Protein 1IDS (pdb70)

CATH classification: 1.10.287.990 (+1 more: 3.55.40.20)

Foldseek 3Di:
DAFDQDDFPDQLCLLPPLAHSVLSCCCRVPQLRVLSVLLRVLVVVVVVCVVVVHCVVVVVSVCSNQLSVLSNVQVVVVSVQFASPAADDADDPVQVQCCVQQVHPVSVLVVQLCLLPPADAWWKWWWWADLPVRGTDIFNGHNRRDTDDPPIQTQDMGGNHCSRPCVPCNPCSSSSSVSRNHGGDSVRSVVSVVVSVD/DQQDQDDFPDQLCLLPPLAHSVLSCCVRVPQLRVLSVLLRVLVVVVVVCVVVVHCVPVVVSVCSNQLSVLSNVQVVLARVQFASVAADAADDPVQVQQCVAQVHPVSSLVVQLVLLPPAPAWWKWWFWADPVVRHTDIFRGHNRRDTDDPPTQTQHMGGNHCSRPCVPPNPPVSSSSVSRNRTGDSVRSVVSVVVSVD/DAFDQDDFPDQLCLQPPLAHSVLSCCCRVPVLRVLSVQLRVLVVVVVVCVVVVHCPVVVVSVCSNLQSVLSNVQVVLASLQFASPDFDDADDPVQVQQCVQQVHPVSSLVVQLVLLPPADAWWKWWWWADPVVRGIDIFNGDNRRDTDDPPTQTQDMDGNHCSRPCVPCNPPSSSSSVSRRNTGHNVSSVVSVVVSVD/DQFDQDDFPDQLCLLPPLAHSVLSCCVRPPVLRVLSVLQNVLVVVVVVCVVVVHCVVVVVSVCSNLQSVLSNVQVVLASVQFASPDADFADDPVQVQQCVQQVHSVSVLVVQLVLLPPADAWWKWWWWADPVVRHTDIFNGHNRRDTDDPPIQTQDMDGNHCSRPCVPCNPPSSSSSVSSNHGGDSVSSVVSVVVVND

Radius of gyration: 25.82 Å; Cα contacts (8 Å, |Δi|>4): 1475; chains: 4; bounding box: 68×68×68 Å

Solvent-accessible surface area: 28128 Å² total; per-residue (Å²): 126,140,11,98,60,40,124,30,101,33,108,65,29,37,1,98,101,56,4,20,12,112,5,1,90,27,2,14,40,102,25,0,33,86,14,14,130,14,0,36,70,4,18,50,112,5,93,71,9,25,69,141,118,72,32,93,32,5,9,19,13,0,16,40,0,0,15,17,0,0,0,5,10,0,0,27,12,4,9,86,0,2,12,57,148,23,7,131,115,9,93,59,123,0,32,64,16,0,44,128,30,5,53,37,24,79,62,0,94,48,2,0,49,13,0,1,21,50,10,27,15,8,0,0,0,0,0,0,28,1,70,72,18,97,43,11,16,2,0,0,0,41,32,0,5,19,2,0,1,5,12,1,45,12,0,0,0,1,0,9,12,27,2,3,3,2,23,57,41,60,47,61,66,67,70,2,1,138,13,0,23,74,2,0,36,15,70,21,0,51,70,60,24,45,72,23,58,125,111,130,6,94,61,41,129,32,98,32,116,64,38,34,1,94,99,54,3,19,9,100,3,1,88,25,2,14,44,89,23,0,33,85,14,12,133,15,0,26,66,5,26,52,113,5,101,78,11,24,70,143,146,75,31,97,33,4,9,17,14,0,16,43,0,0,15,18,0,0,0,6,11,0,0,25,12,3,9,88,0,2,18,61,144,19,7,122,116,11,90,55,112,1,32,51,18,1,38,128,37,6,52,40,22,84,68,0,85,34,1,0,60,14,0,1,19,54,12,27,14,9,0,0,0,1,0,1,24,4,73,77,2,94,52,9,14,2,0,0,0,43,29,0,6,20,2,0,1,6,15,2,45,10,0,0,0,0,0,8,10,23,3,1,5,2,22,54,42,67,42,65,62,73,74,3,0,149,11,1,20,75,3,0,36,14,65,21,0,57,69,58,23,42,75,20,62,133,130,136,10,99,59,37,123,30,108,29,108,68,27,36,1,93,104,56,3,20,12,101,4,2,88,27,3,12,43,99,21,0,32,82,14,15,127,13,0,30,63,4,20,48,104,6,95,71,10,27,75,133,145,71,32,94,33,3,11,18,13,0,16,42,0,0,16,19,0,0,0,6,11,0,0,24,12,4,7,79,0,4,19,56,146,26,12,118,118,11,92,56,123,0,32,57,19,1,37,126,34,7,53,35,23,95,68,0,90,47,1,0,45,14,0,1,20,50,14,25,14,6,0,0,0,1,0,0,26,2,73,70,19,98,56,12,12,1,0,0,0,43,30,0,7,19,1,0,2,6,13,2,44,12,0,0,0,1,0,8,12,24,4,4,5,3,30,59,40,76,42,66,68,62,71,1,0,120,15,0,14,71,2,0,36,15,62,24,0,53,72,61,24,48,72,21,59,128,84,140,8,96,64,40,128,33,101,28,111,66,33,37,1,96,104,54,2,19,12,107,4,1,86,19,2,15,46,99,26,0,31,84,15,15,131,16,0,46,63,5,21,55,113,6,102,76,9,24,70,150,97,78,28,97,33,3,10,18,12,0,16,41,0,0,14,17,0,0,0,5,10,1,0,22,11,3,10,87,0,3,8,64,146,22,8,130,126,9,92,57,120,0,30,53,17,0,40,132,33,5,55,39,26,88,66,0,89,48,1,0,46,13,0,1,18,51,11,28,14,6,0,0,0,1,0,1,25,2,74,70,8,96,44,10,14,2,1,0,0,45,33,0,5,21,1,0,1,6,12,2,46,11,0,0,0,0,0,10,11,24,4,2,5,3,25,56,38,65,40,65,71,65,71,2,0,134,14,0,23,78,4,0,35,14,65,22,0,56,70,58,25,46,76,22,61,131

GO terms:
  GO:0005506 iron ion binding (F, IDA)
  GO:0005576 extracellular region (C, IDA)
  GO:0004784 superoxide dismutase activity (F, IDA)
  GO:0005576 extracellular region (C, HDA)
  GO:0005886 plasma membrane (C, HDA)
  GO:0098754 detoxification (P, IMP)
  GO:0006979 response to oxidative stress (P, IMP)
  GO:0005515 protein binding (F, IPI)
  GO:0004784 superoxide dismutase activity (F, EXP)
  GO:0005576 extracellular region (C, EXP)
  GO:0042597 periplasmic space (C, TAS)
  GO:0005829 cytosol (C, TAS)

Organism: Mycobacterium tuberculosis (strain ATCC 25618 / H37Rv) (NCBI:txid83332)

Secondary structure (DSSP, 8-state):
-----PPPSS-TTTTTTTS-HHHHHHIIIIIIHHHHHHHHHHHHHHHHHHHTT--TTHHHHHHHHHHHHHHHHHHHHHHHHB-TT--S---HHHHHHHHHHHSSHHHHHHHHHHHHH--SSSEEEEEEEETTTTEEEEEEEETTTBSS-TTEEEEEEEE-SGGGTHHHHTT-HHHHHHHGGGSB-HHHHHHHHHHHH-/-----PPPSS-TTTTTTTS-HHHHHHIIIIIIHHHHHHHHHHHHHHHHHHHHT--TTHHHHHHHHHHHHHHHHHHHHHHHHB-TT--S---THHHHHHHHHHSSHHHHHHHHHHHHH--SSSEEEEEEEETTTTEEEEEEEETTTBSS-TTPEEEEEEE-SGGGTHHHHTT-HHHHHHHGGGSB-HHHHHHHHHHHH-/-----PPPSS-TTTTTTTS-HHHHHHIIIIIIHHHHHHHHHHHHHHHHHHHTT--TTHHHHHHHHHHHHHHHHHHHHHHHTB-TT--S---HHHHHHHHHHHSSHHHHHHHHHHHHTT-SSSEEEEEEEETTTTEEEEEEEETTTBSS-TT-EEEEEEE-SGGGTHHHHTT-HHHHHHHGGGSB-HHHHHHHHHHHH-/-----PPPSS-TTSSTTTS-HHHHHIIIIIIIHHHHHHHHHHHHHHHHHHHTT--TTHHHHHHHHHHHHHHHHHHHHHHHSB-TT--S---HHHHHHHHHHHSSHHHHHHHHHHHHH--SSSEEEEEEEETTTTEEEEEEEETTTBSS-TTEEEEEEEE-SGGGTHHHHTT-HHHHHHHGGGSB-HHHHHHHHHHHH-

B-factor: mean 0.26, std 0.22, range [0.01, 1.55]

Structure (mmCIF, N/CA/C/O backbone):
data_1IDS
#
_entry.id   1IDS
#
_cell.length_a   68.650
_cell.length_b   85.400
_cell.length_c   66.350
_cell.angle_alpha   90.00
_cell.angle_beta   99.86
_cell.angle_gamma   90.00
#
_symmetry.space_group_name_H-M   'P 1 21 1'
#
loop_
_entity.id
_entity.type
_entity.pdbx_description
1 polymer 'IRON SUPEROXIDE DISMUTASE'
2 non-polymer 'FE (III) ION'
3 water water
#
loop_
_atom_site.group_PDB
_atom_site.id
_atom_site.type_symbol
_atom_site.label_atom_id
_atom_site.label_alt_id
_atom_site.label_comp_id
_atom_site.label_asym_id
_atom_site.label_entity_id
_atom_site.label_seq_id
_atom_site.pdbx_PDB_ins_code
_atom_site.Cartn_x
_atom_site.Cartn_y
_atom_site.Cartn_z
_atom_site.occupancy
_atom_site.B_iso_or_equiv
_atom_site.auth_seq_id
_atom_site.auth_comp_id
_atom_site.auth_asym_id
_atom_site.auth_atom_id
_atom_site.pdbx_PDB_model_num
ATOM 1 N N . ALA A 1 2 ? -2.440 28.532 21.006 1.00 0.54 2 ALA A N 1
ATOM 2 C CA . ALA A 1 2 ? -3.240 29.765 21.004 1.00 0.78 2 ALA A CA 1
ATOM 3 C C . ALA A 1 2 ? -3.112 30.495 22.333 1.00 0.88 2 ALA A C 1
ATOM 4 O O . ALA A 1 2 ? -2.087 30.475 23.007 1.00 0.68 2 ALA A O 1
ATOM 6 N N . GLU A 1 3 ? -4.195 31.165 22.707 1.00 0.60 3 GLU A N 1
ATOM 7 C CA . GLU A 1 3 ? -4.175 31.901 23.984 1.00 0.36 3 GLU A CA 1
ATOM 8 C C . GLU A 1 3 ? -4.639 30.922 25.091 1.00 0.63 3 GLU A C 1
ATOM 9 O O . GLU A 1 3 ? -5.109 29.824 24.810 1.00 0.36 3 GLU A O 1
ATOM 15 N N . TYR A 1 4 ? -4.485 31.396 26.311 1.00 0.17 4 TYR A N 1
ATOM 16 C CA . TYR A 1 4 ? -4.965 30.555 27.449 1.00 0.13 4 TYR A CA 1
ATOM 17 C C . TYR A 1 4 ? -6.442 30.982 27.642 1.00 0.32 4 TYR A C 1
ATOM 18 O O . TYR A 1 4 ? -6.715 32.174 27.490 1.00 0.21 4 TYR A O 1
ATOM 27 N N . THR A 1 5 ? -7.337 30.055 27.914 1.00 0.20 5 THR A N 1
ATOM 28 C CA . THR A 1 5 ? -8.743 30.394 28.091 1.00 0.20 5 THR A CA 1
ATOM 29 C C . THR A 1 5 ? -9.253 29.944 29.473 1.00 0.09 5 THR A C 1
ATOM 30 O O . THR A 1 5 ? -8.707 29.056 30.111 1.00 0.19 5 THR A O 1
ATOM 34 N N . LEU A 1 6 ? -10.332 30.618 29.836 1.00 0.25 6 LEU A N 1
ATOM 35 C CA . LEU A 1 6 ? -11.029 30.279 31.105 1.00 0.13 6 LEU A CA 1
ATOM 36 C C . LEU A 1 6 ? -11.904 29.045 30.749 1.00 0.13 6 LEU A C 1
ATOM 37 O O . LEU A 1 6 ? -12.807 29.186 29.937 1.00 0.34 6 LEU A O 1
ATOM 42 N N . PRO A 1 7 ? -11.599 27.886 31.303 1.00 0.26 7 PRO A N 1
ATOM 43 C CA . PRO A 1 7 ? -12.436 26.721 30.957 1.00 0.13 7 PRO A CA 1
ATOM 44 C C . PRO A 1 7 ? -13.807 26.870 31.606 1.00 0.26 7 PRO A C 1
ATOM 45 O O . PRO A 1 7 ? -13.979 27.558 32.610 1.00 0.29 7 PRO A O 1
ATOM 49 N N . ASP A 1 8 ? -14.763 26.199 30.994 1.00 0.42 8 ASP A N 1
ATOM 50 C CA . ASP A 1 8 ? -16.147 26.227 31.501 1.00 0.30 8 ASP A CA 1
ATOM 51 C C . ASP A 1 8 ? -16.288 25.148 32.584 1.00 0.15 8 ASP A C 1
ATOM 52 O O . ASP A 1 8 ? -15.598 24.136 32.506 1.00 0.17 8 ASP A O 1
ATOM 57 N N . LEU A 1 9 ? -17.175 25.397 33.536 1.00 0.17 9 LEU A N 1
ATOM 58 C CA . LEU A 1 9 ? -17.379 24.385 34.599 1.00 0.32 9 LEU A CA 1
ATOM 59 C C . LEU A 1 9 ? -18.284 23.271 34.046 1.00 0.19 9 LEU A C 1
ATOM 60 O O . LEU A 1 9 ? -19.053 23.520 33.119 1.00 0.28 9 LEU A O 1
ATOM 65 N N . ASP A 1 10 ? -18.173 22.077 34.589 1.00 0.16 10 ASP A N 1
ATOM 66 C CA . ASP A 1 10 ? -18.988 20.930 34.140 1.00 0.19 10 ASP A CA 1
ATOM 67 C C . ASP A 1 10 ? -20.263 20.865 34.979 1.00 0.31 10 ASP A C 1
ATOM 68 O O . ASP A 1 10 ? -20.989 19.880 34.921 1.00 0.41 10 ASP A O 1
ATOM 73 N N . TRP A 1 11 ? -20.510 21.906 35.748 1.00 0.34 11 TRP A N 1
ATOM 74 C CA . TRP A 1 11 ? -21.704 21.941 36.608 1.00 0.08 11 TRP A CA 1
ATOM 75 C C . TRP A 1 11 ? -22.071 23.369 36.966 1.00 0.12 11 TRP A C 1
ATOM 76 O O . TRP A 1 11 ? -21.285 24.297 36.799 1.00 0.29 11 TRP A O 1
ATOM 87 N N . ASP A 1 12 ? -23.275 23.545 37.476 1.00 0.36 12 ASP A N 1
ATOM 88 C CA . ASP A 1 12 ? -23.822 24.845 37.911 1.00 0.10 12 ASP A CA 1
ATOM 89 C C . ASP A 1 12 ? -23.053 25.296 39.166 1.00 0.33 12 ASP A C 1
ATOM 90 O O . ASP A 1 12 ? -22.630 24.450 39.954 1.00 0.22 12 ASP A O 1
ATOM 95 N N . TYR A 1 13 ? -22.865 26.589 39.319 1.00 0.21 13 TYR A N 1
ATOM 96 C CA . TYR A 1 13 ? -22.134 27.206 40.417 1.00 0.14 13 TYR A CA 1
ATOM 97 C C . TYR A 1 13 ? -22.559 26.692 41.772 1.00 0.14 13 TYR A C 1
ATOM 98 O O . TYR A 1 13 ? -21.717 26.527 42.652 1.00 0.21 13 TYR A O 1
ATOM 107 N N . GLY A 1 14 ? -23.845 26.441 41.961 1.00 0.26 14 GLY A N 1
ATOM 108 C CA . GLY A 1 14 ? -24.364 25.971 43.240 1.00 0.13 14 GLY A CA 1
ATOM 109 C C . GLY A 1 14 ? -24.560 24.480 43.367 1.00 0.13 14 GLY A C 1
ATOM 110 O O . GLY A 1 14 ? -25.224 24.050 44.315 1.00 0.20 14 GLY A O 1
ATOM 111 N N . ALA A 1 15 ? -24.004 23.700 42.464 1.00 0.29 15 ALA A N 1
ATOM 112 C CA . ALA A 1 15 ? -24.130 22.245 42.449 1.00 0.32 15 ALA A CA 1
ATOM 113 C C . ALA A 1 15 ? -23.364 21.562 43.557 1.00 0.22 15 ALA A C 1
ATOM 114 O O . ALA A 1 15 ? -23.648 20.400 43.862 1.00 0.20 15 ALA A O 1
ATOM 116 N N . LEU A 1 16 ? -22.410 22.228 44.172 1.00 0.28 16 LEU A N 1
ATOM 117 C CA . LEU A 1 16 ? -21.595 21.661 45.258 1.00 0.14 16 LEU A CA 1
ATOM 118 C C . LEU A 1 16 ? -22.158 22.001 46.633 1.00 0.22 16 LEU A C 1
ATOM 119 O O . LEU A 1 16 ? -21.610 21.580 47.655 1.00 0.16 16 LEU A O 1
ATOM 124 N N . GLU A 1 17 ? -23.244 22.751 46.731 1.00 0.26 17 GLU A N 1
ATOM 125 C CA . GLU A 1 17 ? -23.836 23.093 48.040 1.00 0.37 17 GLU A CA 1
ATOM 126 C C . GLU A 1 17 ? -24.331 21.840 48.746 1.00 0.32 17 GLU A C 1
ATOM 127 O O . GLU A 1 17 ? -24.741 20.856 48.128 1.00 0.31 17 GLU A O 1
ATOM 133 N N . PRO A 1 18 ? -24.298 21.802 50.065 1.00 0.27 18 PRO A N 1
ATOM 134 C CA . PRO A 1 18 ? -23.839 22.909 50.910 1.00 0.29 18 PRO A CA 1
ATOM 135 C C . PRO A 1 18 ? -22.375 22.779 51.285 1.00 0.20 18 PRO A C 1
ATOM 136 O O . PRO A 1 18 ? -21.936 23.476 52.206 1.00 0.23 18 PRO A O 1
ATOM 140 N N . HIS A 1 19 ? -21.613 21.934 50.627 1.00 0.08 19 HIS A N 1
ATOM 141 C CA . HIS A 1 19 ? -20.184 21.725 50.906 1.00 0.05 19 HIS A CA 1
ATOM 142 C C . HIS A 1 19 ? -19.376 22.949 50.514 1.00 0.22 19 HIS A C 1
ATOM 143 O O . HIS A 1 19 ? -18.512 23.389 51.272 1.00 0.20 19 HIS A O 1
ATOM 150 N N . ILE A 1 20 ? -19.662 23.509 49.361 1.00 0.11 20 ILE A N 1
ATOM 151 C CA . ILE A 1 20 ? -19.043 24.708 48.796 1.00 0.28 20 ILE A CA 1
ATOM 152 C C . ILE A 1 20 ? -20.134 25.609 48.197 1.00 0.13 20 ILE A C 1
ATOM 153 O O . ILE A 1 20 ? -20.809 25.165 47.278 1.00 0.26 20 ILE A O 1
ATOM 158 N N . SER A 1 21 ? -20.296 26.809 48.710 1.00 0.14 21 SER A N 1
ATOM 159 C CA . SER A 1 21 ? -21.301 27.759 48.286 1.00 0.22 21 SER A CA 1
ATOM 160 C C . SER A 1 21 ? -21.203 28.163 46.836 1.00 0.13 21 SER A C 1
ATOM 161 O O . SER A 1 21 ? -20.098 28.272 46.307 1.00 0.20 21 SER A O 1
ATOM 164 N N . GLY A 1 22 ? -22.345 28.397 46.218 1.00 0.21 22 GLY A N 1
ATOM 165 C CA . GLY A 1 22 ? -22.483 28.821 44.815 1.00 0.19 22 GLY A CA 1
ATOM 166 C C . GLY A 1 22 ? -21.887 30.219 44.675 1.00 0.13 22 GLY A C 1
ATOM 167 O O . GLY A 1 22 ? -21.429 30.590 43.599 1.00 0.16 22 GLY A O 1
ATOM 168 N N . GLN A 1 23 ? -21.913 30.962 45.765 1.00 0.15 23 GLN A N 1
ATOM 169 C CA . GLN A 1 23 ? -21.377 32.329 45.847 1.00 0.20 23 GLN A CA 1
ATOM 170 C C . GLN A 1 23 ? -19.860 32.309 45.654 1.00 0.32 23 GLN A C 1
ATOM 171 O O . GLN A 1 23 ? -19.335 33.088 44.858 1.00 0.26 23 GLN A O 1
ATOM 177 N N . ILE A 1 24 ? -19.182 31.431 46.376 1.00 0.16 24 ILE A N 1
ATOM 178 C CA . ILE A 1 24 ? -17.725 31.274 46.292 1.00 0.16 24 ILE A CA 1
ATOM 179 C C . ILE A 1 24 ? -17.312 30.778 44.910 1.00 0.12 24 ILE A C 1
ATOM 180 O O . ILE A 1 24 ? -16.310 31.268 44.390 1.00 0.20 24 ILE A O 1
ATOM 185 N N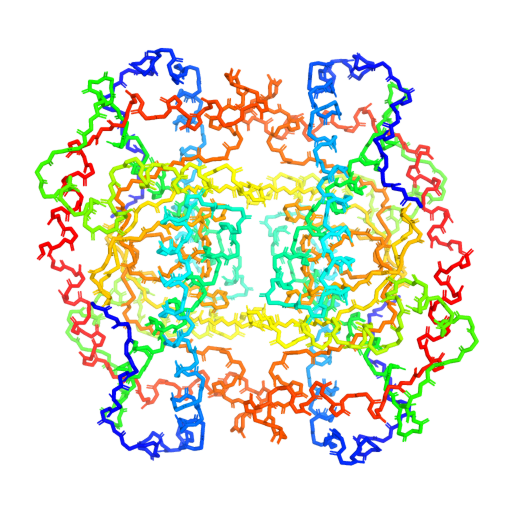 . ASN A 1 25 ? -18.062 29.851 44.344 1.00 0.17 25 ASN A N 1
ATOM 186 C CA . ASN A 1 25 ? -17.869 29.275 43.020 1.00 0.17 25 ASN A CA 1
ATOM 187 C C . ASN A 1 25 ? -17.954 30.319 41.929 1.00 0.09 25 ASN A C 1
ATOM 188 O O . ASN A 1 25 ? -17.086 30.331 41.041 1.00 0.12 25 ASN A O 1
ATOM 193 N N . GLU A 1 26 ? -18.929 31.217 41.962 1.00 0.13 26 GLU A N 1
ATOM 194 C CA . GLU A 1 26 ? -19.010 32.246 40.915 1.00 0.27 26 GLU A CA 1
ATOM 195 C C . GLU A 1 26 ? -17.832 33.207 41.014 1.00 0.20 26 GLU A C 1
ATOM 196 O O . GLU A 1 26 ? -17.170 33.515 40.018 1.00 0.16 26 GLU A O 1
ATOM 202 N N . LEU A 1 27 ? -17.568 33.691 42.218 1.00 0.19 27 LEU A N 1
ATOM 203 C CA . LEU A 1 27 ? -16.457 34.638 42.448 1.00 0.12 27 LEU A CA 1
ATOM 204 C C . LEU A 1 27 ? -15.121 34.002 42.044 1.00 0.15 27 LEU A C 1
ATOM 205 O O . LEU A 1 27 ? -14.330 34.585 41.317 1.00 0.25 27 LEU A O 1
ATOM 210 N N . HIS A 1 28 ? -14.893 32.808 42.542 1.00 0.08 28 HIS A N 1
ATOM 211 C CA . HIS A 1 28 ? -13.701 31.992 42.340 1.00 0.24 28 HIS A CA 1
ATOM 212 C C . HIS A 1 28 ? -13.394 31.771 40.866 1.00 0.12 28 HIS A C 1
ATOM 213 O O . HIS A 1 28 ? -12.281 31.983 40.403 1.00 0.21 28 HIS A O 1
ATOM 220 N N . HIS A 1 29 ? -14.384 31.316 40.138 1.00 0.23 29 HIS A N 1
ATOM 221 C CA . HIS A 1 29 ? -14.290 31.030 38.715 1.00 0.04 29 HIS A CA 1
ATOM 222 C C . HIS A 1 29 ? -14.283 32.273 37.861 1.00 0.17 29 HIS A C 1
ATOM 223 O O . HIS A 1 29 ? -13.334 32.524 37.129 1.00 0.19 29 HIS A O 1
ATOM 230 N N . SER A 1 30 ? -15.351 33.040 37.952 1.00 0.12 30 SER A N 1
ATOM 231 C CA . SER A 1 30 ? -15.540 34.233 37.169 1.00 0.15 30 SER A CA 1
ATOM 232 C C . SER A 1 30 ? -14.616 35.371 37.456 1.00 0.25 30 SER A C 1
ATOM 233 O O . SER A 1 30 ? -14.398 36.192 36.561 1.00 0.16 30 SER A O 1
ATOM 236 N N . LYS A 1 31 ? -14.077 35.500 38.657 1.00 0.05 31 LYS A N 1
ATOM 237 C CA . LYS A 1 31 ? -13.208 36.622 38.978 1.00 0.27 31 LYS A CA 1
ATOM 238 C C . LYS A 1 31 ? -11.758 36.234 39.133 1.00 0.24 31 LYS A C 1
ATOM 239 O O . LYS A 1 31 ? -10.927 36.706 38.360 1.00 0.22 31 LYS A O 1
ATOM 245 N N . HIS A 1 32 ? -11.448 35.405 40.105 1.00 0.12 32 HIS A N 1
ATOM 246 C CA . HIS A 1 32 ? -10.112 34.939 40.430 1.00 0.12 32 HIS A CA 1
ATOM 247 C C . HIS A 1 32 ? -9.451 34.167 39.316 1.00 0.05 32 HIS A C 1
ATOM 248 O O . HIS A 1 32 ? -8.382 34.516 38.835 1.00 0.19 32 HIS A O 1
ATOM 255 N N . HIS A 1 33 ? -10.056 33.065 38.893 1.00 0.05 33 HIS A N 1
ATOM 256 C CA . HIS A 1 33 ? -9.483 32.254 37.816 1.00 0.12 33 HIS A CA 1
ATOM 257 C C . HIS A 1 33 ? -9.270 33.078 36.554 1.00 0.05 33 HIS A C 1
ATOM 258 O O . HIS A 1 33 ? -8.221 32.980 35.922 1.00 0.14 33 HIS A O 1
ATOM 265 N N . ALA A 1 34 ? -10.248 33.887 36.203 1.00 0.17 34 ALA A N 1
ATOM 266 C CA . ALA A 1 34 ? -10.201 34.737 35.007 1.00 0.12 34 ALA A CA 1
ATOM 267 C C . ALA A 1 34 ? -8.989 35.650 35.027 1.00 0.13 34 ALA A C 1
ATOM 268 O O . ALA A 1 34 ? -8.358 35.857 33.998 1.00 0.15 34 ALA A O 1
ATOM 270 N N . THR A 1 35 ? -8.672 36.204 36.178 1.00 0.20 35 THR A N 1
ATOM 271 C CA . THR A 1 35 ? -7.514 37.106 36.324 1.00 0.07 35 THR A CA 1
ATOM 272 C C . THR A 1 35 ? -6.228 36.332 36.062 1.00 0.10 35 THR A C 1
ATOM 273 O O . THR A 1 35 ? -5.311 36.867 35.450 1.00 0.13 35 THR A O 1
ATOM 277 N N . TYR A 1 36 ? -6.159 35.092 36.515 1.00 0.11 36 TYR A N 1
ATOM 278 C CA . TYR A 1 36 ? -4.928 34.305 36.287 1.00 0.29 36 TYR A CA 1
ATOM 279 C C . TYR A 1 36 ? -4.782 34.006 34.800 1.00 0.17 36 TYR A C 1
ATOM 280 O O . TYR A 1 36 ? -3.662 33.978 34.294 1.00 0.19 36 TYR A O 1
ATOM 289 N N . VAL A 1 37 ? -5.876 33.785 34.100 1.00 0.23 37 VAL A N 1
ATOM 290 C CA . VAL A 1 37 ? -5.866 33.492 32.660 1.00 0.22 37 VAL A CA 1
ATOM 291 C C . VAL A 1 37 ? -5.337 34.679 31.870 1.00 0.13 37 VAL A C 1
ATOM 292 O O . VAL A 1 37 ? -4.519 34.497 30.962 1.00 0.22 37 VAL A O 1
ATOM 296 N N . LYS A 1 38 ? -5.782 35.872 32.216 1.00 0.16 38 LYS A N 1
ATOM 297 C CA . LYS A 1 38 ? -5.357 37.111 31.539 1.00 0.19 38 LYS A CA 1
ATOM 298 C C . LYS A 1 38 ? -3.922 37.448 31.894 1.00 0.13 38 LYS A C 1
ATOM 299 O O . LYS A 1 38 ? -3.178 37.918 31.030 1.00 0.17 38 LYS A O 1
ATOM 305 N N . GLY A 1 39 ? -3.542 37.212 33.138 1.00 0.17 39 GLY A N 1
ATOM 306 C CA . GLY A 1 39 ? -2.187 37.472 33.630 1.00 0.15 39 GLY A CA 1
ATOM 307 C C . GLY A 1 39 ? -1.168 36.574 32.944 1.00 0.07 39 GLY A C 1
ATOM 308 O O . GLY A 1 39 ? -0.037 36.995 32.700 1.00 0.19 39 GLY A O 1
ATOM 309 N N . ALA A 1 40 ? -1.547 35.346 32.627 1.00 0.09 40 ALA A N 1
ATOM 310 C CA . ALA A 1 40 ? -0.660 34.390 31.940 1.00 0.05 40 ALA A CA 1
ATOM 311 C C . ALA A 1 40 ? -0.486 34.787 30.479 1.00 0.12 40 ALA A C 1
ATOM 312 O O . ALA A 1 40 ? 0.601 34.706 29.903 1.00 0.14 40 ALA A O 1
ATOM 314 N N . ASN A 1 41 ? -1.572 35.217 29.864 1.00 0.21 41 ASN A N 1
ATOM 315 C CA . ASN A 1 41 ? -1.555 35.657 28.462 1.00 0.14 41 ASN A CA 1
ATOM 316 C C . ASN A 1 41 ? -0.775 36.955 28.331 1.00 0.21 41 ASN A C 1
ATOM 317 O O . ASN A 1 41 ? -0.058 37.184 27.356 1.00 0.30 41 ASN A O 1
ATOM 322 N N . ASP A 1 42 ? -0.895 37.807 29.329 1.00 0.15 42 ASP A N 1
ATOM 323 C CA . ASP A 1 42 ? -0.182 39.097 29.370 1.00 0.29 42 ASP A CA 1
ATOM 324 C C . ASP A 1 42 ? 1.333 38.856 29.489 1.00 0.28 42 ASP A C 1
ATOM 325 O O . ASP A 1 42 ? 2.099 39.513 28.791 1.00 0.25 42 ASP A O 1
ATOM 330 N N . ALA A 1 43 ? 1.755 37.952 30.354 1.00 0.22 43 ALA A N 1
ATOM 331 C CA . ALA A 1 43 ? 3.148 37.603 30.612 1.00 0.11 43 ALA A CA 1
ATOM 332 C C . ALA A 1 43 ? 3.811 37.041 29.361 1.00 0.17 43 ALA A C 1
ATOM 333 O O . ALA A 1 43 ? 4.946 37.374 29.044 1.00 0.26 43 ALA A O 1
ATOM 335 N N . VAL A 1 44 ? 3.080 36.197 28.669 1.00 0.18 44 VAL A N 1
ATOM 336 C CA . VAL A 1 44 ? 3.566 35.583 27.436 1.00 0.04 44 VAL A CA 1
ATOM 337 C C . VAL A 1 44 ? 3.800 36.642 26.366 1.00 0.19 44 VAL A C 1
ATOM 338 O O . VAL A 1 44 ? 4.762 36.545 25.607 1.00 0.32 44 VAL A O 1
ATOM 342 N N . ALA A 1 45 ? 2.951 37.650 26.332 1.00 0.33 45 ALA A N 1
ATOM 343 C CA . ALA A 1 45 ? 3.027 38.753 25.381 1.00 0.27 45 ALA A CA 1
ATOM 344 C C . ALA A 1 45 ? 4.222 39.646 25.658 1.00 0.31 45 ALA A C 1
ATOM 345 O O . ALA A 1 45 ? 4.972 39.967 24.736 1.00 0.20 45 ALA A O 1
ATOM 347 N N . LYS A 1 46 ? 4.413 40.048 26.899 1.00 0.31 46 LYS A N 1
ATOM 348 C CA . LYS A 1 46 ? 5.540 40.912 27.273 1.00 0.18 46 LYS A CA 1
ATOM 349 C C . LYS A 1 46 ? 6.862 40.221 26.918 1.00 0.13 46 LYS A C 1
ATOM 350 O O . LYS A 1 46 ? 7.799 40.888 26.490 1.00 0.30 46 LYS A O 1
ATOM 356 N N . LEU A 1 47 ? 6.890 38.916 27.097 1.00 0.11 47 LEU A N 1
ATOM 357 C CA . LEU A 1 47 ? 8.103 38.134 26.786 1.00 0.05 47 LEU A CA 1
ATOM 358 C C . LEU A 1 47 ? 8.359 38.137 25.280 1.00 0.14 47 LEU A C 1
ATOM 359 O O . LEU A 1 47 ? 9.514 38.145 24.881 1.00 0.20 47 LEU A O 1
ATOM 364 N N . GLU A 1 48 ? 7.302 38.164 24.494 1.00 0.17 48 GLU A N 1
ATOM 365 C CA . GLU A 1 48 ? 7.393 38.190 23.020 1.00 0.18 48 GLU A CA 1
ATOM 366 C C . GLU A 1 48 ? 7.991 39.551 22.602 1.00 0.30 48 GLU A C 1
ATOM 367 O O . GLU A 1 48 ? 8.881 39.611 21.763 1.00 0.25 48 GLU A O 1
ATOM 373 N N . GLU A 1 49 ? 7.454 40.574 23.224 1.00 0.11 49 GLU A N 1
ATOM 374 C CA . GLU A 1 49 ? 7.811 41.997 23.056 1.00 0.23 49 GLU A CA 1
ATOM 375 C C . GLU A 1 49 ? 9.262 42.193 23.497 1.00 0.28 49 GLU A C 1
ATOM 376 O O . GLU A 1 49 ? 10.042 42.872 22.843 1.00 0.19 49 GLU A O 1
ATOM 382 N N . ALA A 1 50 ? 9.615 41.568 24.606 1.00 0.19 50 ALA A N 1
ATOM 383 C CA . ALA A 1 50 ? 10.968 41.651 25.172 1.00 0.15 50 ALA A CA 1
ATOM 384 C C . ALA A 1 50 ? 11.994 41.096 24.192 1.00 0.23 50 ALA A C 1
ATOM 385 O O . ALA A 1 50 ? 13.060 41.684 24.015 1.00 0.26 50 ALA A O 1
ATOM 387 N N . ARG A 1 51 ? 11.673 39.974 23.575 1.00 0.17 51 ARG A N 1
ATOM 388 C CA . ARG A 1 51 ? 12.514 39.287 22.605 1.00 0.44 51 ARG A CA 1
ATOM 389 C C . ARG A 1 51 ? 12.613 40.082 21.304 1.00 0.51 51 ARG A C 1
ATOM 390 O O . ARG A 1 51 ? 13.673 40.067 20.686 1.00 0.28 51 ARG A O 1
ATOM 398 N N . ALA A 1 52 ? 11.541 40.745 20.927 1.00 0.46 52 ALA A N 1
ATOM 399 C CA . ALA A 1 52 ? 11.446 41.558 19.717 1.00 0.17 52 ALA A CA 1
ATOM 400 C C . ALA A 1 52 ? 12.312 42.813 19.827 1.00 0.19 52 ALA A C 1
ATOM 401 O O . ALA A 1 52 ? 13.016 43.162 18.878 1.00 0.71 52 ALA A O 1
ATOM 403 N N . LYS A 1 53 ? 12.264 43.470 20.967 1.00 0.38 53 LYS A N 1
ATOM 404 C CA . LYS A 1 53 ? 13.034 44.693 21.236 1.00 0.29 53 LYS A CA 1
ATOM 405 C C . LYS A 1 53 ? 14.422 44.338 21.763 1.00 0.35 53 LYS A C 1
ATOM 406 O O . LYS A 1 53 ? 15.244 45.217 22.025 1.00 0.34 53 LYS A O 1
ATOM 412 N N . GLU A 1 54 ? 14.680 43.056 21.938 1.00 0.28 54 GLU A N 1
ATOM 413 C CA . GLU A 1 54 ? 15.951 42.548 22.464 1.00 0.26 54 GLU A CA 1
ATOM 414 C C . GLU A 1 54 ? 16.277 43.219 23.795 1.00 0.44 54 GLU A C 1
ATOM 415 O O . GLU A 1 54 ? 17.417 43.594 24.056 1.00 0.40 54 GLU A O 1
ATOM 421 N N . ASP A 1 55 ? 15.263 43.396 24.626 1.00 0.24 55 ASP A N 1
ATOM 422 C CA . ASP A 1 55 ? 15.438 44.051 25.934 1.00 0.20 55 ASP A CA 1
ATOM 423 C C . ASP A 1 55 ? 14.885 43.163 27.048 1.00 0.56 55 ASP A C 1
ATOM 424 O O . ASP A 1 55 ? 13.665 43.064 27.164 1.00 0.21 55 ASP A O 1
ATOM 429 N N . HIS A 1 56 ? 15.760 42.572 27.831 1.00 0.26 56 HIS A N 1
ATOM 430 C CA . HIS A 1 56 ? 15.437 41.685 28.946 1.00 0.17 56 HIS A CA 1
ATOM 431 C C . HIS A 1 56 ? 15.773 42.303 30.289 1.00 0.29 56 HIS A C 1
ATOM 432 O O . HIS A 1 56 ? 16.160 41.628 31.240 1.00 0.34 56 HIS A O 1
ATOM 439 N N . SER A 1 57 ? 15.630 43.607 30.402 1.00 0.24 57 SER A N 1
ATOM 440 C CA . SER A 1 57 ? 15.930 44.354 31.624 1.00 0.22 57 SER A CA 1
ATOM 441 C C . SER A 1 57 ? 14.908 44.062 32.712 1.00 0.27 57 SER A C 1
ATOM 442 O O . SER A 1 57 ? 15.158 44.347 33.883 1.00 0.28 57 SER A O 1
ATOM 445 N N . ALA A 1 58 ? 13.771 43.516 32.328 1.00 0.23 58 ALA A N 1
ATOM 446 C CA . ALA A 1 58 ? 12.689 43.174 33.252 1.00 0.22 58 ALA A CA 1
ATOM 447 C C . ALA A 1 58 ? 12.413 41.679 33.234 1.00 0.25 58 ALA A C 1
ATOM 448 O O . ALA A 1 58 ? 11.294 41.269 33.544 1.00 0.22 58 ALA A O 1
ATOM 450 N N . ILE A 1 59 ? 13.408 40.893 32.868 1.00 0.06 59 ILE A N 1
ATOM 451 C CA . ILE A 1 59 ? 13.307 39.438 32.808 1.00 0.09 59 ILE A CA 1
ATOM 452 C C . ILE A 1 59 ? 12.862 38.824 34.130 1.00 0.20 59 ILE A C 1
ATOM 453 O O . ILE A 1 59 ? 12.094 37.863 34.136 1.00 0.14 59 ILE A O 1
ATOM 458 N N . LEU A 1 60 ? 13.313 39.335 35.265 1.00 0.12 60 LEU A N 1
ATOM 459 C CA . LEU A 1 60 ? 12.904 38.751 36.560 1.00 0.05 60 LEU A CA 1
ATOM 460 C C . LEU A 1 60 ? 11.402 38.924 36.779 1.00 0.07 60 LEU A C 1
ATOM 461 O O . LEU A 1 60 ? 10.733 38.009 37.266 1.00 0.14 60 LEU A O 1
ATOM 466 N N . LEU A 1 61 ? 10.860 40.074 36.440 1.00 0.10 61 LEU A N 1
ATOM 467 C CA . LEU A 1 61 ? 9.438 40.402 36.574 1.00 0.22 61 LEU A CA 1
ATOM 468 C C . LEU A 1 61 ? 8.588 39.580 35.606 1.00 0.19 61 LEU A C 1
ATOM 469 O O . LEU A 1 61 ? 7.575 38.986 35.970 1.00 0.11 61 LEU A O 1
ATOM 474 N N . ASN A 1 62 ? 8.975 39.516 34.348 1.00 0.16 62 ASN A N 1
ATOM 475 C CA . ASN A 1 62 ? 8.245 38.756 33.331 1.00 0.19 62 ASN A CA 1
ATOM 476 C C . ASN A 1 62 ? 8.232 37.276 33.646 1.00 0.17 62 ASN A C 1
ATOM 477 O O . ASN A 1 62 ? 7.231 36.600 33.404 1.00 0.29 62 ASN A O 1
ATOM 482 N N . GLU A 1 63 ? 9.321 36.752 34.175 1.00 0.12 63 GLU A N 1
ATOM 483 C CA . GLU A 1 63 ? 9.385 35.315 34.522 1.00 0.14 63 GLU A CA 1
ATOM 484 C C . GLU A 1 63 ? 8.549 35.032 35.762 1.00 0.10 63 GLU A C 1
ATOM 485 O O . GLU A 1 63 ? 7.947 33.958 35.859 1.00 0.08 63 GLU A O 1
ATOM 491 N N . LYS A 1 64 ? 8.492 35.952 36.709 1.00 0.24 64 LYS A N 1
ATOM 492 C CA . LYS A 1 64 ? 7.685 35.776 37.933 1.00 0.12 64 LYS A CA 1
ATOM 493 C C . LYS A 1 64 ? 6.195 35.892 37.603 1.00 0.12 64 LYS A C 1
ATOM 494 O O . LYS A 1 64 ? 5.371 35.108 38.078 1.00 0.06 64 LYS A O 1
ATOM 500 N N . ASN A 1 65 ? 5.809 36.860 36.790 1.00 0.14 65 ASN A N 1
ATOM 501 C CA . ASN A 1 65 ? 4.396 37.028 36.394 1.00 0.24 65 ASN A CA 1
ATOM 502 C C . ASN A 1 65 ? 3.951 35.803 35.583 1.00 0.20 65 ASN A C 1
ATOM 503 O O . ASN A 1 65 ? 2.812 35.375 35.709 1.00 0.18 65 ASN A O 1
ATOM 508 N N . LEU A 1 66 ? 4.842 35.271 34.767 1.00 0.22 66 LEU A N 1
ATOM 509 C CA . LEU A 1 66 ? 4.571 34.105 33.925 1.00 0.06 66 LEU A CA 1
ATOM 510 C C . LEU A 1 66 ? 4.270 32.875 34.792 1.00 0.18 66 LEU A C 1
ATOM 511 O O . LEU A 1 66 ? 3.215 32.264 34.628 1.00 0.30 66 LEU A O 1
ATOM 516 N N . ALA A 1 67 ? 5.193 32.579 35.690 1.00 0.09 67 ALA A N 1
ATOM 517 C CA . ALA A 1 67 ? 5.114 31.466 36.623 1.00 0.20 67 ALA A CA 1
ATOM 518 C C . ALA A 1 67 ? 3.904 31.544 37.540 1.00 0.16 67 ALA A C 1
ATOM 519 O O . ALA A 1 67 ? 3.187 30.545 37.669 1.00 0.14 67 ALA A O 1
ATOM 521 N N . PHE A 1 68 ? 3.667 32.674 38.181 1.00 0.10 68 PHE A N 1
ATOM 522 C CA . PHE A 1 68 ? 2.586 32.904 39.126 1.00 0.11 68 PHE A CA 1
ATOM 523 C C . PHE A 1 68 ? 1.211 32.762 38.521 1.00 0.06 68 PHE A C 1
ATOM 524 O O . PHE A 1 68 ? 0.364 32.098 39.118 1.00 0.08 68 PHE A O 1
ATOM 532 N N . ASN A 1 69 ? 0.995 33.370 37.371 1.00 0.16 69 ASN A N 1
ATOM 533 C CA . ASN A 1 69 ? -0.274 33.336 36.651 1.00 0.20 69 ASN A CA 1
ATOM 534 C C . ASN A 1 69 ? -0.477 32.018 35.928 1.00 0.15 69 ASN A C 1
ATOM 535 O O . ASN A 1 69 ? -1.601 31.515 35.969 1.00 0.09 69 ASN A O 1
ATOM 540 N N . LEU A 1 70 ? 0.543 31.470 35.301 1.00 0.05 70 LEU A N 1
ATOM 541 C CA . LEU A 1 70 ? 0.453 30.176 34.590 1.00 0.06 70 LEU A CA 1
ATOM 542 C C . LEU A 1 70 ? 0.138 29.076 35.611 1.00 0.12 70 LEU A C 1
ATOM 543 O O . LEU A 1 70 ? -0.659 28.175 35.359 1.00 0.12 70 LEU A O 1
ATOM 548 N N . ALA A 1 71 ? 0.758 29.170 36.771 1.00 0.07 71 ALA A N 1
ATOM 549 C CA . ALA A 1 71 ? 0.561 28.220 37.880 1.00 0.19 71 ALA A CA 1
ATOM 550 C C . ALA A 1 71 ? -0.840 28.418 38.470 1.00 0.07 71 ALA A C 1
ATOM 551 O O . ALA A 1 71 ? -1.520 27.445 38.760 1.00 0.14 71 ALA A O 1
ATOM 553 N N . GLY A 1 72 ? -1.253 29.665 38.588 1.00 0.13 72 GLY A N 1
ATOM 554 C CA . GLY A 1 72 ? -2.605 29.988 39.094 1.00 0.00 72 GLY A CA 1
ATOM 555 C C . GLY A 1 72 ? -3.650 29.350 38.171 1.00 0.02 72 GLY A C 1
ATOM 556 O O . GLY A 1 72 ? -4.589 28.704 38.623 1.00 0.15 72 GLY A O 1
ATOM 557 N N . HIS A 1 73 ? -3.478 29.551 36.883 1.00 0.08 73 HIS A N 1
ATOM 558 C CA . HIS A 1 73 ? -4.383 29.020 35.843 1.00 0.05 73 HIS A CA 1
ATOM 559 C C . HIS A 1 73 ? -4.381 27.509 35.853 1.00 0.13 73 HIS A C 1
ATOM 560 O O . HIS A 1 73 ? -5.443 26.885 35.815 1.00 0.09 73 HIS A O 1
ATOM 567 N N . VAL A 1 74 ? -3.210 26.879 35.893 1.00 0.05 74 VAL A N 1
ATOM 568 C CA . VAL A 1 74 ? -3.077 25.434 35.906 1.00 0.09 74 VAL A CA 1
ATOM 569 C C . VAL A 1 74 ? -3.732 24.784 37.100 1.00 0.19 74 VAL A C 1
ATOM 570 O O . VAL A 1 74 ? -4.428 23.785 36.894 1.00 0.16 74 VAL A O 1
ATOM 574 N N . ASN A 1 75 ? -3.524 25.303 38.298 1.00 0.25 75 ASN A N 1
ATOM 575 C CA . ASN A 1 75 ? -4.093 24.779 39.538 1.00 0.15 75 ASN A CA 1
ATOM 576 C C . ASN A 1 75 ? -5.610 24.836 39.563 1.00 0.01 75 ASN A C 1
ATOM 577 O O . ASN A 1 75 ? -6.231 23.900 40.064 1.00 0.26 75 ASN A O 1
ATOM 582 N N . HIS A 1 76 ? -6.217 25.906 39.095 1.00 0.16 76 HIS A N 1
ATOM 583 C CA . HIS A 1 76 ? -7.676 26.065 39.102 1.00 0.14 76 HIS A CA 1
ATOM 584 C C . HIS A 1 76 ? -8.342 25.208 38.037 1.00 0.17 76 HIS A C 1
ATOM 585 O O . HIS A 1 76 ? -9.433 24.705 38.278 1.00 0.13 76 HIS A O 1
ATOM 592 N N . THR A 1 77 ? -7.716 25.032 36.888 1.00 0.18 77 THR A N 1
ATOM 593 C CA . THR A 1 77 ? -8.261 24.194 35.797 1.00 0.17 77 THR A CA 1
ATOM 594 C C . THR A 1 77 ? -8.441 22.769 36.308 1.00 0.17 77 THR A C 1
ATOM 595 O O . THR A 1 77 ? -9.460 22.134 36.046 1.00 0.26 77 THR A O 1
ATOM 599 N N . ILE A 1 78 ? -7.458 22.277 37.047 1.00 0.02 78 ILE A N 1
ATOM 600 C CA . ILE A 1 78 ? -7.532 20.911 37.602 1.00 0.07 78 ILE A CA 1
ATOM 601 C C . ILE A 1 78 ? -8.523 20.878 38.770 1.00 0.10 78 ILE A C 1
ATOM 602 O O . ILE A 1 78 ? -9.185 19.864 38.952 1.00 0.13 78 ILE A O 1
ATOM 607 N N . TRP A 1 79 ? -8.603 21.965 39.509 1.00 0.15 79 TRP A N 1
ATOM 608 C CA . TRP A 1 79 ? -9.515 22.125 40.657 1.00 0.15 79 TRP A CA 1
ATOM 609 C C . TRP A 1 79 ? -10.955 21.909 40.216 1.00 0.22 79 TRP A C 1
ATOM 610 O O . TRP A 1 79 ? -11.627 21.105 40.857 1.00 0.17 79 TRP A O 1
ATOM 621 N N . TRP A 1 80 ? -11.415 22.586 39.177 1.00 0.08 80 TRP A N 1
ATOM 622 C CA . TRP A 1 80 ? -12.787 22.472 38.672 1.00 0.31 80 TRP A CA 1
ATOM 623 C C . TRP A 1 80 ? -13.101 21.035 38.249 1.00 0.14 80 TRP A C 1
ATOM 624 O O . TRP A 1 80 ? -14.233 20.610 38.459 1.00 0.17 80 TRP A O 1
ATOM 635 N N . LYS A 1 81 ? -12.142 20.343 37.670 1.00 0.12 81 LYS A N 1
ATOM 636 C CA . LYS A 1 81 ? -12.266 18.967 37.199 1.00 0.07 81 LYS A CA 1
ATOM 637 C C . LYS A 1 81 ? -12.216 17.977 38.357 1.00 0.21 81 LYS A C 1
ATOM 638 O O . LYS A 1 81 ? -12.847 16.926 38.264 1.00 0.20 81 LYS A O 1
ATOM 644 N N . ASN A 1 82 ? -11.480 18.290 39.406 1.00 0.06 82 ASN A N 1
ATOM 645 C CA . ASN A 1 82 ? -11.360 17.419 40.588 1.00 0.08 82 ASN A CA 1
ATOM 646 C C . ASN A 1 82 ? -12.643 17.480 41.426 1.00 0.21 82 ASN A C 1
ATOM 647 O O . ASN A 1 82 ? -12.814 16.678 42.355 1.00 0.13 82 ASN A O 1
ATOM 652 N N . LEU A 1 83 ? -13.543 18.422 41.165 1.00 0.17 83 LEU A N 1
ATOM 653 C CA . LEU A 1 83 ? -14.778 18.514 41.962 1.00 0.17 83 LEU A CA 1
ATOM 654 C C . LEU A 1 83 ? -15.988 17.964 41.205 1.00 0.46 83 LEU A C 1
ATOM 655 O O . LEU A 1 83 ? -16.053 18.037 39.980 1.00 0.17 83 LEU A O 1
ATOM 660 N N . SER A 1 84 ? -16.968 17.432 41.912 1.00 0.14 84 SER A N 1
ATOM 661 C CA . SER A 1 84 ? -18.173 16.905 41.288 1.00 0.34 84 SER A CA 1
ATOM 662 C C . SER A 1 84 ? -19.323 16.795 42.277 1.00 0.40 84 SER A C 1
ATOM 663 O O . SER A 1 84 ? -19.096 16.409 43.425 1.00 0.28 84 SER A O 1
ATOM 666 N N . PRO A 1 85 ? -20.529 17.125 41.847 1.00 0.20 85 PRO A N 1
ATOM 667 C CA . PRO A 1 85 ? -21.722 17.042 42.712 1.00 0.29 85 PRO A CA 1
ATOM 668 C C . PRO A 1 85 ? -22.051 15.572 43.003 1.00 0.21 85 PRO A C 1
ATOM 669 O O . PRO A 1 85 ? -22.615 15.244 44.042 1.00 0.71 85 PRO A O 1
ATOM 673 N N . ASN A 1 86 ? -21.681 14.717 42.072 1.00 0.27 86 ASN A N 1
ATOM 674 C CA . ASN A 1 86 ? -21.900 13.267 42.159 1.00 0.45 86 ASN A CA 1
ATOM 675 C C . ASN A 1 86 ? -20.614 12.615 42.698 1.00 0.42 86 ASN A C 1
ATOM 676 O O . ASN A 1 86 ? -20.420 11.415 42.529 1.00 0.39 86 ASN A O 1
ATOM 681 N N . GLY A 1 87 ? -19.776 13.427 43.308 1.00 0.70 87 GLY A N 1
ATOM 682 C CA . GLY A 1 87 ? -18.499 12.961 43.854 1.00 0.26 87 GLY A CA 1
ATOM 683 C C . GLY A 1 87 ? -18.620 12.476 45.287 1.00 0.45 87 GLY A C 1
ATOM 684 O O . GLY A 1 87 ? -19.714 12.255 45.794 1.00 0.77 87 GLY A O 1
ATOM 685 N N . GLY A 1 88 ? -17.465 12.328 45.912 1.00 0.32 88 GLY A N 1
ATOM 686 C CA . GLY A 1 88 ? -17.362 11.877 47.304 1.00 0.44 88 GLY A CA 1
ATOM 687 C C . GLY A 1 88 ? -16.909 10.427 47.356 1.00 0.30 88 GLY A C 1
ATOM 688 O O . GLY A 1 88 ? -16.191 9.954 46.480 1.00 0.63 88 GLY A O 1
ATOM 689 N N . ASP A 1 89 ? -17.328 9.726 48.395 1.00 0.71 89 ASP A N 1
ATOM 690 C CA . ASP A 1 89 ? -16.980 8.319 48.574 1.00 0.80 89 ASP A CA 1
ATOM 691 C C . ASP A 1 89 ? -15.485 8.083 48.533 1.00 0.33 89 ASP A C 1
ATOM 692 O O . ASP A 1 89 ? -14.698 8.935 48.952 1.00 0.41 89 ASP A O 1
ATOM 697 N N . LYS A 1 90 ? -15.083 6.929 48.036 1.00 0.25 90 LYS A N 1
ATOM 698 C CA . LYS A 1 90 ? -13.662 6.561 47.974 1.00 0.30 90 LYS A CA 1
ATOM 699 C C . LYS A 1 90 ? -13.270 6.162 46.555 1.00 0.49 90 LYS A C 1
ATOM 700 O O . LYS A 1 90 ? -14.125 5.849 45.730 1.00 0.56 90 LYS A O 1
ATOM 706 N N . PRO A 1 91 ? -11.970 6.188 46.307 1.00 0.29 91 PRO A N 1
ATOM 707 C CA . PRO A 1 91 ? -11.453 5.801 44.984 1.00 0.24 91 PRO A CA 1
ATOM 708 C C . PRO A 1 91 ? -11.545 4.273 44.852 1.00 0.44 91 PRO A C 1
ATOM 709 O O . PRO A 1 91 ? -11.545 3.564 45.860 1.00 0.21 91 PRO A O 1
ATOM 713 N N . THR A 1 92 ? -11.622 3.794 43.629 1.00 0.33 92 THR A N 1
ATOM 714 C CA . THR A 1 92 ? -11.706 2.346 43.364 1.00 0.48 92 THR A CA 1
ATOM 715 C C . THR A 1 92 ? -10.696 1.961 42.282 1.00 0.33 92 THR A C 1
ATOM 716 O O . THR A 1 92 ? -10.127 2.850 41.654 1.00 0.46 92 THR A O 1
ATOM 720 N N . GLY A 1 93 ? -10.507 0.668 42.107 1.00 0.43 93 GLY A N 1
ATOM 721 C CA . GLY A 1 93 ? -9.600 0.079 41.123 1.00 0.44 93 GLY A CA 1
ATOM 722 C C . GLY A 1 93 ? -8.129 0.353 41.396 1.00 0.25 93 GLY A C 1
ATOM 723 O O . GLY A 1 93 ? -7.687 0.248 42.536 1.00 0.66 93 GLY A O 1
ATOM 724 N N . GLU A 1 94 ? -7.407 0.680 40.340 1.00 0.22 94 GLU A N 1
ATOM 725 C CA . GLU A 1 94 ? -5.991 0.999 40.302 1.00 0.43 94 GLU A CA 1
ATOM 726 C C . GLU A 1 94 ? -5.629 2.064 41.341 1.00 0.29 94 GLU A C 1
ATOM 727 O O . GLU A 1 94 ? -4.812 1.804 42.219 1.00 0.33 94 GLU A O 1
ATOM 733 N N . LEU A 1 95 ? -6.226 3.233 41.218 1.00 0.42 95 LEU A N 1
ATOM 734 C CA . LEU A 1 95 ? -6.023 4.381 42.109 1.00 0.35 95 LEU A CA 1
ATOM 735 C C . LEU A 1 95 ? -6.139 3.977 43.578 1.00 0.35 95 LEU A C 1
ATOM 736 O O . LEU A 1 95 ? -5.273 4.293 44.392 1.00 0.27 95 LEU A O 1
ATOM 741 N N . ALA A 1 96 ? -7.193 3.269 43.938 1.00 0.19 96 ALA A N 1
ATOM 742 C CA . ALA A 1 96 ? -7.417 2.821 45.317 1.00 0.31 96 ALA A CA 1
ATOM 743 C C . ALA A 1 9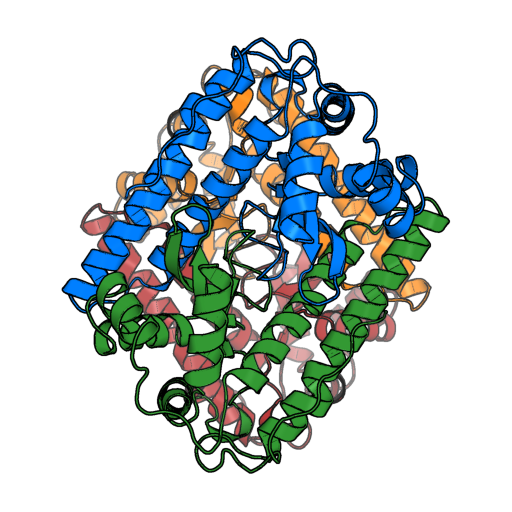6 ? -6.231 2.006 45.819 1.00 0.18 96 ALA A C 1
ATOM 744 O O . ALA A 1 96 ? -5.742 2.241 46.921 1.00 0.20 96 ALA A O 1
ATOM 746 N N . ALA A 1 97 ? -5.795 1.063 45.011 1.00 0.23 97 ALA A N 1
ATOM 747 C CA . ALA A 1 97 ? -4.666 0.176 45.305 1.00 0.20 97 ALA A CA 1
ATOM 748 C C . ALA A 1 97 ? -3.356 0.946 45.326 1.00 0.20 97 ALA A C 1
ATOM 749 O O . ALA A 1 97 ? -2.499 0.645 46.157 1.00 0.39 97 ALA A O 1
ATOM 751 N N . ALA A 1 98 ? -3.218 1.910 44.434 1.00 0.28 98 ALA A N 1
ATOM 752 C CA . ALA A 1 98 ? -2.028 2.759 44.313 1.00 0.11 98 ALA A CA 1
ATOM 753 C C . ALA A 1 98 ? -1.846 3.618 45.565 1.00 0.16 98 ALA A C 1
ATOM 754 O O . ALA A 1 98 ? -0.727 3.741 46.063 1.00 0.24 98 ALA A O 1
ATOM 756 N N . ILE A 1 99 ? -2.922 4.200 46.043 1.00 0.23 99 ILE A N 1
ATOM 757 C CA . ILE A 1 99 ? -2.952 5.054 47.237 1.00 0.23 99 ILE A CA 1
ATOM 758 C C . ILE A 1 99 ? -2.640 4.238 48.486 1.00 0.17 99 ILE A C 1
ATOM 759 O O . ILE A 1 99 ? -1.860 4.637 49.343 1.00 0.13 99 ILE A O 1
ATOM 764 N N . ALA A 1 100 ? -3.252 3.077 48.594 1.00 0.17 100 ALA A N 1
ATOM 765 C CA . ALA A 1 100 ? -3.031 2.189 49.743 1.00 0.10 100 ALA A CA 1
ATOM 766 C C . ALA A 1 100 ? -1.569 1.733 49.773 1.00 0.17 100 ALA A C 1
ATOM 767 O O . ALA A 1 100 ? -0.975 1.630 50.846 1.00 0.31 100 ALA A O 1
ATOM 769 N N . ASP A 1 101 ? -1.023 1.472 48.612 1.00 0.25 101 ASP A N 1
ATOM 770 C CA . ASP A 1 101 ? 0.360 1.031 48.370 1.00 0.64 101 ASP A CA 1
ATOM 771 C C . ASP A 1 101 ? 1.337 2.154 48.659 1.00 0.32 101 ASP A C 1
ATOM 772 O O . ASP A 1 101 ? 2.427 1.939 49.191 1.00 0.28 101 ASP A O 1
ATOM 777 N N . ALA A 1 102 ? 0.972 3.385 48.344 1.00 0.20 102 ALA A N 1
ATOM 778 C CA . ALA A 1 102 ? 1.824 4.530 48.568 1.00 0.15 102 ALA A CA 1
ATOM 779 C C . ALA A 1 102 ? 1.643 5.189 49.913 1.00 0.11 102 ALA A C 1
ATOM 780 O O . ALA A 1 102 ? 2.604 5.814 50.372 1.00 0.16 102 ALA A O 1
ATOM 782 N N . PHE A 1 103 ? 0.486 5.137 50.555 1.00 0.28 103 PHE A N 1
ATOM 783 C CA . PHE A 1 103 ? 0.252 5.834 51.819 1.00 0.28 103 PHE A CA 1
ATOM 784 C C . PHE A 1 103 ? -0.106 4.931 52.963 1.00 0.37 103 PHE A C 1
ATOM 785 O O . PHE A 1 103 ? -0.267 5.431 54.082 1.00 0.16 103 PHE A O 1
ATOM 793 N N . GLY A 1 104 ? -0.221 3.638 52.720 1.00 0.22 104 GLY A N 1
ATOM 794 C CA . GLY A 1 104 ? -0.550 2.668 53.775 1.00 0.25 104 GLY A CA 1
ATOM 795 C C . GLY A 1 104 ? -2.036 2.346 53.710 1.00 0.26 104 GLY A C 1
ATOM 796 O O . GLY A 1 104 ? -2.426 1.186 53.699 1.00 0.24 104 GLY A O 1
ATOM 797 N N . SER A 1 105 ? -2.842 3.386 53.664 1.00 0.33 105 SER A N 1
ATOM 798 C CA . SER A 1 105 ? -4.301 3.251 53.580 1.00 0.25 105 SER A CA 1
ATOM 799 C C . SER A 1 105 ? -4.912 4.547 53.051 1.00 0.14 105 SER A C 1
ATOM 800 O O . SER A 1 105 ? -4.244 5.573 53.037 1.00 0.24 105 SER A O 1
ATOM 803 N N . PHE A 1 106 ? -6.157 4.486 52.632 1.00 0.13 106 PHE A N 1
ATOM 804 C CA . PHE A 1 106 ? -6.841 5.696 52.133 1.00 0.25 106 PHE A CA 1
ATOM 805 C C . PHE A 1 106 ? -6.975 6.700 53.276 1.00 0.16 106 PHE A C 1
ATOM 806 O O . PHE A 1 106 ? -6.878 7.913 53.088 1.00 0.19 106 PHE A O 1
ATOM 814 N N . ASP A 1 107 ? -7.191 6.205 54.474 1.00 0.07 107 ASP A N 1
ATOM 815 C CA . ASP A 1 107 ? -7.328 7.073 55.653 1.00 0.14 107 ASP A CA 1
ATOM 816 C C . ASP A 1 107 ? -5.993 7.678 56.048 1.00 0.11 107 ASP A C 1
ATOM 817 O O . ASP A 1 107 ? -5.944 8.778 56.597 1.00 0.14 107 ASP A O 1
ATOM 822 N N . LYS A 1 108 ? -4.916 6.958 55.802 1.00 0.17 108 LYS A N 1
ATOM 823 C CA . LYS A 1 108 ? -3.576 7.493 56.166 1.00 0.06 108 LYS A CA 1
ATOM 824 C C . LYS A 1 108 ? -3.223 8.583 55.148 1.00 0.09 108 LYS A C 1
ATOM 825 O O . LYS A 1 108 ? -2.505 9.527 55.462 1.00 0.18 108 LYS A O 1
ATOM 831 N N . PHE A 1 109 ? -3.743 8.430 53.948 1.00 0.08 109 PHE A N 1
ATOM 832 C CA . PHE A 1 109 ? -3.548 9.403 52.847 1.00 0.14 109 PHE A CA 1
ATOM 833 C C . PHE A 1 109 ? -4.369 10.662 53.154 1.00 0.13 109 PHE A C 1
ATOM 834 O O . PHE A 1 109 ? -3.907 11.786 52.981 1.00 0.15 109 PHE A O 1
ATOM 842 N N . ARG A 1 110 ? -5.583 10.464 53.636 1.00 0.09 110 ARG A N 1
ATOM 843 C CA . ARG A 1 110 ? -6.516 11.564 53.967 1.00 0.16 110 ARG A CA 1
ATOM 844 C C . ARG A 1 110 ? -5.903 12.457 55.043 1.00 0.11 110 ARG A C 1
ATOM 845 O O . ARG A 1 110 ? -5.928 13.681 54.935 1.00 0.12 110 ARG A O 1
ATOM 853 N N . ALA A 1 111 ? -5.363 11.832 56.073 1.00 0.20 111 ALA A N 1
ATOM 854 C CA . ALA A 1 111 ? -4.747 12.481 57.218 1.00 0.13 111 ALA A CA 1
ATOM 855 C C . ALA A 1 111 ? -3.565 13.337 56.835 1.00 0.09 111 ALA A C 1
ATOM 856 O O . ALA A 1 111 ? -3.434 14.445 57.359 1.00 0.13 111 ALA A O 1
ATOM 858 N N . GLN A 1 112 ? -2.720 12.831 55.949 1.00 0.26 112 GLN A N 1
ATOM 859 C CA . GLN A 1 112 ? -1.536 13.579 55.517 1.00 0.09 112 GLN A CA 1
ATOM 860 C C . GLN A 1 112 ? -1.930 14.761 54.640 1.00 0.05 112 GLN A C 1
ATOM 861 O O . GLN A 1 112 ? -1.433 15.869 54.817 1.00 0.11 112 GLN A O 1
ATOM 867 N N . PHE A 1 113 ? -2.808 14.494 53.698 1.00 0.17 113 PHE A N 1
ATOM 868 C CA . PHE A 1 113 ? -3.340 15.491 52.756 1.00 0.21 113 PHE A CA 1
ATOM 869 C C . PHE A 1 113 ? -4.013 16.622 53.538 1.00 0.21 113 PHE A C 1
ATOM 870 O O . PHE A 1 113 ? -3.872 17.798 53.206 1.00 0.15 113 PHE A O 1
ATOM 878 N N . HIS A 1 114 ? -4.739 16.275 54.582 1.00 0.09 114 HIS A N 1
ATOM 879 C CA . HIS A 1 114 ? -5.459 17.228 55.438 1.00 0.11 114 HIS A CA 1
ATOM 880 C C . HIS A 1 114 ? -4.464 18.100 56.196 1.00 0.23 114 HIS A C 1
ATOM 881 O O . HIS A 1 114 ? -4.582 19.322 56.221 1.00 0.14 114 HIS A O 1
ATOM 888 N N . ALA A 1 115 ? -3.482 17.470 56.811 1.00 0.12 115 ALA A N 1
ATOM 889 C CA . ALA A 1 115 ? -2.449 18.188 57.572 1.00 0.21 115 ALA A CA 1
ATOM 890 C C . ALA A 1 115 ? -1.695 19.160 56.669 1.00 0.16 115 ALA A C 1
ATOM 891 O O . ALA A 1 115 ? -1.483 20.300 57.062 1.00 0.19 115 ALA A O 1
ATOM 893 N N . ALA A 1 116 ? -1.307 18.720 55.488 1.00 0.06 116 ALA A N 1
ATOM 894 C CA . ALA A 1 116 ? -0.569 19.536 54.523 1.00 0.02 116 ALA A CA 1
ATOM 895 C C . ALA A 1 116 ? -1.384 20.753 54.108 1.00 0.21 116 ALA A C 1
ATOM 896 O O . ALA A 1 116 ? -0.849 21.852 53.970 1.00 0.13 116 ALA A O 1
ATOM 898 N N . ALA A 1 117 ? -2.669 20.548 53.942 1.00 0.18 117 ALA A N 1
ATOM 899 C CA . ALA A 1 117 ? -3.646 21.545 53.533 1.00 0.13 117 ALA A CA 1
ATOM 900 C C . ALA A 1 117 ? -3.902 22.607 54.574 1.00 0.12 117 ALA A C 1
ATOM 901 O O . ALA A 1 117 ? -4.011 23.780 54.216 1.00 0.23 117 ALA A O 1
ATOM 903 N N . THR A 1 118 ? -4.003 22.211 55.832 1.00 0.14 118 THR A N 1
ATOM 904 C CA . THR A 1 118 ? -4.292 23.098 56.940 1.00 0.16 118 THR A CA 1
ATOM 905 C C . THR A 1 118 ? -3.078 23.669 57.626 1.00 0.18 118 THR A C 1
ATOM 906 O O . THR A 1 118 ? -3.307 24.397 58.603 1.00 0.14 118 THR A O 1
ATOM 910 N N . THR A 1 119 ? -1.850 23.423 57.215 1.00 0.22 119 THR A N 1
ATOM 911 C CA . THR A 1 119 ? -0.663 23.975 57.893 1.00 0.09 119 THR A CA 1
ATOM 912 C C . THR A 1 119 ? 0.064 24.977 57.019 1.00 0.12 119 THR A C 1
ATOM 913 O O . THR A 1 119 ? 1.155 25.454 57.345 1.00 0.13 119 THR A O 1
ATOM 917 N N . VAL A 1 120 ? -0.490 25.352 55.876 1.00 0.10 120 VAL A N 1
ATOM 918 C CA . VAL A 1 120 ? 0.205 26.330 55.019 1.00 0.11 120 VAL A CA 1
ATOM 919 C C . VAL A 1 120 ? 0.307 27.676 55.698 1.00 0.26 120 VAL A C 1
ATOM 920 O O . VAL A 1 120 ? -0.640 28.154 56.340 1.00 0.14 120 VAL A O 1
ATOM 924 N N . GLN A 1 121 ? 1.476 28.298 55.604 1.00 0.10 121 GLN A N 1
ATOM 925 C CA . GLN A 1 121 ? 1.702 29.615 56.241 1.00 0.07 121 GLN A CA 1
ATOM 926 C C . GLN A 1 121 ? 1.591 30.699 55.170 1.00 0.06 121 GLN A C 1
ATOM 927 O O . GLN A 1 121 ? 2.587 31.162 54.631 1.00 0.28 121 GLN A O 1
ATOM 933 N N . GLY A 1 122 ? 0.358 31.063 54.909 1.00 0.14 122 GLY A N 1
ATOM 934 C CA . GLY A 1 122 ? -0.038 32.054 53.893 1.00 0.09 122 GLY A CA 1
ATOM 935 C C . GLY A 1 122 ? -0.944 31.328 52.889 1.00 0.06 122 GLY A C 1
ATOM 936 O O . GLY A 1 122 ? -1.726 30.465 53.284 1.00 0.14 122 GLY A O 1
ATOM 937 N N . SER A 1 123 ? -0.830 31.693 51.630 1.00 0.13 123 SER A N 1
ATOM 938 C CA . SER A 1 123 ? -1.645 31.077 50.568 1.00 0.03 123 SER A CA 1
ATOM 939 C C . SER A 1 123 ? -0.962 29.809 50.082 1.00 0.06 123 SER A C 1
ATOM 940 O O . SER A 1 123 ? 0.266 29.718 50.091 1.00 0.08 123 SER A O 1
ATOM 943 N N . GLY A 1 124 ? -1.740 28.828 49.671 1.00 0.05 124 GLY A N 1
ATOM 944 C CA . GLY A 1 124 ? -1.142 27.587 49.165 1.00 0.16 124 GLY A CA 1
ATOM 945 C C . GLY A 1 124 ? -2.219 26.566 48.834 1.00 0.10 124 GLY A C 1
ATOM 946 O O . GLY A 1 124 ? -3.400 26.843 48.985 1.00 0.12 124 GLY A O 1
ATOM 947 N N . TRP A 1 125 ? -1.768 25.403 48.427 1.00 0.10 125 TRP A N 1
ATOM 948 C CA . TRP A 1 125 ? -2.604 24.276 48.057 1.00 0.05 125 TRP A CA 1
ATOM 949 C C . TRP A 1 125 ? -1.984 22.982 48.632 1.00 0.15 125 TRP A C 1
ATOM 950 O O . TRP A 1 125 ? -0.829 22.911 49.026 1.00 0.18 125 TRP A O 1
ATOM 961 N N . ALA A 1 126 ? -2.822 21.969 48.649 1.00 0.19 126 ALA A N 1
ATOM 962 C CA . ALA A 1 126 ? -2.414 20.608 49.026 1.00 0.03 126 ALA A CA 1
ATOM 963 C C . ALA A 1 126 ? -2.411 19.830 47.696 1.00 0.00 126 ALA A C 1
ATOM 964 O O . ALA A 1 126 ? -3.358 19.986 46.921 1.00 0.24 126 ALA A O 1
ATOM 966 N N . ALA A 1 127 ? -1.377 19.078 47.374 1.00 0.24 127 ALA A N 1
ATOM 967 C CA . ALA A 1 127 ? -1.486 18.414 46.065 1.00 0.05 127 ALA A CA 1
ATOM 968 C C . ALA A 1 127 ? -0.964 17.000 46.102 1.00 0.04 127 ALA A C 1
ATOM 969 O O . ALA A 1 127 ? 0.021 16.765 46.794 1.00 0.12 127 ALA A O 1
ATOM 971 N N . LEU A 1 128 ? -1.655 16.163 45.362 1.00 0.06 128 LEU A N 1
ATOM 972 C CA . LEU A 1 128 ? -1.312 14.741 45.152 1.00 0.14 128 LEU A CA 1
ATOM 973 C C . LEU A 1 128 ? -0.686 14.667 43.735 1.00 0.20 128 LEU A C 1
ATOM 974 O O . LEU A 1 128 ? -1.356 15.005 42.760 1.00 0.14 128 LEU A O 1
ATOM 979 N N . GLY A 1 129 ? 0.585 14.314 43.654 1.00 0.07 129 GLY A N 1
ATOM 980 C CA . GLY A 1 129 ? 1.191 14.289 42.313 1.00 0.06 129 GLY A CA 1
ATOM 981 C C . GLY A 1 129 ? 1.915 12.977 42.086 1.00 0.06 129 GLY A C 1
ATOM 982 O O . GLY A 1 129 ? 2.092 12.231 43.040 1.00 0.14 129 GLY A O 1
ATOM 983 N N . TRP A 1 130 ? 2.279 12.807 40.840 1.00 0.11 130 TRP A N 1
ATOM 984 C CA . TRP A 1 130 ? 3.011 11.641 40.318 1.00 0.25 130 TRP A CA 1
ATOM 985 C C . TRP A 1 130 ? 4.443 12.043 39.969 1.00 0.28 130 TRP A C 1
ATOM 986 O O . TRP A 1 130 ? 4.715 12.878 39.109 1.00 0.24 130 TRP A O 1
ATOM 997 N N . ASP A 1 131 ? 5.396 11.449 40.674 1.00 0.20 131 ASP A N 1
ATOM 998 C CA . ASP A 1 131 ? 6.823 11.734 40.444 1.00 0.19 131 ASP A CA 1
ATOM 999 C C . ASP A 1 131 ? 7.344 10.783 39.356 1.00 0.19 131 ASP A C 1
ATOM 1000 O O . ASP A 1 131 ? 7.544 9.607 39.645 1.00 0.13 131 ASP A O 1
ATOM 1005 N N . THR A 1 132 ? 7.517 11.312 38.164 1.00 0.31 132 THR A N 1
ATOM 1006 C CA . THR A 1 132 ? 7.987 10.597 36.981 1.00 0.32 132 THR A CA 1
ATOM 1007 C C . THR A 1 132 ? 9.330 9.933 37.193 1.00 0.41 132 THR A C 1
ATOM 1008 O O . THR A 1 132 ? 9.558 8.842 36.675 1.00 0.83 132 THR A O 1
ATOM 1012 N N . LEU A 1 133 ? 10.233 10.548 37.934 1.00 0.36 133 LEU A N 1
ATOM 1013 C CA . LEU A 1 133 ? 11.561 10.029 38.217 1.00 0.09 133 LEU A CA 1
ATOM 1014 C C . LEU A 1 133 ? 11.548 8.773 39.073 1.00 0.24 133 LEU A C 1
ATOM 1015 O O . LEU A 1 133 ? 11.994 7.710 38.643 1.00 0.37 133 LEU A O 1
ATOM 1020 N N . GLY A 1 134 ? 11.072 8.881 40.298 1.00 0.23 134 GLY A N 1
ATOM 1021 C CA . GLY A 1 134 ? 11.011 7.742 41.217 1.00 0.15 134 GLY A CA 1
ATOM 1022 C C . GLY A 1 134 ? 9.766 6.898 40.999 1.00 0.26 134 GLY A C 1
ATOM 1023 O O . GLY A 1 134 ? 9.648 5.847 41.625 1.00 0.47 134 GLY A O 1
ATOM 1024 N N . ASN A 1 135 ? 8.851 7.320 40.146 1.00 0.11 135 ASN A N 1
ATOM 1025 C CA . ASN A 1 135 ? 7.597 6.597 39.865 1.00 0.45 135 ASN A CA 1
ATOM 1026 C C . ASN A 1 135 ? 6.857 6.349 41.188 1.00 0.53 135 ASN A C 1
ATOM 1027 O O . ASN A 1 135 ? 6.528 5.203 41.483 1.00 0.34 135 ASN A O 1
ATOM 1032 N N . LYS A 1 136 ? 6.660 7.426 41.923 1.00 0.29 136 LYS A N 1
ATOM 1033 C CA . LYS A 1 136 ? 6.024 7.420 43.236 1.00 0.36 136 LYS A CA 1
ATOM 1034 C C . LYS A 1 136 ? 4.838 8.386 43.297 1.00 0.19 136 LYS A C 1
ATOM 1035 O O . LYS A 1 136 ? 4.836 9.422 42.641 1.00 0.29 136 LYS A O 1
ATOM 1041 N N . LEU A 1 137 ? 3.873 8.028 44.129 1.00 0.11 137 LEU A N 1
ATOM 1042 C CA . LEU A 1 137 ? 2.702 8.926 44.327 1.00 0.03 137 LEU A CA 1
ATOM 1043 C C . LEU A 1 137 ? 3.085 9.798 45.568 1.00 0.07 137 LEU A C 1
ATOM 1044 O O . LEU A 1 137 ? 3.434 9.183 46.573 1.00 0.21 137 LEU A O 1
ATOM 1049 N N . LEU A 1 138 ? 3.061 11.112 45.467 1.00 0.19 138 LEU A N 1
ATOM 1050 C CA . LEU A 1 138 ? 3.468 11.910 46.640 1.00 0.10 138 LEU A CA 1
ATOM 1051 C C . LEU A 1 138 ? 2.529 13.114 46.819 1.00 0.18 138 LEU A C 1
ATOM 1052 O O . LEU A 1 138 ? 1.929 13.602 45.876 1.00 0.09 138 LEU A O 1
ATOM 1057 N N . ILE A 1 139 ? 2.505 13.555 48.059 1.00 0.07 139 ILE A N 1
ATOM 1058 C CA . ILE A 1 139 ? 1.733 14.740 48.466 1.00 0.16 139 ILE A CA 1
ATOM 1059 C C . ILE A 1 139 ? 2.723 15.904 48.673 1.00 0.12 139 ILE A C 1
ATOM 1060 O O . ILE A 1 139 ? 3.727 15.738 49.363 1.00 0.10 139 ILE A O 1
ATOM 1065 N N . PHE A 1 140 ? 2.454 17.037 48.070 1.00 0.09 140 PHE A N 1
ATOM 1066 C CA . PHE A 1 140 ? 3.249 18.246 48.175 1.00 0.02 140 PHE A CA 1
ATOM 1067 C C . PHE A 1 140 ? 2.419 19.368 48.811 1.00 0.13 140 PHE A C 1
ATOM 1068 O O . PHE A 1 140 ? 1.214 19.452 48.634 1.00 0.10 140 PHE A O 1
ATOM 1076 N N . GLN A 1 141 ? 3.093 20.216 49.554 1.00 0.08 141 GLN A N 1
ATOM 1077 C CA . GLN A 1 141 ? 2.487 21.398 50.191 1.00 0.12 141 GLN A CA 1
ATOM 1078 C C . GLN A 1 141 ? 2.996 22.611 49.369 1.00 0.08 141 GLN A C 1
ATOM 1079 O O . GLN A 1 141 ? 4.119 23.049 49.564 1.00 0.21 141 GLN A O 1
ATOM 1085 N N . VAL A 1 142 ? 2.154 23.047 48.466 1.00 0.33 142 VAL A N 1
ATOM 1086 C CA . VAL A 1 142 ? 2.360 24.165 47.561 1.00 0.11 142 VAL A CA 1
ATOM 1087 C C . VAL A 1 142 ? 2.127 25.505 48.221 1.00 0.17 142 VAL A C 1
ATOM 1088 O O . VAL A 1 142 ? 1.122 25.748 48.887 1.00 0.12 142 VAL A O 1
ATOM 1092 N N . TYR A 1 143 ? 3.103 26.384 48.053 1.00 0.08 143 TYR A N 1
ATOM 1093 C CA . TYR A 1 143 ? 3.040 27.753 48.597 1.00 0.13 143 TYR A CA 1
ATOM 1094 C C . TYR A 1 143 ? 2.528 28.643 47.437 1.00 0.21 143 TYR A C 1
ATOM 1095 O O . TYR A 1 143 ? 2.989 28.374 46.331 1.00 0.13 143 TYR A O 1
ATOM 1104 N N . ASP A 1 144 ? 1.651 29.594 47.679 1.00 0.18 144 ASP A N 1
ATOM 1105 C CA . ASP A 1 144 ? 1.136 30.449 46.584 1.00 0.07 144 ASP A CA 1
ATOM 1106 C C . ASP A 1 144 ? 0.587 29.559 45.477 1.00 0.28 144 ASP A C 1
ATOM 1107 O O . ASP A 1 144 ? -0.314 28.772 45.774 1.00 0.07 144 ASP A O 1
ATOM 1112 N N . HIS A 1 145 ? 1.152 29.564 44.282 1.00 0.09 145 HIS A N 1
ATOM 1113 C CA . HIS A 1 145 ? 0.637 28.633 43.247 1.00 0.14 145 HIS A CA 1
ATOM 1114 C C . HIS A 1 145 ? 1.815 27.877 42.599 1.00 0.04 145 HIS A C 1
ATOM 1115 O O . HIS A 1 145 ? 1.628 26.795 42.048 1.00 0.04 145 HIS A O 1
ATOM 1122 N N . GLN A 1 146 ? 2.982 28.488 42.612 1.00 0.06 146 GLN A N 1
ATOM 1123 C CA . GLN A 1 146 ? 4.180 27.984 41.943 1.00 0.09 146 GLN A CA 1
ATOM 1124 C C . GLN A 1 146 ? 5.339 27.697 42.832 1.00 0.25 146 GLN A C 1
ATOM 1125 O O . GLN A 1 146 ? 6.482 27.884 42.390 1.00 0.16 146 GLN A O 1
ATOM 1131 N N . THR A 1 147 ? 5.157 27.245 44.065 1.00 0.14 147 THR A N 1
ATOM 1132 C CA . THR A 1 147 ? 6.329 27.041 44.940 1.00 0.07 147 THR A CA 1
ATOM 1133 C C . THR A 1 147 ? 6.172 25.840 45.858 1.00 0.16 147 THR A C 1
ATOM 1134 O O . THR A 1 147 ? 5.072 25.544 46.313 1.00 0.23 147 THR A O 1
ATOM 1138 N N . ASN A 1 148 ? 7.277 25.176 46.136 1.00 0.21 148 ASN A N 1
ATOM 1139 C CA . ASN A 1 148 ? 7.442 24.033 47.001 1.00 0.03 148 ASN A CA 1
ATOM 1140 C C . ASN A 1 148 ? 7.197 22.688 46.398 1.00 0.10 148 ASN A C 1
ATOM 1141 O O . ASN A 1 148 ? 6.595 21.832 47.058 1.00 0.18 148 ASN A O 1
ATOM 1146 N N . PHE A 1 149 ? 7.626 22.416 45.178 1.00 0.12 149 PHE A N 1
ATOM 1147 C CA . PHE A 1 149 ? 7.459 21.160 44.461 1.00 0.15 149 PHE A CA 1
ATOM 1148 C C . PHE A 1 149 ? 8.456 21.042 43.327 1.00 0.13 149 PHE A C 1
ATOM 1149 O O . PHE A 1 149 ? 8.947 22.059 42.823 1.00 0.19 149 PHE A O 1
ATOM 1157 N N . PRO A 1 150 ? 8.840 19.845 42.892 1.00 0.15 150 PRO A N 1
ATOM 1158 C CA . PRO A 1 150 ? 9.823 19.730 41.816 1.00 0.17 150 PRO A CA 1
ATOM 1159 C C . PRO A 1 150 ? 9.208 19.812 40.437 1.00 0.20 150 PRO A C 1
ATOM 1160 O O . PRO A 1 150 ? 7.995 19.778 40.240 1.00 0.18 150 PRO A O 1
ATOM 1164 N N . LEU A 1 151 ? 10.098 19.903 39.473 1.00 0.17 151 LEU A N 1
ATOM 1165 C CA . LEU A 1 151 ? 9.748 19.961 38.042 1.00 0.16 151 LEU A CA 1
ATOM 1166 C C . LEU A 1 151 ? 9.392 18.526 37.575 1.00 0.02 151 LEU A C 1
ATOM 1167 O O . LEU A 1 151 ? 9.944 17.594 38.161 1.00 0.13 151 LEU A O 1
ATOM 1172 N N . GLY A 1 152 ? 8.530 18.379 36.590 1.00 0.17 152 GLY A N 1
ATOM 1173 C CA . GLY A 1 152 ? 8.132 17.087 36.017 1.00 0.42 152 GLY A CA 1
ATOM 1174 C C . GLY A 1 152 ? 7.041 16.364 36.780 1.00 0.26 152 GLY A C 1
ATOM 1175 O O . GLY A 1 152 ? 6.614 15.271 36.395 1.00 0.31 152 GLY A O 1
ATOM 1176 N N . ILE A 1 153 ? 6.575 16.956 37.864 1.00 0.41 153 ILE A N 1
ATOM 1177 C CA . ILE A 1 153 ? 5.522 16.382 38.715 1.00 0.16 153 ILE A CA 1
ATOM 1178 C C . ILE A 1 153 ? 4.155 16.469 38.039 1.00 0.40 153 ILE A C 1
ATOM 1179 O O . ILE A 1 153 ? 3.763 17.554 37.622 1.00 0.16 153 ILE A O 1
ATOM 1184 N N . VAL A 1 154 ? 3.443 15.357 37.949 1.00 0.13 154 VAL A N 1
ATOM 1185 C CA . VAL A 1 154 ? 2.102 15.371 37.320 1.00 0.17 154 VAL A CA 1
ATOM 1186 C C . VAL A 1 154 ? 1.034 15.493 38.390 1.00 0.06 154 VAL A C 1
ATOM 1187 O O . VAL A 1 154 ? 0.844 14.567 39.173 1.00 0.14 154 VAL A O 1
ATOM 1191 N N . PRO A 1 155 ? 0.329 16.612 38.445 1.00 0.13 155 PRO A N 1
ATOM 1192 C CA . PRO A 1 155 ? -0.715 16.819 39.450 1.00 0.23 155 PRO A CA 1
ATOM 1193 C C . PRO A 1 155 ? -1.929 15.950 39.193 1.00 0.15 155 PRO A C 1
ATOM 1194 O O . PRO A 1 155 ? -2.382 15.828 38.061 1.00 0.17 155 PRO A O 1
ATOM 1198 N N . LEU A 1 156 ? -2.434 15.335 40.246 1.00 0.07 156 LEU A N 1
ATOM 1199 C CA . LEU A 1 156 ? -3.592 14.455 40.212 1.00 0.08 156 LEU A CA 1
ATOM 1200 C C . LEU A 1 156 ? -4.810 15.084 40.917 1.00 0.29 156 LEU A C 1
ATOM 1201 O O . LEU A 1 156 ? -5.879 15.206 40.325 1.00 0.17 156 LEU A O 1
ATOM 1206 N N . LEU A 1 157 ? -4.635 15.437 42.173 1.00 0.08 157 LEU A N 1
ATOM 1207 C CA . LEU A 1 157 ? -5.708 16.014 43.017 1.00 0.08 157 LEU A CA 1
ATOM 1208 C C . LEU A 1 157 ? -5.195 17.256 43.743 1.00 0.15 157 LEU A C 1
ATOM 1209 O O . LEU A 1 157 ? -4.131 17.200 44.360 1.00 0.17 157 LEU A O 1
ATOM 1214 N N . LEU A 1 158 ? -5.918 18.360 43.671 1.00 0.14 158 LEU A N 1
ATOM 1215 C CA . LEU A 1 158 ? -5.534 19.609 44.310 1.00 0.05 158 LEU A CA 1
ATOM 1216 C C . LEU A 1 158 ? -6.667 20.105 45.243 1.00 0.03 158 LEU A C 1
ATOM 1217 O O . LEU A 1 158 ? -7.826 19.897 44.929 1.00 0.21 158 LEU A O 1
ATOM 1222 N N . LEU A 1 159 ? -6.237 20.736 46.303 1.00 0.16 159 LEU A N 1
ATOM 1223 C CA . LEU A 1 159 ? -7.073 21.353 47.340 1.00 0.12 159 LEU A CA 1
ATOM 1224 C C . LEU A 1 159 ? -6.623 22.818 47.513 1.00 0.16 159 LEU A C 1
ATOM 1225 O O . LEU A 1 159 ? -5.549 23.075 48.045 1.00 0.03 159 LEU A O 1
ATOM 1230 N N . ASP A 1 160 ? -7.444 23.727 47.031 1.00 0.08 160 ASP A N 1
ATOM 1231 C CA . ASP A 1 160 ? -7.181 25.176 47.111 1.00 0.05 160 ASP A CA 1
ATOM 1232 C C . ASP A 1 160 ? -7.301 25.635 48.560 1.00 0.39 160 ASP A C 1
ATOM 1233 O O . ASP A 1 160 ? -8.353 25.484 49.179 1.00 0.09 160 ASP A O 1
ATOM 1238 N N . MET A 1 161 ? -6.235 26.163 49.137 1.00 0.12 161 MET A N 1
ATOM 1239 C CA . MET A 1 161 ? -6.197 26.639 50.517 1.00 0.08 161 MET A CA 1
ATOM 1240 C C . MET A 1 161 ? -6.019 28.136 50.573 1.00 0.15 161 MET A C 1
ATOM 1241 O O . MET A 1 161 ? -5.678 28.698 51.609 1.00 0.15 161 MET A O 1
ATOM 1246 N N . TRP A 1 162 ? -6.240 28.793 49.438 1.00 0.16 162 TRP A N 1
ATOM 1247 C CA . TRP A 1 162 ? -6.130 30.288 49.445 1.00 0.09 162 TRP A CA 1
ATOM 1248 C C . TRP A 1 162 ? -7.383 30.739 50.250 1.00 0.19 162 TRP A C 1
ATOM 1249 O O . TRP A 1 162 ? -8.393 30.042 50.141 1.00 0.11 162 TRP A O 1
ATOM 1260 N N . GLU A 1 163 ? -7.286 31.783 51.039 1.00 0.13 163 GLU A N 1
ATOM 1261 C CA . GLU A 1 163 ? -8.402 32.260 51.849 1.00 0.14 163 GLU A CA 1
ATOM 1262 C C . GLU A 1 163 ? -9.653 32.515 51.063 1.00 0.15 163 GLU A C 1
ATOM 1263 O O . GLU A 1 163 ? -10.769 32.316 51.549 1.00 0.18 163 GLU A O 1
ATOM 1269 N N . HIS A 1 164 ? -9.546 32.954 49.822 1.00 0.21 164 HIS A N 1
ATOM 1270 C CA . HIS A 1 164 ? -10.713 33.237 48.978 1.00 0.36 164 HIS A CA 1
ATOM 1271 C C . HIS A 1 164 ? -11.455 31.985 48.573 1.00 0.19 164 HIS A C 1
ATOM 1272 O O . HIS A 1 164 ? -12.525 32.026 47.971 1.00 0.15 164 HIS A O 1
ATOM 1279 N N . ALA A 1 165 ? -10.888 30.832 48.892 1.00 0.19 165 ALA A N 1
ATOM 1280 C CA . ALA A 1 165 ? -11.536 29.573 48.532 1.00 0.04 165 ALA A CA 1
ATOM 1281 C C . ALA A 1 165 ? -12.577 29.165 49.551 1.00 0.14 165 ALA A C 1
ATOM 1282 O O . ALA A 1 165 ? -13.472 28.388 49.208 1.00 0.13 165 ALA A O 1
ATOM 1284 N N . PHE A 1 166 ? -12.490 29.656 50.782 1.00 0.11 166 PHE A N 1
ATOM 1285 C CA . PHE A 1 166 ? -13.485 29.211 51.782 1.00 0.11 166 PHE A CA 1
ATOM 1286 C C . PHE A 1 166 ? -13.931 30.280 52.722 1.00 0.04 166 PHE A C 1
ATOM 1287 O O . PHE A 1 166 ? -14.857 30.085 53.509 1.00 0.26 166 PHE A O 1
ATOM 1295 N N . TYR A 1 167 ? -13.309 31.441 52.754 1.00 0.16 167 TYR A N 1
ATOM 1296 C CA . TYR A 1 167 ? -13.604 32.489 53.672 1.00 0.15 167 TYR A CA 1
ATOM 1297 C C . TYR A 1 167 ? -15.017 32.939 53.810 1.00 0.16 167 TYR A C 1
ATOM 1298 O O . TYR A 1 167 ? -15.512 33.116 54.922 1.00 0.10 167 TYR A O 1
ATOM 1307 N N . LEU A 1 168 ? -15.709 33.178 52.713 1.00 0.17 168 LEU A N 1
ATOM 1308 C CA . LEU A 1 168 ? -17.086 33.669 52.701 1.00 0.19 168 LEU A CA 1
ATOM 1309 C C . LEU A 1 168 ? -18.039 32.770 53.490 1.00 0.16 168 LEU A C 1
ATOM 1310 O O . LEU A 1 168 ? -18.965 33.232 54.148 1.00 0.19 168 LEU A O 1
ATOM 1315 N N . GLN A 1 169 ? -17.807 31.479 53.417 1.00 0.16 169 GLN A N 1
ATOM 1316 C CA . GLN A 1 169 ? -18.606 30.442 54.013 1.00 0.13 169 GLN A CA 1
ATOM 1317 C C . GLN A 1 169 ? -18.092 29.884 55.303 1.00 0.25 169 GLN A C 1
ATOM 1318 O O . GLN A 1 169 ? -18.857 29.750 56.264 1.00 0.25 169 GLN A O 1
ATOM 1324 N N . TYR A 1 170 ? -16.816 29.541 55.373 1.00 0.12 170 TYR A N 1
ATOM 1325 C CA . TYR A 1 170 ? -16.253 28.957 56.592 1.00 0.11 170 TYR A CA 1
ATOM 1326 C C . TYR A 1 170 ? -15.501 29.937 57.443 1.00 0.10 170 TYR A C 1
ATOM 1327 O O . TYR A 1 170 ? -15.028 29.601 58.536 1.00 0.20 170 TYR A O 1
ATOM 1336 N N . LYS A 1 171 ? -15.338 31.170 56.993 1.00 0.29 171 LYS A N 1
ATOM 1337 C CA . LYS A 1 171 ? -14.586 32.170 57.747 1.00 0.18 171 LYS A CA 1
ATOM 1338 C C . LYS A 1 171 ? -13.176 31.679 58.050 1.00 0.07 171 LYS A C 1
ATOM 1339 O O . LYS A 1 171 ? -12.513 31.108 57.182 1.00 0.22 171 LYS A O 1
ATOM 1345 N N . ASN A 1 172 ? -12.714 31.868 59.270 1.00 0.14 172 ASN A N 1
ATOM 1346 C CA . ASN A 1 172 ? -11.392 31.459 59.730 1.00 0.12 172 ASN A CA 1
ATOM 1347 C C . ASN A 1 172 ? -11.256 29.976 59.936 1.00 0.21 172 ASN A C 1
ATOM 1348 O O . ASN A 1 172 ? -10.142 29.455 60.086 1.00 0.28 172 ASN A O 1
ATOM 1353 N N . VAL A 1 173 ? -12.344 29.219 59.951 1.00 0.20 173 VAL A N 1
ATOM 1354 C CA . VAL A 1 173 ? -12.261 27.769 60.181 1.00 0.19 173 VAL A CA 1
ATOM 1355 C C . VAL A 1 173 ? -11.947 26.995 58.928 1.00 0.26 173 VAL A C 1
ATOM 1356 O O . VAL A 1 173 ? -12.841 26.354 58.368 1.00 0.09 173 VAL A O 1
ATOM 1360 N N . LYS A 1 174 ? -10.693 27.030 58.515 1.00 0.60 174 LYS A N 1
ATOM 1361 C CA . LYS A 1 174 ? -10.142 26.382 57.354 1.00 0.22 174 LYS A CA 1
ATOM 1362 C C . LYS A 1 174 ? -10.183 24.882 57.404 1.00 0.12 174 LYS A C 1
ATOM 1363 O O . LYS A 1 174 ? -10.201 24.220 56.364 1.00 0.18 174 LYS A O 1
ATOM 1369 N N . VAL A 1 175 ? -10.204 24.290 58.595 1.00 0.25 175 VAL A N 1
ATOM 1370 C CA . VAL A 1 175 ? -10.215 22.832 58.728 1.00 0.36 175 VAL A CA 1
ATOM 1371 C C . VAL A 1 175 ? -11.567 22.227 58.427 1.00 0.14 175 VAL A C 1
ATOM 1372 O O . VAL A 1 175 ? -11.668 21.072 58.005 1.00 0.09 175 VAL A O 1
ATOM 1376 N N . ASP A 1 176 ? -12.615 23.005 58.621 1.00 0.32 176 ASP A N 1
ATOM 1377 C CA . ASP A 1 176 ? -13.992 22.515 58.360 1.00 0.15 176 ASP A CA 1
ATOM 1378 C C . ASP A 1 176 ? -14.206 22.449 56.847 1.00 0.17 176 ASP A C 1
ATOM 1379 O O . ASP A 1 176 ? -14.922 21.598 56.326 1.00 0.18 176 ASP A O 1
ATOM 1384 N N . PHE A 1 177 ? -13.566 23.381 56.168 1.00 0.12 177 PHE A N 1
ATOM 1385 C CA . PHE A 1 177 ? -13.635 23.444 54.697 1.00 0.12 177 PHE A CA 1
ATOM 1386 C C . PHE A 1 177 ? -12.820 22.278 54.119 1.00 0.26 177 PHE A C 1
ATOM 1387 O O . PHE A 1 177 ? -13.241 21.605 53.180 1.00 0.17 177 PHE A O 1
ATOM 1395 N N . ALA A 1 178 ? -11.658 22.036 54.696 1.00 0.43 178 ALA A N 1
ATOM 1396 C CA . ALA A 1 178 ? -10.759 20.955 54.255 1.00 0.11 178 ALA A CA 1
ATOM 1397 C C . ALA A 1 178 ? -11.452 19.608 54.411 1.00 0.17 178 ALA A C 1
ATOM 1398 O O . ALA A 1 178 ? -11.243 18.709 53.598 1.00 0.16 178 ALA A O 1
ATOM 1400 N N . LYS A 1 179 ? -12.273 19.493 55.431 1.00 0.12 179 LYS A N 1
ATOM 1401 C CA . LYS A 1 179 ? -13.028 18.275 55.716 1.00 0.25 179 LYS A CA 1
ATOM 1402 C C . LYS A 1 179 ? -14.197 18.112 54.746 1.00 0.09 179 LYS A C 1
ATOM 1403 O O . LYS A 1 179 ? -14.448 16.983 54.317 1.00 0.21 179 LYS A O 1
ATOM 1409 N N . ALA A 1 180 ? -14.898 19.182 54.432 1.00 0.32 180 ALA A N 1
ATOM 1410 C CA . ALA A 1 180 ? -16.051 19.232 53.534 1.00 0.09 180 ALA A CA 1
ATOM 1411 C C . ALA A 1 180 ? -15.681 18.809 52.118 1.00 0.21 180 ALA A C 1
ATOM 1412 O O . ALA A 1 180 ? -16.498 18.229 51.414 1.00 0.26 180 ALA A O 1
ATOM 1414 N N . PHE A 1 181 ? -14.470 19.105 51.713 1.00 0.17 181 PHE A N 1
ATOM 1415 C CA . PHE A 1 181 ? -13.840 18.815 50.440 1.00 0.26 181 PHE A CA 1
ATOM 1416 C C . PHE A 1 181 ? -14.009 17.378 49.993 1.00 0.48 181 PHE A C 1
ATOM 1417 O O . PHE A 1 181 ? -14.347 17.115 48.834 1.00 0.16 181 PHE A O 1
ATOM 1425 N N . TRP A 1 182 ? -13.766 16.404 50.857 1.00 0.13 182 TRP A N 1
ATOM 1426 C CA . TRP A 1 182 ? -13.854 14.991 50.516 1.00 0.54 182 TRP A CA 1
ATOM 1427 C C . TRP A 1 182 ? -15.227 14.582 50.037 1.00 0.25 182 TRP A C 1
ATOM 1428 O O . TRP A 1 182 ? -15.394 13.523 49.442 1.00 0.19 182 TRP A O 1
ATOM 1439 N N . ASN A 1 183 ? -16.217 15.427 50.284 1.00 0.26 183 ASN A N 1
ATOM 1440 C CA . ASN A 1 183 ? -17.593 15.129 49.885 1.00 0.20 183 ASN A CA 1
ATOM 1441 C C . ASN A 1 183 ? -17.842 15.425 48.423 1.00 0.49 183 ASN A C 1
ATOM 1442 O O . ASN A 1 183 ? -18.795 14.888 47.851 1.00 0.26 183 ASN A O 1
ATOM 1447 N N . VAL A 1 184 ? -17.012 16.249 47.799 1.00 0.20 184 VAL A N 1
ATOM 1448 C CA . VAL A 1 184 ? -17.233 16.577 46.372 1.00 0.19 184 VAL A CA 1
ATOM 1449 C C . VAL A 1 184 ? -16.064 16.172 45.514 1.00 0.08 184 VAL A C 1
ATOM 1450 O O . VAL A 1 184 ? -15.880 16.660 44.396 1.00 0.08 184 VAL A O 1
ATOM 1454 N N . VAL A 1 185 ? -15.218 15.266 45.980 1.00 0.19 185 VAL A N 1
ATOM 1455 C CA . VAL A 1 185 ? -14.067 14.849 45.168 1.00 0.16 185 VAL A CA 1
ATOM 1456 C C . VAL A 1 185 ? -14.477 13.930 44.037 1.00 0.29 185 VAL A C 1
ATOM 1457 O O . VAL A 1 185 ? -15.118 12.901 44.242 1.00 0.25 185 VAL A O 1
ATOM 1461 N N . ASN A 1 186 ? -14.086 14.315 42.842 1.00 0.15 186 ASN A N 1
ATOM 1462 C CA . ASN A 1 186 ? -14.345 13.592 41.589 1.00 0.15 186 ASN A CA 1
ATOM 1463 C C . ASN A 1 186 ? -13.249 12.562 41.334 1.00 0.06 186 ASN A C 1
ATOM 1464 O O . ASN A 1 186 ? -12.317 12.814 40.578 1.00 0.16 186 ASN A O 1
ATOM 1469 N N . TRP A 1 187 ? -13.335 11.399 41.951 1.00 0.18 187 TRP A N 1
ATOM 1470 C CA . TRP A 1 187 ? -12.383 10.307 41.814 1.00 0.11 187 TRP A CA 1
ATOM 1471 C C . TRP A 1 18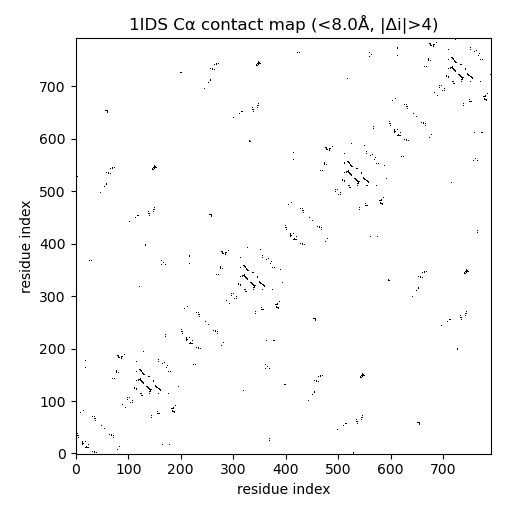7 ? -12.302 9.819 40.377 1.00 0.26 187 TRP A C 1
ATOM 1472 O O . TRP A 1 187 ? -11.272 9.253 40.020 1.00 0.20 187 TRP A O 1
ATOM 1483 N N . ALA A 1 188 ? -13.361 10.024 39.611 1.00 0.15 188 ALA A N 1
ATOM 1484 C CA . ALA A 1 188 ? -13.328 9.574 38.196 1.00 0.44 188 ALA A CA 1
ATOM 1485 C C . ALA A 1 188 ? -12.275 10.376 37.441 1.00 0.20 188 ALA A C 1
ATOM 1486 O O . ALA A 1 188 ? -11.586 9.882 36.556 1.00 0.18 188 ALA A O 1
ATOM 1488 N N . ASP A 1 189 ? -12.127 11.628 37.818 1.00 0.29 189 ASP A N 1
ATOM 1489 C CA . ASP A 1 189 ? -11.142 12.533 37.204 1.00 0.19 189 ASP A CA 1
ATOM 1490 C C . ASP A 1 189 ? -9.728 12.177 37.656 1.00 0.27 189 ASP A C 1
ATOM 1491 O O . ASP A 1 189 ? -8.807 12.103 36.839 1.00 0.13 189 ASP A O 1
ATOM 1496 N N . VAL A 1 190 ? -9.539 11.977 38.949 1.00 0.23 190 VAL A N 1
ATOM 1497 C CA . VAL A 1 190 ? -8.230 11.629 39.528 1.00 0.05 190 VAL A CA 1
ATOM 1498 C C . VAL A 1 190 ? -7.741 10.301 38.991 1.00 0.10 190 VAL A C 1
ATOM 1499 O O . VAL A 1 190 ? -6.554 10.170 38.683 1.00 0.29 190 VAL A O 1
ATOM 1503 N N . GLN A 1 191 ? -8.624 9.333 38.853 1.00 0.18 191 GLN A N 1
ATOM 1504 C CA . GLN A 1 191 ? -8.311 7.990 38.331 1.00 0.13 191 GLN A CA 1
ATOM 1505 C C . GLN A 1 191 ? -7.845 8.102 36.876 1.00 0.11 191 GLN A C 1
ATOM 1506 O O . GLN A 1 191 ? -6.926 7.424 36.440 1.00 0.24 191 GLN A O 1
ATOM 1512 N N . SER A 1 192 ? -8.473 8.992 36.137 1.00 0.25 192 SER A N 1
ATOM 1513 C CA . SER A 1 192 ? -8.166 9.240 34.727 1.00 0.16 192 SER A CA 1
ATOM 1514 C C . SER A 1 192 ? -6.783 9.869 34.583 1.00 0.24 192 SER A C 1
ATOM 1515 O O . SER A 1 192 ? -5.996 9.522 33.708 1.00 0.15 192 SER A O 1
ATOM 1518 N N . ARG A 1 193 ? -6.490 10.817 35.440 1.00 0.15 193 ARG A N 1
ATOM 1519 C CA . ARG A 1 193 ? -5.205 11.543 35.430 1.00 0.08 193 ARG A CA 1
ATOM 1520 C C . ARG A 1 193 ? -4.079 10.584 35.808 1.00 0.15 193 ARG A C 1
ATOM 1521 O O . ARG A 1 193 ? -2.977 10.631 35.274 1.00 0.24 193 ARG A O 1
ATOM 1529 N N . TYR A 1 194 ? -4.378 9.708 36.742 1.00 0.08 194 TYR A N 1
ATOM 1530 C CA . TYR A 1 194 ? -3.452 8.709 37.250 1.00 0.14 194 TYR A CA 1
ATOM 1531 C C . TYR A 1 194 ? -3.059 7.714 36.160 1.00 0.34 194 TYR A C 1
ATOM 1532 O O . TYR A 1 194 ? -1.880 7.375 36.051 1.00 0.25 194 TYR A O 1
ATOM 1541 N N . ALA A 1 195 ? -4.027 7.274 35.384 1.00 0.29 195 ALA A N 1
ATOM 1542 C CA . ALA A 1 195 ? -3.841 6.321 34.279 1.00 0.28 195 ALA A CA 1
ATOM 1543 C C . ALA A 1 195 ? -2.996 6.951 33.179 1.00 0.10 195 ALA A C 1
ATOM 1544 O O . ALA A 1 195 ? -2.152 6.289 32.595 1.00 0.19 195 ALA A O 1
ATOM 1546 N N . ALA A 1 196 ? -3.216 8.219 32.922 1.00 0.17 196 ALA A N 1
ATOM 1547 C CA . ALA A 1 196 ? -2.466 8.977 31.921 1.00 0.17 196 ALA A CA 1
ATOM 1548 C C . ALA A 1 196 ? -1.021 9.182 32.367 1.00 0.41 196 ALA A C 1
ATOM 1549 O O . ALA A 1 196 ? -0.121 9.088 31.535 1.00 0.29 196 ALA A O 1
ATOM 1551 N N . ALA A 1 197 ? -0.787 9.459 33.636 1.00 0.38 197 ALA A N 1
ATOM 1552 C CA . ALA A 1 197 ? 0.542 9.691 34.192 1.00 0.27 197 ALA A CA 1
ATOM 1553 C C . ALA A 1 197 ? 1.390 8.438 34.240 1.00 0.20 197 ALA A C 1
ATOM 1554 O O . ALA A 1 197 ? 2.592 8.523 33.991 1.00 0.49 197 ALA A O 1
ATOM 1556 N N . THR A 1 198 ? 0.800 7.299 34.549 1.00 0.30 198 THR A N 1
ATOM 1557 C CA . THR A 1 198 ? 1.526 6.024 34.624 1.00 0.28 198 THR A CA 1
ATOM 1558 C C . THR A 1 198 ? 1.611 5.354 33.265 1.00 0.54 198 THR A C 1
ATOM 1559 O O . THR A 1 198 ? 2.293 4.342 33.102 1.00 0.36 198 THR A O 1
ATOM 1563 N N . SER A 1 199 ? 0.927 5.936 32.300 1.00 0.65 199 SER A N 1
ATOM 1564 C CA . SER A 1 199 ? 0.914 5.419 30.918 1.00 0.71 199 SER A CA 1
ATOM 1565 C C . SER A 1 199 ? 2.303 5.600 30.307 1.00 0.45 199 SER A C 1
ATOM 1566 O O . SER A 1 199 ? 2.598 5.053 29.248 1.00 1.14 199 SER A O 1
ATOM 1569 N N . ALA B 1 2 ? 8.571 39.466 78.163 1.00 0.64 2 ALA B N 1
ATOM 1570 C CA . ALA B 1 2 ? 7.767 38.333 78.655 1.00 0.87 2 ALA B CA 1
ATOM 1571 C C . ALA B 1 2 ? 7.009 37.684 77.506 1.00 0.64 2 ALA B C 1
ATOM 1572 O O . ALA B 1 2 ? 7.335 37.936 76.347 1.00 0.80 2 ALA B O 1
ATOM 1574 N N . GLU B 1 3 ? 6.011 36.883 77.844 1.00 0.43 3 GLU B N 1
ATOM 1575 C CA . GLU B 1 3 ? 5.189 36.183 76.847 1.00 0.37 3 GLU B CA 1
ATOM 1576 C C . GLU B 1 3 ? 4.624 37.200 75.842 1.00 0.22 3 GLU B C 1
ATOM 1577 O O . GLU B 1 3 ? 4.466 38.375 76.154 1.00 0.20 3 GLU B O 1
ATOM 1583 N N . TYR B 1 4 ? 4.331 36.730 74.644 1.00 0.13 4 TYR B N 1
ATOM 1584 C CA . TYR B 1 4 ? 3.706 37.680 73.667 1.00 0.25 4 TYR B CA 1
ATOM 1585 C C . TYR B 1 4 ? 2.217 37.693 74.088 1.00 0.22 4 TYR B C 1
ATOM 1586 O O . TYR B 1 4 ? 1.709 36.663 74.539 1.00 0.12 4 TYR B O 1
ATOM 1595 N N . THR B 1 5 ? 1.556 38.828 74.018 1.00 0.15 5 THR B N 1
ATOM 1596 C CA . THR B 1 5 ? 0.143 38.867 74.420 1.00 0.23 5 THR B CA 1
ATOM 1597 C C . THR B 1 5 ? -0.682 39.569 73.346 1.00 0.15 5 THR B C 1
ATOM 1598 O O . THR B 1 5 ? -0.188 40.437 72.627 1.00 0.19 5 THR B O 1
ATOM 1602 N N . LEU B 1 6 ? -1.944 39.194 73.272 1.00 0.10 6 LEU B N 1
ATOM 1603 C CA . LEU B 1 6 ? -2.854 39.838 72.281 1.00 0.17 6 LEU B CA 1
ATOM 1604 C C . LEU B 1 6 ? -3.200 41.246 72.806 1.00 0.16 6 LEU B C 1
ATOM 1605 O O . LEU B 1 6 ? -3.836 41.342 73.852 1.00 0.16 6 LEU B O 1
ATOM 1610 N N . PRO B 1 7 ? -2.780 42.300 72.121 1.00 0.28 7 PRO B N 1
ATOM 1611 C CA . PRO B 1 7 ? -3.095 43.650 72.608 1.00 0.27 7 PRO B CA 1
ATOM 1612 C C . PRO B 1 7 ? -4.576 43.945 72.451 1.00 0.22 7 PRO B C 1
ATOM 1613 O O . PRO B 1 7 ? -5.256 43.501 71.536 1.00 0.40 7 PRO B O 1
ATOM 1617 N N . ASP B 1 8 ? -5.094 44.716 73.390 1.00 0.19 8 ASP B N 1
ATOM 1618 C CA . ASP B 1 8 ? -6.516 45.093 73.359 1.00 0.17 8 ASP B CA 1
ATOM 1619 C C . ASP B 1 8 ? -6.732 46.136 72.257 1.00 0.16 8 ASP B C 1
ATOM 1620 O O . ASP B 1 8 ? -5.820 46.899 71.938 1.00 0.40 8 ASP B O 1
ATOM 1625 N N . LEU B 1 9 ? -7.935 46.178 71.707 1.00 0.40 9 LEU B N 1
ATOM 1626 C CA . LEU B 1 9 ? -8.174 47.220 70.665 1.00 0.28 9 LEU B CA 1
ATOM 1627 C C . LEU B 1 9 ? -8.442 48.553 71.399 1.00 0.20 9 LEU B C 1
ATOM 1628 O O . LEU B 1 9 ? -8.831 48.535 72.571 1.00 0.21 9 LEU B O 1
ATOM 1633 N N . ASP B 1 10 ? -8.205 49.663 70.740 1.00 0.16 10 ASP B N 1
ATOM 1634 C CA . ASP B 1 10 ? -8.410 50.996 71.314 1.00 0.17 10 ASP B CA 1
ATOM 1635 C C . ASP B 1 10 ? -9.829 51.494 71.022 1.00 0.39 10 ASP B C 1
ATOM 1636 O O . ASP B 1 10 ? -10.180 52.562 71.525 1.00 0.27 10 ASP B O 1
ATOM 1641 N N . TRP B 1 11 ? -10.605 50.766 70.248 1.00 0.38 11 TRP B N 1
ATOM 1642 C CA . TRP B 1 11 ? -11.968 51.116 69.861 1.00 0.42 11 TRP B CA 1
ATOM 1643 C C . TRP B 1 11 ? -12.868 49.893 69.817 1.00 0.12 11 TRP B C 1
ATOM 1644 O O . TRP B 1 11 ? -12.428 48.744 69.807 1.00 0.15 11 TRP B O 1
ATOM 1655 N N . ASP B 1 12 ? -14.167 50.131 69.764 1.00 0.27 12 ASP B N 1
ATOM 1656 C CA . ASP B 1 12 ? -15.097 48.970 69.671 1.00 0.08 12 ASP B CA 1
ATOM 1657 C C . ASP B 1 12 ? -14.921 48.398 68.250 1.00 0.00 12 ASP B C 1
ATOM 1658 O O . ASP B 1 12 ? -14.421 49.141 67.412 1.00 0.08 12 ASP B O 1
ATOM 1663 N N . TYR B 1 13 ? -15.297 47.164 68.033 1.00 0.07 13 TYR B N 1
ATOM 1664 C CA . TYR B 1 13 ? -15.161 46.455 66.776 1.00 0.14 13 TYR B CA 1
ATOM 1665 C C . TYR B 1 13 ? -15.701 47.177 65.582 1.00 0.28 13 TYR B C 1
ATOM 1666 O O . TYR B 1 13 ? -15.097 47.144 64.504 1.00 0.11 13 TYR B O 1
ATOM 1675 N N . GLY B 1 14 ? -16.835 47.852 65.705 1.00 0.09 14 GLY B N 1
ATOM 1676 C CA . GLY B 1 14 ? -17.421 48.556 64.560 1.00 0.04 14 GLY B CA 1
ATOM 1677 C C . GLY B 1 14 ? -17.112 50.028 64.472 1.00 0.18 14 GLY B C 1
ATOM 1678 O O . GLY B 1 14 ? -17.864 50.766 63.828 1.00 0.12 14 GLY B O 1
ATOM 1679 N N . ALA B 1 15 ? -16.045 50.479 65.098 1.00 0.17 15 ALA B N 1
ATOM 1680 C CA . ALA B 1 15 ? -15.615 51.861 65.132 1.00 0.15 15 ALA B CA 1
ATOM 1681 C C . ALA B 1 15 ? -15.131 52.380 63.806 1.00 0.28 15 ALA B C 1
ATOM 1682 O O . ALA B 1 15 ? -15.198 53.582 63.556 1.00 0.26 15 ALA B O 1
ATOM 1684 N N . LEU B 1 16 ? -14.634 51.508 62.948 1.00 0.25 16 LEU B N 1
ATOM 1685 C CA . LEU B 1 16 ? -14.125 51.895 61.640 1.00 0.16 16 LEU B CA 1
ATOM 1686 C C . LEU B 1 16 ? -15.159 51.809 60.532 1.00 0.34 16 LEU B C 1
ATOM 1687 O O . LEU B 1 16 ? -14.840 52.133 59.390 1.00 0.20 16 LEU B O 1
ATOM 1692 N N . GLU B 1 17 ? -16.395 51.396 60.746 1.00 0.17 17 GLU B N 1
ATOM 1693 C CA . GLU B 1 17 ? -17.396 51.305 59.669 1.00 0.17 17 GLU B CA 1
ATOM 1694 C C . GLU B 1 17 ? -17.636 52.669 59.049 1.00 0.21 17 GLU B C 1
ATOM 1695 O O . GLU B 1 17 ? -17.463 53.686 59.718 1.00 0.14 17 GLU B O 1
ATOM 1701 N N . PRO B 1 18 ? -18.023 52.714 57.794 1.00 0.14 18 PRO B N 1
ATOM 1702 C CA . PRO B 1 18 ? -18.260 51.559 56.937 1.00 0.37 18 PRO B CA 1
ATOM 1703 C C . PRO B 1 18 ? -17.036 51.161 56.134 1.00 0.29 18 PRO B C 1
ATOM 1704 O O . PRO B 1 18 ? -17.124 50.260 55.300 1.00 0.28 18 PRO B O 1
ATOM 1708 N N . HIS B 1 19 ? -15.907 51.800 56.351 1.00 0.23 19 HIS B N 1
ATOM 1709 C CA . HIS B 1 19 ? -14.644 51.517 55.660 1.00 0.17 19 HIS B CA 1
ATOM 1710 C C . HIS B 1 19 ? -14.177 50.104 55.943 1.00 0.19 19 HIS B C 1
ATOM 1711 O O . HIS B 1 19 ? -13.767 49.422 55.004 1.00 0.24 19 HIS B O 1
ATOM 1718 N N . ILE B 1 20 ? -14.239 49.679 57.185 1.00 0.09 20 ILE B N 1
ATOM 1719 C CA . ILE B 1 20 ? -13.858 48.353 57.668 1.00 0.05 20 ILE B CA 1
ATOM 1720 C C . ILE B 1 20 ? -14.972 47.809 58.578 1.00 0.23 20 ILE B C 1
ATOM 1721 O O . ILE B 1 20 ? -15.252 48.419 59.606 1.00 0.16 20 ILE B O 1
ATOM 1726 N N . SER B 1 21 ? -15.611 46.714 58.224 1.00 0.17 21 SER B N 1
ATOM 1727 C CA . SER B 1 21 ? -16.689 46.091 58.976 1.00 0.08 21 SER B CA 1
ATOM 1728 C C . SER B 1 21 ? -16.242 45.579 60.335 1.00 0.16 21 SER B C 1
ATOM 1729 O O . SER B 1 21 ? -15.136 45.061 60.506 1.00 0.18 21 SER B O 1
ATOM 1732 N N . GLY B 1 22 ? -17.113 45.732 61.315 1.00 0.12 22 GLY B N 1
ATOM 1733 C CA . GLY B 1 22 ? -16.875 45.304 62.706 1.00 0.11 22 GLY B CA 1
ATOM 1734 C C . GLY B 1 22 ? -16.762 43.784 62.721 1.00 0.05 22 GLY B C 1
ATOM 1735 O O . GLY B 1 22 ? -16.076 43.203 63.553 1.00 0.21 22 GLY B O 1
ATOM 1736 N N . GLN B 1 23 ? -17.435 43.168 61.765 1.00 0.12 23 GLN B N 1
ATOM 1737 C CA . GLN B 1 23 ? -17.431 41.704 61.607 1.00 0.12 23 GLN B CA 1
ATOM 1738 C C . GLN B 1 23 ? -16.019 41.225 61.285 1.00 0.06 23 GLN B C 1
ATOM 1739 O O . GLN B 1 23 ? -15.554 40.249 61.863 1.00 0.15 23 GLN B O 1
ATOM 1745 N N . ILE B 1 24 ? -15.363 41.944 60.401 1.00 0.09 24 ILE B N 1
ATOM 1746 C CA . ILE B 1 24 ? -13.978 41.601 60.010 1.00 0.11 24 ILE B CA 1
ATOM 1747 C C . ILE B 1 24 ? -13.039 41.867 61.186 1.00 0.10 24 ILE B C 1
ATOM 1748 O O . ILE B 1 24 ? -12.158 41.073 61.477 1.00 0.17 24 ILE B O 1
ATOM 1753 N N . ASN B 1 25 ? -13.229 42.992 61.858 1.00 0.12 25 ASN B N 1
ATOM 1754 C CA . ASN B 1 25 ? -12.384 43.340 63.003 1.00 0.19 25 ASN B CA 1
ATOM 1755 C C . ASN B 1 25 ? -12.505 42.305 64.109 1.00 0.23 25 ASN B C 1
ATOM 1756 O O . ASN B 1 25 ? -11.495 41.951 64.724 1.00 0.13 25 ASN B O 1
ATOM 1761 N N . GLU B 1 26 ? -13.704 41.829 64.390 1.00 0.10 26 GLU B N 1
ATOM 1762 C CA . GLU B 1 26 ? -13.884 40.841 65.471 1.00 0.07 26 GLU B CA 1
ATOM 1763 C C . GLU B 1 26 ? -13.132 39.566 65.163 1.00 0.14 26 GLU B C 1
ATOM 1764 O O . GLU B 1 26 ? -12.355 39.090 65.992 1.00 0.13 26 GLU B O 1
ATOM 1770 N N . LEU B 1 27 ? -13.353 39.018 63.987 1.00 0.09 27 LEU B N 1
ATOM 1771 C CA . LEU B 1 27 ? -12.711 37.780 63.520 1.00 0.09 27 LEU B CA 1
ATOM 1772 C C . LEU B 1 27 ? -11.184 37.982 63.421 1.00 0.12 27 LEU B C 1
ATOM 1773 O O . LEU B 1 27 ? -10.383 37.167 63.867 1.00 0.10 27 LEU B O 1
ATOM 1778 N N . HIS B 1 28 ? -10.804 39.085 62.816 1.00 0.09 28 HIS B N 1
ATOM 1779 C CA . HIS B 1 28 ? -9.403 39.466 62.571 1.00 0.14 28 HIS B CA 1
ATOM 1780 C C . HIS B 1 28 ? -8.613 39.474 63.868 1.00 0.28 28 HIS B C 1
ATOM 1781 O O . HIS B 1 28 ? -7.541 38.908 63.975 1.00 0.10 28 HIS B O 1
ATOM 1788 N N . HIS B 1 29 ? -9.182 40.138 64.857 1.00 0.15 29 HIS B N 1
ATOM 1789 C CA . HIS B 1 29 ? -8.569 40.290 66.167 1.00 0.08 29 HIS B CA 1
ATOM 1790 C C . HIS B 1 29 ? -8.588 39.062 67.017 1.00 0.17 29 HIS B C 1
ATOM 1791 O O . HIS B 1 29 ? -7.543 38.543 67.420 1.00 0.20 29 HIS B O 1
ATOM 1798 N N . SER B 1 30 ? -9.782 38.596 67.332 1.00 0.23 30 SER B N 1
ATOM 1799 C CA . SER B 1 30 ? -10.063 37.468 68.178 1.00 0.20 30 SER B CA 1
ATOM 1800 C C . SER B 1 30 ? -9.723 36.124 67.619 1.00 0.18 30 SER B C 1
ATOM 1801 O O . SER B 1 30 ? -9.608 35.172 68.395 1.00 0.31 30 SER B O 1
ATOM 1804 N N . LYS B 1 31 ? -9.559 35.965 66.323 1.00 0.11 31 LYS B N 1
ATOM 1805 C CA . LYS B 1 31 ? -9.233 34.645 65.755 1.00 0.12 31 LYS B CA 1
ATOM 1806 C C . LYS B 1 31 ? -7.817 34.615 65.181 1.00 0.33 31 LYS B C 1
ATOM 1807 O O . LYS B 1 31 ? -6.971 33.948 65.769 1.00 0.16 31 LYS B O 1
ATOM 1813 N N . HIS B 1 32 ? -7.582 35.284 64.075 1.00 0.16 32 HIS B N 1
ATOM 1814 C CA . HIS B 1 32 ? -6.353 35.403 63.319 1.00 0.19 32 HIS B CA 1
ATOM 1815 C C . HIS B 1 32 ? -5.170 35.904 64.121 1.00 0.15 32 HIS B C 1
ATOM 1816 O O . HIS B 1 32 ? -4.118 35.271 64.221 1.00 0.15 32 HIS B O 1
ATOM 1823 N N . HIS B 1 33 ? -5.290 37.083 64.706 1.00 0.12 33 HIS B N 1
ATOM 1824 C CA . HIS B 1 33 ? -4.211 37.683 65.503 1.00 0.16 33 HIS B CA 1
ATOM 1825 C C . HIS B 1 33 ? -3.907 36.857 66.735 1.00 0.19 33 HIS B C 1
ATOM 1826 O O . HIS B 1 33 ? -2.754 36.607 67.094 1.00 0.15 33 HIS B O 1
ATOM 1833 N N . ALA B 1 34 ? -4.926 36.394 67.441 1.00 0.09 34 ALA B N 1
ATOM 1834 C CA . ALA B 1 34 ? -4.709 35.593 68.657 1.00 0.10 34 ALA B CA 1
ATOM 1835 C C . ALA B 1 34 ? -3.975 34.306 68.315 1.00 0.13 34 ALA B C 1
ATOM 1836 O O . ALA B 1 34 ? -3.205 33.753 69.101 1.00 0.11 34 ALA B O 1
ATOM 1838 N N . THR B 1 35 ? -4.206 33.808 67.117 1.00 0.15 35 THR B N 1
ATOM 1839 C CA . THR B 1 35 ? -3.544 32.577 66.651 1.00 0.11 35 THR B CA 1
ATOM 1840 C C . THR B 1 35 ? -2.062 32.812 66.458 1.00 0.34 35 THR B C 1
ATOM 1841 O O . THR B 1 35 ? -1.241 31.933 66.740 1.00 0.10 35 THR B O 1
ATOM 1845 N N . TYR B 1 36 ? -1.646 33.985 66.012 1.00 0.11 36 TYR B N 1
ATOM 1846 C CA . TYR B 1 36 ? -0.208 34.267 65.815 1.00 0.13 36 TYR B CA 1
ATOM 1847 C C . TYR B 1 36 ? 0.502 34.401 67.163 1.00 0.19 36 TYR B C 1
ATOM 1848 O O . TYR B 1 36 ? 1.638 33.963 67.327 1.00 0.18 36 TYR B O 1
ATOM 1857 N N . VAL B 1 37 ? -0.145 35.021 68.134 1.00 0.16 37 VAL B N 1
ATOM 1858 C CA . VAL B 1 37 ? 0.429 35.223 69.475 1.00 0.12 37 VAL B CA 1
ATOM 1859 C C . VAL B 1 37 ? 0.731 33.886 70.113 1.00 0.03 37 VAL B C 1
ATOM 1860 O O . VAL B 1 37 ? 1.806 33.663 70.674 1.00 0.16 37 VAL B O 1
ATOM 1864 N N . LYS B 1 38 ? -0.228 32.988 69.996 1.00 0.13 38 LYS B N 1
ATOM 1865 C CA . LYS B 1 38 ? -0.102 31.621 70.551 1.00 0.17 38 LYS B CA 1
ATOM 1866 C C . LYS B 1 38 ? 1.061 30.917 69.848 1.00 0.21 38 LYS B C 1
ATOM 1867 O O . LYS B 1 38 ? 1.927 30.344 70.494 1.00 0.25 38 LYS B O 1
ATOM 1873 N N . GLY B 1 39 ? 1.085 30.989 68.536 1.00 0.18 39 GLY B N 1
ATOM 1874 C CA . GLY B 1 39 ? 2.130 30.391 67.706 1.00 0.07 39 GLY B CA 1
ATOM 1875 C C . GLY B 1 39 ? 3.496 30.972 68.040 1.00 0.00 39 GLY B C 1
ATOM 1876 O O . GLY B 1 39 ? 4.456 30.199 68.055 1.00 0.15 39 GLY B O 1
ATOM 1877 N N . ALA B 1 40 ? 3.591 32.268 68.284 1.00 0.07 40 ALA B N 1
ATOM 1878 C CA . ALA B 1 40 ? 4.896 32.887 68.591 1.00 0.01 40 ALA B CA 1
ATOM 1879 C C . ALA B 1 40 ? 5.443 32.379 69.914 1.00 0.26 40 ALA B C 1
ATOM 1880 O O . ALA B 1 40 ? 6.643 32.159 70.074 1.00 0.17 40 ALA B O 1
ATOM 1882 N N . ASN B 1 41 ? 4.555 32.223 70.876 1.00 0.23 41 ASN B N 1
ATOM 1883 C CA . ASN B 1 41 ? 4.908 31.754 72.228 1.00 0.18 41 ASN B CA 1
ATOM 1884 C C . ASN B 1 41 ? 5.313 30.285 72.178 1.00 0.21 41 ASN B C 1
ATOM 1885 O O . ASN B 1 41 ? 6.248 29.861 72.860 1.00 0.25 41 ASN B O 1
ATOM 1890 N N . ASP B 1 42 ? 4.592 29.517 71.382 1.00 0.10 42 ASP B N 1
ATOM 1891 C CA . ASP B 1 42 ? 4.847 28.082 71.216 1.00 0.20 42 ASP B CA 1
ATOM 1892 C C . ASP B 1 42 ? 6.184 27.860 70.521 1.00 0.14 42 ASP B C 1
ATOM 1893 O O . ASP B 1 42 ? 6.920 26.947 70.885 1.00 0.22 42 ASP B O 1
ATOM 1898 N N . ALA B 1 43 ? 6.479 28.699 69.538 1.00 0.12 43 ALA B N 1
ATOM 1899 C CA . ALA B 1 43 ? 7.738 28.567 68.787 1.00 0.03 43 ALA B CA 1
ATOM 1900 C C . ALA B 1 43 ? 8.924 28.812 69.711 1.00 0.19 43 ALA B C 1
ATOM 1901 O O . ALA B 1 43 ? 9.948 28.145 69.632 1.00 0.14 43 ALA B O 1
ATOM 1903 N N . VAL B 1 44 ? 8.762 29.787 70.580 1.00 0.13 44 VAL B N 1
ATOM 1904 C CA . VAL B 1 44 ? 9.803 30.160 71.543 1.00 0.12 44 VAL B CA 1
ATOM 1905 C C . VAL B 1 44 ? 10.011 29.053 72.558 1.00 0.16 44 VAL B C 1
ATOM 1906 O O . VAL B 1 44 ? 11.123 28.788 73.007 1.00 0.17 44 VAL B O 1
ATOM 1910 N N . ALA B 1 45 ? 8.935 28.375 72.901 1.00 0.17 45 ALA B N 1
ATOM 1911 C CA . ALA B 1 45 ? 8.927 27.264 73.849 1.00 0.42 45 ALA B CA 1
ATOM 1912 C C . ALA B 1 45 ? 9.581 26.022 73.277 1.00 0.23 45 ALA B C 1
ATOM 1913 O O . ALA B 1 45 ? 10.309 25.312 73.979 1.00 0.09 45 ALA B O 1
ATOM 1915 N N . LYS B 1 46 ? 9.346 25.731 72.013 1.00 0.07 46 LYS B N 1
ATOM 1916 C CA . LYS B 1 46 ? 9.914 24.572 71.313 1.00 0.16 46 LYS B CA 1
ATOM 1917 C C . LYS B 1 46 ? 11.431 24.748 71.174 1.00 0.41 46 LYS B C 1
ATOM 1918 O O . LYS B 1 46 ? 12.159 23.758 71.213 1.00 0.22 46 LYS B O 1
ATOM 1924 N N . LEU B 1 47 ? 11.853 25.989 71.022 1.00 0.20 47 LEU B N 1
ATOM 1925 C CA . LEU B 1 47 ? 13.284 26.330 70.913 1.00 0.28 47 LEU B CA 1
ATOM 1926 C C . LEU B 1 47 ? 13.960 26.122 72.275 1.00 0.18 47 LEU B C 1
ATOM 1927 O O . LEU B 1 47 ? 15.085 25.609 72.305 1.00 0.15 47 LEU B O 1
ATOM 1932 N N . GLU B 1 48 ? 13.279 26.484 73.354 1.00 0.21 48 GLU B N 1
ATOM 1933 C CA . GLU B 1 48 ? 13.823 26.309 74.721 1.00 0.31 48 GLU B CA 1
ATOM 1934 C C . GLU B 1 48 ? 14.075 24.804 74.963 1.00 0.78 48 GLU B C 1
ATOM 1935 O O . GLU B 1 48 ? 15.136 24.440 75.474 1.00 0.15 48 GLU B O 1
ATOM 1941 N N . GLU B 1 49 ? 13.094 24.001 74.598 1.00 0.12 49 GLU B N 1
ATOM 1942 C CA . GLU B 1 49 ? 13.112 22.551 74.715 1.00 0.19 49 GLU B CA 1
ATOM 1943 C C . GLU B 1 49 ? 14.236 21.939 73.894 1.00 0.19 49 GLU B C 1
ATOM 1944 O O . GLU B 1 49 ? 14.972 21.086 74.375 1.00 0.19 49 GLU B O 1
ATOM 1950 N N . ALA B 1 50 ? 14.363 22.384 72.659 1.00 0.13 50 ALA B N 1
ATOM 1951 C CA . ALA B 1 50 ? 15.397 21.916 71.729 1.00 0.14 50 ALA B CA 1
ATOM 1952 C C . ALA B 1 50 ? 16.787 22.178 72.295 1.00 0.09 50 ALA B C 1
ATOM 1953 O O . ALA B 1 50 ? 17.650 21.303 72.233 1.00 0.19 50 ALA B O 1
ATOM 1955 N N . ARG B 1 51 ? 17.009 23.360 72.844 1.00 0.15 51 ARG B N 1
ATOM 1956 C CA . ARG B 1 51 ? 18.303 23.731 73.429 1.00 0.21 51 ARG B CA 1
ATOM 1957 C C . ARG B 1 51 ? 18.577 22.910 74.686 1.00 0.47 51 ARG B C 1
ATOM 1958 O O . ARG B 1 51 ? 19.730 22.603 74.985 1.00 0.22 51 ARG B O 1
ATOM 1966 N N . ALA B 1 52 ? 17.541 22.560 75.424 1.00 0.24 52 ALA B N 1
ATOM 1967 C CA . ALA B 1 52 ? 17.648 21.788 76.665 1.00 0.28 52 ALA B CA 1
ATOM 1968 C C . ALA B 1 52 ? 17.984 20.329 76.381 1.00 0.76 52 ALA B C 1
ATOM 1969 O O . ALA B 1 52 ? 18.736 19.720 77.145 1.00 0.24 52 ALA B O 1
ATOM 1971 N N . LYS B 1 53 ? 17.428 19.789 75.317 1.00 0.25 53 LYS B N 1
ATOM 1972 C CA . LYS B 1 53 ? 17.634 18.416 74.874 1.00 0.16 53 LYS B CA 1
ATOM 1973 C C . LYS B 1 53 ? 18.867 18.323 73.972 1.00 0.15 53 LYS B C 1
ATOM 1974 O O . LYS B 1 53 ? 19.283 17.228 73.597 1.00 0.43 53 LYS B O 1
ATOM 1980 N N . GLU B 1 54 ? 19.424 19.458 73.595 1.00 0.43 54 GLU B N 1
ATOM 1981 C CA . GLU B 1 54 ? 20.610 19.469 72.702 1.00 0.54 54 GLU B CA 1
ATOM 1982 C C . GLU B 1 54 ? 20.257 18.744 71.402 1.00 0.53 54 GLU B C 1
ATOM 1983 O O . GLU B 1 54 ? 21.026 17.981 70.834 1.00 0.48 54 GLU B O 1
ATOM 1989 N N . ASP B 1 55 ? 19.049 18.990 70.939 1.00 0.22 55 ASP B N 1
ATOM 1990 C CA . ASP B 1 55 ? 18.465 18.409 69.729 1.00 0.28 55 ASP B CA 1
ATOM 1991 C C . ASP B 1 55 ? 17.898 19.483 68.816 1.00 0.19 55 ASP B C 1
ATOM 1992 O O . ASP B 1 55 ? 16.826 20.040 69.058 1.00 0.15 55 ASP B O 1
ATOM 1997 N N . HIS B 1 56 ? 18.621 19.775 67.755 1.00 0.19 56 HIS B N 1
ATOM 1998 C CA . HIS B 1 56 ? 18.196 20.786 66.784 1.00 0.15 56 HIS B CA 1
ATOM 1999 C C . HIS B 1 56 ? 17.896 20.155 65.436 1.00 0.12 56 HIS B C 1
ATOM 2000 O O . HIS B 1 56 ? 18.174 20.757 64.405 1.00 0.25 56 HIS B O 1
ATOM 2007 N N . SER B 1 57 ? 17.314 18.965 65.452 1.00 0.17 57 SER B N 1
ATOM 2008 C CA . SER B 1 57 ? 16.975 18.261 64.212 1.00 0.09 57 SER B CA 1
ATOM 2009 C C . SER B 1 57 ? 15.847 18.971 63.477 1.00 0.16 57 SER B C 1
ATOM 2010 O O . SER B 1 57 ? 15.688 18.782 62.270 1.00 0.26 57 SER B O 1
ATOM 2013 N N . ALA B 1 58 ? 15.088 19.774 64.201 1.00 0.18 58 ALA B N 1
ATOM 2014 C CA . ALA B 1 58 ? 13.961 20.505 63.614 1.00 0.14 58 ALA B CA 1
ATOM 2015 C C . ALA B 1 58 ? 14.176 22.004 63.647 1.00 0.11 58 ALA B C 1
ATOM 2016 O O . ALA B 1 58 ? 13.206 22.750 63.676 1.00 0.16 58 ALA B O 1
ATOM 2018 N N . ILE B 1 59 ? 15.414 22.461 63.634 1.00 0.13 59 ILE B N 1
ATOM 2019 C CA . ILE B 1 59 ? 15.762 23.878 63.646 1.00 0.10 59 ILE B CA 1
ATOM 2020 C C . ILE B 1 59 ? 15.077 24.651 62.529 1.00 0.11 59 ILE B C 1
ATOM 2021 O O . ILE B 1 59 ? 14.560 25.747 62.756 1.00 0.11 59 ILE B O 1
ATOM 2026 N N . LEU B 1 60 ? 15.068 24.130 61.312 1.00 0.20 60 LEU B N 1
ATOM 2027 C CA . LEU B 1 60 ? 14.451 24.822 60.169 1.00 0.15 60 LEU B CA 1
ATOM 2028 C C . LEU B 1 60 ? 12.973 25.114 60.450 1.00 0.00 60 LEU B C 1
ATOM 2029 O O . LEU B 1 60 ? 12.521 26.232 60.251 1.00 0.13 60 LEU B O 1
ATOM 2034 N N . LEU B 1 61 ? 12.270 24.105 60.918 1.00 0.14 61 LEU B N 1
ATOM 2035 C CA . LEU B 1 61 ? 10.838 24.222 61.240 1.00 0.23 61 LEU B CA 1
ATOM 2036 C C . LEU B 1 61 ? 10.622 25.217 62.377 1.00 0.11 61 LEU B C 1
ATOM 2037 O O . LEU B 1 61 ? 9.735 26.057 62.299 1.00 0.15 61 LEU B O 1
ATOM 2042 N N . ASN B 1 62 ? 11.419 25.140 63.425 1.00 0.20 62 ASN B N 1
ATOM 2043 C CA . ASN B 1 62 ? 11.315 26.009 64.596 1.00 0.06 62 ASN B CA 1
ATOM 2044 C C . ASN B 1 62 ? 11.577 27.460 64.254 1.00 0.06 62 ASN B C 1
ATOM 2045 O O . ASN B 1 62 ? 10.884 28.345 64.762 1.00 0.17 62 ASN B O 1
ATOM 2050 N N . GLU B 1 63 ? 12.559 27.680 63.404 1.00 0.05 63 GLU B N 1
ATOM 2051 C CA . GLU B 1 63 ? 12.947 29.023 62.979 1.00 0.08 63 GLU B CA 1
ATOM 2052 C C . GLU B 1 63 ? 11.887 29.629 62.065 1.00 0.00 63 GLU B C 1
ATOM 2053 O O . GLU B 1 63 ? 11.726 30.848 62.117 1.00 0.08 63 GLU B O 1
ATOM 2059 N N . LYS B 1 64 ? 11.234 28.787 61.278 1.00 0.12 64 LYS B N 1
ATOM 2060 C CA . LYS B 1 64 ? 10.181 29.248 60.344 1.00 0.05 64 LYS B CA 1
ATOM 2061 C C . LYS B 1 64 ? 8.911 29.578 61.130 1.00 0.13 64 LYS B C 1
ATOM 2062 O O . LYS B 1 64 ? 8.254 30.576 60.859 1.00 0.16 64 LYS B O 1
ATOM 2068 N N . ASN B 1 65 ? 8.597 28.734 62.100 1.00 0.14 65 ASN B N 1
ATOM 2069 C CA . ASN B 1 65 ? 7.402 28.934 62.943 1.00 0.15 65 ASN B CA 1
ATOM 2070 C C . ASN B 1 65 ? 7.584 30.188 63.783 1.00 0.09 65 ASN B C 1
ATOM 2071 O O . ASN B 1 65 ? 6.598 30.876 64.046 1.00 0.13 65 ASN B O 1
ATOM 2076 N N . LEU B 1 66 ? 8.820 30.428 64.189 1.00 0.06 66 LEU B N 1
ATOM 2077 C CA . LEU B 1 66 ? 9.136 31.627 65.001 1.00 0.13 66 LEU B CA 1
ATOM 2078 C C . LEU B 1 66 ? 8.990 32.883 64.136 1.00 0.18 66 LEU B C 1
ATOM 2079 O O . LEU B 1 66 ? 8.339 33.854 64.524 1.00 0.14 66 LEU B O 1
ATOM 2084 N N . ALA B 1 67 ? 9.598 32.874 62.962 1.00 0.08 67 ALA B N 1
ATOM 2085 C CA . ALA B 1 67 ? 9.538 34.047 62.082 1.00 0.14 67 ALA B CA 1
ATOM 2086 C C . ALA B 1 67 ? 8.140 34.327 61.589 1.00 0.08 67 ALA B C 1
ATOM 2087 O O . ALA B 1 67 ? 7.721 35.483 61.588 1.00 0.17 67 ALA B O 1
ATOM 2089 N N . PHE B 1 68 ? 7.441 33.291 61.155 1.00 0.08 68 PHE B N 1
ATOM 2090 C CA . PHE B 1 68 ? 6.082 33.435 60.632 1.00 0.30 68 PHE B CA 1
ATOM 2091 C C . PHE B 1 68 ? 5.123 33.984 61.668 1.00 0.23 68 PHE B C 1
ATOM 2092 O O . PHE B 1 68 ? 4.428 34.963 61.396 1.00 0.10 68 PHE B O 1
ATOM 2100 N N . ASN B 1 69 ? 5.056 33.395 62.849 1.00 0.10 69 ASN B N 1
ATOM 2101 C CA . ASN B 1 69 ? 4.161 33.828 63.920 1.00 0.08 69 ASN B CA 1
ATOM 2102 C C . ASN B 1 69 ? 4.557 35.109 64.579 1.00 0.12 69 ASN B C 1
ATOM 2103 O O . ASN B 1 69 ? 3.732 35.970 64.913 1.00 0.14 69 ASN B O 1
ATOM 2108 N N . LEU B 1 70 ? 5.835 35.324 64.854 1.00 0.12 70 LEU B N 1
ATOM 2109 C CA . LEU B 1 70 ? 6.228 36.599 65.523 1.00 0.05 70 LEU B CA 1
ATOM 2110 C C . LEU B 1 70 ? 5.970 37.769 64.571 1.00 0.12 70 LEU B C 1
ATOM 2111 O O . LEU B 1 70 ? 5.571 38.844 64.993 1.00 0.19 70 LEU B O 1
ATOM 2116 N N . ALA B 1 71 ? 6.196 37.563 63.288 1.00 0.05 71 ALA B N 1
ATOM 2117 C CA . ALA B 1 71 ? 6.003 38.585 62.246 1.00 0.09 71 ALA B CA 1
ATOM 2118 C C . ALA B 1 71 ? 4.515 38.890 62.098 1.00 0.04 71 ALA B C 1
ATOM 2119 O O . ALA B 1 71 ? 4.160 40.057 61.977 1.00 0.18 71 ALA B O 1
ATOM 2121 N N . GLY B 1 72 ? 3.704 37.855 62.137 1.00 0.20 72 GLY B N 1
ATOM 2122 C CA . GLY B 1 72 ? 2.237 37.963 62.072 1.00 0.11 72 GLY B CA 1
ATOM 2123 C C . GLY B 1 72 ? 1.783 38.772 63.282 1.00 0.07 72 GLY B C 1
ATOM 2124 O O . GLY B 1 72 ? 1.002 39.704 63.196 1.00 0.17 72 GLY B O 1
ATOM 2125 N N . HIS B 1 73 ? 2.314 38.415 64.437 1.00 0.08 73 HIS B N 1
ATOM 2126 C CA . HIS B 1 73 ? 1.980 39.128 65.680 1.00 0.10 73 HIS B CA 1
ATOM 2127 C C . HIS B 1 73 ? 2.436 40.570 65.615 1.00 0.16 73 HIS B C 1
ATOM 2128 O O . HIS B 1 73 ? 1.717 41.517 65.948 1.00 0.13 73 HIS B O 1
ATOM 2135 N N . VAL B 1 74 ? 3.666 40.808 65.182 1.00 0.07 74 VAL B N 1
ATOM 2136 C CA . VAL B 1 74 ? 4.191 42.167 65.101 1.00 0.03 74 VAL B CA 1
ATOM 2137 C C . VAL B 1 74 ? 3.418 43.012 64.116 1.00 0.07 74 VAL B C 1
ATOM 2138 O O . VAL B 1 74 ? 3.092 44.148 64.438 1.00 0.13 74 VAL B O 1
ATOM 2142 N N . ASN B 1 75 ? 3.140 42.489 62.942 1.00 0.00 75 ASN B N 1
ATOM 2143 C CA . ASN B 1 75 ? 2.432 43.169 61.860 1.00 0.06 75 ASN B CA 1
ATOM 2144 C C . ASN B 1 75 ? 1.038 43.591 62.294 1.00 0.14 75 ASN B C 1
ATOM 2145 O O . ASN B 1 75 ? 0.640 44.736 62.043 1.00 0.13 75 ASN B O 1
ATOM 2150 N N . HIS B 1 76 ? 0.314 42.693 62.940 1.00 0.12 76 HIS B N 1
ATOM 2151 C CA . HIS B 1 76 ? -1.034 42.964 63.432 1.00 0.06 76 HIS B CA 1
ATOM 2152 C C . HIS B 1 76 ? -1.030 43.899 64.620 1.00 0.15 76 HIS B C 1
ATOM 2153 O O . HIS B 1 76 ? -1.967 44.681 64.801 1.00 0.11 76 HIS B O 1
ATOM 2160 N N . THR B 1 77 ? -0.015 43.890 65.466 1.00 0.04 77 THR B N 1
ATOM 2161 C CA . THR B 1 77 ? 0.029 44.812 66.626 1.00 0.05 77 THR B CA 1
ATOM 2162 C C . THR B 1 77 ? 0.136 46.254 66.131 1.00 0.17 77 THR B C 1
ATOM 2163 O O . THR B 1 77 ? -0.468 47.157 66.715 1.00 0.27 77 THR B O 1
ATOM 2167 N N . ILE B 1 78 ? 0.882 46.516 65.076 1.00 0.03 78 ILE B N 1
ATOM 2168 C CA . ILE B 1 78 ? 1.024 47.871 64.518 1.00 0.02 78 ILE B CA 1
ATOM 2169 C C . ILE B 1 78 ? -0.239 48.255 63.742 1.00 0.08 78 ILE B C 1
ATOM 2170 O O . ILE B 1 78 ? -0.656 49.406 63.859 1.00 0.11 78 ILE B O 1
ATOM 2175 N N . TRP B 1 79 ? -0.827 47.322 63.031 1.00 0.14 79 TRP B N 1
ATOM 2176 C CA . TRP B 1 79 ? -2.074 47.462 62.232 1.00 0.17 79 TRP B CA 1
ATOM 2177 C C . TRP B 1 79 ? -3.164 48.091 63.086 1.00 0.10 79 TRP B C 1
ATOM 2178 O O . TRP B 1 79 ? -3.704 49.150 62.740 1.00 0.07 79 TRP B O 1
ATOM 2189 N N . TRP B 1 80 ? -3.503 47.514 64.226 1.00 0.10 80 TRP B N 1
ATOM 2190 C CA . TRP B 1 80 ? -4.540 48.012 65.134 1.00 0.21 80 TRP B CA 1
ATOM 2191 C C . TRP B 1 80 ? -4.248 49.413 65.634 1.00 0.17 80 TRP B C 1
ATOM 2192 O O . TRP B 1 80 ? -5.172 50.196 65.855 1.00 0.10 80 TRP B O 1
ATOM 2203 N N . LYS B 1 81 ? -2.999 49.792 65.857 1.00 0.18 81 LYS B N 1
ATOM 2204 C CA . LYS B 1 81 ? -2.644 51.129 66.341 1.00 0.08 81 LYS B CA 1
ATOM 2205 C C . LYS B 1 81 ? -2.644 52.140 65.187 1.00 0.03 81 LYS B C 1
ATOM 2206 O O . LYS B 1 81 ? -2.792 53.333 65.442 1.00 0.15 81 LYS B O 1
ATOM 2212 N N . ASN B 1 82 ? -2.460 51.677 63.971 1.00 0.16 82 ASN B N 1
ATOM 2213 C CA . ASN B 1 82 ? -2.409 52.471 62.743 1.00 0.19 82 ASN B CA 1
ATOM 2214 C C . ASN B 1 82 ? -3.807 52.884 62.282 1.00 0.12 82 ASN B C 1
ATOM 2215 O O . ASN B 1 82 ? -3.896 53.722 61.380 1.00 0.19 82 ASN B O 1
ATOM 2220 N N . LEU B 1 83 ? -4.841 52.311 62.855 1.00 0.06 83 LEU B N 1
ATOM 2221 C CA . LEU B 1 83 ? -6.241 52.570 62.526 1.00 0.14 83 LEU B CA 1
ATOM 2222 C C . LEU B 1 83 ? -6.951 53.387 63.604 1.00 0.07 83 LEU B C 1
ATOM 2223 O O . LEU B 1 83 ? -6.731 53.200 64.794 1.00 0.11 83 LEU B O 1
ATOM 2228 N N . SER B 1 84 ? -7.821 54.304 63.194 1.00 0.21 84 SER B N 1
ATOM 2229 C CA . SER B 1 84 ? -8.566 55.147 64.142 1.00 0.26 84 SER B CA 1
ATOM 2230 C C . SER B 1 84 ? -9.827 55.692 63.483 1.00 0.13 84 SER B C 1
ATOM 2231 O O . SER B 1 84 ? -9.745 56.088 62.319 1.00 0.19 84 SER B O 1
ATOM 2234 N N . PRO B 1 85 ? -10.924 55.755 64.215 1.00 0.19 85 PRO B N 1
ATOM 2235 C CA . PRO B 1 85 ? -12.176 56.302 63.653 1.00 0.23 85 PRO B CA 1
ATOM 2236 C C . PRO B 1 85 ? -12.091 57.817 63.508 1.00 0.28 85 PRO B C 1
ATOM 2237 O O . PRO B 1 85 ? -12.876 58.386 62.748 1.00 0.64 85 PRO B O 1
ATOM 2241 N N . ASN B 1 86 ? -11.185 58.464 64.212 1.00 0.47 86 ASN B N 1
ATOM 2242 C CA . ASN B 1 86 ? -10.972 59.922 64.197 1.00 0.58 86 ASN B CA 1
ATOM 2243 C C . ASN B 1 86 ? -9.688 60.218 63.391 1.00 0.18 86 ASN B C 1
ATOM 2244 O O . ASN B 1 86 ? -9.030 61.220 63.628 1.00 0.67 86 ASN B O 1
ATOM 2249 N N . GLY B 1 87 ? -9.437 59.296 62.491 1.00 0.72 87 GLY B N 1
ATOM 2250 C CA . GLY B 1 87 ? -8.329 59.223 61.550 1.00 0.75 87 GLY B CA 1
ATOM 2251 C C . GLY B 1 87 ? -8.681 59.836 60.207 1.00 0.72 87 GLY B C 1
ATOM 2252 O O . GLY B 1 87 ? -9.625 60.615 60.089 1.00 0.87 87 GLY B O 1
ATOM 2253 N N . GLY B 1 88 ? -7.917 59.492 59.182 1.00 0.39 88 GLY B N 1
ATOM 2254 C CA . GLY B 1 88 ? -8.196 60.070 57.847 1.00 0.40 88 GLY B CA 1
ATOM 2255 C C . GLY B 1 88 ? -7.436 61.382 57.723 1.00 0.28 88 GLY B C 1
ATOM 2256 O O . GLY B 1 88 ? -6.494 61.633 58.477 1.00 0.65 88 GLY B O 1
ATOM 2257 N N . ASP B 1 89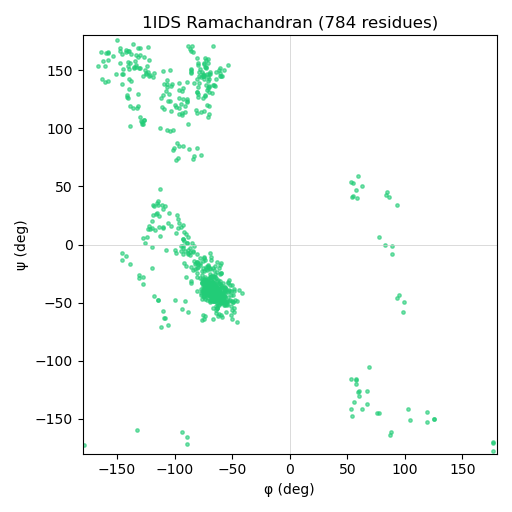 ? -7.831 62.235 56.796 1.00 0.63 89 ASP B N 1
ATOM 2258 C CA . ASP B 1 89 ? -7.101 63.526 56.669 1.00 0.41 89 ASP B CA 1
ATOM 2259 C C . ASP B 1 89 ? -5.756 63.226 55.971 1.00 0.40 89 ASP B C 1
ATOM 2260 O O . ASP B 1 89 ? -5.668 62.363 55.110 1.00 0.47 89 ASP B O 1
ATOM 2265 N N . LYS B 1 90 ? -4.766 63.975 56.393 1.00 0.73 90 LYS B N 1
ATOM 2266 C CA . LYS B 1 90 ? -3.384 63.912 55.915 1.00 0.34 90 LYS B CA 1
ATOM 2267 C C . LYS B 1 90 ? -2.436 64.080 57.110 1.00 0.65 90 LYS B C 1
ATOM 2268 O O . LYS B 1 90 ? -2.818 64.635 58.138 1.00 0.50 90 LYS B O 1
ATOM 2274 N N . PRO B 1 91 ? -1.207 63.606 56.992 1.00 0.30 91 PRO B N 1
ATOM 2275 C CA . PRO B 1 91 ? -0.291 63.790 58.133 1.00 0.27 91 PRO B CA 1
ATOM 2276 C C . PRO B 1 91 ? 0.136 65.261 58.204 1.00 0.34 91 PRO B C 1
ATOM 2277 O O . PRO B 1 91 ? 0.034 66.019 57.240 1.00 0.26 91 PRO B O 1
ATOM 2281 N N . THR B 1 92 ? 0.616 65.660 59.369 1.00 0.30 92 THR B N 1
ATOM 2282 C CA . THR B 1 92 ? 1.091 67.032 59.594 1.00 0.45 92 THR B CA 1
ATOM 2283 C C . THR B 1 92 ? 2.441 67.004 60.309 1.00 0.23 92 THR B C 1
ATOM 2284 O O . THR B 1 92 ? 2.814 65.988 60.894 1.00 0.27 92 THR B O 1
ATOM 2288 N N . GLY B 1 93 ? 3.141 68.120 60.258 1.00 0.47 93 GLY B N 1
ATOM 2289 C CA . GLY B 1 93 ? 4.446 68.268 60.905 1.00 0.26 93 GLY B CA 1
ATOM 2290 C C . GLY B 1 93 ? 5.571 67.607 60.116 1.00 0.23 93 GLY B C 1
ATOM 2291 O O . GLY B 1 93 ? 5.557 67.616 58.891 1.00 0.34 93 GLY B O 1
ATOM 2292 N N . GLU B 1 94 ? 6.511 67.075 60.866 1.00 0.20 94 GLU B N 1
ATOM 2293 C CA . GLU B 1 94 ? 7.712 66.373 60.432 1.00 0.32 94 GLU B CA 1
ATOM 2294 C C . GLU B 1 94 ? 7.352 65.308 59.378 1.00 0.21 94 GLU B C 1
ATOM 2295 O O . GLU B 1 94 ? 7.929 65.306 58.307 1.00 0.76 94 GLU B O 1
ATOM 2301 N N . LEU B 1 95 ? 6.422 64.457 59.772 1.00 0.17 95 LEU B N 1
ATOM 2302 C CA . LEU B 1 95 ? 5.921 63.346 58.957 1.00 0.26 95 LEU B CA 1
ATOM 2303 C C . LEU B 1 95 ? 5.473 63.839 57.578 1.00 0.25 95 LEU B C 1
ATOM 2304 O O . LEU B 1 95 ? 5.863 63.262 56.562 1.00 0.28 95 LEU B O 1
ATOM 2309 N N . ALA B 1 96 ? 4.682 64.897 57.571 1.00 0.23 96 ALA B N 1
ATOM 2310 C CA . ALA B 1 96 ? 4.174 65.497 56.336 1.00 0.12 96 ALA B CA 1
ATOM 2311 C C . ALA B 1 96 ? 5.338 65.965 55.456 1.00 0.24 96 ALA B C 1
ATOM 2312 O O . ALA B 1 96 ? 5.362 65.671 54.260 1.00 0.37 96 ALA B O 1
ATOM 2314 N N . ALA B 1 97 ? 6.281 66.678 56.037 1.00 0.37 97 ALA B N 1
ATOM 2315 C CA . ALA B 1 97 ? 7.466 67.194 55.335 1.00 0.13 97 ALA B CA 1
ATOM 2316 C C . ALA B 1 97 ? 8.373 66.054 54.892 1.00 0.32 97 ALA B C 1
ATOM 2317 O O . ALA B 1 97 ? 8.881 66.090 53.768 1.00 0.31 97 ALA B O 1
ATOM 2319 N N . ALA B 1 98 ? 8.570 65.072 55.749 1.00 0.18 98 ALA B N 1
ATOM 2320 C CA . ALA B 1 98 ? 9.394 63.883 55.538 1.00 0.24 98 ALA B CA 1
ATOM 2321 C C . ALA B 1 98 ? 8.846 63.066 54.369 1.00 0.34 98 ALA B C 1
ATOM 2322 O O . ALA B 1 98 ? 9.603 62.670 53.484 1.00 0.16 98 ALA B O 1
ATOM 2324 N N . ILE B 1 99 ? 7.544 62.853 54.384 1.00 0.13 99 ILE B N 1
ATOM 2325 C CA . ILE B 1 99 ? 6.860 62.106 53.318 1.00 0.28 99 ILE B CA 1
ATOM 2326 C C . ILE B 1 99 ? 6.946 62.874 51.994 1.00 0.43 99 ILE B C 1
ATOM 2327 O O . ILE B 1 99 ? 7.236 62.277 50.959 1.00 0.31 99 ILE B O 1
ATOM 2332 N N . ALA B 1 100 ? 6.713 64.172 52.040 1.00 0.37 100 ALA B N 1
ATOM 2333 C CA . ALA B 1 100 ? 6.764 65.042 50.859 1.00 0.14 100 ALA B CA 1
ATOM 2334 C C . ALA B 1 100 ? 8.167 65.115 50.279 1.00 0.32 100 ALA B C 1
ATOM 2335 O O . ALA B 1 100 ? 8.430 65.141 49.076 1.00 0.26 100 ALA B O 1
ATOM 2337 N N . ASP B 1 101 ? 9.148 65.163 51.159 1.00 0.20 101 ASP B N 1
ATOM 2338 C CA . ASP B 1 101 ? 10.551 65.268 50.750 1.00 0.27 101 ASP B CA 1
ATOM 2339 C C . ASP B 1 101 ? 11.150 63.931 50.396 1.00 0.67 101 ASP B C 1
ATOM 2340 O O . ASP B 1 101 ? 12.321 63.850 50.018 1.00 0.60 101 ASP B O 1
ATOM 2345 N N . ALA B 1 102 ? 10.405 62.842 50.497 1.00 0.45 102 ALA B N 1
ATOM 2346 C CA . ALA B 1 102 ? 10.905 61.507 50.181 1.00 0.22 102 ALA B CA 1
ATOM 2347 C C . ALA B 1 102 ? 10.129 60.848 49.057 1.00 0.25 102 ALA B C 1
ATOM 2348 O O . ALA B 1 102 ? 10.647 59.929 48.424 1.00 0.24 102 ALA B O 1
ATOM 2350 N N . PHE B 1 103 ? 8.919 61.289 48.777 1.00 0.13 103 PHE B N 1
ATOM 2351 C CA . PHE B 1 103 ? 8.095 60.707 47.709 1.00 0.23 103 PHE B CA 1
ATOM 2352 C C . PHE B 1 103 ? 7.637 61.784 46.733 1.00 0.28 103 PHE B C 1
ATOM 2353 O O . PHE B 1 103 ? 6.918 61.456 45.789 1.00 0.20 103 PHE B O 1
ATOM 2361 N N . GLY B 1 104 ? 8.057 63.012 46.968 1.00 0.19 104 GLY B N 1
ATOM 2362 C CA . GLY B 1 104 ? 7.700 64.159 46.120 1.00 0.15 104 GLY B CA 1
ATOM 2363 C C . GLY B 1 104 ? 6.549 64.919 46.767 1.00 0.20 104 GLY B C 1
ATOM 2364 O O . GLY B 1 104 ? 6.641 66.101 47.075 1.00 0.32 104 GLY B O 1
ATOM 2365 N N . SER B 1 105 ? 5.474 64.183 46.972 1.00 0.26 105 SER B N 1
ATOM 2366 C CA . SER B 1 105 ? 4.252 64.688 47.603 1.00 0.28 105 SER B CA 1
ATOM 2367 C C . SER B 1 105 ? 3.550 63.563 48.352 1.00 0.30 105 SER B C 1
ATOM 2368 O O . SER B 1 105 ? 3.981 62.414 48.317 1.00 0.22 105 SER B O 1
ATOM 2371 N N . PHE B 1 106 ? 2.480 63.922 49.034 1.00 0.17 106 PHE B N 1
ATOM 2372 C CA . PHE B 1 106 ? 1.689 62.937 49.769 1.00 0.12 106 PHE B CA 1
ATOM 2373 C C . PHE B 1 106 ? 0.961 62.024 48.776 1.00 0.17 106 PHE B C 1
ATOM 2374 O O . PHE B 1 106 ? 0.905 60.820 48.981 1.00 0.29 106 PHE B O 1
ATOM 2382 N N . ASP B 1 107 ? 0.425 62.613 47.725 1.00 0.13 107 ASP B N 1
ATOM 2383 C CA . ASP B 1 107 ? -0.312 61.879 46.703 1.00 0.21 107 ASP B CA 1
ATOM 2384 C C . ASP B 1 107 ? 0.587 60.893 45.973 1.00 0.35 107 ASP B C 1
ATOM 2385 O O . ASP B 1 107 ? 0.158 59.790 45.645 1.00 0.36 107 ASP B O 1
ATOM 2390 N N . LYS B 1 108 ? 1.816 61.302 45.723 1.00 0.32 108 LYS B N 1
ATOM 2391 C CA . LYS B 1 108 ? 2.787 60.419 45.038 1.00 0.25 108 LYS B CA 1
ATOM 2392 C C . LYS B 1 108 ? 3.110 59.250 45.976 1.00 0.29 108 LYS B C 1
ATOM 2393 O O . LYS B 1 108 ? 3.332 58.123 45.550 1.00 0.18 108 LYS B O 1
ATOM 2399 N N . PHE B 1 109 ? 3.117 59.515 47.266 1.00 0.21 109 PHE B N 1
ATOM 2400 C CA . PHE B 1 109 ? 3.406 58.493 48.289 1.00 0.38 109 PHE B CA 1
ATOM 2401 C C . PHE B 1 109 ? 2.266 57.472 48.330 1.00 0.25 109 PHE B C 1
ATOM 2402 O O . PHE B 1 109 ? 2.500 56.274 48.349 1.00 0.28 109 PHE B O 1
ATOM 2410 N N . ARG B 1 110 ? 1.065 57.999 48.360 1.00 0.11 110 ARG B N 1
ATOM 2411 C CA . ARG B 1 110 ? -0.197 57.265 48.407 1.00 0.19 110 ARG B CA 1
ATOM 2412 C C . ARG B 1 110 ? -0.361 56.370 47.189 1.00 0.17 110 ARG B C 1
ATOM 2413 O O . ARG B 1 110 ? -0.807 55.224 47.325 1.00 0.22 110 ARG B O 1
ATOM 2421 N N . ALA B 1 111 ? -0.009 56.867 46.015 1.00 0.17 111 ALA B N 1
ATOM 2422 C CA . ALA B 1 111 ? -0.110 56.119 44.757 1.00 0.14 111 ALA B CA 1
ATOM 2423 C C . ALA B 1 111 ? 0.824 54.930 44.730 1.00 0.20 111 ALA B C 1
ATOM 2424 O O . ALA B 1 111 ? 0.516 53.843 44.230 1.00 0.17 111 ALA B O 1
ATOM 2426 N N . GLN B 1 112 ? 2.011 55.101 45.281 1.00 0.15 112 GLN B N 1
ATOM 2427 C CA . GLN B 1 112 ? 3.009 54.014 45.312 1.00 0.08 112 GLN B CA 1
ATOM 2428 C C . GLN B 1 112 ? 2.614 52.978 46.340 1.00 0.00 112 GLN B C 1
ATOM 2429 O O . GLN B 1 112 ? 2.716 51.768 46.118 1.00 0.05 112 GLN B O 1
ATOM 2435 N N . PHE B 1 113 ? 2.159 53.458 47.480 1.00 0.12 113 PHE B N 1
ATOM 2436 C CA . PHE B 1 113 ? 1.727 52.567 48.587 1.00 0.14 113 PHE B CA 1
ATOM 2437 C C . PHE B 1 113 ? 0.563 51.701 48.088 1.00 0.12 113 PHE B C 1
ATOM 2438 O O . PHE B 1 113 ? 0.520 50.502 48.341 1.00 0.18 113 PHE B O 1
ATOM 2446 N N . HIS B 1 114 ? -0.339 52.327 47.365 1.00 0.05 114 HIS B N 1
ATOM 2447 C CA . HIS B 1 114 ? -1.532 51.695 46.793 1.00 0.05 114 HIS B CA 1
ATOM 2448 C C . HIS B 1 114 ? -1.159 50.652 45.762 1.00 0.18 114 HIS B C 1
ATOM 2449 O O . HIS B 1 114 ? -1.749 49.578 45.690 1.00 0.17 114 HIS B O 1
ATOM 2456 N N . ALA B 1 115 ? -0.152 50.963 44.967 1.00 0.12 115 ALA B N 1
ATOM 2457 C CA . ALA B 1 115 ? 0.334 50.051 43.926 1.00 0.09 115 ALA B CA 1
ATOM 2458 C C . ALA B 1 115 ? 1.062 48.870 44.552 1.00 0.15 115 ALA B C 1
ATOM 2459 O O . ALA B 1 115 ? 1.007 47.749 44.053 1.00 0.16 115 ALA B O 1
ATOM 2461 N N . ALA B 1 116 ? 1.776 49.098 45.638 1.00 0.25 116 ALA B N 1
ATOM 2462 C CA . ALA B 1 116 ? 2.511 48.004 46.306 1.00 0.18 116 ALA B CA 1
ATOM 2463 C C . ALA B 1 116 ? 1.529 47.087 47.022 1.00 0.16 116 ALA B C 1
ATOM 2464 O O . ALA B 1 116 ? 1.711 45.880 47.061 1.00 0.11 116 ALA B O 1
ATOM 2466 N N . ALA B 1 117 ? 0.464 47.664 47.564 1.00 0.11 117 ALA B N 1
ATOM 2467 C CA . ALA B 1 117 ? -0.564 46.952 48.294 1.00 0.01 117 ALA B CA 1
ATOM 2468 C C . ALA B 1 117 ? -1.432 46.082 47.424 1.00 0.21 117 ALA B C 1
ATOM 2469 O O . ALA B 1 117 ? -1.836 44.984 47.806 1.00 0.14 117 ALA B O 1
ATOM 2471 N N . THR B 1 118 ? -1.756 46.541 46.230 1.00 0.11 118 THR B N 1
ATOM 2472 C CA . THR B 1 118 ? -2.625 45.789 45.341 1.00 0.15 118 THR B CA 1
ATOM 2473 C C . THR B 1 118 ? -1.916 44.890 44.374 1.00 0.10 118 THR B C 1
ATOM 2474 O O . THR B 1 118 ? -2.588 44.163 43.619 1.00 0.13 118 THR B O 1
ATOM 2478 N N . THR B 1 119 ? -0.595 44.827 44.291 1.00 0.16 119 THR B N 1
ATOM 2479 C CA . THR B 1 119 ? 0.031 43.922 43.297 1.00 0.14 119 THR B CA 1
ATOM 2480 C C . THR B 1 119 ? 0.703 42.747 43.972 1.00 0.21 119 THR B C 1
ATOM 2481 O O . THR B 1 119 ? 1.517 42.033 43.383 1.00 0.21 119 THR B O 1
ATOM 2485 N N . VAL B 1 120 ? 0.414 42.483 45.236 1.00 0.17 120 VAL B N 1
ATOM 2486 C CA . VAL B 1 120 ? 1.054 41.330 45.903 1.00 0.12 120 VAL B CA 1
ATOM 2487 C C . VAL B 1 120 ? 0.573 40.031 45.271 1.00 0.12 120 VAL B C 1
ATOM 2488 O O . VAL B 1 120 ? -0.609 39.877 44.973 1.00 0.10 120 VAL B O 1
ATOM 2492 N N . GLN B 1 121 ? 1.485 39.099 45.036 1.00 0.18 121 GLN B N 1
ATOM 2493 C CA . GLN B 1 121 ? 1.189 37.799 44.426 1.00 0.15 121 GLN B CA 1
ATOM 2494 C C . GLN B 1 121 ? 1.053 36.725 45.495 1.00 0.16 121 GLN B C 1
ATOM 2495 O O . GLN B 1 121 ? 1.911 35.874 45.668 1.00 0.26 121 GLN B O 1
ATOM 2501 N N . GLY B 1 122 ? -0.056 36.803 46.198 1.00 0.18 122 GLY B N 1
ATOM 2502 C CA . GLY B 1 122 ? -0.478 35.948 47.304 1.00 0.06 122 GLY B CA 1
ATOM 2503 C C . GLY B 1 122 ? -0.778 36.856 48.488 1.00 0.04 122 GLY B C 1
ATOM 2504 O O . GLY B 1 122 ? -1.151 38.009 48.297 1.00 0.12 122 GLY B O 1
ATOM 2505 N N . SER B 1 123 ? -0.581 36.338 49.684 1.00 0.17 123 SER B N 1
ATOM 2506 C CA . SER B 1 123 ? -0.812 37.114 50.910 1.00 0.10 123 SER B CA 1
ATOM 2507 C C . SER B 1 123 ? 0.356 38.091 51.122 1.00 0.09 123 SER B C 1
ATOM 2508 O O . SER B 1 123 ? 1.493 37.788 50.769 1.00 0.09 123 SER B O 1
ATOM 2511 N N . GLY B 1 124 ? 0.082 39.245 51.710 1.00 0.10 124 GLY B N 1
ATOM 2512 C CA . GLY B 1 124 ? 1.165 40.196 51.968 1.00 0.14 124 GLY B CA 1
ATOM 2513 C C . GLY B 1 124 ? 0.626 41.475 52.565 1.00 0.15 124 GLY B C 1
ATOM 2514 O O . GLY B 1 124 ? -0.541 41.544 52.928 1.00 0.13 124 GLY B O 1
ATOM 2515 N N . TRP B 1 125 ? 1.510 42.456 52.628 1.00 0.18 125 TRP B N 1
ATOM 2516 C CA . TRP B 1 125 ? 1.233 43.780 53.167 1.00 0.12 125 TRP B CA 1
ATOM 2517 C C . TRP B 1 125 ? 2.048 44.834 52.370 1.00 0.21 125 TRP B C 1
ATOM 2518 O O . TRP B 1 125 ? 3.006 44.521 51.683 1.00 0.13 125 TRP B O 1
ATOM 2529 N N . ALA B 1 126 ? 1.611 46.059 52.564 1.00 0.09 126 ALA B N 1
ATOM 2530 C CA . ALA B 1 126 ? 2.313 47.243 52.016 1.00 0.10 126 ALA B CA 1
ATOM 2531 C C . ALA B 1 126 ? 2.922 47.921 53.268 1.00 0.03 126 ALA B C 1
ATOM 2532 O O . ALA B 1 126 ? 2.263 47.915 54.313 1.00 0.10 126 ALA B O 1
ATOM 2534 N N . ALA B 1 127 ? 4.146 48.413 53.233 1.00 0.14 127 ALA B N 1
ATOM 2535 C CA . ALA B 1 127 ? 4.624 48.998 54.488 1.00 0.02 127 ALA B CA 1
ATOM 2536 C C . ALA B 1 127 ? 5.528 50.184 54.284 1.00 0.14 127 ALA B C 1
ATOM 2537 O O . ALA B 1 127 ? 6.420 50.206 53.447 1.00 0.15 127 ALA B O 1
ATOM 2539 N N . LEU B 1 128 ? 5.276 51.169 55.122 1.00 0.11 128 LEU B N 1
ATOM 2540 C CA . LEU B 1 128 ? 6.114 52.384 55.146 1.00 0.11 128 LEU B CA 1
ATOM 2541 C C . LEU B 1 128 ? 7.164 52.109 56.264 1.00 0.10 128 LEU B C 1
ATOM 2542 O O . LEU B 1 128 ? 6.778 51.835 57.388 1.00 0.11 128 LEU B O 1
ATOM 2547 N N . GLY B 1 129 ? 8.427 52.125 55.903 1.00 0.11 129 GLY B N 1
ATOM 2548 C CA . GLY B 1 129 ? 9.446 51.843 56.907 1.00 0.05 129 GLY B CA 1
ATOM 2549 C C . GLY B 1 129 ? 10.537 52.890 56.898 1.00 0.13 129 GLY B C 1
ATOM 2550 O O . GLY B 1 129 ? 10.713 53.658 55.966 1.00 0.15 129 GLY B O 1
ATOM 2551 N N . TRP B 1 130 ? 11.268 52.877 58.002 1.00 0.07 130 TRP B N 1
ATOM 2552 C CA . TRP B 1 130 ? 12.397 53.787 58.172 1.00 0.10 130 TRP B CA 1
ATOM 2553 C C . TRP B 1 130 ? 13.707 52.993 58.149 1.00 0.18 130 TRP B C 1
ATOM 2554 O O . TRP B 1 130 ? 13.930 52.122 58.987 1.00 0.20 130 TRP B O 1
ATOM 2565 N N . ASP B 1 131 ? 14.555 53.292 57.186 1.00 0.31 131 ASP B N 1
ATOM 2566 C CA . ASP B 1 131 ? 15.870 52.626 57.042 1.00 0.03 131 ASP B CA 1
ATOM 2567 C C . ASP B 1 131 ? 16.920 53.419 57.816 1.00 0.14 131 ASP B C 1
ATOM 2568 O O . ASP B 1 131 ? 17.192 54.595 57.573 1.00 0.22 131 ASP B O 1
ATOM 2573 N N . THR B 1 132 ? 17.524 52.775 58.793 1.00 0.10 132 THR B N 1
ATOM 2574 C CA . THR B 1 132 ? 18.540 53.318 59.663 1.00 0.16 132 THR B CA 1
ATOM 2575 C C . THR B 1 132 ? 19.896 53.463 59.027 1.00 0.41 132 THR B C 1
ATOM 2576 O O . THR B 1 132 ? 20.644 54.376 59.399 1.00 0.63 132 THR B O 1
ATOM 2580 N N . LEU B 1 133 ? 20.282 52.613 58.092 1.00 0.48 133 LEU B N 1
ATOM 2581 C CA . LEU B 1 133 ? 21.616 52.731 57.456 1.00 0.50 133 LEU B CA 1
ATOM 2582 C C . LEU B 1 133 ? 21.639 53.949 56.524 1.00 0.61 133 LEU B C 1
ATOM 2583 O O . LEU B 1 133 ? 22.570 54.750 56.579 1.00 0.80 133 LEU B O 1
ATOM 2588 N N . GLY B 1 134 ? 20.620 54.064 55.693 1.00 0.28 134 GLY B N 1
ATOM 2589 C CA . GLY B 1 134 ? 20.493 55.148 54.723 1.00 0.40 134 GLY B CA 1
ATOM 2590 C C . GLY B 1 134 ? 19.762 56.369 55.239 1.00 0.24 134 GLY B C 1
ATOM 2591 O O . GLY B 1 134 ? 19.900 57.433 54.637 1.00 0.27 134 GLY B O 1
ATOM 2592 N N . ASN B 1 135 ? 18.998 56.242 56.309 1.00 0.36 135 ASN B N 1
ATOM 2593 C CA . ASN B 1 135 ? 18.246 57.379 56.856 1.00 0.19 135 ASN B CA 1
ATOM 2594 C C . ASN B 1 135 ? 17.226 57.879 55.833 1.00 0.27 135 ASN B C 1
ATOM 2595 O O . ASN B 1 135 ? 17.183 59.076 55.568 1.00 0.28 135 ASN B O 1
ATOM 2600 N N . LYS B 1 136 ? 16.447 56.963 55.289 1.00 0.56 136 LYS B N 1
ATOM 2601 C CA . LYS B 1 136 ? 15.432 57.256 54.294 1.00 0.33 136 LYS B CA 1
ATOM 2602 C C . LYS B 1 136 ? 14.080 56.622 54.666 1.00 0.21 136 LYS B C 1
ATOM 2603 O O . LYS B 1 136 ? 14.012 55.584 55.313 1.00 0.23 136 LYS B O 1
ATOM 2609 N N . LEU B 1 137 ? 13.050 57.286 54.181 1.00 0.31 137 LEU B N 1
ATOM 2610 C CA . LEU B 1 137 ? 11.668 56.747 54.378 1.00 0.15 137 LEU B CA 1
ATOM 2611 C C . LEU B 1 137 ? 11.469 55.838 53.120 1.00 0.19 137 LEU B C 1
ATOM 2612 O O . LEU B 1 137 ? 11.705 56.349 52.022 1.00 0.22 137 LEU B O 1
ATOM 2617 N N . LEU B 1 138 ? 11.130 54.583 53.321 1.00 0.24 138 LEU B N 1
ATOM 2618 C CA . LEU B 1 138 ? 10.960 53.720 52.137 1.00 0.09 138 LEU B CA 1
ATOM 2619 C C . LEU B 1 138 ? 9.676 52.883 52.273 1.00 0.09 138 LEU B C 1
ATOM 2620 O O . LEU B 1 138 ? 9.248 52.577 53.372 1.00 0.09 138 LEU B O 1
ATOM 2625 N N . ILE B 1 139 ? 9.149 52.536 51.118 1.00 0.21 139 ILE B N 1
ATOM 2626 C CA . ILE B 1 139 ? 7.951 51.675 51.062 1.00 0.23 139 ILE B CA 1
ATOM 2627 C C . ILE B 1 139 ? 8.417 50.261 50.673 1.00 0.28 139 ILE B C 1
ATOM 2628 O O . ILE B 1 139 ? 9.283 50.120 49.814 1.00 0.12 139 ILE B O 1
ATOM 2633 N N . PHE B 1 140 ? 7.913 49.231 51.324 1.00 0.06 140 PHE B N 1
ATOM 2634 C CA . PHE B 1 140 ? 8.295 47.859 51.015 1.00 0.14 140 PHE B CA 1
ATOM 2635 C C . PHE B 1 140 ? 7.046 47.035 50.688 1.00 0.04 140 PHE B C 1
ATOM 2636 O O . PHE B 1 140 ? 5.963 47.350 51.172 1.00 0.09 140 PHE B O 1
ATOM 2644 N N . GLN B 1 141 ? 7.246 46.008 49.901 1.00 0.04 141 GLN B N 1
ATOM 2645 C CA . GLN B 1 141 ? 6.110 45.120 49.559 1.00 0.11 141 GLN B CA 1
ATOM 2646 C C . GLN B 1 141 ? 6.394 43.759 50.210 1.00 0.05 141 GLN B C 1
ATOM 2647 O O . GLN B 1 141 ? 7.179 42.974 49.699 1.00 0.08 141 GLN B O 1
ATOM 2653 N N . VAL B 1 142 ? 5.755 43.544 51.342 1.00 0.18 142 VAL B N 1
ATOM 2654 C CA . VAL B 1 142 ? 5.864 42.357 52.180 1.00 0.13 142 VAL B CA 1
ATOM 2655 C C . VAL B 1 142 ? 5.055 41.190 51.689 1.00 0.09 142 VAL B C 1
ATOM 2656 O O . VAL B 1 142 ? 3.854 41.304 51.452 1.00 0.13 142 VAL B O 1
ATOM 2660 N N . TYR B 1 143 ? 5.709 40.054 51.537 1.00 0.13 143 TYR B N 1
ATOM 2661 C CA . TYR B 1 143 ? 5.068 38.793 51.130 1.00 0.04 143 TYR B CA 1
ATOM 2662 C C . TYR B 1 143 ? 4.704 38.058 52.446 1.00 0.11 143 TYR B C 1
ATOM 2663 O O . TYR B 1 143 ? 5.546 38.029 53.349 1.00 0.08 143 TYR B O 1
ATOM 2672 N N . ASP B 1 144 ? 3.522 37.510 52.581 1.00 0.17 144 ASP B N 1
ATOM 2673 C CA . ASP B 1 144 ? 3.133 36.823 53.843 1.00 0.11 144 ASP B CA 1
ATOM 2674 C C . ASP B 1 144 ? 3.267 37.813 55.002 1.00 0.16 144 ASP B C 1
ATOM 2675 O O . ASP B 1 144 ? 2.521 38.791 54.925 1.00 0.10 144 ASP B O 1
ATOM 2680 N N . HIS B 1 145 ? 4.156 37.585 55.952 1.00 0.12 145 HIS B N 1
ATOM 2681 C CA . HIS B 1 145 ? 4.381 38.513 57.057 1.00 0.02 145 HIS B CA 1
ATOM 2682 C C . HIS B 1 145 ? 5.883 38.809 57.242 1.00 0.10 145 HIS B C 1
ATOM 2683 O O . HIS B 1 145 ? 6.203 39.878 57.768 1.00 0.14 145 HIS B O 1
ATOM 2690 N N . GLN B 1 146 ? 6.721 37.861 56.889 1.00 0.08 146 GLN B N 1
ATOM 2691 C CA . GLN B 1 146 ? 8.156 37.918 57.139 1.00 0.10 146 GLN B CA 1
ATOM 2692 C C . GLN B 1 146 ? 9.036 37.952 55.953 1.00 0.16 146 GLN B C 1
ATOM 2693 O O . GLN B 1 146 ? 10.185 37.505 56.074 1.00 0.13 146 GLN B O 1
ATOM 2699 N N . THR B 1 147 ? 8.583 38.441 54.808 1.00 0.21 147 THR B N 1
ATOM 2700 C CA . THR B 1 147 ? 9.505 38.351 53.648 1.00 0.06 147 THR B CA 1
ATOM 2701 C C . THR B 1 147 ? 9.484 39.595 52.786 1.00 0.12 147 THR B C 1
ATOM 2702 O O . THR B 1 147 ? 8.453 40.257 52.695 1.00 0.09 147 THR B O 1
ATOM 2706 N N . ASN B 1 148 ? 10.602 39.876 52.143 1.00 0.09 148 ASN B N 1
ATOM 2707 C CA . ASN B 1 148 ? 10.822 40.955 51.205 1.00 0.07 148 ASN B CA 1
ATOM 2708 C C . ASN B 1 148 ? 11.168 42.283 51.784 1.00 0.11 148 ASN B C 1
ATOM 2709 O O . ASN B 1 148 ? 10.637 43.335 51.409 1.00 0.08 148 ASN B O 1
ATOM 2714 N N . PHE B 1 149 ? 12.075 42.309 52.750 1.00 0.15 149 PHE B N 1
ATOM 2715 C CA . PHE B 1 149 ? 12.508 43.536 53.417 1.00 0.13 149 PHE B CA 1
ATOM 2716 C C . PHE B 1 149 ? 13.772 43.254 54.210 1.00 0.00 149 PHE B C 1
ATOM 2717 O O . PHE B 1 149 ? 13.988 42.100 54.564 1.00 0.11 149 PHE B O 1
ATOM 2725 N N . PRO B 1 150 ? 14.625 44.233 54.461 1.00 0.14 150 PRO B N 1
ATOM 2726 C CA . PRO B 1 150 ? 15.853 43.990 55.207 1.00 0.03 150 PRO B CA 1
ATOM 2727 C C . PRO B 1 150 ? 15.678 44.094 56.702 1.00 0.09 150 PRO B C 1
ATOM 2728 O O . PRO B 1 150 ? 14.683 44.581 57.239 1.00 0.18 150 PRO B O 1
ATOM 2732 N N . LEU B 1 151 ? 16.709 43.635 57.390 1.00 0.12 151 LEU B N 1
ATOM 2733 C CA . LEU B 1 151 ? 16.786 43.681 58.857 1.00 0.16 151 LEU B CA 1
ATOM 2734 C C . LEU B 1 151 ? 17.014 45.140 59.314 1.00 0.16 151 LEU B C 1
ATOM 2735 O O . LEU B 1 151 ? 17.689 45.893 58.615 1.00 0.13 151 LEU B O 1
ATOM 2740 N N . GLY B 1 152 ? 16.472 45.506 60.461 1.00 0.15 152 GLY B N 1
ATOM 2741 C CA . GLY B 1 152 ? 16.643 46.844 61.033 1.00 0.18 152 GLY B CA 1
ATOM 2742 C C . GLY B 1 152 ? 15.617 47.863 60.590 1.00 0.06 152 GLY B C 1
ATOM 2743 O O . GLY B 1 152 ? 15.578 48.970 61.124 1.00 0.29 152 GLY B O 1
ATOM 2744 N N . ILE B 1 153 ? 14.785 47.506 59.625 1.00 0.16 153 ILE B N 1
ATOM 2745 C CA . ILE B 1 153 ? 13.761 48.465 59.162 1.00 0.38 153 ILE B CA 1
ATOM 2746 C C . ILE B 1 153 ? 12.723 48.711 60.249 1.00 0.32 153 ILE B C 1
ATOM 2747 O O . ILE B 1 153 ? 12.193 47.757 60.824 1.00 0.20 153 ILE B O 1
ATOM 2752 N N . VAL B 1 154 ? 12.447 49.972 60.533 1.00 0.11 154 VAL B N 1
ATOM 2753 C CA . VAL B 1 154 ? 11.422 50.279 61.568 1.00 0.24 154 VAL B CA 1
ATOM 2754 C C . VAL B 1 154 ? 10.096 50.535 60.861 1.00 0.30 154 VAL B C 1
ATOM 2755 O O . VAL B 1 154 ? 10.025 51.459 60.058 1.00 0.10 154 VAL B O 1
ATOM 2759 N N . PRO B 1 155 ? 9.091 49.716 61.126 1.00 0.27 155 PRO B N 1
ATOM 2760 C CA . PRO B 1 155 ? 7.783 49.876 60.487 1.00 0.11 155 PRO B CA 1
ATOM 2761 C C . PRO B 1 155 ? 7.048 51.080 61.053 1.00 0.24 155 PRO B C 1
ATOM 2762 O O . PRO B 1 155 ? 7.065 51.297 62.263 1.00 0.23 155 PRO B O 1
ATOM 2766 N N . LEU B 1 156 ? 6.436 51.842 60.163 1.00 0.14 156 LEU B N 1
ATOM 2767 C CA . LEU B 1 156 ? 5.714 53.060 60.555 1.00 0.13 156 LEU B CA 1
ATOM 2768 C C . LEU B 1 156 ? 4.205 52.919 60.282 1.00 0.20 156 LEU B C 1
ATOM 2769 O O . LEU B 1 156 ? 3.403 53.257 61.151 1.00 0.12 156 LEU B O 1
ATOM 2774 N N . LEU B 1 157 ? 3.873 52.464 59.091 1.00 0.24 157 LEU B N 1
ATOM 2775 C CA . LEU B 1 157 ? 2.477 52.301 58.631 1.00 0.17 157 LEU B CA 1
ATOM 2776 C C . LEU B 1 157 ? 2.360 51.021 57.794 1.00 0.22 157 LEU B C 1
ATOM 2777 O O . LEU B 1 157 ? 3.140 50.833 56.869 1.00 0.18 157 LEU B O 1
ATOM 2782 N N . LEU B 1 158 ? 1.397 50.194 58.142 1.00 0.17 158 LEU B N 1
ATOM 2783 C CA . LEU B 1 158 ? 1.166 48.926 57.457 1.00 0.22 158 LEU B CA 1
ATOM 2784 C C . LEU B 1 158 ? -0.275 48.808 56.934 1.00 0.23 158 LEU B C 1
ATOM 2785 O O . LEU B 1 158 ? -1.211 49.311 57.546 1.00 0.22 158 LEU B O 1
ATOM 2790 N N . LEU B 1 159 ? -0.393 48.124 55.819 1.00 0.26 159 LEU B N 1
ATOM 2791 C CA . LEU B 1 159 ? -1.656 47.845 55.139 1.00 0.17 159 LEU B CA 1
ATOM 2792 C C . LEU B 1 159 ? -1.738 46.322 54.875 1.00 0.06 159 LEU B C 1
ATOM 2793 O O . LEU B 1 159 ? -1.042 45.823 54.006 1.00 0.11 159 LEU B O 1
ATOM 2798 N N . ASP B 1 160 ? -2.556 45.644 55.649 1.00 0.16 160 ASP B N 1
ATOM 2799 C CA . ASP B 1 160 ? -2.784 44.199 55.570 1.00 0.14 160 ASP B CA 1
ATOM 2800 C C . ASP B 1 160 ? -3.546 43.855 54.289 1.00 0.08 160 ASP B C 1
ATOM 2801 O O . ASP B 1 160 ? -4.709 44.214 54.144 1.00 0.11 160 ASP B O 1
ATOM 2806 N N . MET B 1 161 ? -2.881 43.174 53.376 1.00 0.10 161 MET B N 1
ATOM 2807 C CA . MET B 1 161 ? -3.459 42.768 52.104 1.00 0.09 161 MET B CA 1
ATOM 2808 C C . MET B 1 161 ? -3.772 41.298 52.037 1.00 0.11 161 MET B C 1
ATOM 2809 O O . MET B 1 161 ? -3.927 40.733 50.948 1.00 0.12 161 MET B O 1
ATOM 2814 N N . TRP B 1 162 ? -3.865 40.639 53.182 1.00 0.18 162 TRP B N 1
ATOM 2815 C CA . TRP B 1 162 ? -4.230 39.195 53.203 1.00 0.06 162 TRP B CA 1
ATOM 2816 C C . TRP B 1 162 ? -5.765 39.182 52.924 1.00 0.10 162 TRP B C 1
ATOM 2817 O O . TRP B 1 162 ? -6.402 40.144 53.362 1.00 0.10 162 TRP B O 1
ATOM 2828 N N . GLU B 1 163 ? -6.260 38.191 52.214 1.00 0.14 163 GLU B N 1
ATOM 2829 C CA . GLU B 1 163 ? -7.661 38.088 51.855 1.00 0.07 163 GLU B CA 1
ATOM 2830 C C . GLU B 1 163 ? -8.610 38.197 53.002 1.00 0.14 163 GLU B C 1
ATOM 2831 O O . GLU B 1 163 ? -9.673 38.819 52.875 1.00 0.25 163 GLU B O 1
ATOM 2837 N N . HIS B 1 164 ? -8.290 37.625 54.153 1.00 0.28 164 HIS B N 1
ATOM 2838 C CA . HIS B 1 164 ? -9.172 37.697 55.320 1.00 0.10 164 HIS B CA 1
ATOM 2839 C C . HIS B 1 164 ? -9.378 39.094 55.828 1.00 0.14 164 HIS B C 1
ATOM 2840 O O . HIS B 1 164 ? -10.285 39.377 56.609 1.00 0.16 164 HIS B O 1
ATOM 2847 N N . ALA B 1 165 ? -8.551 40.039 55.419 1.00 0.10 165 ALA B N 1
ATOM 2848 C CA . ALA B 1 165 ? -8.679 41.415 55.881 1.00 0.06 165 ALA B CA 1
ATOM 2849 C C . ALA B 1 165 ? -9.729 42.176 55.098 1.00 0.10 165 ALA B C 1
ATOM 2850 O O . ALA B 1 165 ? -10.178 43.232 55.554 1.00 0.17 165 ALA B O 1
ATOM 2852 N N . PHE B 1 166 ? -10.127 41.676 53.941 1.00 0.17 166 PHE B N 1
ATOM 2853 C CA . PHE B 1 166 ? -11.105 42.405 53.138 1.00 0.08 166 PHE B CA 1
ATOM 2854 C C . PHE B 1 166 ? -12.156 41.537 52.511 1.00 0.12 166 PHE B C 1
ATOM 2855 O O . PHE B 1 166 ? -13.159 42.107 52.070 1.00 0.17 166 PHE B O 1
ATOM 2863 N N . TYR B 1 167 ? -12.001 40.228 52.415 1.00 0.10 167 TYR B N 1
ATOM 2864 C CA . TYR B 1 167 ? -12.916 39.337 51.774 1.00 0.20 167 TYR B CA 1
ATOM 2865 C C . TYR B 1 167 ? -14.358 39.393 52.121 1.00 0.13 167 TYR B C 1
ATOM 2866 O O . TYR B 1 167 ? -15.220 39.392 51.232 1.00 0.22 167 TYR B O 1
ATOM 2875 N N . LEU B 1 168 ? -14.737 39.397 53.389 1.00 0.13 168 LEU B N 1
ATOM 2876 C CA . LEU B 1 168 ? -16.136 39.402 53.793 1.00 0.17 168 LEU B CA 1
ATOM 2877 C C . LEU B 1 168 ? -16.898 40.626 53.302 1.00 0.19 168 LEU B C 1
ATOM 2878 O O . LEU B 1 168 ? -18.070 40.515 52.954 1.00 0.22 168 LEU B O 1
ATOM 2883 N N . GLN B 1 169 ? -16.233 41.758 53.308 1.00 0.15 169 GLN B N 1
ATOM 2884 C CA . GLN B 1 169 ? -16.740 43.046 52.927 1.00 0.10 169 GLN B CA 1
ATOM 2885 C C . GLN B 1 169 ? -16.567 43.425 51.484 1.00 0.17 169 GLN B C 1
ATOM 2886 O O . GLN B 1 169 ? -17.511 43.891 50.840 1.00 0.24 169 GLN B O 1
ATOM 2892 N N . TYR B 1 170 ? -15.378 43.279 50.928 1.00 0.24 170 TYR B N 1
ATOM 2893 C CA . TYR B 1 170 ? -15.147 43.709 49.544 1.00 0.18 170 TYR B CA 1
ATOM 2894 C C . TYR B 1 170 ? -15.001 42.563 48.582 1.00 0.16 170 TYR B C 1
ATOM 2895 O O . TYR B 1 170 ? -14.884 42.809 47.380 1.00 0.22 170 TYR B O 1
ATOM 2904 N N . LYS B 1 171 ? -14.995 41.343 49.095 1.00 0.13 171 LYS B N 1
ATOM 2905 C CA . LYS B 1 171 ? -14.843 40.156 48.238 1.00 0.10 171 LYS B CA 1
ATOM 2906 C C . LYS B 1 171 ? -13.526 40.208 47.476 1.00 0.20 171 LYS B C 1
ATOM 2907 O O . LYS B 1 171 ? -12.469 40.390 48.080 1.00 0.23 171 LYS B O 1
ATOM 2913 N N . ASN B 1 172 ? -13.585 40.062 46.162 1.00 0.03 172 ASN B N 1
ATOM 2914 C CA . ASN B 1 172 ? -12.422 40.076 45.296 1.00 0.12 172 ASN B CA 1
ATOM 2915 C C . ASN B 1 172 ? -11.903 41.447 44.964 1.00 0.18 172 ASN B C 1
ATOM 2916 O O . ASN B 1 172 ? -10.773 41.578 44.479 1.00 0.30 172 ASN B O 1
ATOM 2921 N N . VAL B 1 173 ? -12.653 42.513 45.188 1.00 0.16 173 VAL B N 1
ATOM 2922 C CA . VAL B 1 173 ? -12.234 43.886 44.865 1.00 0.23 173 VAL B CA 1
ATOM 2923 C C . VAL B 1 173 ? -11.392 44.507 45.947 1.00 0.20 173 VAL B C 1
ATOM 2924 O O . VAL B 1 173 ? -11.830 45.389 46.688 1.00 0.18 173 VAL B O 1
ATOM 2928 N N . LYS B 1 174 ? -10.152 44.065 46.059 1.00 0.16 174 LYS B N 1
ATOM 2929 C CA . LYS B 1 174 ? -9.191 44.539 47.034 1.00 0.14 174 LYS B CA 1
ATOM 2930 C C . LYS B 1 174 ? -8.748 45.949 46.807 1.00 0.10 174 LYS B C 1
ATOM 2931 O O . LYS B 1 174 ? -8.407 46.698 47.728 1.00 0.14 174 LYS B O 1
ATOM 2937 N N . VAL B 1 175 ? -8.719 46.424 45.565 1.00 0.11 175 VAL B N 1
ATOM 2938 C CA . VAL B 1 175 ? -8.275 47.816 45.382 1.00 0.13 175 VAL B CA 1
ATOM 2939 C C . VAL B 1 175 ? -9.267 48.774 46.006 1.00 0.15 175 VAL B C 1
ATOM 2940 O O . VAL B 1 175 ? -8.951 49.914 46.342 1.00 0.26 175 VAL B O 1
ATOM 2944 N N . ASP B 1 176 ? -10.486 48.313 46.215 1.00 0.14 176 ASP B N 1
ATOM 2945 C CA . ASP B 1 176 ? -11.558 49.126 46.835 1.00 0.09 176 ASP B CA 1
ATOM 2946 C C . ASP B 1 176 ? -11.312 49.219 48.345 1.00 0.24 176 ASP B C 1
ATOM 2947 O O . ASP B 1 176 ? -11.629 50.210 48.997 1.00 0.13 176 ASP B O 1
ATOM 2952 N N . PHE B 1 177 ? -10.756 48.157 48.881 1.00 0.10 177 PHE B N 1
ATOM 2953 C CA . PHE B 1 177 ? -10.388 48.038 50.313 1.00 0.15 177 PHE B CA 1
ATOM 2954 C C . PHE B 1 177 ? -9.148 48.897 50.572 1.00 0.26 177 PHE B C 1
ATOM 2955 O O . PHE B 1 177 ? -9.001 49.588 51.583 1.00 0.13 177 PHE B O 1
ATOM 2963 N N . ALA B 1 178 ? -8.202 48.895 49.642 1.00 0.14 178 ALA B N 1
ATOM 2964 C CA . ALA B 1 178 ? -6.971 49.679 49.764 1.00 0.09 178 ALA B CA 1
ATOM 2965 C C . ALA B 1 178 ? -7.250 51.171 49.748 1.00 0.34 178 ALA B C 1
ATOM 2966 O O . ALA B 1 178 ? -6.477 51.914 50.371 1.00 0.12 178 ALA B O 1
ATOM 2968 N N . LYS B 1 179 ? -8.307 51.585 49.073 1.00 0.17 179 LYS B N 1
ATOM 2969 C CA . LYS B 1 179 ? -8.731 52.987 48.954 1.00 0.17 179 LYS B CA 1
ATOM 2970 C C . LYS B 1 179 ? -9.426 53.464 50.216 1.00 0.10 179 LYS B C 1
ATOM 2971 O O . LYS B 1 179 ? -9.152 54.571 50.688 1.00 0.39 179 LYS B O 1
ATOM 2977 N N . ALA B 1 180 ? -10.295 52.630 50.759 1.00 0.14 180 ALA B N 1
ATOM 2978 C CA . ALA B 1 180 ? -11.047 52.893 51.976 1.00 0.27 180 ALA B CA 1
ATOM 2979 C C . ALA B 1 180 ? -10.125 53.037 53.184 1.00 0.14 180 ALA B C 1
ATOM 2980 O O . ALA B 1 180 ? -10.443 53.794 54.101 1.00 0.15 180 ALA B O 1
ATOM 2982 N N . PHE B 1 181 ? -9.014 52.336 53.175 1.00 0.27 181 PHE B N 1
ATOM 2983 C CA . PHE B 1 181 ? -7.973 52.301 54.197 1.00 0.09 181 PHE B CA 1
ATOM 2984 C C . PHE B 1 181 ? -7.537 53.699 54.616 1.00 0.18 181 PHE B C 1
ATOM 2985 O O . PHE B 1 181 ? -7.374 53.922 55.824 1.00 0.28 181 PHE B O 1
ATOM 2993 N N . TRP B 1 182 ? -7.357 54.595 53.666 1.00 0.05 182 TRP B N 1
ATOM 2994 C CA . TRP B 1 182 ? -6.923 55.969 53.817 1.00 0.04 182 TRP B CA 1
ATOM 2995 C C . TRP B 1 182 ? -7.827 56.803 54.687 1.00 0.24 182 TRP B C 1
ATOM 2996 O O . TRP B 1 182 ? -7.340 57.780 55.267 1.00 0.18 182 TRP B O 1
ATOM 3007 N N . ASN B 1 183 ? -9.096 56.451 54.819 1.00 0.15 183 ASN B N 1
ATOM 3008 C CA . ASN B 1 183 ? -10.079 57.164 55.632 1.00 0.18 183 ASN B CA 1
ATOM 3009 C C . ASN B 1 183 ? -9.923 56.838 57.119 1.00 0.20 183 ASN B C 1
ATOM 3010 O O . ASN B 1 183 ? -10.484 57.549 57.952 1.00 0.22 183 ASN B O 1
ATOM 3015 N N . VAL B 1 184 ? -9.236 55.768 57.472 1.00 0.37 184 VAL B N 1
ATOM 3016 C CA . VAL B 1 184 ? -9.116 55.404 58.893 1.00 0.23 184 VAL B CA 1
ATOM 3017 C C . VAL B 1 184 ? -7.693 55.353 59.366 1.00 0.17 184 VAL B C 1
ATOM 3018 O O . VAL B 1 184 ? -7.421 54.834 60.448 1.00 0.18 184 VAL B O 1
ATOM 3022 N N . VAL B 1 185 ? -6.746 55.876 58.603 1.00 0.17 185 VAL B N 1
ATOM 3023 C CA . VAL B 1 185 ? -5.352 55.831 59.097 1.00 0.20 185 VAL B CA 1
ATOM 3024 C C . VAL B 1 185 ? -5.181 56.811 60.255 1.00 0.18 185 VAL B C 1
ATOM 3025 O O . VAL B 1 185 ? -5.609 57.963 60.172 1.00 0.26 185 VAL B O 1
ATOM 3029 N N . ASN B 1 186 ? -4.562 56.334 61.312 1.00 0.24 186 ASN B N 1
ATOM 3030 C CA . ASN B 1 186 ? -4.274 57.107 62.546 1.00 0.11 186 ASN B CA 1
ATOM 3031 C C . ASN B 1 186 ? -2.864 57.713 62.417 1.00 0.33 186 ASN B C 1
ATOM 3032 O O . ASN B 1 186 ? -1.888 57.139 62.913 1.00 0.15 186 ASN B O 1
ATOM 3037 N N . TRP B 1 187 ? -2.778 58.856 61.770 1.00 0.13 187 TRP B N 1
ATOM 3038 C CA . TRP B 1 187 ? -1.581 59.624 61.506 1.00 0.26 187 TRP B CA 1
ATOM 3039 C C . TRP B 1 187 ? -0.878 60.053 62.768 1.00 0.34 187 TRP B C 1
ATOM 3040 O O . TRP B 1 187 ? 0.335 60.289 62.759 1.00 0.13 187 TRP B O 1
ATOM 3051 N N . ALA B 1 188 ? -1.613 60.152 63.865 1.00 0.13 188 ALA B N 1
ATOM 3052 C CA . ALA B 1 188 ? -0.981 60.539 65.141 1.00 0.22 188 ALA B CA 1
ATOM 3053 C C . ALA B 1 188 ? -0.038 59.417 65.593 1.00 0.26 188 ALA B C 1
ATOM 3054 O O . ALA B 1 188 ? 0.976 59.681 66.232 1.00 0.23 188 ALA B O 1
ATOM 3056 N N . ASP B 1 189 ? -0.404 58.194 65.261 1.00 0.27 189 ASP B N 1
ATOM 3057 C CA . ASP B 1 189 ? 0.380 56.997 65.601 1.00 0.22 189 ASP B CA 1
ATOM 3058 C C . ASP B 1 189 ? 1.609 56.903 64.702 1.00 0.18 189 ASP B C 1
ATOM 3059 O O . ASP B 1 189 ? 2.709 56.630 65.174 1.00 0.19 189 ASP B O 1
ATOM 3064 N N . VAL B 1 190 ? 1.422 57.135 63.413 1.00 0.11 190 VAL B N 1
ATOM 3065 C CA . VAL B 1 190 ? 2.516 57.080 62.434 1.00 0.13 190 VAL B CA 1
ATOM 3066 C C . VAL B 1 190 ? 3.537 58.176 62.719 1.00 0.34 190 VAL B C 1
ATOM 3067 O O . VAL B 1 190 ? 4.737 57.912 62.637 1.00 0.17 190 VAL B O 1
ATOM 3071 N N . GLN B 1 191 ? 3.063 59.350 63.076 1.00 0.13 191 GLN B N 1
ATOM 3072 C CA . GLN B 1 191 ? 3.887 60.525 63.413 1.00 0.31 191 GLN B CA 1
ATOM 3073 C C . GLN B 1 191 ? 4.755 60.182 64.648 1.00 0.25 191 GLN B C 1
ATOM 3074 O O . GLN B 1 191 ? 5.924 60.554 64.709 1.00 0.22 191 GLN B O 1
ATOM 3080 N N . SER B 1 192 ? 4.154 59.498 65.591 1.00 0.12 192 SER B N 1
ATOM 3081 C CA . SER B 1 192 ? 4.718 59.035 66.853 1.00 0.28 192 SER B CA 1
ATOM 3082 C C . SER B 1 192 ? 5.827 58.011 66.624 1.00 0.59 192 SER B C 1
ATOM 3083 O O . SER B 1 192 ? 6.876 58.066 67.263 1.00 0.28 192 SER B O 1
ATOM 3086 N N . ARG B 1 193 ? 5.593 57.086 65.716 1.00 0.24 193 ARG B N 1
ATOM 3087 C CA . ARG B 1 193 ? 6.550 56.033 65.361 1.00 0.20 193 ARG B CA 1
ATOM 3088 C C . ARG B 1 193 ? 7.737 56.641 64.606 1.00 0.15 193 ARG B C 1
ATOM 3089 O O . ARG B 1 193 ? 8.870 56.205 64.781 1.00 0.28 193 ARG B O 1
ATOM 3097 N N . TYR B 1 194 ? 7.461 57.620 63.777 1.00 0.14 194 TYR B N 1
ATOM 3098 C CA . TYR B 1 194 ? 8.452 58.308 62.949 1.00 0.11 194 TYR B CA 1
ATOM 3099 C C . TYR B 1 194 ? 9.405 59.109 63.824 1.00 0.29 194 TYR B C 1
ATOM 3100 O O . TYR B 1 194 ? 10.600 59.146 63.552 1.00 0.19 194 TYR B O 1
ATOM 3109 N N . ALA B 1 195 ? 8.879 59.720 64.863 1.00 0.18 195 ALA B N 1
ATOM 3110 C CA . ALA B 1 195 ? 9.652 60.534 65.806 1.00 0.17 195 ALA B CA 1
ATOM 3111 C C . ALA B 1 195 ? 10.617 59.669 66.601 1.00 0.16 195 ALA B C 1
ATOM 3112 O O . ALA B 1 195 ? 11.741 60.072 66.871 1.00 0.53 195 ALA B O 1
ATOM 3114 N N . ALA B 1 196 ? 10.150 58.493 66.971 1.00 0.29 196 ALA B N 1
ATOM 3115 C CA . ALA B 1 196 ? 10.938 57.532 67.745 1.00 0.17 196 ALA B CA 1
ATOM 3116 C C . ALA B 1 196 ? 12.012 56.885 66.880 1.00 0.43 196 ALA B C 1
ATOM 3117 O O . ALA B 1 196 ? 13.105 56.619 67.374 1.00 0.33 196 ALA B O 1
ATOM 3119 N N . ALA B 1 197 ? 11.698 56.647 65.617 1.00 0.14 197 ALA B N 1
ATOM 3120 C CA . ALA B 1 197 ? 12.637 56.027 64.674 1.00 0.15 197 ALA B CA 1
ATOM 3121 C C . ALA B 1 197 ? 13.783 56.967 64.347 1.00 0.16 197 ALA B C 1
ATOM 3122 O O . ALA B 1 197 ? 14.893 56.497 64.121 1.00 0.33 197 ALA B O 1
ATOM 3124 N N . THR B 1 198 ? 13.522 58.255 64.299 1.00 0.17 198 THR B N 1
ATOM 3125 C CA . THR B 1 198 ? 14.556 59.252 63.985 1.00 0.21 198 THR B CA 1
ATOM 3126 C C . THR B 1 198 ? 15.307 59.661 65.235 1.00 0.82 198 THR B C 1
ATOM 3127 O O . THR B 1 198 ? 16.503 59.952 65.181 1.00 1.43 198 THR B O 1
ATOM 3131 N N . SER B 1 199 ? 14.646 59.695 66.377 1.00 0.43 199 SER B N 1
ATOM 3132 C CA . SER B 1 199 ? 15.323 60.066 67.640 1.00 0.47 199 SER B CA 1
ATOM 3133 C C . SER B 1 199 ? 16.399 59.017 67.947 1.00 0.66 199 SER B C 1
ATOM 3134 O O . SER B 1 199 ? 17.409 59.301 68.586 1.00 0.93 199 SER B O 1
ATOM 3137 N N . ALA C 1 2 ? 11.703 1.746 44.307 1.00 0.73 2 ALA C N 1
ATOM 3138 C CA . ALA C 1 2 ? 12.849 1.689 45.221 1.00 0.49 2 ALA C CA 1
ATOM 3139 C C . ALA C 1 2 ? 13.265 3.094 45.642 1.00 0.44 2 ALA C C 1
ATOM 3140 O O . ALA C 1 2 ? 12.618 4.088 45.326 1.00 0.53 2 ALA C O 1
ATOM 3142 N N . GLU C 1 3 ? 14.363 3.143 46.375 1.00 0.40 3 GLU C N 1
ATOM 3143 C CA . GLU C 1 3 ? 14.925 4.401 46.860 1.00 0.09 3 GLU C CA 1
ATOM 3144 C C . GLU C 1 3 ? 15.437 5.221 45.658 1.00 0.22 3 GLU C C 1
ATOM 3145 O O . GLU C 1 3 ? 15.548 4.772 44.516 1.00 0.26 3 GLU C O 1
ATOM 3151 N N . TYR C 1 4 ? 15.787 6.460 45.958 1.00 0.26 4 TYR C N 1
ATOM 3152 C CA . TYR C 1 4 ? 16.338 7.315 44.865 1.00 0.09 4 TYR C CA 1
ATOM 3153 C C . TYR C 1 4 ? 17.845 7.001 44.813 1.00 0.21 4 TYR C C 1
ATOM 3154 O O . TYR C 1 4 ? 18.386 6.640 45.860 1.00 0.20 4 TYR C O 1
ATOM 3163 N N . THR C 1 5 ? 18.453 7.120 43.658 1.00 0.18 5 THR C N 1
ATOM 3164 C CA . THR C 1 5 ? 19.881 6.823 43.556 1.00 0.10 5 THR C CA 1
ATOM 3165 C C . THR C 1 5 ? 20.608 7.924 42.771 1.00 0.13 5 THR C C 1
ATOM 3166 O O . THR C 1 5 ? 20.044 8.619 41.948 1.00 0.32 5 THR C O 1
ATOM 3170 N N . LEU C 1 6 ? 21.884 7.984 43.109 1.00 0.34 6 LEU C N 1
ATOM 3171 C CA . LEU C 1 6 ? 22.804 8.946 42.444 1.00 0.31 6 LEU C CA 1
ATOM 3172 C C . LEU C 1 6 ? 23.203 8.277 41.101 1.00 0.83 6 LEU C C 1
ATOM 3173 O O . LEU C 1 6 ? 23.805 7.206 41.117 1.00 0.29 6 LEU C O 1
ATOM 3178 N N . PRO C 1 7 ? 22.816 8.880 39.991 1.00 0.20 7 PRO C N 1
ATOM 3179 C CA . PRO C 1 7 ? 23.139 8.297 38.688 1.00 0.22 7 PRO C CA 1
ATOM 3180 C C . PRO C 1 7 ? 24.610 8.449 38.354 1.00 0.12 7 PRO C C 1
ATOM 3181 O O . PRO C 1 7 ? 25.292 9.316 38.888 1.00 0.35 7 PRO C O 1
ATOM 3185 N N . ASP C 1 8 ? 25.063 7.599 37.448 1.00 0.25 8 ASP C N 1
ATOM 3186 C CA . ASP C 1 8 ? 26.466 7.639 37.004 1.00 0.27 8 ASP C CA 1
ATOM 3187 C C . ASP C 1 8 ? 26.619 8.653 35.868 1.00 0.25 8 ASP C C 1
ATOM 3188 O O . ASP C 1 8 ? 25.698 8.854 35.075 1.00 0.29 8 ASP C O 1
ATOM 3193 N N . LEU C 1 9 ? 27.788 9.264 35.817 1.00 0.42 9 LEU C N 1
ATOM 3194 C CA . LEU C 1 9 ? 28.053 10.250 34.734 1.00 0.28 9 LEU C CA 1
ATOM 3195 C C . LEU C 1 9 ? 28.298 9.437 33.437 1.00 0.41 9 LEU C C 1
ATOM 3196 O O . LEU C 1 9 ? 28.835 8.334 33.510 1.00 0.28 9 LEU C O 1
ATOM 3201 N N . ASP C 1 10 ? 27.912 9.962 32.294 1.00 0.27 10 ASP C N 1
ATOM 3202 C CA . ASP C 1 10 ? 28.120 9.255 31.005 1.00 0.48 10 ASP C CA 1
ATOM 3203 C C . ASP C 1 10 ? 29.482 9.666 30.432 1.00 0.74 10 ASP C C 1
ATOM 3204 O O . ASP C 1 10 ? 29.819 9.354 29.293 1.00 0.59 10 ASP C O 1
ATOM 3209 N N . TRP C 1 11 ? 30.224 10.379 31.255 1.00 0.41 11 TRP C N 1
ATOM 3210 C CA . TRP C 1 11 ? 31.544 10.885 30.882 1.00 0.25 11 TRP C CA 1
ATOM 3211 C C . TRP C 1 11 ? 32.428 11.080 32.102 1.00 0.63 11 TRP C C 1
ATOM 3212 O O . TRP C 1 11 ? 31.953 11.137 33.237 1.00 0.53 11 TRP C O 1
ATOM 3223 N N . ASP C 1 12 ? 33.721 11.184 31.877 1.00 0.37 12 ASP C N 1
ATOM 3224 C CA . ASP C 1 12 ? 34.723 11.403 32.953 1.00 0.49 12 ASP C CA 1
ATOM 3225 C C . ASP C 1 12 ? 34.546 12.818 33.504 1.00 0.19 12 ASP C C 1
ATOM 3226 O O . ASP C 1 12 ? 34.141 13.740 32.790 1.00 0.28 12 ASP C O 1
ATOM 3231 N N . TYR C 1 13 ? 34.823 13.022 34.775 1.00 0.21 13 TYR C N 1
ATOM 3232 C CA . TYR C 1 13 ? 34.702 14.300 35.461 1.00 0.19 13 TYR C CA 1
ATOM 3233 C C . TYR C 1 13 ? 35.384 15.433 34.729 1.00 0.15 13 TYR C C 1
ATOM 3234 O O . TYR C 1 13 ? 34.889 16.561 34.774 1.00 0.41 13 TYR C O 1
ATOM 3243 N N . GLY C 1 14 ? 36.504 15.178 34.071 1.00 0.31 14 GLY C N 1
ATOM 3244 C CA . GLY C 1 14 ? 37.226 16.241 33.361 1.00 0.36 14 GLY C CA 1
ATOM 3245 C C . GLY C 1 14 ? 36.970 16.315 31.873 1.00 0.17 14 GLY C C 1
ATOM 3246 O O . GLY C 1 14 ? 37.663 17.053 31.165 1.00 0.61 14 GLY C O 1
ATOM 3247 N N . ALA C 1 15 ? 35.993 15.583 31.372 1.00 0.24 15 ALA C N 1
ATOM 3248 C CA . ALA C 1 15 ? 35.674 15.593 29.941 1.00 0.14 15 ALA C CA 1
ATOM 3249 C C . ALA C 1 15 ? 35.151 16.920 29.462 1.00 0.22 15 ALA C C 1
ATOM 3250 O O . ALA C 1 15 ? 35.250 17.207 28.267 1.00 0.22 15 ALA C O 1
ATOM 3252 N N . LEU C 1 16 ? 34.612 17.762 30.330 1.00 0.26 16 LEU C N 1
ATOM 3253 C CA . LEU C 1 16 ? 34.053 19.048 29.917 1.00 0.21 16 LEU C CA 1
ATOM 3254 C C . LEU C 1 16 ? 35.052 20.174 29.903 1.00 0.23 16 LEU C C 1
ATOM 3255 O O . LEU C 1 16 ? 34.722 21.285 29.469 1.00 0.31 16 LEU C O 1
ATOM 3260 N N . GLU C 1 17 ? 36.272 19.969 30.383 1.00 0.22 17 GLU C N 1
ATOM 3261 C CA . GLU C 1 17 ? 37.267 21.068 30.382 1.00 0.58 17 GLU C CA 1
ATOM 3262 C C . GLU C 1 17 ? 37.532 21.507 28.949 1.00 0.54 17 GLU C C 1
ATOM 3263 O O . GLU C 1 17 ? 37.397 20.684 28.034 1.00 0.26 17 GLU C O 1
ATOM 3269 N N . PRO C 1 18 ? 37.873 22.763 28.745 1.00 0.14 18 PRO C N 1
ATOM 3270 C CA . PRO C 1 18 ? 38.057 23.764 29.780 1.00 0.36 18 PRO C CA 1
ATOM 3271 C C . PRO C 1 18 ? 36.797 24.525 30.129 1.00 0.64 18 PRO C C 1
ATOM 3272 O O . PRO C 1 18 ? 36.868 25.432 30.966 1.00 0.16 18 PRO C O 1
ATOM 3276 N N . HIS C 1 19 ? 35.667 24.220 29.525 1.00 0.24 19 HIS C N 1
ATOM 3277 C CA . HIS C 1 19 ? 34.397 24.913 29.786 1.00 0.53 19 HIS C CA 1
ATOM 3278 C C . HIS C 1 19 ? 33.958 24.732 31.221 1.00 0.12 19 HIS C C 1
ATOM 3279 O O . HIS C 1 19 ? 33.459 25.644 31.875 1.00 0.19 19 HIS C O 1
ATOM 3286 N N . ILE C 1 20 ? 34.130 23.539 31.744 1.00 0.14 20 ILE C N 1
ATOM 3287 C CA . ILE C 1 20 ? 33.768 23.234 33.137 1.00 0.10 20 ILE C CA 1
ATOM 3288 C C . ILE C 1 20 ? 34.847 22.356 33.757 1.00 0.26 20 ILE C C 1
ATOM 3289 O O . ILE C 1 20 ? 35.099 21.265 33.261 1.00 0.20 20 ILE C O 1
ATOM 3294 N N . SER C 1 21 ? 35.500 22.818 34.806 1.00 0.26 21 SER C N 1
ATOM 3295 C CA . SER C 1 21 ? 36.565 22.067 35.467 1.00 0.06 21 SER C CA 1
ATOM 3296 C C . SER C 1 21 ? 36.093 20.745 36.028 1.00 0.21 21 SER C C 1
ATOM 3297 O O . SER C 1 21 ? 34.966 20.584 36.489 1.00 0.30 21 SER C O 1
ATOM 3300 N N . GLY C 1 22 ? 36.977 19.765 36.019 1.00 0.21 22 GLY C N 1
ATOM 3301 C CA . GLY C 1 22 ? 36.756 18.408 36.515 1.00 0.10 22 GLY C CA 1
ATOM 3302 C C . GLY C 1 22 ? 36.611 18.394 38.028 1.00 0.16 22 GLY C C 1
ATOM 3303 O O . GLY C 1 22 ? 35.953 17.518 38.585 1.00 0.07 22 GLY C O 1
ATOM 3304 N N . GLN C 1 23 ? 37.231 19.363 38.667 1.00 0.20 23 GLN C N 1
ATOM 3305 C CA . GLN C 1 23 ? 37.191 19.509 40.134 1.00 0.30 23 GLN C CA 1
ATOM 3306 C C . GLN C 1 23 ? 35.768 19.876 40.564 1.00 0.17 23 GLN C C 1
ATOM 3307 O O . GLN C 1 23 ? 35.292 19.319 41.545 1.00 0.28 23 GLN C O 1
ATOM 3313 N N . ILE C 1 24 ? 35.144 20.777 39.833 1.00 0.19 24 ILE C N 1
ATOM 3314 C CA . ILE C 1 24 ? 33.761 21.214 40.112 1.00 0.20 24 ILE C CA 1
ATOM 3315 C C . ILE C 1 24 ? 32.812 20.037 39.840 1.00 0.21 24 ILE C C 1
ATOM 3316 O O . ILE C 1 24 ? 31.950 19.736 40.655 1.00 0.24 24 ILE C O 1
ATOM 3321 N N . ASN C 1 25 ? 32.997 19.373 38.713 1.00 0.18 25 ASN C N 1
ATOM 3322 C CA . ASN C 1 25 ? 32.175 18.217 38.346 1.00 0.10 25 ASN C CA 1
ATOM 3323 C C . ASN C 1 25 ? 32.227 17.149 39.419 1.00 0.09 25 ASN C C 1
ATOM 3324 O O . ASN C 1 25 ? 31.199 16.559 39.756 1.00 0.22 25 ASN C O 1
ATOM 3329 N N . GLU C 1 26 ? 33.406 16.899 39.969 1.00 0.25 26 GLU C N 1
ATOM 3330 C CA . GLU C 1 26 ? 33.591 15.888 41.016 1.00 0.21 26 GLU C CA 1
ATOM 3331 C C . GLU C 1 26 ? 32.828 16.241 42.278 1.00 0.25 26 GLU C C 1
ATOM 3332 O O . GLU C 1 26 ? 32.011 15.455 42.759 1.00 0.19 26 GLU C O 1
ATOM 3338 N N . LEU C 1 27 ? 33.095 17.418 42.810 1.00 0.11 27 LEU C N 1
ATOM 3339 C CA . LEU C 1 27 ? 32.450 17.904 44.036 1.00 0.22 27 LEU C CA 1
ATOM 3340 C C . LEU C 1 27 ? 30.913 17.901 43.862 1.00 0.17 27 LEU C C 1
ATOM 3341 O O . LEU C 1 27 ? 30.169 17.382 44.677 1.00 0.22 27 LEU C O 1
ATOM 3346 N N . HIS C 1 28 ? 30.491 18.519 42.784 1.00 0.22 28 HIS C N 1
ATOM 3347 C CA . HIS C 1 28 ? 29.125 18.715 42.351 1.00 0.05 28 HIS C CA 1
ATOM 3348 C C . HIS C 1 28 ? 28.317 17.427 42.386 1.00 0.09 28 HIS C C 1
ATOM 3349 O O . HIS C 1 28 ? 27.223 17.378 42.926 1.00 0.23 28 HIS C O 1
ATOM 3356 N N . HIS C 1 29 ? 28.897 16.409 41.801 1.00 0.23 29 HIS C N 1
ATOM 3357 C CA . HIS C 1 29 ? 28.367 15.077 41.664 1.00 0.17 29 HIS C CA 1
ATOM 3358 C C . HIS C 1 29 ? 28.423 14.243 42.913 1.00 0.19 29 HIS C C 1
ATOM 3359 O O . HIS C 1 29 ? 27.379 13.877 43.445 1.00 0.15 29 HIS C O 1
ATOM 3366 N N . SER C 1 30 ? 29.606 13.927 43.388 1.00 0.19 30 SER C N 1
ATOM 3367 C CA . SER C 1 30 ? 29.867 13.120 44.552 1.00 0.19 30 SER C CA 1
ATOM 3368 C C . SER C 1 30 ? 29.498 13.752 45.863 1.00 0.15 30 SER C C 1
ATOM 3369 O O . SER C 1 30 ? 29.228 13.048 46.835 1.00 0.20 30 SER C O 1
ATOM 3372 N N . LYS C 1 31 ? 29.451 15.071 45.969 1.00 0.14 31 LYS C N 1
ATOM 3373 C CA . LYS C 1 31 ? 29.094 15.702 47.230 1.00 0.09 31 LYS C CA 1
ATOM 3374 C C . LYS C 1 31 ? 27.724 16.344 47.210 1.00 0.28 31 LYS C C 1
ATOM 3375 O O . LYS C 1 31 ? 26.826 15.972 47.965 1.00 0.18 31 LYS C O 1
ATOM 3381 N N . HIS C 1 32 ? 27.496 17.347 46.380 1.00 0.13 32 HIS C N 1
ATOM 3382 C CA . HIS C 1 32 ? 26.215 18.037 46.325 1.00 0.24 32 HIS C CA 1
ATOM 3383 C C . HIS C 1 32 ? 25.051 17.162 45.923 1.00 0.17 32 HIS C C 1
ATOM 3384 O O . HIS C 1 32 ? 24.074 17.009 46.653 1.00 0.37 32 HIS C O 1
ATOM 3391 N N . HIS C 1 33 ? 25.108 16.608 44.726 1.00 0.16 33 HIS C N 1
ATOM 3392 C CA . HIS C 1 33 ? 24.029 15.762 44.207 1.00 0.08 33 HIS C CA 1
ATOM 3393 C C . HIS C 1 33 ? 23.740 14.609 45.138 1.00 0.15 33 HIS C C 1
ATOM 3394 O O . HIS C 1 33 ? 22.588 14.294 45.438 1.00 0.22 33 HIS C O 1
ATOM 3401 N N . ALA C 1 34 ? 24.786 13.960 45.622 1.00 0.07 34 ALA C N 1
ATOM 3402 C CA . ALA C 1 34 ? 24.623 12.834 46.543 1.00 0.11 34 ALA C CA 1
ATOM 3403 C C . ALA C 1 34 ? 23.848 13.244 47.790 1.00 0.16 34 ALA C C 1
ATOM 3404 O O . ALA C 1 34 ? 23.114 12.437 48.361 1.00 0.18 34 ALA C O 1
ATOM 3406 N N . THR C 1 35 ? 24.002 14.476 48.235 1.00 0.19 35 THR C N 1
ATOM 3407 C CA . THR C 1 35 ? 23.327 15.024 49.401 1.00 0.14 35 THR C CA 1
ATOM 3408 C C . THR C 1 35 ? 21.825 15.113 49.186 1.00 0.20 35 THR C C 1
ATOM 3409 O O . THR C 1 35 ? 21.069 14.815 50.111 1.00 0.11 35 THR C O 1
ATOM 3413 N N . TYR C 1 36 ? 21.388 15.488 48.004 1.00 0.18 36 TYR C N 1
ATOM 3414 C CA . TYR C 1 36 ? 19.964 15.619 47.667 1.00 0.26 36 TYR C CA 1
ATOM 3415 C C . TYR C 1 36 ? 19.311 14.244 47.585 1.00 0.14 36 TYR C C 1
ATOM 3416 O O . TYR C 1 36 ? 18.157 14.078 47.973 1.00 0.19 36 TYR C O 1
ATOM 3425 N N . VAL C 1 37 ? 20.044 13.273 47.080 1.00 0.15 37 VAL C N 1
ATOM 3426 C CA . VAL C 1 37 ? 19.539 11.889 46.958 1.00 0.18 37 VAL C CA 1
ATOM 3427 C C . VAL C 1 37 ? 19.300 11.338 48.361 1.00 0.34 37 VAL C C 1
ATOM 3428 O O . VAL C 1 37 ? 18.229 10.813 48.649 1.00 0.20 37 VAL C O 1
ATOM 3432 N N . LYS C 1 38 ? 20.284 11.510 49.227 1.00 0.13 38 LYS C N 1
ATOM 3433 C CA . LYS C 1 38 ? 20.153 11.061 50.632 1.00 0.17 38 LYS C CA 1
ATOM 3434 C C . LYS C 1 38 ? 19.028 11.850 51.294 1.00 0.24 38 LYS C C 1
ATOM 3435 O O . LYS C 1 38 ? 18.263 11.322 52.094 1.00 0.09 38 LYS C O 1
ATOM 3441 N N . GLY C 1 39 ? 18.890 13.130 50.971 1.00 0.13 39 GLY C N 1
ATOM 3442 C CA . GLY C 1 39 ? 17.832 13.936 51.588 1.00 0.19 39 GLY C CA 1
ATOM 3443 C C . GLY C 1 39 ? 16.432 13.571 51.132 1.00 0.12 39 GLY C C 1
ATOM 3444 O O . GLY C 1 39 ? 15.488 13.676 51.919 1.00 0.10 39 GLY C O 1
ATOM 3445 N N . ALA C 1 40 ? 16.248 13.162 49.894 1.00 0.13 40 ALA C N 1
ATOM 3446 C CA . ALA C 1 40 ? 14.895 12.803 49.413 1.00 0.24 40 ALA C CA 1
ATOM 3447 C C . ALA C 1 40 ? 14.464 11.474 50.002 1.00 0.08 40 ALA C C 1
ATOM 3448 O O . ALA C 1 40 ? 13.295 11.293 50.315 1.00 0.22 40 ALA C O 1
ATOM 3450 N N . ASN C 1 41 ? 15.415 10.564 50.154 1.00 0.15 41 ASN C N 1
ATOM 3451 C CA . ASN C 1 41 ? 15.181 9.226 50.717 1.00 0.10 41 ASN C CA 1
ATOM 3452 C C . ASN C 1 41 ? 14.853 9.345 52.195 1.00 0.06 41 ASN C C 1
ATOM 3453 O O . ASN C 1 41 ? 14.089 8.566 52.735 1.00 0.25 41 ASN C O 1
ATOM 3458 N N . ASP C 1 42 ? 15.453 10.341 52.826 1.00 0.14 42 ASP C N 1
ATOM 3459 C CA . ASP C 1 42 ? 15.220 10.575 54.248 1.00 0.00 42 ASP C CA 1
ATOM 3460 C C . ASP C 1 42 ? 13.846 11.199 54.475 1.00 0.17 42 ASP C C 1
ATOM 3461 O O . ASP C 1 42 ? 13.175 10.882 55.451 1.00 0.13 42 ASP C O 1
ATOM 3466 N N . ALA C 1 43 ? 13.471 12.099 53.587 1.00 0.08 43 ALA C N 1
ATOM 3467 C CA . ALA C 1 43 ? 12.178 12.804 53.680 1.00 0.27 43 ALA C CA 1
ATOM 3468 C C . ALA C 1 43 ? 11.038 11.809 53.481 1.00 0.19 43 ALA C C 1
ATOM 3469 O O . ALA C 1 43 ? 10.063 11.842 54.217 1.00 0.15 43 ALA C O 1
ATOM 3471 N N . VAL C 1 44 ? 11.227 10.965 52.484 1.00 0.36 44 VAL C N 1
ATOM 3472 C CA . VAL C 1 44 ? 10.254 9.916 52.131 1.00 0.09 44 VAL C CA 1
ATOM 3473 C C . VAL C 1 44 ? 10.048 8.992 53.321 1.00 0.19 44 VAL C C 1
ATOM 3474 O O . VAL C 1 44 ? 8.909 8.708 53.691 1.00 0.28 44 VAL C O 1
ATOM 3478 N N . ALA C 1 45 ? 11.139 8.552 53.924 1.00 0.19 45 ALA C N 1
ATOM 3479 C CA . ALA C 1 45 ? 11.089 7.666 55.102 1.00 0.25 45 ALA C CA 1
ATOM 3480 C C . ALA C 1 45 ? 10.419 8.387 56.269 1.00 0.34 45 ALA C C 1
ATOM 3481 O O . ALA C 1 45 ? 9.593 7.815 56.971 1.00 0.06 45 ALA C O 1
ATOM 3483 N N . LYS C 1 46 ? 10.758 9.643 56.486 1.00 0.26 46 LYS C N 1
ATOM 3484 C CA . LYS C 1 46 ? 10.200 10.459 57.560 1.00 0.19 46 LYS C CA 1
ATOM 3485 C C . LYS C 1 46 ? 8.676 10.513 57.460 1.00 0.25 46 LYS C C 1
ATOM 3486 O O . LYS C 1 46 ? 7.987 10.486 58.477 1.00 0.15 46 LYS C O 1
ATOM 3492 N N . LEU C 1 47 ? 8.173 10.623 56.250 1.00 0.10 47 LEU C N 1
ATOM 3493 C CA . LEU C 1 47 ? 6.723 10.694 55.993 1.00 0.09 47 LEU C CA 1
ATOM 3494 C C . LEU C 1 47 ? 6.068 9.334 56.217 1.00 0.15 47 LEU C C 1
ATOM 3495 O O . LEU C 1 47 ? 4.913 9.258 56.620 1.00 0.16 47 LEU C O 1
ATOM 3500 N N . GLU C 1 48 ? 6.804 8.264 55.965 1.00 0.09 48 GLU C N 1
ATOM 3501 C CA . GLU C 1 48 ? 6.304 6.895 56.164 1.00 0.10 48 GLU C CA 1
ATOM 3502 C C . GLU C 1 48 ? 6.047 6.672 57.662 1.00 0.18 48 GLU C C 1
ATOM 3503 O O . GLU C 1 48 ? 5.029 6.153 58.096 1.00 0.19 48 GLU C O 1
ATOM 3509 N N . GLU C 1 49 ? 7.027 7.086 58.438 1.00 0.37 49 GLU C N 1
ATOM 3510 C CA . GLU C 1 49 ? 7.020 6.975 59.899 1.00 0.17 49 GLU C CA 1
ATOM 3511 C C . GLU C 1 49 ? 5.907 7.848 60.478 1.00 0.22 49 GLU C C 1
ATOM 3512 O O . GLU C 1 49 ? 5.230 7.456 61.422 1.00 0.14 49 GLU C O 1
ATOM 3518 N N . ALA C 1 50 ? 5.725 9.025 59.904 1.00 0.08 50 ALA C N 1
ATOM 3519 C CA . ALA C 1 50 ? 4.692 9.958 60.374 1.00 0.19 50 ALA C CA 1
ATOM 3520 C C . ALA C 1 50 ? 3.305 9.362 60.161 1.00 0.12 50 ALA C C 1
ATOM 3521 O O . ALA C 1 50 ? 2.439 9.543 61.009 1.00 0.20 50 ALA C O 1
ATOM 3523 N N . ARG C 1 51 ? 3.133 8.664 59.056 1.00 0.17 51 ARG C N 1
ATOM 3524 C CA . ARG C 1 51 ? 1.877 8.004 58.689 1.00 0.10 51 ARG C CA 1
ATOM 3525 C C . ARG C 1 51 ? 1.660 6.768 59.558 1.00 0.28 51 ARG C C 1
ATOM 3526 O O . ARG C 1 51 ? 0.526 6.467 59.915 1.00 0.27 51 ARG C O 1
ATOM 3534 N N . ALA C 1 52 ? 2.737 6.082 59.882 1.00 0.24 52 ALA C N 1
ATOM 3535 C CA . ALA C 1 52 ? 2.678 4.875 60.725 1.00 0.25 52 ALA C CA 1
ATOM 3536 C C . ALA C 1 52 ? 2.356 5.245 62.172 1.00 0.07 52 ALA C C 1
ATOM 3537 O O . ALA C 1 52 ? 1.632 4.531 62.859 1.00 0.38 52 ALA C O 1
ATOM 3539 N N . LYS C 1 53 ? 2.888 6.357 62.652 1.00 0.08 53 LYS C N 1
ATOM 3540 C CA . LYS C 1 53 ? 2.687 6.847 64.010 1.00 0.09 53 LYS C CA 1
ATOM 3541 C C . LYS C 1 53 ? 1.435 7.733 64.085 1.00 0.06 53 LYS C C 1
ATOM 3542 O O . LYS C 1 53 ? 1.119 8.169 65.191 1.00 0.22 53 LYS C O 1
ATOM 3548 N N . GLU C 1 54 ? 0.798 7.998 62.962 1.00 0.41 54 GLU C N 1
ATOM 3549 C CA . GLU C 1 54 ? -0.401 8.858 62.875 1.00 0.25 54 GLU C CA 1
ATOM 3550 C C . GLU C 1 54 ? -0.073 10.218 63.511 1.00 0.36 54 GLU C C 1
ATOM 3551 O O . GLU C 1 54 ? -0.871 10.769 64.261 1.00 0.27 54 GLU C O 1
ATOM 3557 N N . ASP C 1 55 ? 1.113 10.731 63.233 1.00 0.11 55 ASP C N 1
ATOM 3558 C CA . ASP C 1 55 ? 1.588 12.014 63.787 1.00 0.05 55 ASP C CA 1
ATOM 3559 C C . ASP C 1 55 ? 2.118 12.921 62.702 1.00 0.11 55 ASP C C 1
ATOM 3560 O O . ASP C 1 55 ? 3.165 12.665 62.115 1.00 0.17 55 ASP C O 1
ATOM 3565 N N . HIS C 1 56 ? 1.400 13.992 62.411 1.00 0.10 56 HIS C N 1
ATOM 3566 C CA . HIS C 1 56 ? 1.780 14.942 61.377 1.00 0.09 56 HIS C CA 1
ATOM 3567 C C . HIS C 1 56 ? 2.098 16.306 61.946 1.00 0.15 56 HIS C C 1
ATOM 3568 O O . HIS C 1 56 ? 1.819 17.324 61.325 1.00 0.33 56 HIS C O 1
ATOM 3575 N N . SER C 1 57 ? 2.691 16.324 63.128 1.00 0.17 57 SER C N 1
ATOM 3576 C CA . SER C 1 57 ? 3.057 17.553 63.812 1.00 0.05 57 SER C CA 1
ATOM 3577 C C . SER C 1 57 ? 4.143 18.306 63.062 1.00 0.11 57 SER C C 1
ATOM 3578 O O . SER C 1 57 ? 4.232 19.530 63.161 1.00 0.13 57 SER C O 1
ATOM 3581 N N . ALA C 1 58 ? 4.958 17.574 62.327 1.00 0.22 58 ALA C N 1
ATOM 3582 C CA . ALA C 1 58 ? 6.044 18.196 61.559 1.00 0.64 58 ALA C CA 1
ATOM 3583 C C . ALA C 1 58 ? 5.766 18.122 60.066 1.00 0.19 58 ALA C C 1
ATOM 3584 O O . ALA C 1 58 ? 6.737 18.059 59.319 1.00 0.10 58 ALA C O 1
ATOM 3586 N N . ILE C 1 59 ? 4.505 18.148 59.665 1.00 0.11 59 ILE C N 1
ATOM 3587 C CA . ILE C 1 59 ? 4.104 18.070 58.257 1.00 0.16 59 ILE C CA 1
ATOM 3588 C C . ILE C 1 59 ? 4.737 19.152 57.409 1.00 0.26 59 ILE C C 1
ATOM 3589 O O . ILE C 1 59 ? 5.119 18.890 56.260 1.00 0.14 59 ILE C O 1
ATOM 3594 N N . LEU C 1 60 ? 4.888 20.366 57.920 1.00 0.09 60 LEU C N 1
ATOM 3595 C CA . LEU C 1 60 ? 5.468 21.471 57.154 1.00 0.19 60 LEU C CA 1
ATOM 3596 C C . LEU C 1 60 ? 6.932 21.205 56.803 1.00 0.29 60 LEU C C 1
ATOM 3597 O O . LEU C 1 60 ? 7.363 21.459 55.679 1.00 0.13 60 LEU C O 1
ATOM 3602 N N . LEU C 1 61 ? 7.674 20.697 57.761 1.00 0.15 61 LEU C N 1
ATOM 3603 C CA . LEU C 1 61 ? 9.099 20.380 57.618 1.00 0.12 61 LEU C CA 1
ATOM 3604 C C . LEU C 1 61 ? 9.318 19.208 56.678 1.00 0.05 61 LEU C C 1
ATOM 3605 O O . LEU C 1 61 ? 10.213 19.202 55.835 1.00 0.10 61 LEU C O 1
ATOM 3610 N N . ASN C 1 62 ? 8.505 18.171 56.803 1.00 0.07 62 ASN C N 1
ATOM 3611 C CA . ASN C 1 62 ? 8.653 16.981 55.966 1.00 0.01 62 ASN C CA 1
ATOM 3612 C C . ASN C 1 62 ? 8.336 17.279 54.514 1.00 0.09 62 ASN C C 1
ATOM 3613 O O . ASN C 1 62 ? 8.944 16.741 53.592 1.00 0.10 62 ASN C O 1
ATOM 3618 N N . GLU C 1 63 ? 7.371 18.150 54.292 1.00 0.06 63 GLU C N 1
ATOM 3619 C CA . GLU C 1 63 ? 6.982 18.507 52.920 1.00 0.05 63 GLU C CA 1
ATOM 3620 C C . GLU C 1 63 ? 8.031 19.414 52.282 1.00 0.05 63 GLU C C 1
ATOM 3621 O O . GLU C 1 63 ? 8.173 19.374 51.065 1.00 0.06 63 GLU C O 1
ATOM 3627 N N . LYS C 1 64 ? 8.717 20.223 53.063 1.00 0.14 64 LYS C N 1
ATOM 3628 C CA . LYS C 1 64 ? 9.751 21.164 52.627 1.00 0.06 64 LYS C CA 1
ATOM 3629 C C . LYS C 1 64 ? 11.038 20.405 52.297 1.00 0.17 64 LYS C C 1
ATOM 3630 O O . LYS C 1 64 ? 11.656 20.680 51.269 1.00 0.15 64 LYS C O 1
ATOM 3636 N N . ASN C 1 65 ? 11.395 19.474 53.156 1.00 0.13 65 ASN C N 1
ATOM 3637 C CA . ASN C 1 65 ? 12.585 18.621 52.994 1.00 0.01 65 ASN C CA 1
ATOM 3638 C C . ASN C 1 65 ? 12.414 17.740 51.752 1.00 0.10 65 ASN C C 1
ATOM 3639 O O . ASN C 1 65 ? 13.345 17.515 50.988 1.00 0.17 65 ASN C O 1
ATOM 3644 N N . LEU C 1 66 ? 11.203 17.251 51.560 1.00 0.17 66 LEU C N 1
ATOM 3645 C CA . LEU C 1 66 ? 10.867 16.397 50.407 1.00 0.12 66 LEU C CA 1
ATOM 3646 C C . LEU C 1 66 ? 10.960 17.223 49.114 1.00 0.15 66 LEU C C 1
ATOM 3647 O O . LEU C 1 66 ? 11.690 16.841 48.199 1.00 0.12 66 LEU C O 1
ATOM 3652 N N . ALA C 1 67 ? 10.256 18.340 49.045 1.00 0.05 67 ALA C N 1
ATOM 3653 C CA . ALA C 1 67 ? 10.268 19.214 47.883 1.00 0.19 67 ALA C CA 1
ATOM 3654 C C . ALA C 1 67 ? 11.672 19.682 47.522 1.00 0.17 67 ALA C C 1
ATOM 3655 O O . ALA C 1 67 ? 12.059 19.595 46.354 1.00 0.08 67 ALA C O 1
ATOM 3657 N N . PHE C 1 68 ? 12.420 20.203 48.469 1.00 0.24 68 PHE C N 1
ATOM 3658 C CA . PHE C 1 68 ? 13.769 20.714 48.281 1.00 0.07 68 PHE C CA 1
ATOM 3659 C C . PHE C 1 68 ? 14.755 19.671 47.824 1.00 0.02 68 PHE C C 1
ATOM 3660 O O . PHE C 1 68 ? 15.496 19.853 46.858 1.00 0.11 68 PHE C O 1
ATOM 3668 N N . ASN C 1 69 ? 14.810 18.535 48.493 1.00 0.12 69 ASN C N 1
ATOM 3669 C CA . ASN C 1 69 ? 15.747 17.475 48.128 1.00 0.12 69 ASN C CA 1
ATOM 3670 C C . ASN C 1 69 ? 15.337 16.727 46.891 1.00 0.27 69 ASN C C 1
ATOM 3671 O O . ASN C 1 69 ? 16.185 16.376 46.068 1.00 0.13 69 ASN C O 1
ATOM 3676 N N . LEU C 1 70 ? 14.057 16.463 46.706 1.00 0.08 70 LEU C N 1
ATOM 3677 C CA . LEU C 1 70 ? 13.640 15.726 45.476 1.00 0.09 70 LEU C CA 1
ATOM 3678 C C . LEU C 1 70 ? 13.888 16.622 44.250 1.00 0.27 70 LEU C C 1
ATOM 3679 O O . LEU C 1 70 ? 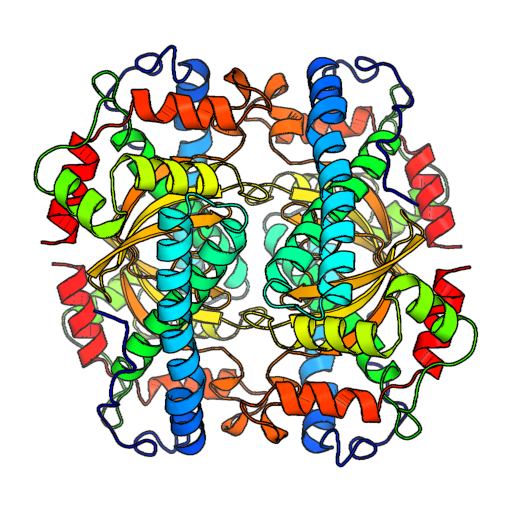14.307 16.139 43.203 1.00 0.16 70 LEU C O 1
ATOM 3684 N N . ALA C 1 71 ? 13.633 17.912 44.369 1.00 0.12 71 ALA C N 1
ATOM 3685 C CA . ALA C 1 71 ? 13.846 18.865 43.267 1.00 0.05 71 ALA C CA 1
ATOM 3686 C C . ALA C 1 71 ? 15.338 19.030 43.014 1.00 0.09 71 ALA C C 1
ATOM 3687 O O . ALA C 1 71 ? 15.806 19.194 41.895 1.00 0.09 71 ALA C O 1
ATOM 3689 N N . GLY C 1 72 ? 16.120 18.963 44.080 1.00 0.14 72 GLY C N 1
ATOM 3690 C CA . GLY C 1 72 ? 17.582 19.093 43.900 1.00 0.02 72 GLY C CA 1
ATOM 3691 C C . GLY C 1 72 ? 18.040 17.870 43.109 1.00 0.06 72 GLY C C 1
ATOM 3692 O O . GLY C 1 72 ? 18.866 17.974 42.223 1.00 0.08 72 GLY C O 1
ATOM 3693 N N . HIS C 1 73 ? 17.500 16.726 43.457 1.00 0.05 73 HIS C N 1
ATOM 3694 C CA . HIS C 1 73 ? 17.809 15.449 42.816 1.00 0.10 73 HIS C CA 1
ATOM 3695 C C . HIS C 1 73 ? 17.320 15.412 41.378 1.00 0.05 73 HIS C C 1
ATOM 3696 O O . HIS C 1 73 ? 18.013 14.935 40.489 1.00 0.21 73 HIS C O 1
ATOM 3703 N N . VAL C 1 74 ? 16.138 15.935 41.121 1.00 0.08 74 VAL C N 1
ATOM 3704 C CA . VAL C 1 74 ? 15.547 15.985 39.789 1.00 0.10 74 VAL C CA 1
ATOM 3705 C C . VAL C 1 74 ? 16.280 16.918 38.850 1.00 0.26 74 VAL C C 1
ATOM 3706 O O . VAL C 1 74 ? 16.496 16.583 37.678 1.00 0.17 74 VAL C O 1
ATOM 3710 N N . ASN C 1 75 ? 16.675 18.084 39.333 1.00 0.22 75 ASN C N 1
ATOM 3711 C CA . ASN C 1 75 ? 17.395 19.077 38.542 1.00 0.16 75 ASN C CA 1
ATOM 3712 C C . ASN C 1 75 ? 18.795 18.614 38.171 1.00 0.07 75 ASN C C 1
ATOM 3713 O O . ASN C 1 75 ? 19.185 18.814 37.020 1.00 0.13 75 ASN C O 1
ATOM 3718 N N . HIS C 1 76 ? 19.547 18.051 39.100 1.00 0.08 76 HIS C N 1
ATOM 3719 C CA . HIS C 1 76 ? 20.913 17.596 38.811 1.00 0.08 76 HIS C CA 1
ATOM 3720 C C . HIS C 1 76 ? 20.921 16.393 37.907 1.00 0.23 76 HIS C C 1
ATOM 3721 O O . HIS C 1 76 ? 21.837 16.235 37.103 1.00 0.20 76 HIS C O 1
ATOM 3728 N N . THR C 1 77 ? 19.912 15.549 38.055 1.00 0.30 77 THR C N 1
ATOM 3729 C CA . THR C 1 77 ? 19.833 14.354 37.195 1.00 0.04 77 THR C CA 1
ATOM 3730 C C . THR C 1 77 ? 19.690 14.789 35.733 1.00 0.17 77 THR C C 1
ATOM 3731 O O . THR C 1 77 ? 20.296 14.188 34.845 1.00 0.26 77 THR C O 1
ATOM 3735 N N . ILE C 1 78 ? 18.900 15.825 35.504 1.00 0.09 78 ILE C N 1
ATOM 3736 C CA . ILE C 1 78 ? 18.683 16.295 34.122 1.00 0.09 78 ILE C CA 1
ATOM 3737 C C . ILE C 1 78 ? 19.900 17.051 33.617 1.00 0.18 78 ILE C C 1
ATOM 3738 O O . ILE C 1 78 ? 20.256 16.974 32.444 1.00 0.24 78 ILE C O 1
ATOM 3743 N N . TRP C 1 79 ? 20.522 17.768 34.528 1.00 0.21 79 TRP C N 1
ATOM 3744 C CA . TRP C 1 79 ? 21.727 18.571 34.288 1.00 0.12 79 TRP C CA 1
ATOM 3745 C C . TRP C 1 79 ? 22.867 17.719 33.748 1.00 0.36 79 TRP C C 1
ATOM 3746 O O . TRP C 1 79 ? 23.535 18.107 32.785 1.00 0.13 79 TRP C O 1
ATOM 3757 N N . TRP C 1 80 ? 23.138 16.558 34.314 1.00 0.29 80 TRP C N 1
ATOM 3758 C CA . TRP C 1 80 ? 24.201 15.639 33.907 1.00 0.13 80 TRP C CA 1
ATOM 3759 C C . TRP C 1 80 ? 23.987 15.163 32.459 1.00 0.27 80 TRP C C 1
ATOM 3760 O O . TRP C 1 80 ? 24.975 15.046 31.739 1.00 0.19 80 TRP C O 1
ATOM 3771 N N . LYS C 1 81 ? 22.756 14.873 32.100 1.00 0.14 81 LYS C N 1
ATOM 3772 C CA . LYS C 1 81 ? 22.309 14.402 30.803 1.00 0.21 81 LYS C CA 1
ATOM 3773 C C . LYS C 1 81 ? 22.262 15.505 29.758 1.00 0.18 81 LYS C C 1
ATOM 3774 O O . LYS C 1 81 ? 22.340 15.199 28.567 1.00 0.18 81 LYS C O 1
ATOM 3780 N N . ASN C 1 82 ? 22.160 16.755 30.171 1.00 0.11 82 ASN C N 1
ATOM 3781 C CA . ASN C 1 82 ? 22.103 17.910 29.263 1.00 0.14 82 ASN C CA 1
ATOM 3782 C C . ASN C 1 82 ? 23.513 18.340 28.853 1.00 0.17 82 ASN C C 1
ATOM 3783 O O . ASN C 1 82 ? 23.626 19.253 28.041 1.00 0.10 82 ASN C O 1
ATOM 3788 N N . LEU C 1 83 ? 24.538 17.739 29.420 1.00 0.27 83 LEU C N 1
ATOM 3789 C CA . LEU C 1 83 ? 25.938 18.051 29.147 1.00 0.44 83 LEU C CA 1
ATOM 3790 C C . LEU C 1 83 ? 26.627 16.915 28.376 1.00 0.36 83 LEU C C 1
ATOM 3791 O O . LEU C 1 83 ? 26.292 15.746 28.543 1.00 0.26 83 LEU C O 1
ATOM 3796 N N . SER C 1 84 ? 27.595 17.295 27.568 1.00 0.15 84 SER C N 1
ATOM 3797 C CA . SER C 1 84 ? 28.373 16.344 26.761 1.00 0.22 84 SER C CA 1
ATOM 3798 C C . SER C 1 84 ? 29.662 16.997 26.273 1.00 0.28 84 SER C C 1
ATOM 3799 O O . SER C 1 84 ? 29.682 18.174 25.922 1.00 0.56 84 SER C O 1
ATOM 3802 N N . PRO C 1 85 ? 30.737 16.218 26.239 1.00 0.23 85 PRO C N 1
ATOM 3803 C CA . PRO C 1 85 ? 32.030 16.755 25.771 1.00 0.39 85 PRO C CA 1
ATOM 3804 C C . PRO C 1 85 ? 31.997 16.892 24.249 1.00 0.37 85 PRO C C 1
ATOM 3805 O O . PRO C 1 85 ? 32.775 17.638 23.651 1.00 0.79 85 PRO C O 1
ATOM 3809 N N . ASN C 1 86 ? 31.080 16.157 23.654 1.00 0.25 86 ASN C N 1
ATOM 3810 C CA . ASN C 1 86 ? 30.887 16.142 22.193 1.00 0.57 86 ASN C CA 1
ATOM 3811 C C . ASN C 1 86 ? 29.544 16.758 21.852 1.00 0.74 86 ASN C C 1
ATOM 3812 O O . ASN C 1 86 ? 28.727 16.245 21.096 1.00 0.90 86 ASN C O 1
ATOM 3817 N N . GLY C 1 87 ? 29.325 17.911 22.472 1.00 0.60 87 GLY C N 1
ATOM 3818 C CA . GLY C 1 87 ? 28.060 18.613 22.228 1.00 0.88 87 GLY C CA 1
ATOM 3819 C C . GLY C 1 87 ? 28.366 20.082 21.936 1.00 1.04 87 GLY C C 1
ATOM 3820 O O . GLY C 1 87 ? 29.491 20.434 21.588 1.00 0.33 87 GLY C O 1
ATOM 3821 N N . GLY C 1 88 ? 27.304 20.828 22.133 1.00 0.43 88 GLY C N 1
ATOM 3822 C CA . GLY C 1 88 ? 27.199 22.265 21.963 1.00 0.25 88 GLY C CA 1
ATOM 3823 C C . GLY C 1 88 ? 26.847 22.582 20.513 1.00 0.77 88 GLY C C 1
ATOM 3824 O O . GLY C 1 88 ? 26.419 21.725 19.745 1.00 0.50 88 GLY C O 1
ATOM 3825 N N . ASP C 1 89 ? 27.069 23.848 20.214 1.00 0.50 89 ASP C N 1
ATOM 3826 C CA . ASP C 1 89 ? 26.803 24.383 18.887 1.00 0.94 89 ASP C CA 1
ATOM 3827 C C . ASP C 1 89 ? 25.369 24.445 18.552 1.00 0.58 89 ASP C C 1
ATOM 3828 O O . ASP C 1 89 ? 24.711 25.337 19.134 1.00 0.62 89 ASP C O 1
ATOM 3833 N N . LYS C 1 90 ? 24.653 23.672 17.745 1.00 0.62 90 LYS C N 1
ATOM 3834 C CA . LYS C 1 90 ? 23.208 24.052 17.656 1.00 0.24 90 LYS C CA 1
ATOM 3835 C C . LYS C 1 90 ? 22.320 22.843 17.452 1.00 0.83 90 LYS C C 1
ATOM 3836 O O . LYS C 1 90 ? 22.764 21.810 16.949 1.00 0.64 90 LYS C O 1
ATOM 3842 N N . PRO C 1 91 ? 21.052 22.961 17.838 1.00 0.62 91 PRO C N 1
ATOM 3843 C CA . PRO C 1 91 ? 20.073 21.871 17.695 1.00 0.71 91 PRO C CA 1
ATOM 3844 C C . PRO C 1 91 ? 19.539 21.827 16.266 1.00 0.43 91 PRO C C 1
ATOM 3845 O O . PRO C 1 91 ? 19.661 22.815 15.542 1.00 0.76 91 PRO C O 1
ATOM 3849 N N . THR C 1 92 ? 18.984 20.695 15.882 1.00 0.89 92 THR C N 1
ATOM 3850 C CA . THR C 1 92 ? 18.452 20.475 14.536 1.00 0.52 92 THR C CA 1
ATOM 3851 C C . THR C 1 92 ? 17.091 19.771 14.577 1.00 0.83 92 THR C C 1
ATOM 3852 O O . THR C 1 92 ? 16.634 19.337 15.631 1.00 0.51 92 THR C O 1
ATOM 3856 N N . GLY C 1 93 ? 16.498 19.698 13.403 1.00 0.87 93 GLY C N 1
ATOM 3857 C CA . GLY C 1 93 ? 15.213 19.082 13.110 1.00 0.32 93 GLY C CA 1
ATOM 3858 C C . GLY C 1 93 ? 14.041 19.703 13.857 1.00 0.19 93 GLY C C 1
ATOM 3859 O O . GLY C 1 93 ? 13.846 20.913 13.770 1.00 0.39 93 GLY C O 1
ATOM 3860 N N . GLU C 1 94 ? 13.304 18.861 14.551 1.00 0.32 94 GLU C N 1
ATOM 3861 C CA . GLU C 1 94 ? 12.132 19.117 15.360 1.00 0.33 94 GLU C CA 1
ATOM 3862 C C . GLU C 1 94 ? 12.312 20.245 16.354 1.00 0.46 94 GLU C C 1
ATOM 3863 O O . GLU C 1 94 ? 11.650 21.284 16.324 1.00 0.29 94 GLU C O 1
ATOM 3869 N N . LEU C 1 95 ? 13.214 20.087 17.317 1.00 0.22 95 LEU C N 1
ATOM 3870 C CA . LEU C 1 95 ? 13.407 21.151 18.289 1.00 0.52 95 LEU C CA 1
ATOM 3871 C C . LEU C 1 95 ? 13.931 22.436 17.684 1.00 0.26 95 LEU C C 1
ATOM 3872 O O . LEU C 1 95 ? 13.536 23.525 18.109 1.00 0.16 95 LEU C O 1
ATOM 3877 N N . ALA C 1 96 ? 14.824 22.358 16.706 1.00 0.19 96 ALA C N 1
ATOM 3878 C CA . ALA C 1 96 ? 15.377 23.573 16.070 1.00 0.32 96 ALA C CA 1
ATOM 3879 C C . ALA C 1 96 ? 14.242 24.428 15.511 1.00 0.21 96 ALA C C 1
ATOM 3880 O O . ALA C 1 96 ? 14.273 25.650 15.624 1.00 0.35 96 ALA C O 1
ATOM 3882 N N . ALA C 1 97 ? 13.252 23.760 14.952 1.00 0.50 97 ALA C N 1
ATOM 3883 C CA . ALA C 1 97 ? 12.054 24.394 14.381 1.00 0.30 97 ALA C CA 1
ATOM 3884 C C . ALA C 1 97 ? 11.142 24.881 15.504 1.00 0.21 97 ALA C C 1
ATOM 3885 O O . ALA C 1 97 ? 10.661 26.006 15.441 1.00 0.37 97 ALA C O 1
ATOM 3887 N N . ALA C 1 98 ? 10.941 24.050 16.506 1.00 0.53 98 ALA C N 1
ATOM 3888 C CA . ALA C 1 98 ? 10.098 24.380 17.661 1.00 0.18 98 ALA C CA 1
ATOM 3889 C C . ALA C 1 98 ? 10.648 25.573 18.423 1.00 0.41 98 ALA C C 1
ATOM 3890 O O . ALA C 1 98 ? 9.885 26.426 18.885 1.00 0.36 98 ALA C O 1
ATOM 3892 N N . ILE C 1 99 ? 11.955 25.658 18.576 1.00 0.19 99 ILE C N 1
ATOM 3893 C CA . ILE C 1 99 ? 12.602 26.758 19.291 1.00 0.14 99 ILE C CA 1
ATOM 3894 C C . ILE C 1 99 ? 12.481 28.074 18.551 1.00 0.20 99 ILE C C 1
ATOM 3895 O O . ILE C 1 99 ? 12.209 29.098 19.178 1.00 0.27 99 ILE C O 1
ATOM 3900 N N . ALA C 1 100 ? 12.692 28.051 17.245 1.00 0.27 100 ALA C N 1
ATOM 3901 C CA . ALA C 1 100 ? 12.603 29.287 16.427 1.00 0.42 100 ALA C CA 1
ATOM 3902 C C . ALA C 1 100 ? 11.165 29.762 16.395 1.00 0.17 100 ALA C C 1
ATOM 3903 O O . ALA C 1 100 ? 10.838 30.945 16.395 1.00 0.21 100 ALA C O 1
ATOM 3905 N N . ASP C 1 101 ? 10.253 28.802 16.396 1.00 0.17 101 ASP C N 1
ATOM 3906 C CA . ASP C 1 101 ? 8.823 29.181 16.382 1.00 0.35 101 ASP C CA 1
ATOM 3907 C C . ASP C 1 101 ? 8.421 29.719 17.745 1.00 0.39 101 ASP C C 1
ATOM 3908 O O . ASP C 1 101 ? 7.651 30.673 17.850 1.00 0.48 101 ASP C O 1
ATOM 3913 N N . ALA C 1 102 ? 8.933 29.140 18.815 1.00 0.26 102 ALA C N 1
ATOM 3914 C CA . ALA C 1 102 ? 8.594 29.582 20.169 1.00 0.38 102 ALA C CA 1
ATOM 3915 C C . ALA C 1 102 ? 9.304 30.835 20.594 1.00 0.17 102 ALA C C 1
ATOM 3916 O O . ALA C 1 102 ? 8.799 31.586 21.425 1.00 0.22 102 ALA C O 1
ATOM 3918 N N . PHE C 1 103 ? 10.490 31.113 20.086 1.00 0.22 103 PHE C N 1
ATOM 3919 C CA . PHE C 1 103 ? 11.200 32.316 20.547 1.00 0.20 103 PHE C CA 1
ATOM 3920 C C . PHE C 1 103 ? 11.650 33.199 19.413 1.00 0.20 103 PHE C C 1
ATOM 3921 O O . PHE C 1 103 ? 12.345 34.193 19.652 1.00 0.25 103 PHE C O 1
ATOM 3929 N N . GLY C 1 104 ? 11.284 32.877 18.189 1.00 0.49 104 GLY C N 1
ATOM 3930 C CA . GLY C 1 104 ? 11.650 33.662 17.006 1.00 0.47 104 GLY C CA 1
ATOM 3931 C C . GLY C 1 104 ? 12.900 33.140 16.315 1.00 0.74 104 GLY C C 1
ATOM 3932 O O . GLY C 1 104 ? 12.951 33.068 15.084 1.00 0.49 104 GLY C O 1
ATOM 3933 N N . SER C 1 105 ? 13.897 32.802 17.105 1.00 0.33 105 SER C N 1
ATOM 3934 C CA . SER C 1 105 ? 15.185 32.289 16.616 1.00 0.10 105 SER C CA 1
ATOM 3935 C C . SER C 1 105 ? 15.943 31.631 17.769 1.00 0.22 105 SER C C 1
ATOM 3936 O O . SER C 1 105 ? 15.591 31.843 18.927 1.00 0.26 105 SER C O 1
ATOM 3939 N N . PHE C 1 106 ? 16.963 30.869 17.433 1.00 0.32 106 PHE C N 1
ATOM 3940 C CA . PHE C 1 106 ? 17.774 30.195 18.474 1.00 0.24 106 PHE C CA 1
ATOM 3941 C C . PHE C 1 106 ? 18.519 31.259 19.276 1.00 0.27 106 PHE C C 1
ATOM 3942 O O . PHE C 1 106 ? 18.660 31.132 20.491 1.00 0.81 106 PHE C O 1
ATOM 3950 N N . ASP C 1 107 ? 18.979 32.284 18.592 1.00 0.33 107 ASP C N 1
ATOM 3951 C CA . ASP C 1 107 ? 19.712 33.414 19.166 1.00 0.44 107 ASP C CA 1
ATOM 3952 C C . ASP C 1 107 ? 18.827 34.212 20.117 1.00 0.15 107 ASP C C 1
ATOM 3953 O O . ASP C 1 107 ? 19.322 34.675 21.149 1.00 0.33 107 ASP C O 1
ATOM 3958 N N . LYS C 1 108 ? 17.555 34.374 19.788 1.00 0.25 108 LYS C N 1
ATOM 3959 C CA . LYS C 1 108 ? 16.615 35.127 20.650 1.00 0.21 108 LYS C CA 1
ATOM 3960 C C . LYS C 1 108 ? 16.276 34.270 21.872 1.00 0.33 108 LYS C C 1
ATOM 3961 O O . LYS C 1 108 ? 16.069 34.775 22.969 1.00 0.36 108 LYS C O 1
ATOM 3967 N N . PHE C 1 109 ? 16.261 32.971 21.652 1.00 0.21 109 PHE C N 1
ATOM 3968 C CA . PHE C 1 109 ? 15.984 31.965 22.694 1.00 0.07 109 PHE C CA 1
ATOM 3969 C C . PHE C 1 109 ? 17.143 31.977 23.702 1.00 0.23 109 PHE C C 1
ATOM 3970 O O . PHE C 1 109 ? 16.943 32.046 24.911 1.00 0.19 109 PHE C O 1
ATOM 3978 N N . ARG C 1 110 ? 18.343 31.949 23.169 1.00 0.20 110 ARG C N 1
ATOM 3979 C CA . ARG C 1 110 ? 19.619 31.960 23.876 1.00 0.22 110 ARG C CA 1
ATOM 3980 C C . ARG C 1 110 ? 19.770 33.194 24.749 1.00 0.24 110 ARG C C 1
ATOM 3981 O O . ARG C 1 110 ? 20.252 33.096 25.880 1.00 0.23 110 ARG C O 1
ATOM 3989 N N . ALA C 1 111 ? 19.385 34.345 24.241 1.00 0.11 111 ALA C N 1
ATOM 3990 C CA . ALA C 1 111 ? 19.455 35.618 24.950 1.00 0.34 111 ALA C CA 1
ATOM 3991 C C . ALA C 1 111 ? 18.539 35.652 26.161 1.00 0.51 111 ALA C C 1
ATOM 3992 O O . ALA C 1 111 ? 18.946 36.129 27.225 1.00 0.22 111 ALA C O 1
ATOM 3994 N N . GLN C 1 112 ? 17.310 35.182 26.051 1.00 0.27 112 GLN C N 1
ATOM 3995 C CA . GLN C 1 112 ? 16.370 35.187 27.185 1.00 0.22 112 GLN C CA 1
ATOM 3996 C C . GLN C 1 112 ? 16.789 34.164 28.231 1.00 0.06 112 GLN C C 1
ATOM 3997 O O . GLN C 1 112 ? 16.604 34.380 29.431 1.00 0.22 112 GLN C O 1
ATOM 4003 N N . PHE C 1 113 ? 17.336 33.060 27.755 1.00 0.13 113 PHE C N 1
ATOM 4004 C CA . PHE C 1 113 ? 17.797 31.967 28.648 1.00 0.26 113 PHE C CA 1
ATOM 4005 C C . PHE C 1 113 ? 18.950 32.495 29.511 1.00 0.35 113 PHE C C 1
ATOM 4006 O O . PHE C 1 113 ? 18.975 32.269 30.713 1.00 0.27 113 PHE C O 1
ATOM 4014 N N . HIS C 1 114 ? 19.854 33.176 28.842 1.00 0.20 114 HIS C N 1
ATOM 4015 C CA . HIS C 1 114 ? 21.059 33.786 29.434 1.00 0.16 114 HIS C CA 1
ATOM 4016 C C . HIS C 1 114 ? 20.667 34.838 30.463 1.00 0.24 114 HIS C C 1
ATOM 4017 O O . HIS C 1 114 ? 21.262 34.898 31.535 1.00 0.16 114 HIS C O 1
ATOM 4024 N N . ALA C 1 115 ? 19.685 35.651 30.122 1.00 0.13 115 ALA C N 1
ATOM 4025 C CA . ALA C 1 115 ? 19.143 36.709 30.964 1.00 0.14 115 ALA C CA 1
ATOM 4026 C C . ALA C 1 115 ? 18.454 36.129 32.195 1.00 0.21 115 ALA C C 1
ATOM 4027 O O . ALA C 1 115 ? 18.612 36.674 33.284 1.00 0.22 115 ALA C O 1
ATOM 4029 N N . ALA C 1 116 ? 17.720 35.048 32.017 1.00 0.18 116 ALA C N 1
ATOM 4030 C CA . ALA C 1 116 ? 17.029 34.372 33.128 1.00 0.20 116 ALA C CA 1
ATOM 4031 C C . ALA C 1 116 ? 18.045 33.727 34.058 1.00 0.19 116 ALA C C 1
ATOM 4032 O O . ALA C 1 116 ? 17.952 33.765 35.285 1.00 0.17 116 ALA C O 1
ATOM 4034 N N . ALA C 1 117 ? 19.082 33.121 33.506 1.00 0.14 117 ALA C N 1
ATOM 4035 C CA . ALA C 1 117 ? 20.117 32.472 34.287 1.00 0.07 117 ALA C CA 1
ATOM 4036 C C . ALA C 1 117 ? 20.938 33.411 35.135 1.00 0.10 117 ALA C C 1
ATOM 4037 O O . ALA C 1 117 ? 21.244 33.095 36.281 1.00 0.17 117 ALA C O 1
ATOM 4039 N N . THR C 1 118 ? 21.359 34.538 34.593 1.00 0.29 118 THR C N 1
ATOM 4040 C CA . THR C 1 118 ? 22.223 35.486 35.264 1.00 0.23 118 THR C CA 1
ATOM 4041 C C . THR C 1 118 ? 21.524 36.527 36.082 1.00 0.24 118 THR C C 1
ATOM 4042 O O . THR C 1 118 ? 22.176 37.438 36.600 1.00 0.19 118 THR C O 1
ATOM 4046 N N . THR C 1 119 ? 20.213 36.492 36.274 1.00 0.42 119 THR C N 1
ATOM 4047 C CA . THR C 1 119 ? 19.598 37.571 37.080 1.00 0.17 119 THR C CA 1
ATOM 4048 C C . THR C 1 119 ? 18.912 37.016 38.306 1.00 0.18 119 THR C C 1
ATOM 4049 O O . THR C 1 119 ? 18.118 37.689 38.958 1.00 0.19 119 THR C O 1
ATOM 4053 N N . VAL C 1 120 ? 19.189 35.767 38.657 1.00 0.10 120 VAL C N 1
ATOM 4054 C CA . VAL C 1 120 ? 18.521 35.211 39.859 1.00 0.10 120 VAL C CA 1
ATOM 4055 C C . VAL C 1 120 ? 19.096 35.866 41.114 1.00 0.31 120 VAL C C 1
ATOM 4056 O O . VAL C 1 120 ? 20.306 36.093 41.184 1.00 0.12 120 VAL C O 1
ATOM 4060 N N . GLN C 1 121 ? 18.213 36.144 42.052 1.00 0.14 121 GLN C N 1
ATOM 4061 C CA . GLN C 1 121 ? 18.524 36.784 43.338 1.00 0.00 121 GLN C CA 1
ATOM 4062 C C . GLN C 1 121 ? 18.673 35.734 44.424 1.00 0.05 121 GLN C C 1
ATOM 4063 O O . GLN C 1 121 ? 17.808 35.545 45.260 1.00 0.25 121 GLN C O 1
ATOM 4069 N N . GLY C 1 122 ? 19.791 35.047 44.356 1.00 0.12 122 GLY C N 1
ATOM 4070 C CA . GLY C 1 122 ? 20.199 33.959 45.258 1.00 0.13 122 GLY C CA 1
ATOM 4071 C C . GLY C 1 122 ? 20.516 32.734 44.406 1.00 0.04 122 GLY C C 1
ATOM 4072 O O . GLY C 1 122 ? 20.942 32.877 43.257 1.00 0.28 122 GLY C O 1
ATOM 4073 N N . SER C 1 123 ? 20.303 31.556 44.958 1.00 0.13 123 SER C N 1
ATOM 4074 C CA . SER C 1 123 ? 20.536 30.302 44.228 1.00 0.05 123 SER C CA 1
ATOM 4075 C C . SER C 1 123 ? 19.359 30.043 43.281 1.00 0.05 123 SER C C 1
ATOM 4076 O O . SER C 1 123 ? 18.228 30.398 43.607 1.00 0.11 123 SER C O 1
ATOM 4079 N N . GLY C 1 124 ? 19.610 29.464 42.121 1.00 0.15 124 GLY C N 1
ATOM 4080 C CA . GLY C 1 124 ? 18.510 29.197 41.188 1.00 0.04 124 GLY C CA 1
ATOM 4081 C C . GLY C 1 124 ? 18.998 28.510 39.929 1.00 0.10 124 GLY C C 1
ATOM 4082 O O . GLY C 1 124 ? 20.152 28.119 39.832 1.00 0.29 124 GLY C O 1
ATOM 4083 N N . TRP C 1 125 ? 18.096 28.377 38.981 1.00 0.25 125 TRP C N 1
ATOM 4084 C CA . TRP C 1 125 ? 18.344 27.772 37.686 1.00 0.06 125 TRP C CA 1
ATOM 4085 C C . TRP C 1 125 ? 17.610 28.588 36.593 1.00 0.05 125 TRP C C 1
ATOM 4086 O O . TRP C 1 125 ? 16.760 29.401 36.905 1.00 0.16 125 TRP C O 1
ATOM 4097 N N . ALA C 1 126 ? 18.010 28.284 35.386 1.00 0.17 126 ALA C N 1
ATOM 4098 C CA . ALA C 1 126 ? 17.417 28.786 34.136 1.00 0.08 126 ALA C CA 1
ATOM 4099 C C . ALA C 1 126 ? 16.774 27.515 33.522 1.00 0.15 126 ALA C C 1
ATOM 4100 O O . ALA C 1 126 ? 17.463 26.494 33.471 1.00 0.13 126 ALA C O 1
ATOM 4102 N N . ALA C 1 127 ? 15.495 27.508 33.179 1.00 0.18 127 ALA C N 1
ATOM 4103 C CA . ALA C 1 127 ? 15.007 26.207 32.670 1.00 0.12 127 ALA C CA 1
ATOM 4104 C C . ALA C 1 127 ? 14.105 26.345 31.477 1.00 0.05 127 ALA C C 1
ATOM 4105 O O . ALA C 1 127 ? 13.270 27.239 31.379 1.00 0.25 127 ALA C O 1
ATOM 4107 N N . LEU C 1 128 ? 14.290 25.418 30.563 1.00 0.11 128 LEU C N 1
ATOM 4108 C CA . LEU C 1 128 ? 13.440 25.371 29.348 1.00 0.08 128 LEU C CA 1
ATOM 4109 C C . LEU C 1 128 ? 12.438 24.214 29.569 1.00 0.13 128 LEU C C 1
ATOM 4110 O O . LEU C 1 128 ? 12.851 23.089 29.831 1.00 0.15 128 LEU C O 1
ATOM 4115 N N . GLY C 1 129 ? 11.147 24.476 29.491 1.00 0.27 129 GLY C N 1
ATOM 4116 C CA . GLY C 1 129 ? 10.217 23.355 29.706 1.00 0.26 129 GLY C CA 1
ATOM 4117 C C . GLY C 1 129 ? 9.029 23.381 28.764 1.00 0.26 129 GLY C C 1
ATOM 4118 O O . GLY C 1 129 ? 8.712 24.354 28.089 1.00 0.13 129 GLY C O 1
ATOM 4119 N N . TRP C 1 130 ? 8.349 22.257 28.744 1.00 0.09 130 TRP C N 1
ATOM 4120 C CA . TRP C 1 130 ? 7.147 22.040 27.928 1.00 0.15 130 TRP C CA 1
ATOM 4121 C C . TRP C 1 130 ? 5.910 22.221 28.802 1.00 0.11 130 TRP C C 1
ATOM 4122 O O . TRP C 1 130 ? 5.724 21.506 29.790 1.00 0.20 130 TRP C O 1
ATOM 4133 N N . ASP C 1 131 ? 5.081 23.174 28.407 1.00 0.19 131 ASP C N 1
ATOM 4134 C CA . ASP C 1 131 ? 3.819 23.372 29.187 1.00 0.09 131 ASP C CA 1
ATOM 4135 C C . ASP C 1 131 ? 2.748 22.490 28.522 1.00 0.21 131 ASP C C 1
ATOM 4136 O O . ASP C 1 131 ? 2.387 22.772 27.379 1.00 0.16 131 ASP C O 1
ATOM 4141 N N . THR C 1 132 ? 2.256 21.475 29.201 1.00 0.21 132 THR C N 1
ATOM 4142 C CA . THR C 1 132 ? 1.241 20.558 28.681 1.00 0.51 132 THR C CA 1
ATOM 4143 C C . THR C 1 132 ? -0.105 21.218 28.444 1.00 0.45 132 THR C C 1
ATOM 4144 O O . THR C 1 132 ? -0.801 20.829 27.506 1.00 0.80 132 THR C O 1
ATOM 4148 N N . LEU C 1 133 ? -0.470 22.169 29.275 1.00 0.38 133 LEU C N 1
ATOM 4149 C CA . LEU C 1 133 ? -1.732 22.911 29.228 1.00 0.06 133 LEU C CA 1
ATOM 4150 C C . LEU C 1 133 ? -1.877 23.747 27.979 1.00 0.26 133 LEU C C 1
ATOM 4151 O O . LEU C 1 133 ? -2.882 23.647 27.274 1.00 0.53 133 LEU C O 1
ATOM 4156 N N . GLY C 1 134 ? -0.892 24.582 27.689 1.00 0.19 134 GLY C N 1
ATOM 4157 C CA . GLY C 1 134 ? -0.959 25.441 26.500 1.00 0.20 134 GLY C CA 1
ATOM 4158 C C . GLY C 1 134 ? -0.180 24.864 25.327 1.00 0.14 134 GLY C C 1
ATOM 4159 O O . GLY C 1 134 ? -0.264 25.427 24.236 1.00 0.31 134 GLY C O 1
ATOM 4160 N N . ASN C 1 135 ? 0.553 23.789 25.543 1.00 0.32 135 ASN C N 1
ATOM 4161 C CA . ASN C 1 135 ? 1.371 23.146 24.488 1.00 0.49 135 ASN C CA 1
ATOM 4162 C C . ASN C 1 135 ? 2.360 24.171 23.932 1.00 0.32 135 ASN C C 1
ATOM 4163 O O . ASN C 1 135 ? 2.504 24.340 22.727 1.00 0.45 135 ASN C O 1
ATOM 4168 N N . LYS C 1 136 ? 3.014 24.866 24.837 1.00 0.43 136 LYS C N 1
ATOM 4169 C CA . LYS C 1 136 ? 3.977 25.905 24.501 1.00 0.58 136 LYS C CA 1
ATOM 4170 C C . LYS C 1 136 ? 5.346 25.606 25.139 1.00 0.26 136 LYS C C 1
ATOM 4171 O O . LYS C 1 136 ? 5.427 25.041 26.223 1.00 0.26 136 LYS C O 1
ATOM 4177 N N . LEU C 1 137 ? 6.380 26.036 24.438 1.00 0.41 137 LEU C N 1
ATOM 4178 C CA . LEU C 1 137 ? 7.766 25.903 24.943 1.00 0.23 137 LEU C CA 1
ATOM 4179 C C . LEU C 1 137 ? 8.022 27.216 25.757 1.00 0.17 137 LEU C C 1
ATOM 4180 O O . LEU C 1 137 ? 7.866 28.298 25.193 1.00 0.21 137 LEU C O 1
ATOM 4185 N N . LEU C 1 138 ? 8.385 27.080 27.016 1.00 0.19 138 LEU C N 1
ATOM 4186 C CA . LEU C 1 138 ? 8.626 28.305 27.807 1.00 0.13 138 LEU C CA 1
ATOM 4187 C C . LEU C 1 138 ? 9.933 28.163 28.604 1.00 0.05 138 LEU C C 1
ATOM 4188 O O . LEU C 1 138 ? 10.376 27.053 28.863 1.00 0.16 138 LEU C O 1
ATOM 4193 N N . ILE C 1 139 ? 10.458 29.314 28.961 1.00 0.11 139 ILE C N 1
ATOM 4194 C CA . ILE C 1 139 ? 11.675 29.401 29.790 1.00 0.24 139 ILE C CA 1
ATOM 4195 C C . ILE C 1 139 ? 11.222 29.850 31.196 1.00 0.14 139 ILE C C 1
ATOM 4196 O O . ILE C 1 139 ? 10.389 30.756 31.304 1.00 0.24 139 ILE C O 1
ATOM 4201 N N . PHE C 1 140 ? 11.734 29.228 32.237 1.00 0.15 140 PHE C N 1
ATOM 4202 C CA . PHE C 1 140 ? 11.401 29.566 33.611 1.00 0.14 140 PHE C CA 1
ATOM 4203 C C . PHE C 1 140 ? 12.650 29.934 34.417 1.00 0.10 140 PHE C C 1
ATOM 4204 O O . PHE C 1 140 ? 13.707 29.361 34.202 1.00 0.12 140 PHE C O 1
ATOM 4212 N N . GLN C 1 141 ? 12.494 30.876 35.326 1.00 0.14 141 GLN C N 1
ATOM 4213 C CA . GLN C 1 141 ? 13.578 31.304 36.238 1.00 0.06 141 GLN C CA 1
ATOM 4214 C C . GLN C 1 141 ? 13.268 30.682 37.614 1.00 0.13 141 GLN C C 1
ATOM 4215 O O . GLN C 1 141 ? 12.459 31.199 38.376 1.00 0.26 141 GLN C O 1
ATOM 4221 N N . VAL C 1 142 ? 13.924 29.562 37.867 1.00 0.17 142 VAL C N 1
ATOM 4222 C CA . VAL C 1 142 ? 13.770 28.794 39.090 1.00 0.05 142 VAL C CA 1
ATOM 4223 C C . VAL C 1 142 ? 14.571 29.355 40.241 1.00 0.22 142 VAL C C 1
ATOM 4224 O O . VAL C 1 142 ? 15.751 29.674 40.103 1.00 0.17 142 VAL C O 1
ATOM 4228 N N . TYR C 1 143 ? 13.882 29.484 41.356 1.00 0.10 143 TYR C N 1
ATOM 4229 C CA . TYR C 1 143 ? 14.481 29.970 42.612 1.00 0.04 143 TYR C CA 1
ATOM 4230 C C . TYR C 1 143 ? 14.920 28.715 43.387 1.00 0.11 143 TYR C C 1
ATOM 4231 O O . TYR C 1 143 ? 14.136 27.762 43.451 1.00 0.17 143 TYR C O 1
ATOM 4240 N N . ASP C 1 144 ? 16.121 28.657 43.917 1.00 0.06 144 ASP C N 1
ATOM 4241 C CA . ASP C 1 144 ? 16.578 27.434 44.628 1.00 0.11 144 ASP C CA 1
ATOM 4242 C C . ASP C 1 144 ? 16.489 26.229 43.702 1.00 0.10 144 ASP C C 1
ATOM 4243 O O . ASP C 1 144 ? 17.177 26.169 42.686 1.00 0.19 144 ASP C O 1
ATOM 4248 N N . HIS C 1 145 ? 15.648 25.267 44.041 1.00 0.02 145 HIS C N 1
ATOM 4249 C CA . HIS C 1 145 ? 15.479 24.085 43.181 1.00 0.05 145 HIS C CA 1
ATOM 4250 C C . HIS C 1 145 ? 13.985 23.876 42.862 1.00 0.04 145 HIS C C 1
ATOM 4251 O O . HIS C 1 145 ? 13.654 23.376 41.796 1.00 0.11 145 HIS C O 1
ATOM 4258 N N . GLN C 1 146 ? 13.152 24.217 43.827 1.00 0.19 146 GLN C N 1
ATOM 4259 C CA . GLN C 1 146 ? 11.717 23.994 43.783 1.00 0.26 146 GLN C CA 1
ATOM 4260 C C . GLN C 1 146 ? 10.840 25.194 43.751 1.00 0.10 146 GLN C C 1
ATOM 4261 O O . GLN C 1 146 ? 9.737 25.122 44.313 1.00 0.14 146 GLN C O 1
ATOM 4267 N N . THR C 1 147 ? 11.192 26.302 43.128 1.00 0.10 147 THR C N 1
ATOM 4268 C CA . THR C 1 147 ? 10.274 27.459 43.188 1.00 0.05 147 THR C CA 1
ATOM 4269 C C . THR C 1 147 ? 10.267 28.265 41.906 1.00 0.09 147 THR C C 1
ATOM 4270 O O . THR C 1 147 ? 11.256 28.329 41.175 1.00 0.19 147 THR C O 1
ATOM 4274 N N . ASN C 1 148 ? 9.134 28.883 41.641 1.00 0.09 148 ASN C N 1
ATOM 4275 C CA . ASN C 1 148 ? 8.860 29.771 40.545 1.00 0.22 148 ASN C CA 1
ATOM 4276 C C . ASN C 1 148 ? 8.473 29.147 39.245 1.00 0.15 148 ASN C C 1
ATOM 4277 O O . ASN C 1 148 ? 8.938 29.588 38.195 1.00 0.08 148 ASN C O 1
ATOM 4282 N N . PHE C 1 149 ? 7.629 28.131 39.242 1.00 0.09 149 PHE C N 1
ATOM 4283 C CA . PHE C 1 149 ? 7.173 27.457 38.026 1.00 0.16 149 PHE C CA 1
ATOM 4284 C C . PHE C 1 149 ? 5.918 26.655 38.320 1.00 0.15 149 PHE C C 1
ATOM 4285 O O . PHE C 1 149 ? 5.651 26.330 39.478 1.00 0.25 149 PHE C O 1
ATOM 4293 N N . PRO C 1 150 ? 5.114 26.337 37.318 1.00 0.12 150 PRO C N 1
ATOM 4294 C CA . PRO C 1 150 ? 3.893 25.586 37.543 1.00 0.20 150 PRO C CA 1
ATOM 4295 C C . PRO C 1 150 ? 4.094 24.090 37.590 1.00 0.28 150 PRO C C 1
ATOM 4296 O O . PRO C 1 150 ? 5.126 23.540 37.195 1.00 0.09 150 PRO C O 1
ATOM 4300 N N . LEU C 1 151 ? 3.056 23.427 38.081 1.00 0.12 151 LEU C N 1
ATOM 4301 C CA . LEU C 1 151 ? 2.987 21.962 38.175 1.00 0.11 151 LEU C CA 1
ATOM 4302 C C . LEU C 1 151 ? 2.720 21.395 36.747 1.00 0.16 151 LEU C C 1
ATOM 4303 O O . LEU C 1 151 ? 2.011 22.020 35.966 1.00 0.24 151 LEU C O 1
ATOM 4308 N N . GLY C 1 152 ? 3.284 20.248 36.429 1.00 0.20 152 GLY C N 1
ATOM 4309 C CA . GLY C 1 152 ? 3.081 19.617 35.122 1.00 0.20 152 GLY C CA 1
ATOM 4310 C C . GLY C 1 152 ? 4.077 20.061 34.074 1.00 0.13 152 GLY C C 1
ATOM 4311 O O . GLY C 1 152 ? 4.005 19.595 32.937 1.00 0.42 152 GLY C O 1
ATOM 4312 N N . ILE C 1 153 ? 4.988 20.955 34.413 1.00 0.19 153 ILE C N 1
ATOM 4313 C CA . ILE C 1 153 ? 5.984 21.412 33.422 1.00 0.31 153 ILE C CA 1
ATOM 4314 C C . ILE C 1 153 ? 7.020 20.311 33.183 1.00 0.41 153 ILE C C 1
ATOM 4315 O O . ILE C 1 153 ? 7.588 19.777 34.138 1.00 0.16 153 ILE C O 1
ATOM 4320 N N . VAL C 1 154 ? 7.254 19.961 31.931 1.00 0.09 154 VAL C N 1
ATOM 4321 C CA . VAL C 1 154 ? 8.285 18.925 31.631 1.00 0.48 154 VAL C CA 1
ATOM 4322 C C . VAL C 1 154 ? 9.608 19.622 31.338 1.00 0.15 154 VAL C C 1
ATOM 4323 O O . VAL C 1 154 ? 9.731 20.343 30.349 1.00 0.17 154 VAL C O 1
ATOM 4327 N N . PRO C 1 155 ? 10.600 19.451 32.197 1.00 0.12 155 PRO C N 1
ATOM 4328 C CA . PRO C 1 155 ? 11.896 20.114 31.985 1.00 0.45 155 PRO C CA 1
ATOM 4329 C C . PRO C 1 155 ? 12.634 19.505 30.806 1.00 0.12 155 PRO C C 1
ATOM 4330 O O . PRO C 1 155 ? 12.690 18.290 30.647 1.00 0.17 155 PRO C O 1
ATOM 4334 N N . LEU C 1 156 ? 13.207 20.348 29.968 1.00 0.16 156 LEU C N 1
ATOM 4335 C CA . LEU C 1 156 ? 13.954 19.923 28.781 1.00 0.10 156 LEU C CA 1
ATOM 4336 C C . LEU C 1 156 ? 15.440 20.281 28.911 1.00 0.19 156 LEU C C 1
ATOM 4337 O O . LEU C 1 156 ? 16.297 19.442 28.653 1.00 0.11 156 LEU C O 1
ATOM 4342 N N . LEU C 1 157 ? 15.726 21.510 29.301 1.00 0.14 157 LEU C N 1
ATOM 4343 C CA . LEU C 1 157 ? 17.128 21.974 29.433 1.00 0.13 157 LEU C CA 1
ATOM 4344 C C . LEU C 1 157 ? 17.281 22.849 30.677 1.00 0.19 157 LEU C C 1
ATOM 4345 O O . LEU C 1 157 ? 16.549 23.826 30.810 1.00 0.17 157 LEU C O 1
ATOM 4350 N N . LEU C 1 158 ? 18.232 22.488 31.520 1.00 0.14 158 LEU C N 1
ATOM 4351 C CA . LEU C 1 158 ? 18.520 23.196 32.761 1.00 0.08 158 LEU C CA 1
ATOM 4352 C C . LEU C 1 158 ? 19.961 23.748 32.771 1.00 0.09 158 LEU C C 1
ATOM 4353 O O . LEU C 1 158 ? 20.867 23.111 32.255 1.00 0.21 158 LEU C O 1
ATOM 4358 N N . LEU C 1 159 ? 20.101 24.902 33.369 1.00 0.17 159 LEU C N 1
ATOM 4359 C CA . LEU C 1 159 ? 21.341 25.639 33.602 1.00 0.24 159 LEU C CA 1
ATOM 4360 C C . LEU C 1 159 ? 21.422 25.982 35.114 1.00 0.22 159 LEU C C 1
ATOM 4361 O O . LEU C 1 159 ? 20.708 26.881 35.571 1.00 0.12 159 LEU C O 1
ATOM 4366 N N . ASP C 1 160 ? 22.251 25.257 35.834 1.00 0.12 160 ASP C N 1
ATOM 4367 C CA . ASP C 1 160 ? 22.441 25.443 37.287 1.00 0.11 160 ASP C CA 1
ATOM 4368 C C . ASP C 1 160 ? 23.200 26.731 37.568 1.00 0.18 160 ASP C C 1
ATOM 4369 O O . ASP C 1 160 ? 24.338 26.878 37.122 1.00 0.13 160 ASP C O 1
ATOM 4374 N N . MET C 1 161 ? 22.577 27.632 38.301 1.00 0.15 161 MET C N 1
ATOM 4375 C CA . MET C 1 161 ? 23.100 28.916 38.688 1.00 0.12 161 MET C CA 1
ATOM 4376 C C . MET C 1 161 ? 23.418 29.020 40.163 1.00 0.18 161 MET C C 1
ATOM 4377 O O . MET C 1 161 ? 23.614 30.123 40.662 1.00 0.10 161 MET C O 1
ATOM 4382 N N . TRP C 1 162 ? 23.474 27.910 40.865 1.00 0.13 162 TRP C N 1
ATOM 4383 C CA . TRP C 1 162 ? 23.856 27.921 42.320 1.00 0.04 162 TRP C CA 1
ATOM 4384 C C . TRP C 1 162 ? 25.369 28.277 42.290 1.00 0.26 162 TRP C C 1
ATOM 4385 O O . TRP C 1 162 ? 26.075 27.853 41.371 1.00 0.32 162 TRP C O 1
ATOM 4396 N N . GLU C 1 163 ? 25.850 29.059 43.230 1.00 0.19 163 GLU C N 1
ATOM 4397 C CA . GLU C 1 163 ? 27.250 29.481 43.250 1.00 0.12 163 GLU C CA 1
ATOM 4398 C C . GLU C 1 163 ? 28.215 28.329 43.183 1.00 0.06 163 GLU C C 1
ATOM 4399 O O . GLU C 1 163 ? 29.304 28.457 42.634 1.00 0.17 163 GLU C O 1
ATOM 4405 N N . HIS C 1 164 ? 27.847 27.191 43.747 1.00 0.14 164 HIS C N 1
ATOM 4406 C CA . HIS C 1 164 ? 28.723 26.021 43.774 1.00 0.11 164 HIS C CA 1
ATOM 4407 C C . HIS C 1 164 ? 28.937 25.415 42.411 1.00 0.40 164 HIS C C 1
ATOM 4408 O O . HIS C 1 164 ? 29.798 24.550 42.242 1.00 0.14 164 HIS C O 1
ATOM 4415 N N . ALA C 1 165 ? 28.157 25.867 41.443 1.00 0.12 165 ALA C N 1
ATOM 4416 C CA . ALA C 1 165 ? 28.245 25.335 40.086 1.00 0.11 165 ALA C CA 1
ATOM 4417 C C . ALA C 1 165 ? 29.362 25.957 39.277 1.00 0.22 165 ALA C C 1
ATOM 4418 O O . ALA C 1 165 ? 29.793 25.383 38.274 1.00 0.12 165 ALA C O 1
ATOM 4420 N N . PHE C 1 166 ? 29.843 27.129 39.654 1.00 0.13 166 PHE C N 1
ATOM 4421 C CA . PHE C 1 166 ? 30.897 27.768 38.852 1.00 0.21 166 PHE C CA 1
ATOM 4422 C C . PHE C 1 166 ? 31.870 28.551 39.691 1.00 0.21 166 PHE C C 1
ATOM 4423 O O . PHE C 1 166 ? 32.865 29.036 39.151 1.00 0.19 166 PHE C O 1
ATOM 4431 N N . TYR C 1 167 ? 31.651 28.736 40.979 1.00 0.16 167 TYR C N 1
ATOM 4432 C CA . TYR C 1 167 ? 32.539 29.514 41.798 1.00 0.23 167 TYR C CA 1
ATOM 4433 C C . TYR C 1 167 ? 33.992 29.210 41.759 1.00 0.31 167 TYR C C 1
ATOM 4434 O O . TYR C 1 167 ? 34.827 30.109 41.567 1.00 0.19 167 TYR C O 1
ATOM 4443 N N . LEU C 1 168 ? 34.392 27.964 41.966 1.00 0.23 168 LEU C N 1
ATOM 4444 C CA . LEU C 1 168 ? 35.792 27.561 41.988 1.00 0.28 168 LEU C CA 1
ATOM 4445 C C . LEU C 1 168 ? 36.553 28.011 40.736 1.00 0.31 168 LEU C C 1
ATOM 4446 O O . LEU C 1 168 ? 37.710 28.426 40.833 1.00 0.24 168 LEU C O 1
ATOM 4451 N N . GLN C 1 169 ? 35.922 27.925 39.586 1.00 0.25 169 GLN C N 1
ATOM 4452 C CA . GLN C 1 169 ? 36.466 28.261 38.285 1.00 0.21 169 GLN C CA 1
ATOM 4453 C C . GLN C 1 169 ? 36.313 29.684 37.848 1.00 0.25 169 GLN C C 1
ATOM 4454 O O . GLN C 1 169 ? 37.283 30.386 37.542 1.00 0.27 169 GLN C O 1
ATOM 4460 N N . TYR C 1 170 ? 35.092 30.179 37.771 1.00 0.21 170 TYR C N 1
ATOM 4461 C CA . TYR C 1 170 ? 34.800 31.534 37.324 1.00 0.11 170 TYR C CA 1
ATOM 4462 C C . TYR C 1 170 ? 34.724 32.530 38.445 1.00 0.13 170 TYR C C 1
ATOM 4463 O O . TYR C 1 170 ? 34.606 33.736 38.205 1.00 0.15 170 TYR C O 1
ATOM 4472 N N . LYS C 1 171 ? 34.756 32.061 39.687 1.00 0.10 171 LYS C N 1
ATOM 4473 C CA . LYS C 1 171 ? 34.637 33.007 40.795 1.00 0.06 171 LYS C CA 1
ATOM 4474 C C . LYS C 1 171 ? 33.325 33.759 40.740 1.00 0.27 171 LYS C C 1
ATOM 4475 O O . LYS C 1 171 ? 32.264 33.139 40.569 1.00 0.21 171 LYS C O 1
ATOM 4481 N N . ASN C 1 172 ? 33.372 35.076 40.855 1.00 0.09 172 ASN C N 1
ATOM 4482 C CA . ASN C 1 172 ? 32.160 35.875 40.830 1.00 0.20 172 ASN C CA 1
ATOM 4483 C C . ASN C 1 172 ? 31.614 36.112 39.449 1.00 0.54 172 ASN C C 1
ATOM 4484 O O . ASN C 1 172 ? 30.457 36.517 39.303 1.00 0.22 172 ASN C O 1
ATOM 4489 N N . VAL C 1 173 ? 32.388 35.905 38.399 1.00 0.35 173 VAL C N 1
ATOM 4490 C CA . VAL C 1 173 ? 31.898 36.166 37.023 1.00 0.50 173 VAL C CA 1
ATOM 4491 C C . VAL C 1 173 ? 31.049 35.023 36.521 1.00 0.19 173 VAL C C 1
ATOM 4492 O O . VAL C 1 173 ? 31.530 34.150 35.811 1.00 0.16 173 VAL C O 1
ATOM 4496 N N . LYS C 1 174 ? 29.784 35.043 36.896 1.00 0.34 174 LYS C N 1
ATOM 4497 C CA . LYS C 1 174 ? 28.789 34.042 36.550 1.00 0.22 174 LYS C CA 1
ATOM 4498 C C . LYS C 1 174 ? 28.319 34.144 35.127 1.00 0.23 174 LYS C C 1
ATOM 4499 O O . LYS C 1 174 ? 27.832 33.166 34.556 1.00 0.18 174 LYS C O 1
ATOM 4505 N N . VAL C 1 175 ? 28.450 35.306 34.499 1.00 0.26 175 VAL C N 1
ATOM 4506 C CA . VAL C 1 175 ? 27.988 35.404 33.095 1.00 0.32 175 VAL C CA 1
ATOM 4507 C C . VAL C 1 175 ? 28.961 34.678 32.172 1.00 0.07 175 VAL C C 1
ATOM 4508 O O . VAL C 1 175 ? 28.555 34.169 31.126 1.00 0.20 175 VAL C O 1
ATOM 4512 N N . ASP C 1 176 ? 30.225 34.637 32.539 1.00 0.15 176 ASP C N 1
ATOM 4513 C CA . ASP C 1 176 ? 31.256 33.943 31.748 1.00 0.15 176 ASP C CA 1
ATOM 4514 C C . ASP C 1 176 ? 31.003 32.435 31.812 1.00 0.37 176 ASP C C 1
ATOM 4515 O O . ASP C 1 176 ? 31.356 31.687 30.907 1.00 0.21 176 ASP C O 1
ATOM 4520 N N . PHE C 1 177 ? 30.393 32.000 32.904 1.00 0.27 177 PHE C N 1
ATOM 4521 C CA . PHE C 1 177 ? 30.075 30.561 33.059 1.00 0.17 177 PHE C CA 1
ATOM 4522 C C . PHE C 1 177 ? 28.797 30.261 32.265 1.00 0.11 177 PHE C C 1
ATOM 4523 O O . PHE C 1 177 ? 28.715 29.216 31.616 1.00 0.12 177 PHE C O 1
ATOM 4531 N N . ALA C 1 178 ? 27.852 31.181 32.325 1.00 0.19 178 ALA C N 1
ATOM 4532 C CA . ALA C 1 178 ? 26.563 31.088 31.618 1.00 0.09 178 ALA C CA 1
ATOM 4533 C C . ALA C 1 178 ? 26.793 31.001 30.108 1.00 0.26 178 ALA C C 1
ATOM 4534 O O . ALA C 1 178 ? 26.032 30.319 29.423 1.00 0.21 178 ALA C O 1
ATOM 4536 N N . LYS C 1 179 ? 27.819 31.676 29.624 1.00 0.29 179 LYS C N 1
ATOM 4537 C CA . LYS C 1 179 ? 28.249 31.725 28.225 1.00 0.15 179 LYS C CA 1
ATOM 4538 C C . LYS C 1 179 ? 28.973 30.438 27.836 1.00 0.18 179 LYS C C 1
ATOM 4539 O O . LYS C 1 179 ? 28.665 29.877 26.784 1.00 0.26 179 LYS C O 1
ATOM 4545 N N . ALA C 1 180 ? 29.899 29.967 28.656 1.00 0.17 180 ALA C N 1
ATOM 4546 C CA . ALA C 1 180 ? 30.669 28.743 28.422 1.00 0.03 180 ALA C CA 1
ATOM 4547 C C . ALA C 1 180 ? 29.785 27.507 28.424 1.00 0.24 180 ALA C C 1
ATOM 4548 O O . ALA C 1 180 ? 30.221 26.472 27.920 1.00 0.19 180 ALA C O 1
ATOM 4550 N N . PHE C 1 181 ? 28.591 27.581 28.969 1.00 0.18 181 PHE C N 1
ATOM 4551 C CA . PHE C 1 181 ? 27.626 26.483 29.048 1.00 0.28 181 PHE C CA 1
ATOM 4552 C C . PHE C 1 181 ? 27.207 25.983 27.677 1.00 0.29 181 PHE C C 1
ATOM 4553 O O . PHE C 1 181 ? 27.067 24.775 27.489 1.00 0.21 181 PHE C O 1
ATOM 4561 N N . TRP C 1 182 ? 26.999 26.872 26.726 1.00 0.13 182 TRP C N 1
ATOM 4562 C CA . TRP C 1 182 ? 26.567 26.565 25.378 1.00 0.21 182 TRP C CA 1
ATOM 4563 C C . TRP C 1 182 ? 27.500 25.678 24.604 1.00 0.28 182 TRP C C 1
ATOM 4564 O O . TRP C 1 182 ? 27.103 25.093 23.592 1.00 0.20 182 TRP C O 1
ATOM 4575 N N . ASN C 1 183 ? 28.735 25.556 25.050 1.00 0.13 183 ASN C N 1
ATOM 4576 C CA . ASN C 1 183 ? 29.738 24.734 24.377 1.00 0.16 183 ASN C CA 1
ATOM 4577 C C . ASN C 1 183 ? 29.624 23.276 24.776 1.00 0.25 183 ASN C C 1
ATOM 4578 O O . ASN C 1 183 ? 30.219 22.404 24.142 1.00 0.17 183 ASN C O 1
ATOM 4583 N N . VAL C 1 184 ? 28.886 22.988 25.836 1.00 0.22 184 VAL C N 1
ATOM 4584 C CA . VAL C 1 184 ? 28.783 21.582 26.273 1.00 0.15 184 VAL C CA 1
ATOM 4585 C C . VAL C 1 184 ? 27.362 21.097 26.331 1.00 0.28 184 VAL C C 1
ATOM 4586 O O . VAL C 1 184 ? 27.074 20.046 26.914 1.00 0.16 184 VAL C O 1
ATOM 4590 N N . VAL C 1 185 ? 26.419 21.824 25.748 1.00 0.17 185 VAL C N 1
ATOM 4591 C CA . VAL C 1 185 ? 25.033 21.339 25.788 1.00 0.20 185 VAL C CA 1
ATOM 4592 C C . VAL C 1 185 ? 24.862 20.128 24.894 1.00 0.35 185 VAL C C 1
ATOM 4593 O O . VAL C 1 185 ? 25.319 20.041 23.755 1.00 0.26 185 VAL C O 1
ATOM 4597 N N . ASN C 1 186 ? 24.178 19.119 25.410 1.00 0.34 186 ASN C N 1
ATOM 4598 C CA . ASN C 1 186 ? 23.948 17.898 24.614 1.00 0.33 186 ASN C CA 1
ATOM 4599 C C . ASN C 1 186 ? 22.548 17.966 23.993 1.00 0.28 186 ASN C C 1
ATOM 4600 O O . ASN C 1 186 ? 21.605 17.479 24.600 1.00 0.15 186 ASN C O 1
ATOM 4605 N N . TRP C 1 187 ? 22.463 18.569 22.830 1.00 0.18 187 TRP C N 1
ATOM 4606 C CA . TRP C 1 187 ? 21.269 18.795 22.043 1.00 0.41 187 TRP C CA 1
ATOM 4607 C C . TRP C 1 187 ? 20.479 17.547 21.786 1.00 0.10 187 TRP C C 1
ATOM 4608 O O . TRP C 1 187 ? 19.260 17.592 21.647 1.00 0.41 187 TRP C O 1
ATOM 4619 N N . ALA C 1 188 ? 21.167 16.423 21.717 1.00 0.21 188 ALA C N 1
ATOM 4620 C CA . ALA C 1 188 ? 20.492 15.145 21.465 1.00 0.15 188 ALA C CA 1
ATOM 4621 C C . ALA C 1 188 ? 19.581 14.797 22.642 1.00 0.40 188 ALA C C 1
ATOM 4622 O O . ALA C 1 188 ? 18.455 14.351 22.414 1.00 0.24 188 ALA C O 1
ATOM 4624 N N . ASP C 1 189 ? 20.068 15.011 23.851 1.00 0.27 189 ASP C N 1
ATOM 4625 C CA . ASP C 1 189 ? 19.299 14.743 25.077 1.00 0.28 189 ASP C CA 1
ATOM 4626 C C . ASP C 1 189 ? 18.074 15.648 25.131 1.00 0.33 189 ASP C C 1
ATOM 4627 O O . ASP C 1 189 ? 16.965 15.192 25.408 1.00 0.37 189 ASP C O 1
ATOM 4632 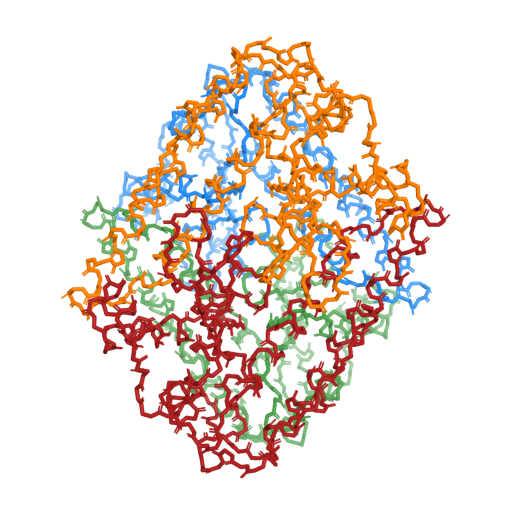N N . VAL C 1 190 ? 18.283 16.927 24.860 1.00 0.17 190 VAL C N 1
ATOM 4633 C CA . VAL C 1 190 ? 17.135 17.867 24.866 1.00 0.25 190 VAL C CA 1
ATOM 4634 C C . VAL C 1 190 ? 16.160 17.487 23.762 1.00 0.55 190 VAL C C 1
ATOM 4635 O O . VAL C 1 190 ? 14.944 17.432 23.965 1.00 0.24 190 VAL C O 1
ATOM 4639 N N . GLN C 1 191 ? 16.675 17.197 22.580 1.00 0.23 191 GLN C N 1
ATOM 4640 C CA . GLN C 1 191 ? 15.838 16.821 21.418 1.00 0.37 191 GLN C CA 1
ATOM 4641 C C . GLN C 1 191 ? 14.967 15.625 21.777 1.00 0.36 191 GLN C C 1
ATOM 4642 O O . GLN C 1 191 ? 13.792 15.528 21.419 1.00 0.29 191 GLN C O 1
ATOM 4648 N N . SER C 1 192 ? 15.555 14.709 22.520 1.00 0.31 192 SER C N 1
ATOM 4649 C CA . SER C 1 192 ? 14.937 13.482 23.006 1.00 0.16 192 SER C CA 1
ATOM 4650 C C . SER C 1 192 ? 13.881 13.758 24.065 1.00 0.31 192 SER C C 1
ATOM 4651 O O . SER C 1 192 ? 12.836 13.109 24.098 1.00 0.24 192 SER C O 1
ATOM 4654 N N . ARG C 1 193 ? 14.128 14.713 24.941 1.00 0.22 193 ARG C N 1
ATOM 4655 C CA . ARG C 1 193 ? 13.185 15.082 26.006 1.00 0.27 193 ARG C CA 1
ATOM 4656 C C . ARG C 1 193 ? 11.968 15.795 25.428 1.00 0.29 193 ARG C C 1
ATOM 4657 O O . ARG C 1 193 ? 10.867 15.721 25.972 1.00 0.23 193 ARG C O 1
ATOM 4665 N N . TYR C 1 194 ? 12.157 16.492 24.328 1.00 0.19 194 TYR C N 1
ATOM 4666 C CA . TYR C 1 194 ? 11.123 17.242 23.625 1.00 0.25 194 TYR C CA 1
ATOM 4667 C C . TYR C 1 194 ? 10.139 16.335 22.902 1.00 0.23 194 TYR C C 1
ATOM 4668 O O . TYR C 1 194 ? 8.938 16.624 22.931 1.00 0.28 194 TYR C O 1
ATOM 4677 N N . ALA C 1 195 ? 10.619 15.288 22.260 1.00 0.54 195 ALA C N 1
ATOM 4678 C CA . ALA C 1 195 ? 9.743 14.352 21.522 1.00 0.31 195 ALA C CA 1
ATOM 4679 C C . ALA C 1 195 ? 8.870 13.592 22.509 1.00 0.35 195 ALA C C 1
ATOM 4680 O O . ALA C 1 195 ? 7.687 13.378 22.281 1.00 0.29 195 ALA C O 1
ATOM 4682 N N . ALA C 1 196 ? 9.481 13.207 23.615 1.00 0.35 196 ALA C N 1
ATOM 4683 C CA . ALA C 1 196 ? 8.767 12.479 24.665 1.00 0.32 196 ALA C CA 1
ATOM 4684 C C . ALA C 1 196 ? 7.715 13.378 25.306 1.00 0.24 196 ALA C C 1
ATOM 4685 O O . ALA C 1 196 ? 6.627 12.909 25.633 1.00 0.41 196 ALA C O 1
ATOM 4687 N N . ALA C 1 197 ? 8.021 14.655 25.470 1.00 0.19 197 ALA C N 1
ATOM 4688 C CA . ALA C 1 197 ? 7.096 15.621 26.077 1.00 0.29 197 ALA C CA 1
ATOM 4689 C C . ALA C 1 197 ? 5.918 15.896 25.155 1.00 0.20 197 ALA C C 1
ATOM 4690 O O . ALA C 1 197 ? 4.791 16.079 25.622 1.00 0.49 197 ALA C O 1
ATOM 4692 N N . THR C 1 198 ? 6.170 15.915 23.865 1.00 0.38 198 THR C N 1
ATOM 4693 C CA . THR C 1 198 ? 5.153 16.147 22.842 1.00 0.36 198 THR C CA 1
ATOM 4694 C C . THR C 1 198 ? 4.337 14.896 22.568 1.00 0.60 198 THR C C 1
ATOM 4695 O O . THR C 1 198 ? 3.229 14.988 22.038 1.00 0.77 198 THR C O 1
ATOM 4699 N N . SER C 1 199 ? 4.860 13.743 22.938 1.00 0.73 199 SER C N 1
ATOM 4700 C CA . SER C 1 199 ? 4.202 12.446 22.755 1.00 0.63 199 SER C CA 1
ATOM 4701 C C . SER C 1 199 ? 2.930 12.368 23.593 1.00 0.55 199 SER C C 1
ATOM 4702 O O . SER C 1 199 ? 1.896 11.949 23.079 1.00 0.90 199 SER C O 1
ATOM 4705 N N . ALA D 1 2 ? 21.726 58.978 53.300 1.00 0.55 2 ALA D N 1
ATOM 4706 C CA . ALA D 1 2 ? 22.039 59.453 51.942 1.00 0.67 2 ALA D CA 1
ATOM 4707 C C . ALA D 1 2 ? 22.160 58.266 50.987 1.00 0.37 2 ALA D C 1
ATOM 4708 O O . ALA D 1 2 ? 21.633 57.188 51.248 1.00 0.80 2 ALA D O 1
ATOM 4710 N N . GLU D 1 3 ? 22.869 58.507 49.899 1.00 0.53 3 GLU D N 1
ATOM 4711 C CA . GLU D 1 3 ? 23.115 57.476 48.853 1.00 0.20 3 GLU D CA 1
ATOM 4712 C C . GLU D 1 3 ? 23.830 56.301 49.510 1.00 0.20 3 GLU D C 1
ATOM 4713 O O . GLU D 1 3 ? 24.611 56.509 50.444 1.00 0.28 3 GLU D O 1
ATOM 4719 N N . TYR D 1 4 ? 23.587 55.066 49.122 1.00 0.19 4 TYR D N 1
ATOM 4720 C CA . TYR D 1 4 ? 24.296 53.962 49.815 1.00 0.01 4 TYR D CA 1
ATOM 4721 C C . TYR D 1 4 ? 25.729 53.895 49.309 1.00 0.08 4 TYR D C 1
ATOM 4722 O O . TYR D 1 4 ? 25.977 54.160 48.139 1.00 0.28 4 TYR D O 1
ATOM 4731 N N . THR D 1 5 ? 26.666 53.576 50.177 1.00 0.18 5 THR D N 1
ATOM 4732 C CA . THR D 1 5 ? 28.083 53.488 49.850 1.00 0.12 5 THR D CA 1
ATOM 4733 C C . THR D 1 5 ? 28.711 52.214 50.412 1.00 0.17 5 THR D C 1
ATOM 4734 O O . THR D 1 5 ? 28.267 51.663 51.411 1.00 0.20 5 THR D O 1
ATOM 4738 N N . LEU D 1 6 ? 29.755 51.775 49.737 1.00 0.28 6 LEU D N 1
ATOM 4739 C CA . LEU D 1 6 ? 30.541 50.566 50.099 1.00 0.12 6 LEU D CA 1
ATOM 4740 C C . 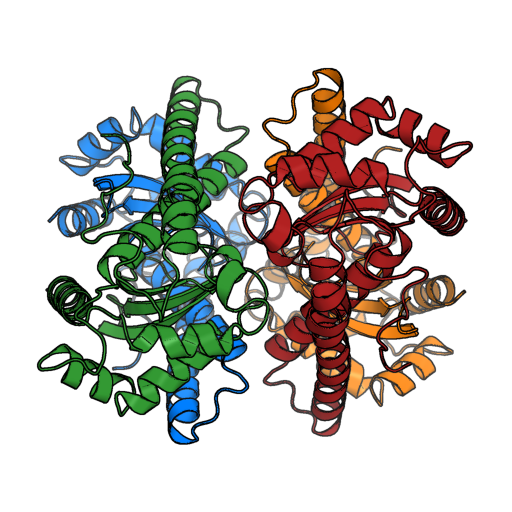LEU D 1 6 ? 31.460 50.925 51.269 1.00 0.43 6 LEU D C 1
ATOM 4741 O O . LEU D 1 6 ? 32.354 51.756 51.104 1.00 0.45 6 LEU D O 1
ATOM 4746 N N . PRO D 1 7 ? 31.251 50.351 52.439 1.00 0.24 7 PRO D N 1
ATOM 4747 C CA . PRO D 1 7 ? 32.103 50.707 53.574 1.00 0.35 7 PRO D CA 1
ATOM 4748 C C . PRO D 1 7 ? 33.495 50.132 53.465 1.00 0.19 7 PRO D C 1
ATOM 4749 O O . PRO D 1 7 ? 33.721 49.091 52.863 1.00 0.33 7 PRO D O 1
ATOM 4753 N N . ASP D 1 8 ? 34.423 50.834 54.090 1.00 0.23 8 ASP D N 1
ATOM 4754 C CA . ASP D 1 8 ? 35.838 50.446 54.139 1.00 0.41 8 ASP D CA 1
ATOM 4755 C C . ASP D 1 8 ? 36.047 49.431 55.274 1.00 0.24 8 ASP D C 1
ATOM 4756 O O . ASP D 1 8 ? 35.471 49.599 56.345 1.00 0.28 8 ASP D O 1
ATOM 4761 N N . LEU D 1 9 ? 36.849 48.416 55.008 1.00 0.17 9 LEU D N 1
ATOM 4762 C CA . LEU D 1 9 ? 37.150 47.376 55.997 1.00 0.12 9 LEU D CA 1
ATOM 4763 C C . LEU D 1 9 ? 38.107 47.910 57.065 1.00 0.66 9 LEU D C 1
ATOM 4764 O O . LEU D 1 9 ? 38.969 48.730 56.741 1.00 0.31 9 LEU D O 1
ATOM 4769 N N . ASP D 1 10 ? 37.952 47.483 58.302 1.00 0.47 10 ASP D N 1
ATOM 4770 C CA . ASP D 1 10 ? 38.782 47.918 59.429 1.00 0.27 10 ASP D CA 1
ATOM 4771 C C . ASP D 1 10 ? 40.062 47.103 59.527 1.00 0.60 10 ASP D C 1
ATOM 4772 O O . ASP D 1 10 ? 40.875 47.304 60.427 1.00 0.44 10 ASP D O 1
ATOM 4777 N N . TRP D 1 11 ? 40.255 46.171 58.610 1.00 0.21 11 TRP D N 1
ATOM 4778 C CA . TRP D 1 11 ? 41.464 45.332 58.638 1.00 0.14 11 TRP D CA 1
ATOM 4779 C C . TRP D 1 11 ? 41.868 44.959 57.221 1.00 0.12 11 TRP D C 1
ATOM 4780 O O . TRP D 1 11 ? 41.088 45.197 56.301 1.00 0.32 11 TRP D O 1
ATOM 4791 N N . ASP D 1 12 ? 43.050 44.398 57.059 1.00 0.31 12 ASP D N 1
ATOM 4792 C CA . ASP D 1 12 ? 43.575 43.956 55.748 1.00 0.19 12 ASP D CA 1
ATOM 4793 C C . ASP D 1 12 ? 42.843 42.658 55.358 1.00 0.13 12 ASP D C 1
ATOM 4794 O O . ASP D 1 12 ? 42.575 41.847 56.245 1.00 0.19 12 ASP D O 1
ATOM 4799 N N . TYR D 1 13 ? 42.541 42.475 54.089 1.00 0.18 13 TYR D N 1
ATOM 4800 C CA . TYR D 1 13 ? 41.871 41.341 53.499 1.00 0.20 13 TYR D CA 1
ATOM 4801 C C . TYR D 1 13 ? 42.343 40.013 54.077 1.00 0.28 13 TYR D C 1
ATOM 4802 O O . TYR D 1 13 ? 41.504 39.139 54.309 1.00 0.29 13 TYR D O 1
ATOM 4811 N N . GLY D 1 14 ? 43.635 39.855 54.298 1.00 0.30 14 GLY D N 1
ATOM 4812 C CA . GLY D 1 14 ? 44.165 38.595 54.840 1.00 0.09 14 GLY D CA 1
ATOM 4813 C C . GLY D 1 14 ? 44.405 38.628 56.337 1.00 0.23 14 GLY D C 1
ATOM 4814 O O . GLY D 1 14 ? 45.232 37.877 56.854 1.00 0.23 14 GLY D O 1
ATOM 4815 N N . ALA D 1 15 ? 43.708 39.462 57.082 1.00 0.18 15 ALA D N 1
ATOM 4816 C CA . ALA D 1 15 ? 43.887 39.570 58.531 1.00 0.22 15 ALA D CA 1
ATOM 4817 C C . ALA D 1 15 ? 43.141 38.498 59.294 1.00 0.22 15 ALA D C 1
ATOM 4818 O O . ALA D 1 15 ? 43.401 38.273 60.479 1.00 0.23 15 ALA D O 1
ATOM 4820 N N . LEU D 1 16 ? 42.207 37.846 58.634 1.00 0.26 16 LEU D N 1
ATOM 4821 C CA . LEU D 1 16 ? 41.377 36.799 59.223 1.00 0.14 16 LEU D CA 1
ATOM 4822 C C . LEU D 1 16 ? 41.947 35.411 58.967 1.00 0.22 16 LEU D C 1
ATOM 4823 O O . LEU D 1 16 ? 41.433 34.436 59.510 1.00 0.17 16 LEU D O 1
ATOM 4828 N N . GLU D 1 17 ? 43.002 35.307 58.177 1.00 0.18 17 GLU D N 1
ATOM 4829 C CA . GLU D 1 17 ? 43.634 33.999 57.889 1.00 0.22 17 GLU D CA 1
ATOM 4830 C C . GLU D 1 17 ? 44.134 33.391 59.200 1.00 0.24 17 GLU D C 1
ATOM 4831 O O . GLU D 1 17 ? 44.548 34.125 60.101 1.00 0.39 17 GLU D O 1
ATOM 4837 N N . PRO D 1 18 ? 44.090 32.089 59.378 1.00 0.20 18 PRO D N 1
ATOM 4838 C CA . PRO D 1 18 ? 43.637 31.103 58.413 1.00 0.34 18 PRO D CA 1
ATOM 4839 C C . PRO D 1 18 ? 42.164 30.799 58.471 1.00 0.26 18 PRO D C 1
ATOM 4840 O O . PRO D 1 18 ? 41.732 29.942 57.692 1.00 0.26 18 PRO D O 1
ATOM 4844 N N . HIS D 1 19 ? 41.372 31.418 59.326 1.00 0.31 19 HIS D N 1
ATOM 4845 C CA . HIS D 1 19 ? 39.934 31.142 59.428 1.00 0.24 19 HIS D CA 1
ATOM 4846 C C . HIS D 1 19 ? 39.187 31.490 58.161 1.00 0.26 19 HIS D C 1
ATOM 4847 O O . HIS D 1 19 ? 38.353 30.721 57.693 1.00 0.25 19 HIS D O 1
ATOM 4854 N N . ILE D 1 20 ? 39.461 32.667 57.634 1.00 0.25 20 ILE D N 1
ATOM 4855 C CA . ILE D 1 20 ? 38.830 33.132 56.385 1.00 0.30 20 ILE D CA 1
ATOM 4856 C C . ILE D 1 20 ? 39.916 33.673 55.452 1.00 0.27 20 ILE D C 1
ATOM 4857 O O . ILE D 1 20 ? 40.605 34.622 55.814 1.00 0.20 20 ILE D O 1
ATOM 4862 N N . SER D 1 21 ? 40.064 33.069 54.293 1.00 0.20 21 SER D N 1
ATOM 4863 C CA . SER D 1 21 ? 41.054 33.454 53.298 1.00 0.19 21 SER D CA 1
ATOM 4864 C C . SER D 1 21 ? 40.923 34.896 52.867 1.00 0.22 21 SER D C 1
ATOM 4865 O O . SER D 1 21 ? 39.837 35.475 52.863 1.00 0.20 21 SER D O 1
ATOM 4868 N N . GLY D 1 22 ? 42.053 35.476 52.491 1.00 0.22 22 GLY D N 1
ATOM 4869 C CA . GLY D 1 22 ? 42.114 36.872 52.031 1.00 0.20 22 GLY D CA 1
ATOM 4870 C C . GLY D 1 22 ? 41.491 36.943 50.640 1.00 0.25 22 GLY D C 1
ATOM 4871 O O . GLY D 1 22 ? 40.897 37.956 50.294 1.00 0.16 22 GLY D O 1
ATOM 4872 N N . GLN D 1 23 ? 41.653 35.865 49.896 1.00 0.21 23 GLN D N 1
ATOM 4873 C CA . GLN D 1 23 ? 41.129 35.700 48.536 1.00 0.36 23 GLN D CA 1
ATOM 4874 C C . GLN D 1 23 ? 39.611 35.910 48.525 1.00 0.19 23 GLN D C 1
ATOM 4875 O O . GLN D 1 23 ? 39.142 36.685 47.695 1.00 0.25 23 GLN D O 1
ATOM 4881 N N . ILE D 1 24 ? 38.902 35.256 49.425 1.00 0.18 24 ILE D N 1
ATOM 4882 C CA . ILE D 1 24 ? 37.445 35.366 49.574 1.00 0.19 24 ILE D CA 1
ATOM 4883 C C . ILE D 1 24 ? 37.055 36.783 50.019 1.00 0.15 24 ILE D C 1
ATOM 4884 O O . ILE D 1 24 ? 36.164 37.374 49.423 1.00 0.26 24 ILE D O 1
ATOM 4889 N N . ASN D 1 25 ? 37.716 37.297 51.038 1.00 0.20 25 ASN D N 1
ATOM 4890 C CA . ASN D 1 25 ? 37.477 38.629 51.592 1.00 0.34 25 ASN D CA 1
ATOM 4891 C C . ASN D 1 25 ? 37.551 39.698 50.513 1.00 0.15 25 ASN D C 1
ATOM 4892 O O . ASN D 1 25 ? 36.760 40.637 50.493 1.00 0.20 25 ASN D O 1
ATOM 4897 N N . GLU D 1 26 ? 38.511 39.563 49.620 1.00 0.11 26 GLU D N 1
ATOM 4898 C CA . GLU D 1 26 ? 38.722 40.513 48.523 1.00 0.05 26 GLU D CA 1
ATOM 4899 C C . GLU D 1 26 ? 37.524 40.506 47.571 1.00 0.13 26 GLU D C 1
ATOM 4900 O O . GLU D 1 26 ? 36.897 41.541 47.357 1.00 0.25 26 GLU D O 1
ATOM 4906 N N . LEU D 1 27 ? 37.247 39.345 47.008 1.00 0.19 27 LEU D N 1
ATOM 4907 C CA . LEU D 1 27 ? 36.131 39.145 46.063 1.00 0.20 27 LEU D CA 1
ATOM 4908 C C . LEU D 1 27 ? 34.808 39.535 46.750 1.00 0.25 27 LEU D C 1
ATOM 4909 O O . LEU D 1 27 ? 33.971 40.236 46.198 1.00 0.31 27 LEU D O 1
ATOM 4914 N N . HIS D 1 28 ? 34.667 39.058 47.969 1.00 0.17 28 HIS D N 1
ATOM 4915 C CA . HIS D 1 28 ? 33.467 39.284 48.791 1.00 0.18 28 HIS D CA 1
ATOM 4916 C C . HIS D 1 28 ? 33.158 40.760 48.919 1.00 0.14 28 HIS D C 1
ATOM 4917 O O . HIS D 1 28 ? 32.045 41.228 48.689 1.00 0.23 28 HIS D O 1
ATOM 4924 N N . HIS D 1 29 ? 34.163 41.523 49.302 1.00 0.23 29 HIS D N 1
ATOM 4925 C CA . HIS D 1 29 ? 34.077 42.956 49.510 1.00 0.16 29 HIS D CA 1
ATOM 4926 C C . HIS D 1 29 ? 34.008 43.777 48.253 1.00 0.08 29 HIS D C 1
ATOM 4927 O O . HIS D 1 29 ? 33.020 44.473 48.013 1.00 0.19 29 HIS D O 1
ATOM 4934 N N . SER D 1 30 ? 35.050 43.756 47.444 1.00 0.21 30 SER D N 1
ATOM 4935 C CA . SER D 1 30 ? 35.155 44.542 46.226 1.00 0.15 30 SER D CA 1
ATOM 4936 C C . SER D 1 30 ? 34.280 44.101 45.095 1.00 0.59 30 SER D C 1
ATOM 4937 O O . SER D 1 30 ? 34.005 44.899 44.190 1.00 0.30 30 SER D O 1
ATOM 4940 N N . LYS D 1 31 ? 33.831 42.858 45.065 1.00 0.29 31 LYS D N 1
ATOM 4941 C CA . LYS D 1 31 ? 33.002 42.347 43.973 1.00 0.32 31 LYS D CA 1
ATOM 4942 C C . LYS D 1 31 ? 31.550 42.190 44.390 1.00 0.46 31 LYS D C 1
ATOM 4943 O O . LYS D 1 31 ? 30.675 42.928 43.943 1.00 0.27 31 LYS D O 1
ATOM 4949 N N . HIS D 1 32 ? 31.263 41.242 45.256 1.00 0.24 32 HIS D N 1
ATOM 4950 C CA . HIS D 1 32 ? 29.938 40.917 45.747 1.00 0.28 32 HIS D CA 1
ATOM 4951 C C . HIS D 1 32 ? 29.242 42.046 46.451 1.00 0.20 32 HIS D C 1
ATOM 4952 O O . HIS D 1 32 ? 28.168 42.504 46.058 1.00 0.20 32 HIS D O 1
ATOM 4959 N N . HIS D 1 33 ? 29.811 42.548 47.532 1.00 0.11 33 HIS D N 1
ATOM 4960 C CA . HIS D 1 33 ? 29.225 43.634 48.303 1.00 0.11 33 HIS D CA 1
ATOM 4961 C C . HIS D 1 33 ? 29.022 44.887 47.480 1.00 0.16 33 HIS D C 1
ATOM 4962 O O . HIS D 1 33 ? 27.987 45.544 47.602 1.00 0.19 33 HIS D O 1
ATOM 4969 N N . ALA D 1 34 ? 29.976 45.261 46.647 1.00 0.18 34 ALA D N 1
ATOM 4970 C CA . ALA D 1 34 ? 29.879 46.460 45.813 1.00 0.24 34 ALA D CA 1
ATOM 4971 C C . ALA D 1 34 ? 28.692 46.374 44.858 1.00 0.09 34 ALA D C 1
ATOM 4972 O O . ALA D 1 34 ? 28.087 47.379 44.498 1.00 0.10 34 ALA D O 1
ATOM 4974 N N . THR D 1 35 ? 28.375 45.162 44.455 1.00 0.15 35 THR D N 1
ATOM 4975 C CA . THR D 1 35 ? 27.255 44.912 43.545 1.00 0.14 35 THR D CA 1
ATOM 4976 C C . THR D 1 35 ? 25.935 45.250 44.200 1.00 0.12 35 THR D C 1
ATOM 4977 O O . THR D 1 35 ? 25.041 45.797 43.551 1.00 0.20 35 THR D O 1
ATOM 4981 N N . TYR D 1 36 ? 25.767 44.979 45.487 1.00 0.10 36 TYR D N 1
ATOM 4982 C CA . TYR D 1 36 ? 24.503 45.311 46.162 1.00 0.28 36 TYR D CA 1
ATOM 4983 C C . TYR D 1 36 ? 24.389 46.802 46.423 1.00 0.19 36 TYR D C 1
ATOM 4984 O O . TYR D 1 36 ? 23.280 47.335 46.428 1.00 0.22 36 TYR D O 1
ATOM 4993 N N . VAL D 1 37 ? 25.502 47.471 46.668 1.00 0.16 37 VAL D N 1
ATOM 4994 C CA . VAL D 1 37 ? 25.419 48.933 46.938 1.00 0.19 37 VAL D CA 1
ATOM 4995 C C . VAL D 1 37 ? 24.938 49.650 45.684 1.00 0.09 37 VAL D C 1
ATOM 4996 O O . VAL D 1 37 ? 24.165 50.597 45.790 1.00 0.19 37 VAL D O 1
ATOM 5000 N N . LYS D 1 38 ? 25.395 49.194 44.542 1.00 0.10 38 LYS D N 1
ATOM 5001 C CA . LYS D 1 38 ? 25.008 49.772 43.241 1.00 0.19 38 LYS D CA 1
ATOM 5002 C C . LYS D 1 38 ? 23.542 49.440 42.967 1.00 0.14 38 LYS D C 1
ATOM 5003 O O . LYS D 1 38 ? 22.789 50.306 42.516 1.00 0.12 38 LYS D O 1
ATOM 5009 N N . GLY D 1 39 ? 23.178 48.202 43.238 1.00 0.21 39 GLY D N 1
ATOM 5010 C CA . GLY D 1 39 ? 21.813 47.706 43.048 1.00 0.10 39 GLY D CA 1
ATOM 5011 C C . GLY D 1 39 ? 20.844 48.440 43.966 1.00 0.09 39 GLY D C 1
ATOM 5012 O O . GLY D 1 39 ? 19.707 48.695 43.572 1.00 0.16 39 GLY D O 1
ATOM 5013 N N . ALA D 1 40 ? 21.262 48.775 45.175 1.00 0.16 40 ALA D N 1
ATOM 5014 C CA . ALA D 1 40 ? 20.424 49.509 46.138 1.00 0.13 40 ALA D CA 1
ATOM 5015 C C . ALA D 1 40 ? 20.195 50.938 45.667 1.00 0.09 40 ALA D C 1
ATOM 5016 O O . ALA D 1 40 ? 19.072 51.443 45.715 1.00 0.37 40 ALA D O 1
ATOM 5018 N N . ASN D 1 41 ? 21.245 51.589 45.201 1.00 0.15 41 ASN D N 1
ATOM 5019 C CA . ASN D 1 41 ? 21.190 52.964 44.696 1.00 0.14 41 ASN D CA 1
ATOM 5020 C C . ASN D 1 41 ? 20.347 53.040 43.434 1.00 0.20 41 ASN D C 1
ATOM 5021 O O . ASN D 1 41 ? 19.588 53.992 43.241 1.00 0.24 41 ASN D O 1
ATOM 5026 N N . ASP D 1 42 ? 20.490 52.048 42.570 1.00 0.16 42 ASP D N 1
ATOM 5027 C CA . ASP D 1 42 ? 19.716 52.041 41.314 1.00 0.28 42 ASP D CA 1
ATOM 5028 C C . ASP D 1 42 ? 18.239 51.813 41.600 1.00 0.10 42 ASP D C 1
ATOM 5029 O O . ASP D 1 42 ? 17.387 52.429 40.967 1.00 0.39 42 ASP D O 1
ATOM 5034 N N . ALA D 1 43 ? 17.958 50.929 42.539 1.00 0.21 43 ALA D N 1
ATOM 5035 C CA . ALA D 1 43 ? 16.581 50.584 42.945 1.00 0.13 43 ALA D CA 1
ATOM 5036 C C . ALA D 1 43 ? 15.864 51.836 43.449 1.00 0.44 43 ALA D C 1
ATOM 5037 O O . ALA D 1 43 ? 14.707 52.117 43.143 1.00 0.18 43 ALA D O 1
ATOM 5039 N N . VAL D 1 44 ? 16.570 52.623 44.239 1.00 0.14 44 VAL D N 1
ATOM 5040 C CA . VAL D 1 44 ? 16.053 53.870 44.806 1.00 0.28 44 VAL D CA 1
ATOM 5041 C C . VAL D 1 44 ? 15.818 54.900 43.711 1.00 0.27 44 VAL D C 1
ATOM 5042 O O . VAL D 1 44 ? 14.889 55.691 43.838 1.00 0.21 44 VAL D O 1
ATOM 5046 N N . ALA D 1 45 ? 16.607 54.884 42.662 1.00 0.17 45 ALA D N 1
ATOM 5047 C CA . ALA D 1 45 ? 16.538 55.781 41.520 1.00 0.15 45 ALA D CA 1
ATOM 5048 C C . ALA D 1 45 ? 15.387 55.425 40.587 1.00 0.12 45 ALA D C 1
ATOM 5049 O O . ALA D 1 45 ? 14.700 56.318 40.102 1.00 0.21 45 ALA D O 1
ATOM 5051 N N . LYS D 1 46 ? 15.156 54.150 40.358 1.00 0.10 46 LYS D N 1
ATOM 5052 C CA . LYS D 1 46 ? 14.071 53.684 39.488 1.00 0.12 46 LYS D CA 1
ATOM 5053 C C . LYS D 1 46 ? 12.716 54.011 40.104 1.00 0.14 46 LYS D C 1
ATOM 5054 O O . LYS D 1 46 ? 11.742 54.263 39.396 1.00 0.24 46 LYS D O 1
ATOM 5060 N N . LEU D 1 47 ? 12.661 53.994 41.420 1.00 0.12 47 LEU D N 1
ATOM 5061 C CA . LEU D 1 47 ? 11.424 54.291 42.159 1.00 0.14 47 LEU D CA 1
ATOM 5062 C C . LEU D 1 47 ? 11.118 55.792 42.102 1.00 0.06 47 LEU D C 1
ATOM 5063 O O . LEU D 1 47 ? 9.944 56.155 42.057 1.00 0.18 47 LEU D O 1
ATOM 5068 N N . GLU D 1 48 ? 12.148 56.607 42.086 1.00 0.17 48 GLU D N 1
ATOM 5069 C CA . GLU D 1 48 ? 12.033 58.077 42.019 1.00 0.23 48 GLU D CA 1
ATOM 5070 C C . GLU D 1 48 ? 11.383 58.458 40.680 1.00 0.13 48 GLU D C 1
ATOM 5071 O O . GLU D 1 48 ? 10.513 59.318 40.620 1.00 0.17 48 GLU D O 1
ATOM 5077 N N . GLU D 1 49 ? 11.850 57.787 39.654 1.00 0.15 49 GLU D N 1
ATOM 5078 C CA . GLU D 1 49 ? 11.429 57.917 38.260 1.00 0.24 49 GLU D CA 1
ATOM 5079 C C . GLU D 1 49 ? 9.976 57.463 38.109 1.00 0.07 49 GLU D C 1
ATOM 5080 O O . GLU D 1 49 ? 9.161 58.150 37.491 1.00 0.22 49 GLU D O 1
ATOM 5086 N N . ALA D 1 50 ? 9.659 56.329 38.689 1.00 0.18 50 ALA D N 1
ATOM 5087 C CA . ALA D 1 50 ? 8.307 55.756 38.653 1.00 0.17 50 ALA D CA 1
ATOM 5088 C C . ALA D 1 50 ? 7.295 56.733 39.226 1.00 0.24 50 ALA D C 1
ATOM 5089 O O . ALA D 1 50 ? 6.196 56.965 38.709 1.00 0.16 50 ALA D O 1
ATOM 5091 N N . ARG D 1 51 ? 7.634 57.358 40.338 1.00 0.16 51 ARG D N 1
ATOM 5092 C CA . ARG D 1 51 ? 6.776 58.331 41.001 1.00 0.03 51 ARG D CA 1
ATOM 5093 C C . ARG D 1 51 ? 6.666 59.613 40.171 1.00 0.31 51 ARG D C 1
ATOM 5094 O O . ARG D 1 51 ? 5.603 60.223 40.106 1.00 0.25 51 ARG D O 1
ATOM 5102 N N . ALA D 1 52 ? 7.760 60.030 39.566 1.00 0.19 52 ALA D N 1
ATOM 5103 C CA . ALA D 1 52 ? 7.821 61.252 38.750 1.00 0.25 52 ALA D CA 1
ATOM 5104 C C . ALA D 1 52 ? 6.979 61.109 37.491 1.00 0.27 52 ALA D C 1
ATOM 5105 O O . ALA D 1 52 ? 6.201 62.010 37.183 1.00 0.32 52 ALA D O 1
ATOM 5107 N N . LYS D 1 53 ? 7.134 60.000 36.795 1.00 0.12 53 LYS D N 1
ATOM 5108 C CA . LYS D 1 53 ? 6.392 59.683 35.575 1.00 0.25 53 LYS D CA 1
ATOM 5109 C C . LYS D 1 53 ? 5.007 59.153 35.942 1.00 0.20 53 LYS D C 1
ATOM 5110 O O . LYS D 1 53 ? 4.176 58.946 35.065 1.00 0.55 53 LYS D O 1
ATOM 5116 N N . GLU D 1 54 ? 4.790 58.922 37.223 1.00 0.31 54 GLU D N 1
ATOM 5117 C CA . GLU D 1 54 ? 3.510 58.397 37.738 1.00 0.23 54 GLU D CA 1
ATOM 5118 C C . GLU D 1 54 ? 3.137 57.122 36.980 1.00 0.38 54 GLU D C 1
ATOM 5119 O O . GLU D 1 54 ? 2.059 57.023 36.406 1.00 0.53 54 GLU D O 1
ATOM 5125 N N . ASP D 1 55 ? 4.071 56.195 36.975 1.00 0.22 55 ASP D N 1
ATOM 5126 C CA . ASP D 1 55 ? 3.942 54.887 36.305 1.00 0.17 55 ASP D CA 1
ATOM 5127 C C . ASP D 1 55 ? 4.539 53.801 37.197 1.00 0.41 55 ASP D C 1
ATOM 5128 O O . ASP D 1 55 ? 5.756 53.644 37.280 1.00 0.26 55 ASP D O 1
ATOM 5133 N N . HIS D 1 56 ? 3.680 53.063 37.872 1.00 0.26 56 HIS D N 1
ATOM 5134 C CA . HIS D 1 56 ? 4.045 51.990 38.794 1.00 0.08 56 HIS D CA 1
ATOM 5135 C C . HIS D 1 56 ? 3.724 50.619 38.244 1.00 0.17 56 HIS D C 1
ATOM 5136 O O . HIS D 1 56 ? 3.376 49.699 38.986 1.00 0.21 56 HIS D O 1
ATOM 5143 N N . SER D 1 57 ? 3.836 50.471 36.937 1.00 0.22 57 SER D N 1
ATOM 5144 C CA . SER D 1 57 ? 3.539 49.188 36.277 1.00 0.33 57 SER D CA 1
ATOM 5145 C C . SER D 1 57 ? 4.578 48.141 36.636 1.00 0.26 57 SER D C 1
ATOM 5146 O O . SER D 1 57 ? 4.355 46.941 36.528 1.00 0.29 57 SER D O 1
ATOM 5149 N N . ALA D 1 58 ? 5.743 48.566 37.088 1.00 0.18 58 ALA D N 1
ATOM 5150 C CA . ALA D 1 58 ? 6.796 47.622 37.461 1.00 0.23 58 ALA D CA 1
ATOM 5151 C C . ALA D 1 58 ? 7.069 47.664 38.953 1.00 0.22 58 ALA D C 1
ATOM 5152 O O . ALA D 1 58 ? 8.184 47.310 39.335 1.00 0.21 58 ALA D O 1
ATOM 5154 N N . ILE D 1 59 ? 6.093 48.078 39.739 1.00 0.15 59 ILE D N 1
ATOM 5155 C CA . ILE D 1 59 ? 6.224 48.179 41.191 1.00 0.12 59 ILE D CA 1
ATOM 5156 C C . ILE D 1 59 ? 6.743 46.911 41.830 1.00 0.12 59 ILE D C 1
ATOM 5157 O O . ILE D 1 59 ? 7.588 46.913 42.729 1.00 0.14 59 ILE D O 1
ATOM 5162 N N . LEU D 1 60 ? 6.245 45.755 41.418 1.00 0.12 60 LEU D N 1
ATOM 5163 C CA . LEU D 1 60 ? 6.696 44.494 42.011 1.00 0.14 60 LEU D CA 1
ATOM 5164 C C . LEU D 1 60 ? 8.191 44.279 41.828 1.00 0.10 60 LEU D C 1
ATOM 5165 O O . LEU D 1 60 ? 8.878 43.892 42.771 1.00 0.16 60 LEU D O 1
ATOM 5170 N N . LEU D 1 61 ? 8.703 44.533 40.642 1.00 0.11 61 LEU D N 1
ATOM 5171 C CA . LEU D 1 61 ? 10.132 44.393 40.321 1.00 0.22 61 LEU D CA 1
ATOM 5172 C C . LEU D 1 61 ? 10.962 45.399 41.139 1.00 0.13 61 LEU D C 1
ATOM 5173 O O . LEU D 1 61 ? 11.976 45.007 41.717 1.00 0.29 61 LEU D O 1
ATOM 5178 N N . ASN D 1 62 ? 10.560 46.650 41.178 1.00 0.13 62 ASN D N 1
ATOM 5179 C CA . ASN D 1 62 ? 11.230 47.735 41.880 1.00 0.15 62 ASN D CA 1
ATOM 5180 C C . ASN D 1 62 ? 11.279 47.486 43.379 1.00 0.32 62 ASN D C 1
ATOM 5181 O O . ASN D 1 62 ? 12.282 47.828 44.002 1.00 0.14 62 ASN D O 1
ATOM 5186 N N . GLU D 1 63 ? 10.210 46.923 43.919 1.00 0.09 63 GLU D N 1
ATOM 5187 C CA . GLU D 1 63 ? 10.141 46.630 45.354 1.00 0.02 63 GLU D CA 1
ATOM 5188 C C . GLU D 1 63 ? 10.991 45.427 45.704 1.00 0.10 63 GLU D C 1
ATOM 5189 O O . GLU D 1 63 ? 11.547 45.391 46.795 1.00 0.14 63 GLU D O 1
ATOM 5195 N N . LYS D 1 64 ? 11.118 44.459 44.823 1.00 0.13 64 LYS D N 1
ATOM 5196 C CA . LYS D 1 64 ? 11.927 43.253 45.037 1.00 0.32 64 LYS D CA 1
ATOM 5197 C C . LYS D 1 64 ? 13.414 43.603 44.954 1.00 0.15 64 LYS D C 1
ATOM 5198 O O . LYS D 1 64 ? 14.201 43.121 45.768 1.00 0.07 64 LYS D O 1
ATOM 5204 N N . ASN D 1 65 ? 13.760 44.417 43.975 1.00 0.15 65 ASN D N 1
ATOM 5205 C CA . ASN D 1 65 ? 15.132 44.883 43.724 1.00 0.14 65 ASN D CA 1
ATOM 5206 C C . ASN D 1 65 ? 15.611 45.723 44.920 1.00 0.06 65 ASN D C 1
ATOM 5207 O O . ASN D 1 65 ? 16.763 45.612 45.330 1.00 0.28 65 ASN D O 1
ATOM 5212 N N . LEU D 1 66 ? 14.722 46.549 45.443 1.00 0.11 66 LEU D N 1
ATOM 5213 C CA . LEU D 1 66 ? 14.999 47.420 46.586 1.00 0.12 66 LEU D CA 1
ATOM 5214 C C . LEU D 1 66 ? 15.325 46.581 47.831 1.00 0.20 66 LEU D C 1
ATOM 5215 O O . LEU D 1 66 ? 16.372 46.771 48.448 1.00 0.18 66 LEU D O 1
ATOM 5220 N N . ALA D 1 67 ? 14.426 45.675 48.175 1.00 0.19 67 ALA D N 1
ATOM 5221 C CA . ALA D 1 67 ? 14.537 44.792 49.322 1.00 0.05 67 ALA D CA 1
ATOM 5222 C C . ALA D 1 67 ? 15.740 43.863 49.197 1.00 0.15 67 ALA D C 1
ATOM 5223 O O . ALA D 1 67 ? 16.482 43.710 50.161 1.00 0.16 67 ALA D O 1
ATOM 5225 N N . PHE D 1 68 ? 15.936 43.269 48.034 1.00 0.17 68 PHE D N 1
ATOM 5226 C CA . PHE D 1 68 ? 17.041 42.337 47.813 1.00 0.06 68 PHE D CA 1
ATOM 5227 C C . PHE D 1 68 ? 18.385 42.995 47.961 1.00 0.06 68 PHE D C 1
ATOM 5228 O O . PHE D 1 68 ? 19.245 42.550 48.716 1.00 0.12 68 PHE D O 1
ATOM 5236 N N . ASN D 1 69 ? 18.608 44.071 47.228 1.00 0.00 69 ASN D N 1
ATOM 5237 C CA . ASN D 1 69 ? 19.888 44.789 47.265 1.00 0.18 69 ASN D CA 1
ATOM 5238 C C . ASN D 1 69 ? 20.119 45.531 48.544 1.00 0.14 69 ASN D C 1
ATOM 5239 O O . ASN D 1 69 ? 21.229 45.539 49.098 1.00 0.16 69 ASN D O 1
ATOM 5244 N N . LEU D 1 70 ? 19.096 46.197 49.064 1.00 0.20 70 LEU D N 1
ATOM 5245 C CA . LEU D 1 70 ? 19.249 46.945 50.324 1.00 0.10 70 LEU D CA 1
ATOM 5246 C C . LEU D 1 70 ? 19.580 45.976 51.467 1.00 0.31 70 LEU D C 1
ATOM 5247 O O . LEU D 1 70 ? 20.431 46.265 52.307 1.00 0.13 70 LEU D O 1
ATOM 5252 N N . ALA D 1 71 ? 18.925 44.828 51.503 1.00 0.22 71 ALA D N 1
ATOM 5253 C CA . ALA D 1 71 ? 19.156 43.801 52.535 1.00 0.18 71 ALA D CA 1
ATOM 5254 C C . ALA D 1 71 ? 20.537 43.177 52.318 1.00 0.17 71 ALA D C 1
ATOM 5255 O O . ALA D 1 71 ? 21.236 42.819 53.253 1.00 0.08 71 ALA D O 1
ATOM 5257 N N . GLY D 1 72 ? 20.910 43.063 51.054 1.00 0.12 72 GLY D N 1
ATOM 5258 C CA . GLY D 1 72 ? 22.234 42.496 50.724 1.00 0.06 72 GLY D CA 1
ATOM 5259 C C . GLY D 1 72 ? 23.249 43.459 51.331 1.00 0.24 72 GLY D C 1
ATOM 5260 O O . GLY D 1 72 ? 24.127 43.094 52.096 1.00 0.08 72 GLY D O 1
ATOM 5261 N N . HIS D 1 73 ? 23.081 44.730 51.035 1.00 0.00 73 HIS D N 1
ATOM 5262 C CA . HIS D 1 73 ? 23.984 45.776 51.546 1.00 0.13 73 HIS D CA 1
ATOM 5263 C C . HIS D 1 73 ? 23.994 45.817 53.051 1.00 0.19 73 HIS D C 1
ATOM 5264 O O . HIS D 1 73 ? 25.062 45.811 53.674 1.00 0.19 73 HIS D O 1
ATOM 5271 N N . VAL D 1 74 ? 22.837 45.839 53.698 1.00 0.21 74 VAL D N 1
ATOM 5272 C CA . VAL D 1 74 ? 22.722 45.900 55.145 1.00 0.29 74 VAL D CA 1
ATOM 5273 C C . VAL D 1 74 ? 23.416 44.771 55.861 1.00 0.11 74 VAL D C 1
ATOM 5274 O O . VAL D 1 74 ? 24.100 45.009 56.857 1.00 0.16 74 VAL D O 1
ATOM 5278 N N . ASN D 1 75 ? 23.245 43.569 55.361 1.00 0.07 75 ASN D N 1
ATOM 5279 C CA . ASN D 1 75 ? 23.793 42.337 55.898 1.00 0.01 75 ASN D CA 1
ATOM 5280 C C . ASN D 1 75 ? 25.307 42.302 55.879 1.00 0.20 75 ASN D C 1
ATOM 5281 O O . ASN D 1 75 ? 25.942 41.918 56.874 1.00 0.14 75 ASN D O 1
ATOM 5286 N N . HIS D 1 76 ? 25.880 42.686 54.757 1.00 0.26 76 HIS D N 1
ATOM 5287 C CA . HIS D 1 76 ? 27.330 42.717 54.541 1.00 0.11 76 HIS D CA 1
ATOM 5288 C C . HIS D 1 76 ? 27.993 43.815 55.357 1.00 0.05 76 HIS D C 1
ATOM 5289 O O . HIS D 1 76 ? 29.119 43.629 55.825 1.00 0.18 76 HIS D O 1
ATOM 5296 N N . THR D 1 77 ? 27.310 44.920 55.568 1.00 0.13 77 THR D N 1
ATOM 5297 C CA . THR D 1 77 ? 27.843 46.037 56.358 1.00 0.19 77 THR D CA 1
ATOM 5298 C C . THR D 1 77 ? 28.094 45.594 57.798 1.00 0.25 77 THR D C 1
ATOM 5299 O O . THR D 1 77 ? 29.156 45.894 58.339 1.00 0.18 77 THR D O 1
ATOM 5303 N N . ILE D 1 78 ? 27.141 44.901 58.390 1.00 0.11 78 ILE D N 1
ATOM 5304 C CA . ILE D 1 78 ? 27.252 44.387 59.765 1.00 0.20 78 ILE D CA 1
ATOM 5305 C C . ILE D 1 78 ? 28.244 43.225 59.828 1.00 0.09 78 ILE D C 1
ATOM 5306 O O . ILE D 1 78 ? 28.946 43.071 60.826 1.00 0.18 78 ILE D O 1
ATOM 5311 N N . TRP D 1 79 ? 28.287 42.427 58.783 1.00 0.12 79 TRP D N 1
ATOM 5312 C CA . TRP D 1 79 ? 29.169 41.253 58.604 1.00 0.21 79 TRP D CA 1
ATOM 5313 C C . TRP D 1 79 ? 30.628 41.675 58.725 1.00 0.18 79 TRP D C 1
ATOM 5314 O O . TRP D 1 79 ? 31.416 41.088 59.468 1.00 0.17 79 TRP D O 1
ATOM 5325 N N . TRP D 1 80 ? 31.045 42.711 58.025 1.00 0.20 80 TRP D N 1
ATOM 5326 C CA . TRP D 1 80 ? 32.423 43.208 58.087 1.00 0.13 80 TRP D CA 1
ATOM 5327 C C . TRP D 1 80 ? 32.752 43.737 59.476 1.00 0.29 80 TRP D C 1
ATOM 5328 O O . TRP D 1 80 ? 33.881 43.641 59.945 1.00 0.13 80 TRP D O 1
ATOM 5339 N N . LYS D 1 81 ? 31.793 44.313 60.183 1.00 0.25 81 LYS D N 1
ATOM 5340 C CA . LYS D 1 81 ? 32.019 44.872 61.519 1.00 0.09 81 LYS D CA 1
ATOM 5341 C C . LYS D 1 81 ? 32.003 43.792 62.589 1.00 0.32 81 LYS D C 1
ATOM 5342 O O . LYS D 1 81 ? 32.641 43.939 63.639 1.00 0.13 81 LYS D O 1
ATOM 5348 N N . ASN D 1 82 ? 31.287 42.718 62.342 1.00 0.09 82 ASN D N 1
ATOM 5349 C CA . ASN D 1 82 ? 31.155 41.583 63.262 1.00 0.15 82 ASN D CA 1
ATOM 5350 C C . ASN D 1 82 ? 32.441 40.739 63.256 1.00 0.12 82 ASN D C 1
ATOM 5351 O O . ASN D 1 82 ? 32.569 39.843 64.087 1.00 0.15 82 ASN D O 1
ATOM 5356 N N . LEU D 1 83 ? 33.326 40.995 62.318 1.00 0.25 83 LEU D N 1
ATOM 5357 C CA . LEU D 1 83 ? 34.589 40.280 62.165 1.00 0.09 83 LEU D CA 1
ATOM 5358 C C . LEU D 1 83 ? 35.778 41.153 62.618 1.00 0.13 83 LEU D C 1
ATOM 5359 O O . LEU D 1 83 ? 35.847 4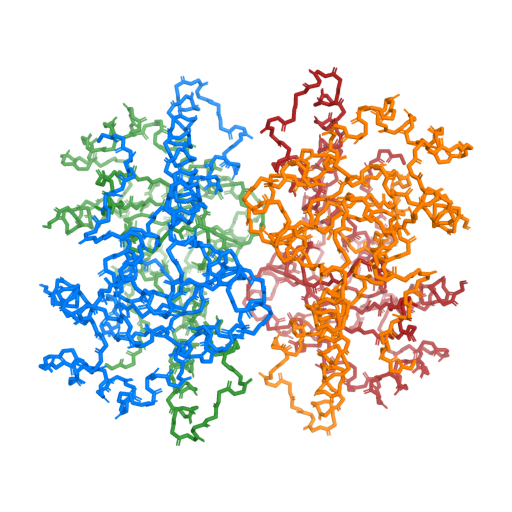2.334 62.314 1.00 0.24 83 LEU D O 1
ATOM 5364 N N . SER D 1 84 ? 36.695 40.519 63.324 1.00 0.18 84 SER D N 1
ATOM 5365 C CA . SER D 1 84 ? 37.889 41.199 63.802 1.00 0.17 84 SER D CA 1
ATOM 5366 C C . SER D 1 84 ? 39.063 40.241 63.922 1.00 0.18 84 SER D C 1
ATOM 5367 O O . SER D 1 84 ? 38.919 39.066 64.256 1.00 0.34 84 SER D O 1
ATOM 5370 N N . PRO D 1 85 ? 40.244 40.771 63.671 1.00 0.28 85 PRO D N 1
ATOM 5371 C CA . PRO D 1 85 ? 41.471 39.962 63.793 1.00 0.73 85 PRO D CA 1
ATOM 5372 C C . PRO D 1 85 ? 41.759 39.747 65.295 1.00 0.16 85 PRO D C 1
ATOM 5373 O O . PRO D 1 85 ? 42.355 38.740 65.661 1.00 0.28 85 PRO D O 1
ATOM 5377 N N . ASN D 1 86 ? 41.320 40.674 66.113 1.00 0.41 86 ASN D N 1
ATOM 5378 C CA . ASN D 1 86 ? 41.470 40.682 67.576 1.00 0.46 86 ASN D CA 1
ATOM 5379 C C . ASN D 1 86 ? 40.232 40.025 68.214 1.00 0.29 86 ASN D C 1
ATOM 5380 O O . ASN D 1 86 ? 39.982 40.213 69.404 1.00 0.61 86 ASN D O 1
ATOM 5385 N N . GLY D 1 87 ? 39.469 39.292 67.427 1.00 0.76 87 GLY D N 1
ATOM 5386 C CA . GLY D 1 87 ? 38.247 38.650 67.885 1.00 0.49 87 GLY D CA 1
ATOM 5387 C C . GLY D 1 87 ? 38.354 37.259 68.460 1.00 0.42 87 GLY D C 1
ATOM 5388 O O . GLY D 1 87 ? 39.419 36.706 68.710 1.00 0.44 87 GLY D O 1
ATOM 5389 N N . GLY D 1 88 ? 37.180 36.691 68.686 1.00 0.52 88 GLY D N 1
ATOM 5390 C CA . GLY D 1 88 ? 36.984 35.359 69.241 1.00 0.44 88 GLY D CA 1
ATOM 5391 C C . GLY D 1 88 ? 36.597 35.378 70.710 1.00 0.31 88 GLY D C 1
ATOM 5392 O O . GLY D 1 88 ? 35.822 36.207 71.183 1.00 0.35 88 GLY D O 1
ATOM 5393 N N . ASP D 1 89 ? 37.141 34.425 71.448 1.00 0.57 89 ASP D N 1
ATOM 5394 C CA . ASP D 1 89 ? 36.887 34.253 72.888 1.00 0.87 89 ASP D CA 1
ATOM 5395 C C . ASP D 1 89 ? 35.379 34.177 73.130 1.00 0.57 89 ASP D C 1
ATOM 5396 O O . ASP D 1 89 ? 34.642 33.601 72.329 1.00 0.34 89 ASP D O 1
ATOM 5401 N N . LYS D 1 90 ? 34.906 34.772 74.206 1.00 0.65 90 LYS D N 1
ATOM 5402 C CA . LYS D 1 90 ? 33.450 34.756 74.496 1.00 0.19 90 LYS D CA 1
ATOM 5403 C C . LYS D 1 90 ? 33.014 36.182 74.831 1.00 0.28 90 LYS D C 1
ATOM 5404 O O . LYS D 1 90 ? 33.873 37.002 75.162 1.00 0.71 90 LYS D O 1
ATOM 5410 N N . PRO D 1 91 ? 31.730 36.495 74.769 1.00 0.30 91 PRO D N 1
ATOM 5411 C CA . PRO D 1 91 ? 31.316 37.873 75.115 1.00 0.44 91 PRO D CA 1
ATOM 5412 C C . PRO D 1 91 ? 31.379 38.057 76.629 1.00 0.44 91 PRO D C 1
ATOM 5413 O O . PRO D 1 91 ? 31.316 37.095 77.395 1.00 0.35 91 PRO D O 1
ATOM 5417 N N . THR D 1 92 ? 31.521 39.297 77.051 1.00 0.24 92 THR D N 1
ATOM 5418 C CA . THR D 1 92 ? 31.599 39.616 78.483 1.00 0.35 92 THR D CA 1
ATOM 5419 C C . THR D 1 92 ? 30.510 40.611 78.868 1.00 0.25 92 THR D C 1
ATOM 5420 O O . THR D 1 92 ? 29.826 41.181 78.025 1.00 0.45 92 THR D O 1
ATOM 5424 N N . GLY D 1 93 ? 30.378 40.800 80.161 1.00 0.44 93 GLY D N 1
ATOM 5425 C CA . GLY D 1 93 ? 29.415 41.725 80.745 1.00 0.36 93 GLY D CA 1
ATOM 5426 C C . GLY D 1 93 ? 27.970 41.356 80.450 1.00 0.18 93 GLY D C 1
ATOM 5427 O O . GLY D 1 93 ? 27.635 40.174 80.470 1.00 0.42 93 GLY D O 1
ATOM 5428 N N . GLU D 1 94 ? 27.207 42.391 80.209 1.00 0.29 94 GLU D N 1
ATOM 5429 C CA . GLU D 1 94 ? 25.778 42.453 79.899 1.00 0.60 94 GLU D CA 1
ATOM 5430 C C . GLU D 1 94 ? 25.410 41.397 78.849 1.00 0.18 94 GLU D C 1
ATOM 5431 O O . GLU D 1 94 ? 24.701 40.453 79.169 1.00 0.41 94 GLU D O 1
ATOM 5437 N N . LEU D 1 95 ? 25.932 41.578 77.656 1.00 0.19 95 LEU D N 1
ATOM 5438 C CA . LEU D 1 95 ? 25.764 40.702 76.494 1.00 0.17 95 LEU D CA 1
ATOM 5439 C C . LEU D 1 95 ? 25.958 39.234 76.898 1.00 0.35 95 LEU D C 1
ATOM 5440 O O . LEU D 1 95 ? 25.108 38.408 76.579 1.00 0.40 95 LEU D O 1
ATOM 5445 N N . ALA D 1 96 ? 27.031 38.935 77.611 1.00 0.11 96 ALA D N 1
ATOM 5446 C CA . ALA D 1 96 ? 27.316 37.575 78.058 1.00 0.09 96 ALA D CA 1
ATOM 5447 C C . ALA D 1 96 ? 26.189 37.084 78.972 1.00 0.29 96 ALA D C 1
ATOM 5448 O O . ALA D 1 96 ? 25.822 35.915 78.915 1.00 0.25 96 ALA D O 1
ATOM 5450 N N . ALA D 1 97 ? 25.695 37.996 79.781 1.00 0.30 97 ALA D N 1
ATOM 5451 C CA . ALA D 1 97 ? 24.625 37.738 80.743 1.00 0.39 97 ALA D CA 1
ATOM 5452 C C . ALA D 1 97 ? 23.280 37.596 80.036 1.00 0.19 97 ALA D C 1
ATOM 5453 O O . ALA D 1 97 ? 22.486 36.755 80.440 1.00 0.22 97 ALA D O 1
ATOM 5455 N N . ALA D 1 98 ? 23.063 38.403 79.030 1.00 0.16 98 ALA D N 1
ATOM 5456 C CA . ALA D 1 98 ? 21.875 38.459 78.181 1.00 0.21 98 ALA D CA 1
ATOM 5457 C C . ALA D 1 98 ? 21.753 37.176 77.360 1.00 0.18 98 ALA D C 1
ATOM 5458 O O . ALA D 1 98 ? 20.667 36.606 77.256 1.00 0.25 98 ALA D O 1
ATOM 5460 N N . ILE D 1 99 ? 22.850 36.700 76.811 1.00 0.32 99 ILE D N 1
ATOM 5461 C CA . ILE D 1 99 ? 22.908 35.479 76.010 1.00 0.24 99 ILE D CA 1
ATOM 5462 C C . ILE D 1 99 ? 22.651 34.230 76.854 1.00 0.30 99 ILE D C 1
ATOM 5463 O O . ILE D 1 99 ? 21.999 33.302 76.388 1.00 0.16 99 ILE D O 1
ATOM 5468 N N . ALA D 1 100 ? 23.168 34.211 78.065 1.00 0.22 100 ALA D N 1
ATOM 5469 C CA . ALA D 1 100 ? 23.038 33.098 79.005 1.00 0.32 100 ALA D CA 1
ATOM 5470 C C . ALA D 1 100 ? 21.606 32.972 79.498 1.00 0.30 100 ALA D C 1
ATOM 5471 O O . ALA D 1 100 ? 21.074 31.873 79.647 1.00 0.43 100 ALA D O 1
ATOM 5473 N N . ASP D 1 101 ? 20.982 34.111 79.744 1.00 0.22 101 ASP D N 1
ATOM 5474 C CA . ASP D 1 101 ? 19.589 34.131 80.230 1.00 0.15 101 ASP D CA 1
ATOM 5475 C C . ASP D 1 101 ? 18.628 33.822 79.090 1.00 0.35 101 ASP D C 1
ATOM 5476 O O . ASP D 1 101 ? 17.546 33.283 79.296 1.00 0.26 101 ASP D O 1
ATOM 5481 N N . ALA D 1 102 ? 19.015 34.183 77.884 1.00 0.35 102 ALA D N 1
ATOM 5482 C CA . ALA D 1 102 ? 18.207 33.980 76.691 1.00 0.20 102 ALA D CA 1
ATOM 5483 C C . ALA D 1 102 ? 18.374 32.624 76.062 1.00 0.29 102 ALA D C 1
ATOM 5484 O O . ALA D 1 102 ? 17.443 32.083 75.456 1.00 0.27 102 ALA D O 1
ATOM 5486 N N . PHE D 1 103 ? 19.547 32.017 76.157 1.00 0.18 103 PHE D N 1
ATOM 5487 C CA . PHE D 1 103 ? 19.708 30.704 75.498 1.00 0.35 103 PHE D CA 1
ATOM 5488 C C . PHE D 1 103 ? 20.149 29.637 76.465 1.00 0.18 103 PHE D C 1
ATOM 5489 O O . PHE D 1 103 ? 20.430 28.525 76.010 1.00 0.19 103 PHE D O 1
ATOM 5497 N N . GLY D 1 104 ? 20.207 29.948 77.748 1.00 0.35 104 GLY D N 1
ATOM 5498 C CA . GLY D 1 104 ? 20.611 29.015 78.810 1.00 0.21 104 GLY D CA 1
ATOM 5499 C C . GLY D 1 104 ? 22.095 29.102 79.132 1.00 0.58 104 GLY D C 1
ATOM 5500 O O . GLY D 1 104 ? 22.490 29.156 80.297 1.00 0.41 104 GLY D O 1
ATOM 5501 N N . SER D 1 105 ? 22.904 29.114 78.095 1.00 0.37 105 SER D N 1
ATOM 5502 C CA . SER D 1 105 ? 24.367 29.197 78.164 1.00 0.12 105 SER D CA 1
ATOM 5503 C C . SER D 1 105 ? 24.916 29.720 76.837 1.00 0.24 105 SER D C 1
ATOM 5504 O O . SER D 1 105 ? 24.207 29.752 75.834 1.00 0.33 105 SER D O 1
ATOM 5507 N N . PHE D 1 106 ? 26.166 30.138 76.815 1.00 0.41 106 PHE D N 1
ATOM 5508 C CA . PHE D 1 106 ? 26.784 30.639 75.581 1.00 0.25 106 PHE D CA 1
ATOM 5509 C C . PHE D 1 106 ? 27.007 29.486 74.602 1.00 0.23 106 PHE D C 1
ATOM 5510 O O . PHE D 1 106 ? 27.018 29.682 73.389 1.00 0.31 106 PHE D O 1
ATOM 5518 N N . ASP D 1 107 ? 27.196 28.296 75.136 1.00 0.18 107 ASP D N 1
ATOM 5519 C CA . ASP D 1 107 ? 27.416 27.057 74.384 1.00 0.12 107 ASP D CA 1
ATOM 5520 C C . ASP D 1 107 ? 26.119 26.625 73.685 1.00 0.33 107 ASP D C 1
ATOM 5521 O O . ASP D 1 107 ? 26.149 26.195 72.530 1.00 0.19 107 ASP D O 1
ATOM 5526 N N . LYS D 1 108 ? 25.014 26.737 74.390 1.00 0.11 108 LYS D N 1
ATOM 5527 C CA . LYS D 1 108 ? 23.672 26.377 73.883 1.00 0.43 108 LYS D CA 1
ATOM 5528 C C . LYS D 1 108 ? 23.306 27.362 72.769 1.00 0.13 108 LYS D C 1
ATOM 5529 O O . LYS D 1 108 ? 22.725 26.968 71.768 1.00 0.22 108 LYS D O 1
ATOM 5535 N N . PHE D 1 109 ? 23.691 28.609 72.960 1.00 0.06 109 PHE D N 1
ATOM 5536 C CA . PHE D 1 109 ? 23.459 29.653 71.960 1.00 0.06 109 PHE D CA 1
ATOM 5537 C C . PHE D 1 109 ? 24.281 29.322 70.702 1.00 0.15 109 PHE D C 1
ATOM 5538 O O . PHE D 1 109 ? 23.764 29.379 69.587 1.00 0.28 109 PHE D O 1
ATOM 5546 N N . ARG D 1 110 ? 25.528 28.968 70.928 1.00 0.22 110 ARG D N 1
ATOM 5547 C CA . ARG D 1 110 ? 26.498 28.602 69.871 1.00 0.30 110 ARG D CA 1
ATOM 5548 C C . ARG D 1 110 ? 25.919 27.481 69.008 1.00 0.58 110 ARG D C 1
ATOM 5549 O O . ARG D 1 110 ? 25.930 27.540 67.778 1.00 0.13 110 ARG D O 1
ATOM 5557 N N . ALA D 1 111 ? 25.411 26.461 69.673 1.00 0.22 111 ALA D N 1
ATOM 5558 C CA . ALA D 1 111 ? 24.816 25.281 69.056 1.00 0.24 111 ALA D CA 1
ATOM 5559 C C . ALA D 1 111 ? 23.629 25.642 68.180 1.00 0.15 111 ALA D C 1
ATOM 5560 O O . ALA D 1 111 ? 23.575 25.200 67.041 1.00 0.24 111 ALA D O 1
ATOM 5562 N N . GLN D 1 112 ? 22.691 26.409 68.701 1.00 0.20 112 GLN D N 1
ATOM 5563 C CA . GLN D 1 112 ? 21.501 26.813 67.940 1.00 0.07 112 GLN D CA 1
ATOM 5564 C C . GLN D 1 112 ? 21.900 27.654 66.735 1.00 0.05 112 GLN D C 1
ATOM 5565 O O . GLN D 1 112 ? 21.385 27.489 65.634 1.00 0.18 112 GLN D O 1
ATOM 5571 N N . PHE D 1 113 ? 22.819 28.579 66.917 1.00 0.10 113 PHE D N 1
ATOM 5572 C CA . PHE D 1 113 ? 23.308 29.451 65.837 1.00 0.10 113 PHE D CA 1
ATOM 5573 C C . PHE D 1 113 ? 23.965 28.612 64.744 1.00 0.11 113 PHE D C 1
ATOM 5574 O O . PHE D 1 113 ? 23.751 28.842 63.563 1.00 0.10 113 PHE D O 1
ATOM 5582 N N . HIS D 1 114 ? 24.761 27.646 65.145 1.00 0.14 114 HIS D N 1
ATOM 5583 C CA . HIS D 1 114 ? 25.470 26.746 64.245 1.00 0.23 114 HIS D CA 1
ATOM 5584 C C . HIS D 1 114 ? 24.507 25.919 63.406 1.00 0.09 114 HIS D C 1
ATOM 5585 O O . HIS D 1 114 ? 24.723 25.753 62.215 1.00 0.17 114 HIS D O 1
ATOM 5592 N N . ALA D 1 115 ? 23.458 25.418 64.027 1.00 0.19 115 ALA D N 1
ATOM 5593 C CA . ALA D 1 115 ? 22.418 24.613 63.395 1.00 0.11 115 ALA D CA 1
ATOM 5594 C C . ALA D 1 115 ? 21.580 25.457 62.434 1.00 0.08 115 ALA D C 1
ATOM 5595 O O . ALA D 1 115 ? 21.230 24.996 61.351 1.00 0.13 115 ALA D O 1
ATOM 5597 N N . ALA D 1 116 ? 21.258 26.680 62.807 1.00 0.11 116 ALA D N 1
ATOM 5598 C CA . ALA D 1 116 ? 20.446 27.547 61.924 1.00 0.10 116 ALA D CA 1
ATOM 5599 C C . ALA D 1 116 ? 21.259 27.938 60.696 1.00 0.26 116 ALA D C 1
ATOM 5600 O O . ALA D 1 116 ? 20.747 28.082 59.593 1.00 0.19 116 ALA D O 1
ATOM 5602 N N . ALA D 1 117 ? 22.552 28.118 60.880 1.00 0.19 117 ALA D N 1
ATOM 5603 C CA . ALA D 1 117 ? 23.470 28.500 59.818 1.00 0.12 117 ALA D CA 1
ATOM 5604 C C . ALA D 1 117 ? 23.783 27.394 58.853 1.00 0.03 117 ALA D C 1
ATOM 5605 O O . ALA D 1 117 ? 23.924 27.657 57.661 1.00 0.11 117 ALA D O 1
ATOM 5607 N N . THR D 1 118 ? 23.923 26.161 59.318 1.00 0.15 118 THR D N 1
ATOM 5608 C CA . THR D 1 118 ? 24.276 25.048 58.465 1.00 0.05 118 THR D CA 1
ATOM 5609 C C . THR D 1 118 ? 23.111 24.279 57.909 1.00 0.26 118 THR D C 1
ATOM 5610 O O . THR D 1 118 ? 23.358 23.267 57.240 1.00 0.12 118 THR D O 1
ATOM 5614 N N . THR D 1 119 ? 21.868 24.677 58.123 1.00 0.04 119 THR D N 1
ATOM 5615 C CA . THR D 1 119 ? 20.731 23.913 57.579 1.00 0.13 119 THR D CA 1
ATOM 5616 C C . THR D 1 119 ? 19.932 24.727 56.583 1.00 0.08 119 THR D C 1
ATOM 5617 O O . THR D 1 119 ? 18.828 24.308 56.236 1.00 0.22 119 THR D O 1
ATOM 5621 N N . VAL D 1 120 ? 20.431 25.860 56.126 1.00 0.04 120 VAL D N 1
ATOM 5622 C CA . VAL D 1 120 ? 19.704 26.705 55.154 1.00 0.17 120 VAL D CA 1
ATOM 5623 C C . VAL D 1 120 ? 19.584 25.961 53.832 1.00 0.41 120 VAL D C 1
ATOM 5624 O O . VAL D 1 120 ? 20.539 25.313 53.398 1.00 0.16 120 VAL D O 1
ATOM 5628 N N . GLN D 1 121 ? 18.426 26.012 53.202 1.00 0.12 121 GLN D N 1
ATOM 5629 C CA . GLN D 1 121 ? 18.205 25.307 51.911 1.00 0.05 121 GLN D CA 1
ATOM 5630 C C . GLN D 1 121 ? 18.300 26.315 50.774 1.00 0.09 121 GLN D C 1
ATOM 5631 O O . GLN D 1 121 ? 17.300 26.825 50.288 1.00 0.28 121 GLN D O 1
ATOM 5637 N N . GLY D 1 122 ? 19.523 26.602 50.396 1.00 0.14 122 GLY D N 1
ATOM 5638 C CA . GLY D 1 122 ? 19.830 27.606 49.365 1.00 0.06 122 GLY D CA 1
ATOM 5639 C C . GLY D 1 122 ? 20.690 28.674 50.044 1.00 0.07 122 GLY D C 1
ATOM 5640 O O . GLY D 1 122 ? 21.365 28.352 51.026 1.00 0.14 122 GLY D O 1
ATOM 5641 N N . SER D 1 123 ? 20.651 29.900 49.555 1.00 0.15 123 SER D N 1
ATOM 5642 C CA . SER D 1 123 ? 21.467 30.973 50.170 1.00 0.08 123 SER D CA 1
ATOM 5643 C C . SER D 1 123 ? 20.811 31.489 51.429 1.00 0.14 123 SER D C 1
ATOM 5644 O O . SER D 1 123 ? 19.592 31.502 51.543 1.00 0.20 123 SER D O 1
ATOM 5647 N N . GLY D 1 124 ? 21.606 31.925 52.394 1.00 0.09 124 GLY D N 1
ATOM 5648 C CA . GLY D 1 124 ? 21.004 32.452 53.614 1.00 0.00 124 GLY D CA 1
ATOM 5649 C C . GLY D 1 124 ? 22.047 32.837 54.646 1.00 0.09 124 GLY D C 1
ATOM 5650 O O . GLY D 1 124 ? 23.246 32.857 54.399 1.00 0.10 124 GLY D O 1
ATOM 5651 N N . TRP D 1 125 ? 21.546 33.135 55.822 1.00 0.10 125 TRP D N 1
ATOM 5652 C CA . TRP D 1 125 ? 22.325 33.532 56.967 1.00 0.15 125 TRP D CA 1
ATOM 5653 C C . TRP D 1 125 ? 21.656 33.039 58.277 1.00 0.17 125 TRP D C 1
ATOM 5654 O O . TRP D 1 125 ? 20.509 32.637 58.318 1.00 0.17 125 TRP D O 1
ATOM 5665 N N . ALA D 1 126 ? 22.485 33.141 59.283 1.00 0.13 126 ALA D N 1
ATOM 5666 C CA . ALA D 1 126 ? 22.192 32.892 60.695 1.00 0.12 126 ALA D CA 1
ATOM 5667 C C . ALA D 1 126 ? 22.238 34.300 61.333 1.00 0.12 126 ALA D C 1
ATOM 5668 O O . ALA D 1 126 ? 23.197 35.023 61.061 1.00 0.11 126 ALA D O 1
ATOM 5670 N N . ALA D 1 127 ? 21.221 34.688 62.076 1.00 0.15 127 ALA D N 1
ATOM 5671 C CA . ALA D 1 127 ? 21.307 36.036 62.637 1.00 0.16 127 ALA D CA 1
ATOM 5672 C C . ALA D 1 127 ? 20.812 36.121 64.058 1.00 0.16 127 ALA D C 1
ATOM 5673 O O . ALA D 1 127 ? 19.760 35.620 64.436 1.00 0.15 127 ALA D O 1
ATOM 5675 N N . LEU D 1 128 ? 21.601 36.795 64.874 1.00 0.16 128 LEU D N 1
ATOM 5676 C CA . LEU D 1 128 ? 21.193 37.042 66.274 1.00 0.17 128 LEU D CA 1
ATOM 5677 C C . LEU D 1 128 ? 20.563 38.457 66.289 1.00 0.13 128 LEU D C 1
ATOM 5678 O O . LEU D 1 128 ? 21.155 39.416 65.802 1.00 0.14 128 LEU D O 1
ATOM 5683 N N . GLY D 1 129 ? 19.347 38.596 66.792 1.00 0.09 129 GLY D N 1
ATOM 5684 C CA . GLY D 1 129 ? 18.759 39.941 66.768 1.00 0.07 129 GLY D CA 1
ATOM 5685 C C . GLY D 1 129 ? 17.960 40.175 68.045 1.00 0.08 129 GLY D C 1
ATOM 5686 O O . GLY D 1 129 ? 17.714 39.268 68.824 1.00 0.16 129 GLY D O 1
ATOM 5687 N N . TRP D 1 130 ? 17.640 41.439 68.196 1.00 0.20 130 TRP D N 1
ATOM 5688 C CA . TRP D 1 130 ? 16.879 41.951 69.335 1.00 0.14 130 TRP D CA 1
ATOM 5689 C C . TRP D 1 130 ? 15.456 42.275 68.886 1.00 0.08 130 TRP D C 1
ATOM 5690 O O . TRP D 1 130 ? 15.268 43.061 67.966 1.00 0.11 130 TRP D O 1
ATOM 5701 N N . ASP D 1 131 ? 14.511 41.660 69.566 1.00 0.20 131 ASP D N 1
ATOM 5702 C CA . ASP D 1 131 ? 13.079 41.885 69.292 1.00 0.40 131 ASP D CA 1
ATOM 5703 C C . ASP D 1 131 ? 12.566 42.985 70.227 1.00 0.20 131 ASP D C 1
ATOM 5704 O O . ASP D 1 131 ? 12.489 42.763 71.433 1.00 0.16 131 ASP D O 1
ATOM 5709 N N . THR D 1 132 ? 12.238 44.130 69.665 1.00 0.17 132 THR D N 1
ATOM 5710 C CA . THR D 1 132 ? 11.731 45.296 70.388 1.00 0.17 132 THR D CA 1
ATOM 5711 C C . THR D 1 132 ? 10.399 44.998 71.054 1.00 0.46 132 THR D C 1
ATOM 5712 O O . THR D 1 132 ? 10.162 45.435 72.177 1.00 0.72 132 THR D O 1
ATOM 5716 N N . LEU D 1 133 ? 9.548 44.269 70.359 1.00 0.45 133 LEU D N 1
ATOM 5717 C CA . LEU D 1 133 ? 8.229 43.907 70.870 1.00 0.16 133 LEU D CA 1
ATOM 5718 C C . LEU D 1 133 ? 8.296 43.126 72.164 1.00 0.15 133 LEU D C 1
ATOM 5719 O O . LEU D 1 133 ? 7.799 43.556 73.205 1.00 0.51 133 LEU D O 1
ATOM 5724 N N . GLY D 1 134 ? 8.899 41.945 72.128 1.00 0.15 134 GLY D N 1
ATOM 5725 C CA . GLY D 1 134 ? 8.961 41.123 73.344 1.00 0.24 134 GLY D CA 1
ATOM 5726 C C . GLY D 1 134 ? 10.180 41.452 74.184 1.00 0.19 134 GLY D C 1
ATOM 5727 O O . GLY D 1 134 ? 10.289 40.948 75.301 1.00 0.52 134 GLY D O 1
ATOM 5728 N N . ASN D 1 135 ? 11.062 42.271 73.651 1.00 0.43 135 ASN D N 1
ATOM 5729 C CA . ASN D 1 135 ? 12.310 42.666 74.341 1.00 0.43 135 ASN D CA 1
ATOM 5730 C C . ASN D 1 135 ? 13.123 41.400 74.625 1.00 0.61 135 ASN D C 1
ATOM 5731 O O . ASN D 1 135 ? 13.413 41.085 75.776 1.00 0.43 135 ASN D O 1
ATOM 5736 N N . LYS D 1 136 ? 13.452 40.703 73.549 1.00 0.27 136 LYS D N 1
ATOM 5737 C CA . LYS D 1 136 ? 14.180 39.452 73.646 1.00 0.30 136 LYS D CA 1
ATOM 5738 C C . LYS D 1 136 ? 15.239 39.312 72.535 1.00 0.18 136 LYS D C 1
ATOM 5739 O O . LYS D 1 136 ? 15.084 39.846 71.448 1.00 0.13 136 LYS D O 1
ATOM 5745 N N . LEU D 1 137 ? 16.231 38.524 72.899 1.00 0.26 137 LEU D N 1
ATOM 5746 C CA . LEU D 1 137 ? 17.357 38.175 71.995 1.00 0.19 137 LEU D CA 1
ATOM 5747 C C . LEU D 1 137 ? 16.856 36.880 71.253 1.00 0.09 137 LEU D C 1
ATOM 5748 O O . LEU D 1 137 ? 16.510 35.945 71.970 1.00 0.15 137 LEU D O 1
ATOM 5753 N N . LEU D 1 138 ? 16.805 36.921 69.941 1.00 0.25 138 LEU D N 1
ATOM 5754 C CA . LEU D 1 138 ? 16.323 35.716 69.220 1.00 0.15 138 LEU D CA 1
ATOM 5755 C C . LEU D 1 138 ? 17.262 35.454 68.012 1.00 0.11 138 LEU D C 1
ATOM 5756 O O . LEU D 1 138 ? 17.839 36.395 67.492 1.00 0.21 138 LEU D O 1
ATOM 5761 N N . ILE D 1 139 ? 17.341 34.195 67.644 1.00 0.22 139 ILE D N 1
ATOM 5762 C CA . ILE D 1 139 ? 18.148 33.778 66.486 1.00 0.20 139 ILE D CA 1
ATOM 5763 C C . ILE D 1 139 ? 17.156 33.533 65.320 1.00 0.16 139 ILE D C 1
ATOM 5764 O O . ILE D 1 139 ? 16.095 32.984 65.590 1.00 0.10 139 ILE D O 1
ATOM 5769 N N . PHE D 1 140 ? 17.539 33.983 64.147 1.00 0.19 140 PHE D N 1
ATOM 5770 C CA . PHE D 1 140 ? 16.718 33.817 62.952 1.00 0.10 140 PHE D CA 1
ATOM 5771 C C . PHE D 1 140 ? 17.549 33.165 61.836 1.00 0.13 140 PHE D C 1
ATOM 5772 O O . PHE D 1 140 ? 18.741 33.434 61.725 1.00 0.15 140 PHE D O 1
ATOM 5780 N N . GLN D 1 141 ? 16.853 32.353 61.077 1.00 0.10 141 GLN D N 1
ATOM 5781 C CA . GLN D 1 141 ? 17.412 31.681 59.899 1.00 0.20 141 GLN D CA 1
ATOM 5782 C C . GLN D 1 141 ? 16.927 32.464 58.661 1.00 0.30 141 GLN D C 1
ATOM 5783 O O . GLN D 1 141 ? 15.797 32.305 58.219 1.00 0.07 141 GLN D O 1
ATOM 5789 N N . VAL D 1 142 ? 17.795 33.325 58.165 1.00 0.11 142 VAL D N 1
ATOM 5790 C CA . VAL D 1 142 ? 17.529 34.169 56.999 1.00 0.21 142 VAL D CA 1
ATOM 5791 C C . VAL D 1 142 ? 17.725 33.426 55.692 1.00 0.26 142 VAL D C 1
ATOM 5792 O O . VAL D 1 142 ? 18.738 32.751 55.509 1.00 0.09 142 VAL D O 1
ATOM 5796 N N . TYR D 1 143 ? 16.747 33.536 54.816 1.00 0.10 143 TYR D N 1
ATOM 5797 C CA . TYR D 1 143 ? 16.767 32.922 53.464 1.00 0.01 143 TYR D CA 1
ATOM 5798 C C . TYR D 1 143 ? 17.250 34.053 52.517 1.00 0.06 143 TYR D C 1
ATOM 5799 O O . TYR D 1 143 ? 16.766 35.182 52.665 1.00 0.07 143 TYR D O 1
ATOM 5808 N N . ASP D 1 144 ? 18.188 33.786 51.631 1.00 0.06 144 ASP D N 1
ATOM 5809 C CA . ASP D 1 144 ? 18.688 34.858 50.740 1.00 0.00 144 ASP D CA 1
ATOM 5810 C C . ASP D 1 144 ? 19.224 35.993 51.606 1.00 0.00 144 ASP D C 1
ATOM 5811 O O . ASP D 1 144 ? 20.107 35.716 52.413 1.00 0.16 144 ASP D O 1
ATOM 5816 N N . HIS D 1 145 ? 18.681 37.186 51.502 1.00 0.08 145 HIS D N 1
ATOM 5817 C CA . HIS D 1 145 ? 19.130 38.289 52.368 1.00 0.10 145 HIS D CA 1
ATOM 5818 C C . HIS D 1 145 ? 17.922 38.934 53.066 1.00 0.10 145 HIS D C 1
ATOM 5819 O O . HIS D 1 145 ? 18.068 39.515 54.133 1.00 0.12 145 HIS D O 1
ATOM 5826 N N . GLN D 1 146 ? 16.766 38.873 52.445 1.00 0.09 146 GLN D N 1
ATOM 5827 C CA . GLN D 1 146 ? 15.581 39.582 52.921 1.00 0.00 146 GLN D CA 1
ATOM 5828 C C . GLN D 1 146 ? 14.422 38.732 53.294 1.00 0.14 146 GLN D C 1
ATOM 5829 O O . GLN D 1 146 ? 13.278 39.190 53.126 1.00 0.13 146 GLN D O 1
ATOM 5835 N N . THR D 1 147 ? 14.628 37.540 53.813 1.00 0.08 147 THR D N 1
ATOM 5836 C CA . THR D 1 147 ? 13.414 36.735 54.102 1.00 0.26 147 THR D CA 1
ATOM 5837 C C . THR D 1 147 ? 13.554 35.877 55.335 1.00 0.15 147 THR D C 1
ATOM 5838 O O . THR D 1 147 ? 14.624 35.359 55.644 1.00 0.12 147 THR D O 1
ATOM 5842 N N . ASN D 1 148 ? 12.446 35.677 56.042 1.00 0.10 148 ASN D N 1
ATOM 5843 C CA . ASN D 1 148 ? 12.339 34.842 57.204 1.00 0.12 148 ASN D CA 1
ATOM 5844 C C . ASN D 1 148 ? 12.528 35.469 58.543 1.00 0.16 148 ASN D C 1
ATOM 5845 O O . ASN D 1 148 ? 13.068 34.821 59.452 1.00 0.11 148 ASN D O 1
ATOM 5850 N N . PHE D 1 149 ? 12.133 36.699 58.768 1.00 0.07 149 PHE D N 1
ATOM 5851 C CA . PHE D 1 149 ? 12.270 37.405 60.046 1.00 0.11 149 PHE D CA 1
ATOM 5852 C C . PHE D 1 149 ? 11.254 38.539 60.110 1.00 0.19 149 PHE D C 1
ATOM 5853 O O . PHE D 1 149 ? 10.798 38.965 59.050 1.00 0.14 149 PHE D O 1
ATOM 5861 N N . PRO D 1 150 ? 10.891 39.043 61.279 1.00 0.21 150 PRO D N 1
ATOM 5862 C CA . PRO D 1 150 ? 9.917 40.132 61.349 1.00 0.11 150 PRO D CA 1
ATOM 5863 C C . PRO D 1 150 ? 10.528 41.503 61.202 1.00 0.21 150 PRO D C 1
ATOM 5864 O O . PRO D 1 150 ? 11.734 41.733 61.276 1.00 0.07 150 PRO D O 1
ATOM 5868 N N . LEU D 1 151 ? 9.650 42.473 60.990 1.00 0.03 151 LEU D N 1
ATOM 5869 C CA . LEU D 1 151 ? 10.007 43.879 60.865 1.00 0.11 151 LEU D CA 1
ATOM 5870 C C . LEU D 1 151 ? 10.397 44.434 62.258 1.00 0.37 151 LEU D C 1
ATOM 5871 O O . LEU D 1 151 ? 9.901 43.934 63.266 1.00 0.24 151 LEU D O 1
ATOM 5876 N N . GLY D 1 152 ? 11.262 45.434 62.269 1.00 0.12 152 GLY D N 1
ATOM 5877 C CA . GLY D 1 152 ? 11.677 46.077 63.515 1.00 0.00 152 GLY D CA 1
ATOM 5878 C C . GLY D 1 152 ? 12.694 45.281 64.295 1.00 0.14 152 GLY D C 1
ATOM 5879 O O . GLY D 1 152 ? 13.045 45.661 65.412 1.00 0.44 152 GLY D O 1
ATOM 5880 N N . ILE D 1 153 ? 13.201 44.198 63.741 1.00 0.27 153 ILE D N 1
ATOM 5881 C CA . ILE D 1 153 ? 14.229 43.412 64.458 1.00 0.06 153 ILE D CA 1
ATOM 5882 C C . ILE D 1 153 ? 15.595 44.091 64.296 1.00 0.22 153 ILE D C 1
ATOM 5883 O O . ILE D 1 153 ? 15.961 44.525 63.205 1.00 0.29 153 ILE D O 1
ATOM 5888 N N . VAL D 1 154 ? 16.346 44.200 65.379 1.00 0.41 154 VAL D N 1
ATOM 5889 C CA . VAL D 1 154 ? 17.688 44.843 65.305 1.00 0.26 154 VAL D CA 1
ATOM 5890 C C . VAL D 1 154 ? 18.747 43.756 65.214 1.00 0.10 154 VAL D C 1
ATOM 5891 O O . VAL D 1 154 ? 18.853 42.935 66.135 1.00 0.16 154 VAL D O 1
ATOM 5895 N N . PRO D 1 155 ? 19.505 43.722 64.129 1.00 0.15 155 PRO D N 1
ATOM 5896 C CA . PRO D 1 155 ? 20.539 42.685 63.972 1.00 0.22 155 PRO D CA 1
ATOM 5897 C C . PRO D 1 155 ? 21.777 43.023 64.786 1.00 0.10 155 PRO D C 1
ATOM 5898 O O . PRO D 1 155 ? 22.193 44.170 64.824 1.00 0.12 155 PRO D O 1
ATOM 5902 N N . LEU D 1 156 ? 22.356 42.016 65.414 1.00 0.11 156 LEU D N 1
ATOM 5903 C CA . LEU D 1 156 ? 23.542 42.160 66.259 1.00 0.12 156 LEU D CA 1
ATOM 5904 C C . LEU D 1 156 ? 24.729 41.354 65.710 1.00 0.14 156 LEU D C 1
ATOM 5905 O O . LEU D 1 156 ? 25.840 41.875 65.695 1.00 0.18 156 LEU D O 1
ATOM 5910 N N . LEU D 1 157 ? 24.496 40.132 65.289 1.00 0.14 157 LEU D N 1
ATOM 5911 C CA . LEU D 1 157 ? 25.517 39.209 64.770 1.00 0.06 157 LEU D CA 1
ATOM 5912 C C . LEU D 1 157 ? 24.960 38.413 63.585 1.00 0.11 157 LEU D C 1
ATOM 5913 O O . LEU D 1 157 ? 23.902 37.812 63.747 1.00 0.10 157 LEU D O 1
ATOM 5918 N N . LEU D 1 158 ? 25.688 38.447 62.484 1.00 0.12 158 LEU D N 1
ATOM 5919 C CA . LEU D 1 158 ? 25.346 37.762 61.247 1.00 0.22 158 LEU D CA 1
ATOM 5920 C C . LEU D 1 158 ? 26.466 36.774 60.831 1.00 0.15 158 LEU D C 1
ATOM 5921 O O . LEU D 1 158 ? 27.646 37.056 61.040 1.00 0.18 158 LEU D O 1
ATOM 5926 N N . LEU D 1 159 ? 26.063 35.678 60.242 1.00 0.17 159 LEU D N 1
ATOM 5927 C CA . LEU D 1 159 ? 26.919 34.626 59.701 1.00 0.08 159 LEU D CA 1
ATOM 5928 C C . LEU D 1 159 ? 26.456 34.360 58.242 1.00 0.08 159 LEU D C 1
ATOM 5929 O O . LEU D 1 159 ? 25.382 33.801 58.082 1.00 0.09 159 LEU D O 1
ATOM 5934 N N . ASP D 1 160 ? 27.232 34.806 57.283 1.00 0.10 160 ASP D N 1
ATOM 5935 C CA . ASP D 1 160 ? 26.978 34.694 55.845 1.00 0.13 160 ASP D CA 1
ATOM 5936 C C . ASP D 1 160 ? 27.130 33.258 55.382 1.00 0.25 160 ASP D C 1
ATOM 5937 O O . ASP D 1 160 ? 28.226 32.693 55.362 1.00 0.22 160 ASP D O 1
ATOM 5942 N N . MET D 1 161 ? 26.005 32.654 55.041 1.00 0.13 161 MET D N 1
ATOM 5943 C CA . MET D 1 161 ? 25.947 31.276 54.602 1.00 0.02 161 MET D CA 1
ATOM 5944 C C . MET D 1 161 ? 25.775 31.132 53.121 1.00 0.19 161 MET D C 1
ATOM 5945 O O . MET D 1 161 ? 25.435 30.067 52.598 1.00 0.17 161 MET D O 1
ATOM 5950 N N . TRP D 1 162 ? 26.037 32.219 52.399 1.00 0.05 162 TRP D N 1
ATOM 5951 C CA . TRP D 1 162 ? 25.940 32.095 50.904 1.00 0.02 162 TRP D CA 1
ATOM 5952 C C . TRP D 1 162 ? 27.179 31.301 50.459 1.00 0.17 162 TRP D C 1
ATOM 5953 O O . TRP D 1 162 ? 28.214 31.477 51.104 1.00 0.22 162 TRP D O 1
ATOM 5964 N N . GLU D 1 163 ? 27.078 30.479 49.438 1.00 0.15 163 GLU D N 1
ATOM 5965 C CA . GLU D 1 163 ? 28.192 29.674 48.960 1.00 0.07 163 GLU D CA 1
ATOM 5966 C C . GLU D 1 163 ? 29.439 30.457 48.683 1.00 0.13 163 GLU D C 1
ATOM 5967 O O . GLU D 1 163 ? 30.553 29.972 48.904 1.00 0.13 163 GLU D O 1
ATOM 5973 N N . HIS D 1 164 ? 29.325 31.683 48.208 1.00 0.11 164 HIS D N 1
ATOM 5974 C CA . HIS D 1 164 ? 30.498 32.501 47.899 1.00 0.10 164 HIS D CA 1
ATOM 5975 C C . HIS D 1 164 ? 31.274 32.916 49.121 1.00 0.17 164 HIS D C 1
ATOM 5976 O O . HIS D 1 164 ? 32.400 33.419 49.034 1.00 0.21 164 HIS D O 1
ATOM 5983 N N . ALA D 1 165 ? 30.701 32.758 50.303 1.00 0.08 165 ALA D N 1
ATOM 5984 C CA . ALA D 1 165 ? 31.366 33.145 51.530 1.00 0.02 165 ALA D CA 1
ATOM 5985 C C . ALA D 1 165 ? 32.367 32.107 51.997 1.00 0.13 165 ALA D C 1
ATOM 5986 O O . ALA D 1 165 ? 33.179 32.464 52.852 1.00 0.12 165 ALA D O 1
ATOM 5988 N N . PHE D 1 166 ? 32.322 30.896 51.467 1.00 0.04 166 PHE D N 1
ATOM 5989 C CA . PHE D 1 166 ? 33.250 29.862 51.937 1.00 0.04 166 PHE D CA 1
ATOM 5990 C C . PHE D 1 166 ? 33.706 28.899 50.876 1.00 0.15 166 PHE D C 1
ATOM 5991 O O . PHE D 1 166 ? 34.656 28.169 51.183 1.00 0.09 166 PHE D O 1
ATOM 5999 N N . TYR D 1 167 ? 33.122 28.800 49.696 1.00 0.33 167 TYR D N 1
ATOM 6000 C CA . TYR D 1 167 ? 33.466 27.886 48.654 1.00 0.21 167 TYR D CA 1
ATOM 6001 C C . TYR D 1 167 ? 34.901 27.753 48.266 1.00 0.21 167 TYR D C 1
ATOM 6002 O O . TYR D 1 167 ? 35.455 26.646 48.303 1.00 0.14 167 TYR D O 1
ATOM 6011 N N . LEU D 1 168 ? 35.580 28.807 47.857 1.00 0.17 168 LEU D N 1
ATOM 6012 C CA . LEU D 1 168 ? 36.977 28.809 47.426 1.00 0.31 168 LEU D CA 1
ATOM 6013 C C . LEU D 1 168 ? 37.885 28.064 48.421 1.00 0.14 168 LEU D C 1
ATOM 6014 O O . LEU D 1 168 ? 38.802 27.353 48.028 1.00 0.29 168 LEU D O 1
ATOM 6019 N N . GLN D 1 169 ? 37.615 28.260 49.696 1.00 0.16 169 GLN D N 1
ATOM 6020 C CA . GLN D 1 169 ? 38.367 27.705 50.797 1.00 0.14 169 GLN D CA 1
ATOM 6021 C C . GLN D 1 169 ? 37.861 26.407 51.340 1.00 0.28 169 GLN D C 1
ATOM 6022 O O . GLN D 1 169 ? 38.608 25.426 51.409 1.00 0.34 169 GLN D O 1
ATOM 6028 N N . TYR D 1 170 ? 36.604 26.362 51.746 1.00 0.17 170 TYR D N 1
ATOM 6029 C CA . TYR D 1 170 ? 36.008 25.174 52.332 1.00 0.09 170 TYR D CA 1
ATOM 6030 C C . TYR D 1 170 ? 35.325 24.264 51.346 1.00 0.18 170 TYR D C 1
ATOM 6031 O O . TYR D 1 170 ? 35.024 23.120 51.696 1.00 0.21 170 TYR D O 1
ATOM 6040 N N . LYS D 1 171 ? 35.058 24.762 50.150 1.00 0.09 171 LYS D N 1
ATOM 6041 C CA . LYS D 1 171 ? 34.364 23.938 49.149 1.00 0.19 171 LYS D CA 1
ATOM 6042 C C . LYS D 1 171 ? 32.938 23.671 49.618 1.00 0.21 171 LYS D C 1
ATOM 6043 O O . LYS D 1 171 ? 32.195 24.604 49.925 1.00 0.42 171 LYS D O 1
ATOM 6049 N N . ASN D 1 172 ? 32.547 22.417 49.683 1.00 0.18 172 ASN D N 1
ATOM 6050 C CA . ASN D 1 172 ? 31.222 21.985 50.089 1.00 0.10 172 ASN D CA 1
ATOM 6051 C C . ASN D 1 172 ? 31.062 21.830 51.577 1.00 0.13 172 ASN D C 1
ATOM 6052 O O . ASN D 1 172 ? 29.936 21.801 52.080 1.00 0.28 172 ASN D O 1
ATOM 6057 N N . VAL D 1 173 ? 32.141 21.706 52.324 1.00 0.20 173 VAL D N 1
ATOM 6058 C CA . VAL D 1 173 ? 32.070 21.520 53.777 1.00 0.17 173 VAL D CA 1
ATOM 6059 C C . VAL D 1 173 ? 31.768 22.800 54.508 1.00 0.15 173 VAL D C 1
ATOM 6060 O O . VAL D 1 173 ? 32.662 23.416 55.098 1.00 0.26 173 VAL D O 1
ATOM 6064 N N . LYS D 1 174 ? 30.522 23.233 54.494 1.00 0.26 174 LYS D N 1
ATOM 6065 C CA . LYS D 1 174 ? 30.012 24.419 55.128 1.00 0.19 174 LYS D CA 1
ATOM 6066 C C . LYS D 1 174 ? 30.102 24.413 56.632 1.00 0.13 174 LYS D C 1
ATOM 6067 O O . LYS D 1 174 ? 30.224 25.490 57.223 1.00 0.12 174 LYS D O 1
ATOM 6073 N N . VAL D 1 175 ? 30.065 23.275 57.307 1.00 0.22 175 VAL D N 1
ATOM 6074 C CA . VAL D 1 175 ? 30.152 23.252 58.767 1.00 0.39 175 VAL D CA 1
ATOM 6075 C C . VAL D 1 175 ? 31.535 23.565 59.279 1.00 0.09 175 VAL D C 1
ATOM 6076 O O . VAL D 1 175 ? 31.689 23.977 60.433 1.00 0.17 175 VAL D O 1
ATOM 6080 N N . ASP D 1 176 ? 32.575 23.402 58.472 1.00 0.25 176 ASP D N 1
ATOM 6081 C CA . ASP D 1 176 ? 33.934 23.726 58.996 1.00 0.25 176 ASP D CA 1
ATOM 6082 C C . ASP D 1 176 ? 34.070 25.255 59.004 1.00 0.15 176 ASP D C 1
ATOM 6083 O O . ASP D 1 176 ? 34.737 25.811 59.867 1.00 0.15 176 ASP D O 1
ATOM 6088 N N . PHE D 1 177 ? 33.440 25.880 58.031 1.00 0.25 177 PHE D N 1
ATOM 6089 C CA . PHE D 1 177 ? 33.430 27.348 57.857 1.00 0.06 177 PHE D CA 1
ATOM 6090 C C . PHE D 1 177 ? 32.608 27.974 58.977 1.00 0.16 177 PHE D C 1
ATOM 6091 O O . PHE D 1 177 ? 32.962 29.006 59.543 1.00 0.16 177 PHE D O 1
ATOM 6099 N N . ALA D 1 178 ? 31.508 27.340 59.326 1.00 0.09 178 ALA D N 1
ATOM 6100 C CA . ALA D 1 178 ? 30.608 27.847 60.385 1.00 0.13 178 ALA D CA 1
ATOM 6101 C C . ALA D 1 178 ? 31.282 27.730 61.744 1.00 0.20 178 ALA D C 1
ATOM 6102 O O . ALA D 1 178 ? 31.027 28.546 62.625 1.00 0.16 178 ALA D O 1
ATOM 6104 N N . LYS D 1 179 ? 32.127 26.734 61.916 1.00 0.20 179 LYS D N 1
ATOM 6105 C CA . LYS D 1 179 ? 32.858 26.503 63.170 1.00 0.06 179 LYS D CA 1
ATOM 6106 C C . LYS D 1 179 ? 34.023 27.492 63.274 1.00 0.21 179 LYS D C 1
ATOM 6107 O O . LYS D 1 179 ? 34.322 28.000 64.347 1.00 0.17 179 LYS D O 1
ATOM 6113 N N . ALA D 1 180 ? 34.665 27.766 62.156 1.00 0.34 180 ALA D N 1
ATOM 6114 C CA . ALA D 1 180 ? 35.798 28.683 62.066 1.00 0.28 180 ALA D CA 1
ATOM 6115 C C . ALA D 1 180 ? 35.407 30.104 62.459 1.00 0.47 180 ALA D C 1
ATOM 6116 O O . ALA D 1 180 ? 36.222 30.749 63.119 1.00 0.25 180 ALA D O 1
ATOM 6118 N N . PHE D 1 181 ? 34.238 30.550 62.064 1.00 0.22 181 PHE D N 1
ATOM 6119 C CA . PHE D 1 181 ? 33.600 31.838 62.273 1.00 0.17 181 PHE D CA 1
ATOM 6120 C C . PHE D 1 181 ? 33.738 32.339 63.702 1.00 0.14 181 PHE D C 1
ATOM 6121 O O . PHE D 1 181 ? 33.947 33.535 63.943 1.00 0.35 181 PHE D O 1
ATOM 6129 N N . TRP D 1 182 ? 33.625 31.450 64.666 1.00 0.15 182 TRP D N 1
ATOM 6130 C CA . TRP D 1 182 ? 33.723 31.760 66.097 1.00 0.07 182 TRP D CA 1
ATOM 6131 C C . TRP D 1 182 ? 35.078 32.298 66.488 1.00 0.48 182 TRP D C 1
ATOM 6132 O O . TRP D 1 182 ? 35.206 33.012 67.491 1.00 0.17 182 TRP D O 1
ATOM 6143 N N . ASN D 1 183 ? 36.104 31.986 65.715 1.00 0.40 183 ASN D N 1
ATOM 6144 C CA . ASN D 1 183 ? 37.471 32.436 65.971 1.00 0.18 183 ASN D CA 1
ATOM 6145 C C . ASN D 1 183 ? 37.694 33.868 65.551 1.00 0.16 183 ASN D C 1
ATOM 6146 O O . ASN D 1 183 ? 38.694 34.464 65.961 1.00 0.50 183 ASN D O 1
ATOM 6151 N N . VAL D 1 184 ? 36.830 34.461 64.748 1.00 0.25 184 VAL D N 1
ATOM 6152 C CA . VAL D 1 184 ? 37.054 35.860 64.330 1.00 0.17 184 VAL D CA 1
ATOM 6153 C C . VAL D 1 184 ? 35.893 36.751 64.699 1.00 0.07 184 VAL D C 1
ATOM 6154 O O . VAL D 1 184 ? 35.756 37.884 64.235 1.00 0.14 184 VAL D O 1
ATOM 6158 N N . VAL D 1 185 ? 35.012 36.323 65.590 1.00 0.17 185 VAL D N 1
ATOM 6159 C CA . VAL D 1 185 ? 33.879 37.192 65.967 1.00 0.14 185 VAL D CA 1
ATOM 6160 C C . VAL D 1 185 ? 34.327 38.385 66.774 1.00 0.25 185 VAL D C 1
ATOM 6161 O O . VAL D 1 185 ? 35.079 38.237 67.735 1.00 0.30 185 VAL D O 1
ATOM 6165 N N . ASN D 1 186 ? 33.876 39.568 66.401 1.00 0.23 186 ASN D N 1
ATOM 6166 C CA . ASN D 1 186 ? 34.212 40.815 67.116 1.00 0.20 186 ASN D CA 1
ATOM 6167 C C . ASN D 1 186 ? 33.081 41.131 68.104 1.00 0.18 186 ASN D C 1
ATOM 6168 O O . ASN D 1 186 ? 32.162 41.880 67.794 1.00 0.34 186 ASN D O 1
ATOM 6173 N N . TRP D 1 187 ? 33.184 40.525 69.266 1.00 0.17 187 TRP D N 1
ATOM 6174 C CA . TRP D 1 187 ? 32.242 40.650 70.360 1.00 0.10 187 TRP D CA 1
ATOM 6175 C C . TRP D 1 187 ? 32.121 42.058 70.875 1.00 0.12 187 TRP D C 1
ATOM 6176 O O . TRP D 1 187 ? 31.126 42.401 71.511 1.00 0.33 187 TRP D O 1
ATOM 6187 N N . ALA D 1 188 ? 33.122 42.882 70.601 1.00 0.34 188 ALA D N 1
ATOM 6188 C CA . ALA D 1 188 ? 33.084 44.285 71.062 1.00 0.06 188 ALA D CA 1
ATOM 6189 C C . ALA D 1 188 ? 32.035 45.039 70.241 1.00 0.13 188 ALA D C 1
ATOM 6190 O O . ALA D 1 188 ? 31.313 45.873 70.777 1.00 0.40 188 ALA D O 1
ATOM 6192 N N . ASP D 1 189 ? 31.978 44.732 68.963 1.00 0.18 189 ASP D N 1
ATOM 6193 C CA . ASP D 1 189 ? 31.018 45.351 68.037 1.00 0.21 189 ASP D CA 1
ATOM 6194 C C . ASP D 1 189 ? 29.600 44.873 68.373 1.00 0.06 189 ASP D C 1
ATOM 6195 O O . ASP D 1 189 ? 28.676 45.682 68.383 1.00 0.15 189 ASP D O 1
ATOM 6200 N N . VAL D 1 190 ? 29.444 43.595 68.660 1.00 0.11 190 VAL D N 1
ATOM 6201 C CA . VAL D 1 190 ? 28.137 43.010 69.016 1.00 0.26 190 VAL D CA 1
ATOM 6202 C C . VAL D 1 190 ? 27.664 43.555 70.354 1.00 0.34 190 VAL D C 1
ATOM 6203 O O . VAL D 1 190 ? 26.470 43.791 70.544 1.00 0.12 190 VAL D O 1
ATOM 6207 N N . GLN D 1 191 ? 28.581 43.781 71.280 1.00 0.23 191 GLN D N 1
ATOM 6208 C CA . GLN D 1 191 ? 28.271 44.316 72.620 1.00 0.07 191 GLN D CA 1
ATOM 6209 C C . GLN D 1 191 ? 27.746 45.747 72.487 1.00 0.15 191 GLN D C 1
ATOM 6210 O O . GLN D 1 191 ? 26.819 46.191 73.154 1.00 0.23 191 GLN D O 1
ATOM 6216 N N . SER D 1 192 ? 28.368 46.471 71.583 1.00 0.11 192 SER D N 1
ATOM 6217 C CA . SER D 1 192 ? 28.051 47.856 71.256 1.00 0.09 192 SER D CA 1
ATOM 6218 C C . SER D 1 192 ? 26.660 47.949 70.625 1.00 0.52 192 SER D C 1
ATOM 6219 O O . SER D 1 192 ? 25.889 48.868 70.905 1.00 0.23 192 SER D O 1
ATOM 6222 N N . ARG D 1 193 ? 26.346 46.990 69.778 1.00 0.26 193 ARG D N 1
ATOM 6223 C CA . ARG D 1 193 ? 25.066 46.889 69.062 1.00 0.34 193 ARG D CA 1
ATOM 6224 C C . ARG D 1 193 ? 23.933 46.582 70.025 1.00 0.13 193 ARG D C 1
ATOM 6225 O O . ARG D 1 193 ? 22.856 47.172 69.954 1.00 0.30 193 ARG D O 1
ATOM 6233 N N . TYR D 1 194 ? 24.188 45.661 70.936 1.00 0.31 194 TYR D N 1
ATOM 6234 C CA . TYR D 1 194 ? 23.213 45.243 71.952 1.00 0.21 194 TYR D CA 1
ATOM 6235 C C . TYR D 1 194 ? 22.894 46.411 72.873 1.00 0.25 194 TYR D C 1
ATOM 6236 O O . TYR D 1 194 ? 21.736 46.623 73.230 1.00 0.26 194 TYR D O 1
ATOM 6245 N N . ALA D 1 195 ? 23.909 47.164 73.257 1.00 0.16 195 ALA D N 1
ATOM 6246 C CA . ALA D 1 195 ? 23.768 48.306 74.163 1.00 0.23 195 ALA D CA 1
ATOM 6247 C C . ALA D 1 195 ? 22.896 49.386 73.538 1.00 0.24 195 ALA D C 1
ATOM 6248 O O . ALA D 1 195 ? 22.119 50.032 74.227 1.00 0.30 195 ALA D O 1
ATOM 6250 N N . ALA D 1 196 ? 23.062 49.548 72.242 1.00 0.44 196 ALA D N 1
ATOM 6251 C CA . ALA D 1 196 ? 22.320 50.536 71.456 1.00 0.16 196 ALA D CA 1
ATOM 6252 C C . ALA D 1 196 ? 20.884 50.076 71.238 1.00 0.20 196 ALA D C 1
ATOM 6253 O O . ALA D 1 196 ? 19.974 50.900 71.230 1.00 0.56 196 ALA D O 1
ATOM 6255 N N . ALA D 1 197 ? 20.684 48.783 71.086 1.00 0.15 197 ALA D N 1
ATOM 6256 C CA . ALA D 1 197 ? 19.365 48.189 70.886 1.00 0.15 197 ALA D CA 1
ATOM 6257 C C . ALA D 1 197 ? 18.540 48.236 72.163 1.00 0.22 197 ALA D C 1
ATOM 6258 O O . ALA D 1 197 ? 17.343 48.514 72.116 1.00 0.43 197 ALA D O 1
ATOM 6260 N N . THR D 1 198 ? 19.156 47.979 73.299 1.00 0.31 198 THR D N 1
ATOM 6261 C CA . THR D 1 198 ? 18.458 47.978 74.573 1.00 0.14 198 THR D CA 1
ATOM 6262 C C . THR D 1 198 ? 18.151 49.365 75.081 1.00 0.22 198 THR D C 1
ATOM 6263 O O . THR D 1 198 ? 17.354 49.533 76.006 1.00 0.82 198 THR D O 1
ATOM 6267 N N . SER D 1 199 ? 18.781 50.373 74.507 1.00 0.59 199 SER D N 1
ATOM 6268 C CA . SER D 1 199 ? 18.558 51.765 74.937 1.00 0.57 199 SER D CA 1
ATOM 6269 C C . SER D 1 199 ? 17.561 52.449 74.009 1.00 0.56 199 SER D C 1
ATOM 6270 O O . SER D 1 199 ? 16.671 53.157 74.474 1.00 0.82 199 SER D O 1
#

Sequence (792 aa):
AEYTLPDLDWDYGALEPHISGQINELHHSKHHATYVKGANDAVAKLEEARAKEDHSAILLNEKNLAFNLAGHVNHTIWWKNLSPNGGDKPTGELAAAIADAFGSFDKFRAQFHAAATTVQGSGWAALGWDTLGNKLLIFQVYDHQTNFPLGIVPLLLLDMWEHAFYLQYKNVKVDFAKAFWNVVNWADVQSRYAAATSAEYTLPDLDWDYGALEPHISGQINELHHSKHHATYVKGANDAVAKLEEARAKEDHSAILLNEKNLAFNLAGHVNHTIWWKNLSPNGGDKPTGELAAAIADAFGSFDKFRAQFHAAATTVQGSGWAALGWDTLGNKLLIFQVYDHQTNFPLGIVPLLLLDMWEHAFYLQYKNVKVDFAKAFWNVVNWADVQSRYAAATSAEYTLPDLDWDYGALEPHISGQINELHHSKHHATYVKGANDAVAKLEEARAKEDHSAILLNEKNLAFNLAGHVNHTIWWKNLSPNGGDKPTGELAAAIADAFGSFDKFRAQFHAAATTVQGSGWAALGWDTLGNKLLIFQVYDHQTNFPLGIVPLLLLDMWEHAFYLQYKNVKVDFAKAFWNVVNWADVQSRYAAATSAEYTLPDLDWDYGALEPHISGQINELHHSKHHATYVKGANDAVAKLEEARAKEDHSAILLNEKNLAFNLAGHVNHTIWWKNLSPNGGDKPTGELAAAIADAFGSFDKFRAQFHAAATTVQGSGWAALGWDTLGNKLLIFQVYDHQTNFPLGIVPLLLLDMWEHAFYLQYKNVKVDFAKAFWNVVNWADVQSRYAAATS

InterPro domains:
  IPR001189 Manganese/iron superoxide dismutase [PIRSF000349] (3-201)
  IPR001189 Manganese/iron superoxide dismutase [PR01703] (7-18)
  IPR001189 Manganese/iron superoxide dismutase [PR01703] (28-41)
  IPR001189 Manganese/iron superoxide dismutase [PR01703] (67-80)
  IPR001189 Manganese/iron superoxide dismutase [PR01703] (120-128)
  IPR001189 Manganese/iron superoxide dismutase [PR01703] (158-170)
  IPR019831 Manganese/iron superoxide dismutase, N-terminal [PF00081] (3-84)
  IPR019832 Manganese/iron superoxide dismutase, C-terminal [PF02777] (91-193)
  IPR019833 Manganese/iron superoxide dismutase, binding site [PS00088] (160-167)
  IPR036314 Manganese/iron superoxide dismutase, C-terminal domain superfamily [G3DSA:3.55.40.20] (85-207)
  IPR036314 Manganese/iron superoxide dismutase, C-terminal domain superfamily [SSF54719] (84-198)
  IPR036324 Manganese/iron superoxide dismutase, N-terminal domain superfamily [G3DSA:1.10.287.990] (21-84)
  IPR036324 Manganese/iron superoxide dismutase, N-terminal domain superfamily [SSF46609] (3-88)
  IPR050265 Iron/Manganese Superoxide Dismutase [PTHR11404] (3-200)

Nearest PDB structures (foldseek):
  1ids-assembly1_C  TM=1.004E+00  e=4.498E-36  Mycobacterium tuberculosis
  1gn6-assembly1_A  TM=1.004E+00  e=1.342E-35  Mycobacterium tuberculosis
  1gn2-assembly1_A  TM=1.003E+00  e=1.689E-35  Mycobacterium tuberculosis
  1gn4-assembly1_D  TM=1.003E+00  e=7.117E-35  Mycobacterium tuberculosis
  8bhx-assembly1_A  TM=9.982E-01  e=3.342E-29  Thermobifida fusca